Protein 3DPC (pdb70)

Organism: Escherichia coli (strain K12) (NCBI:txid83333)

Secondary structure (DSSP, 8-state):
-PPP--S--S--S-TTSTTTT---SS--HHHHHTT---SPPSEEEEEEETT-SHHHHHHHIIIII-TT---TTGGG-SEEEEEE--EE-TTT--EESS--HHHHHHHHHHS----TT-BSB-TT--B---HHHHHHHTT-EEEEEEEEETTSHHHHTTT--BS-TT--SHHHHHHH-TTT-GGGTS---HHHHHHHH--SEEEEE-TTGGGSBBSSSTTBTSBHHHHHHHTT-EEE-SHHHHHT----SSSS-EEEE-SSSSPPPSEE-PPPEETHHHHSPPB--EE-TT--TTS--HHHHHHHHHHHHTT-TT-EEEEEEE----SSSSSS-HHHHHHHHHHHHHHHHHHHHHHHHHS-EEEEEE-SSEE--EEE-SSS---SEEEEEE-TTSSEEEEE--S-SSSPPPEE---EEEEEESTTGGGGSEEEEHHHHHHHHHHHHT---/-PPP-----S--S-TTSTTTT-S-SS--HHHHHHH---PPPSEEEEEEETT--HHHHHHHIIIII-TT---TTTT--SEEEEEE--EE-TTT--EESS--HHHHHHHHHHS----TT-BSB-TT--B---HHHHHHTTT-EEEEEEEEETTSHHHHTTT--BS-TT--SHHHHHHH-TTT-GGGTS---HHHHHHHH--SEEEEE--GGGGSBBSSSTTBTSBHHHHHHHTT-EEE-SHHHHHT----SSSS-EEEE--SSSPPPSEE-PPPEETHHHHSPPB--EE-TT--TTS--HHHHHHHHHHHHHT-TT-EEEEEEE----SSSSSS-HHHHHHHHHHHHHHHHHHHHHHHHH-SEEEEEE-S--BS-EEE-TT--SSSEEEEEE-TTSSEEEEEE-S-SSSPPPB----EEEEEESTTGGGGSEEEEHHHHHHHHHHHHT--/----S----

B-factor: mean 32.14, std 12.31, range [8.76, 80.34]

Structure (mmCIF, N/CA/C/O backbone):
data_3DPC
#
_entry.id   3DPC
#
_cell.length_a   64.862
_cell.length_b   107.740
_cell.length_c   148.389
_cell.angle_alpha   90.00
_cell.angle_beta   90.00
_cell.angle_gamma   90.00
#
_symmetry.space_group_name_H-M   'P 21 21 21'
#
loop_
_entity.id
_entity.type
_entity.pdbx_description
1 polymer 'Alkaline phosphatase'
2 polymer 'Phosphorylated Peptide'
3 non-polymer 'PHOSPHATE ION'
4 non-polymer 2-AMINO-2-HYDROXYMETHYL-PROPANE-1,3-DIOL
5 water water
#
loop_
_atom_site.group_PDB
_atom_site.id
_atom_site.type_symbol
_atom_site.label_atom_id
_atom_site.label_alt_id
_atom_site.label_comp_id
_atom_site.label_asym_id
_atom_site.label_entity_id
_atom_site.label_seq_id
_atom_site.pdbx_PDB_ins_code
_atom_site.Cartn_x
_atom_site.Cartn_y
_atom_site.Cartn_z
_atom_site.occupancy
_atom_site.B_iso_or_equiv
_atom_site.auth_seq_id
_atom_site.auth_comp_id
_atom_site.auth_asym_id
_atom_site.auth_atom_id
_atom_site.pdbx_PDB_model_num
ATOM 1 N N . PRO A 1 2 ? 18.324 -28.682 4.633 1.00 62.33 2 PRO A N 1
ATOM 2 C CA . PRO A 1 2 ? 17.875 -27.271 4.589 1.00 61.80 2 PRO A CA 1
ATOM 3 C C . PRO A 1 2 ? 18.875 -26.348 5.288 1.00 61.57 2 PRO A C 1
ATOM 4 O O . PRO A 1 2 ? 18.725 -26.035 6.471 1.00 61.83 2 PRO A O 1
ATOM 8 N N . GLU A 1 3 ? 19.902 -25.926 4.554 1.00 60.07 3 GLU A N 1
ATOM 9 C CA . GLU A 1 3 ? 20.922 -25.038 5.102 1.00 58.10 3 GLU A CA 1
ATOM 10 C C . GLU A 1 3 ? 20.512 -23.604 4.800 1.00 56.72 3 GLU A C 1
ATOM 11 O O . GLU A 1 3 ? 19.962 -23.329 3.736 1.00 57.12 3 GLU A O 1
ATOM 17 N N . MET A 1 4 ? 20.768 -22.693 5.734 1.00 54.60 4 MET A N 1
ATOM 18 C CA . MET A 1 4 ? 20.415 -21.293 5.534 1.00 51.68 4 MET A CA 1
ATOM 19 C C . MET A 1 4 ? 21.435 -20.605 4.634 1.00 49.11 4 MET A C 1
ATOM 20 O O . MET A 1 4 ? 22.617 -20.526 4.950 1.00 49.82 4 MET A O 1
ATOM 25 N N . PRO A 1 5 ? 20.972 -20.097 3.493 1.00 46.42 5 PRO A N 1
ATOM 26 C CA . PRO A 1 5 ? 21.800 -19.418 2.505 1.00 44.82 5 PRO A CA 1
ATOM 27 C C . PRO A 1 5 ? 22.219 -17.998 2.800 1.00 44.69 5 PRO A C 1
ATOM 28 O O . PRO A 1 5 ? 21.556 -17.269 3.532 1.00 45.40 5 PRO A O 1
ATOM 32 N N . VAL A 1 6 ? 23.351 -17.629 2.215 1.00 45.24 6 VAL A N 1
ATOM 33 C CA . VAL A 1 6 ? 23.882 -16.278 2.303 1.00 45.91 6 VAL A CA 1
ATOM 34 C C . VAL A 1 6 ? 23.847 -15.868 0.834 1.00 46.14 6 VAL A C 1
ATOM 35 O O . VAL A 1 6 ? 24.169 -16.673 -0.041 1.00 46.58 6 VAL A O 1
ATOM 39 N N . LEU A 1 7 ? 23.433 -14.641 0.551 1.00 46.24 7 LEU A N 1
ATOM 40 C CA . LEU A 1 7 ? 23.357 -14.187 -0.831 1.00 46.20 7 LEU A CA 1
ATOM 41 C C . LEU A 1 7 ? 24.720 -14.287 -1.529 1.00 46.33 7 LEU A C 1
ATOM 42 O O . LEU A 1 7 ? 25.674 -13.593 -1.170 1.00 45.80 7 LEU A O 1
ATOM 47 N N . GLU A 1 8 ? 24.800 -15.170 -2.521 1.00 46.28 8 GLU A N 1
ATOM 48 C CA . GLU A 1 8 ? 26.033 -15.396 -3.265 1.00 46.30 8 GLU A CA 1
ATOM 49 C C . GLU A 1 8 ? 26.437 -14.214 -4.137 1.00 45.35 8 GLU A C 1
ATOM 50 O O . GLU A 1 8 ? 27.603 -13.810 -4.138 1.00 45.34 8 GLU A O 1
ATOM 56 N N . ASN A 1 9 ? 25.486 -13.662 -4.886 1.00 42.63 9 ASN A N 1
ATOM 57 C CA . ASN A 1 9 ? 25.809 -12.542 -5.760 1.00 40.30 9 ASN A CA 1
ATOM 58 C C . ASN A 1 9 ? 24.647 -11.636 -6.147 1.00 38.84 9 ASN A C 1
ATOM 59 O O . ASN A 1 9 ? 23.844 -11.971 -7.015 1.00 40.00 9 ASN A O 1
ATOM 64 N N . ARG A 1 10 ? 24.568 -10.475 -5.511 1.00 36.62 10 ARG A N 1
ATOM 65 C CA . ARG A 1 10 ? 23.516 -9.537 -5.842 1.00 32.94 10 ARG A CA 1
ATOM 66 C C . ARG A 1 10 ? 24.056 -8.260 -6.467 1.00 31.68 10 ARG A C 1
ATOM 67 O O . ARG A 1 10 ? 23.727 -7.154 -6.051 1.00 31.27 10 ARG A O 1
ATOM 75 N N . ALA A 1 11 ? 24.904 -8.431 -7.472 1.00 30.68 11 ALA A N 1
ATOM 76 C CA . ALA A 1 11 ? 25.474 -7.307 -8.203 1.00 29.56 11 ALA A CA 1
ATOM 77 C C . ALA A 1 11 ? 24.666 -7.239 -9.491 1.00 28.35 11 ALA A C 1
ATOM 78 O O . ALA A 1 11 ? 23.980 -8.207 -9.832 1.00 26.14 11 ALA A O 1
ATOM 80 N N . ALA A 1 12 ? 24.718 -6.111 -10.197 1.00 27.84 12 ALA A N 1
ATOM 81 C CA . ALA A 1 12 ? 23.980 -6.013 -11.456 1.00 28.36 12 ALA A CA 1
ATOM 82 C C . ALA A 1 12 ? 24.413 -7.210 -12.300 1.00 29.37 12 ALA A C 1
ATOM 83 O O . ALA A 1 12 ? 25.598 -7.474 -12.445 1.00 28.28 12 ALA A O 1
ATOM 85 N N . GLN A 1 13 ? 23.449 -7.937 -12.847 1.00 31.33 13 GLN A N 1
ATOM 86 C CA . GLN A 1 13 ? 23.757 -9.122 -13.627 1.00 32.64 13 GLN A CA 1
ATOM 87 C C . GLN A 1 13 ? 24.405 -8.905 -14.979 1.00 32.80 13 GLN A C 1
ATOM 88 O O . GLN A 1 13 ? 24.973 -9.850 -15.532 1.00 33.74 13 GLN A O 1
ATOM 94 N N . GLY A 1 14 ? 24.333 -7.685 -15.514 1.00 31.57 14 GLY A N 1
ATOM 95 C CA . GLY A 1 14 ? 24.933 -7.438 -16.814 1.00 30.15 14 GLY A CA 1
ATOM 96 C C . GLY A 1 14 ? 25.203 -6.006 -17.246 1.00 30.00 14 GLY A C 1
ATOM 97 O O . GLY A 1 14 ? 25.752 -5.196 -16.500 1.00 31.55 14 GLY A O 1
ATOM 98 N N . ASP A 1 15 ? 24.817 -5.700 -18.476 1.00 29.08 15 ASP A N 1
ATOM 99 C CA . ASP A 1 15 ? 25.017 -4.378 -19.055 1.00 29.50 15 ASP A CA 1
ATOM 100 C C . ASP A 1 15 ? 23.958 -3.384 -18.575 1.00 29.20 15 ASP A C 1
ATOM 101 O O . ASP A 1 15 ? 22.867 -3.296 -19.144 1.00 30.31 15 ASP A O 1
ATOM 106 N N . ILE A 1 16 ? 24.295 -2.629 -17.534 1.00 28.54 16 ILE A N 1
ATOM 107 C CA . ILE A 1 16 ? 23.377 -1.645 -16.941 1.00 27.86 16 ILE A CA 1
ATOM 108 C C . ILE A 1 16 ? 22.745 -0.631 -17.902 1.00 27.60 16 ILE A C 1
ATOM 109 O O . ILE A 1 16 ? 21.802 0.072 -17.531 1.00 28.28 16 ILE A O 1
ATOM 114 N N . THR A 1 17 ? 23.259 -0.533 -19.122 1.00 27.37 17 THR A N 1
ATOM 115 C CA . THR A 1 17 ? 22.691 0.416 -20.083 1.00 27.24 17 THR A CA 1
ATOM 116 C C . THR A 1 17 ? 21.544 -0.240 -20.837 1.00 26.28 17 THR A C 1
ATOM 117 O O . THR A 1 17 ? 20.751 0.425 -21.501 1.00 25.93 17 THR A O 1
ATOM 121 N N . ALA A 1 18 ? 21.463 -1.557 -20.712 1.00 26.94 18 ALA A N 1
ATOM 122 C CA . ALA A 1 18 ? 20.442 -2.337 -21.391 1.00 26.94 18 ALA A CA 1
ATOM 123 C C . ALA A 1 18 ? 19.295 -2.712 -20.466 1.00 27.50 18 ALA A C 1
ATOM 124 O O . ALA A 1 18 ? 19.374 -2.529 -19.250 1.00 29.84 18 ALA A O 1
ATOM 126 N N . PRO A 1 19 ? 18.202 -3.230 -21.040 1.00 26.49 19 PRO A N 1
ATOM 127 C CA . PRO A 1 19 ? 17.032 -3.639 -20.266 1.00 25.57 19 PRO A CA 1
ATOM 128 C C . PRO A 1 19 ? 17.372 -4.785 -19.323 1.00 25.76 19 PRO A C 1
ATOM 129 O O . PRO A 1 19 ? 17.919 -5.801 -19.748 1.00 25.21 19 PRO A O 1
ATOM 133 N N . GLY A 1 20 ? 17.047 -4.615 -18.046 1.00 25.81 20 GLY A N 1
ATOM 134 C CA . GLY A 1 20 ? 17.321 -5.647 -17.061 1.00 26.33 20 GLY A CA 1
ATOM 135 C C . GLY A 1 20 ? 18.780 -5.831 -16.677 1.00 26.31 20 GLY A C 1
ATOM 136 O O . GLY A 1 20 ? 19.079 -6.639 -15.807 1.00 27.25 20 GLY A O 1
ATOM 137 N N . GLY A 1 21 ? 19.687 -5.087 -17.304 1.00 26.34 21 GLY A N 1
ATOM 138 C CA . GLY A 1 21 ? 21.102 -5.230 -16.996 1.00 25.31 21 GLY A CA 1
ATOM 139 C C . GLY A 1 21 ? 21.513 -4.790 -15.596 1.00 26.26 21 GLY A C 1
ATOM 140 O O . GLY A 1 21 ? 22.563 -5.197 -15.085 1.00 24.35 21 GLY A O 1
ATOM 141 N N . ALA A 1 22 ? 20.693 -3.950 -14.975 1.00 25.34 22 ALA A N 1
ATOM 142 C CA . ALA A 1 22 ? 20.987 -3.461 -13.636 1.00 23.78 22 ALA A CA 1
ATOM 143 C C . ALA A 1 22 ? 20.328 -4.343 -12.581 1.00 22.52 22 ALA A C 1
ATOM 144 O O . ALA A 1 22 ? 20.455 -4.092 -11.385 1.00 21.43 22 ALA A O 1
ATOM 146 N N . ARG A 1 23 ? 19.634 -5.383 -13.031 1.00 22.42 23 ARG A N 1
ATOM 147 C CA . ARG A 1 23 ? 18.961 -6.299 -12.116 1.00 22.03 23 ARG A CA 1
ATOM 148 C C . ARG A 1 23 ? 19.946 -6.947 -11.158 1.00 20.85 23 ARG A C 1
ATOM 149 O O . ARG A 1 23 ? 21.068 -7.281 -11.546 1.00 21.14 23 ARG A O 1
ATOM 157 N N . ARG A 1 24 ? 19.534 -7.117 -9.906 1.00 20.26 24 ARG A N 1
ATOM 158 C CA . ARG A 1 24 ? 20.396 -7.758 -8.919 1.00 19.92 24 ARG A CA 1
ATOM 159 C C . ARG A 1 24 ? 19.845 -9.152 -8.604 1.00 21.70 24 ARG A C 1
ATOM 160 O O . ARG A 1 24 ? 20.526 -9.974 -7.998 1.00 19.09 24 ARG A O 1
ATOM 168 N N . LEU A 1 25 ? 18.611 -9.404 -9.034 1.00 23.70 25 LEU A N 1
ATOM 169 C CA . LEU A 1 25 ? 17.960 -10.688 -8.823 1.00 25.57 25 LEU A CA 1
ATOM 170 C C . LEU A 1 25 ? 17.940 -11.449 -10.140 1.00 28.99 25 LEU A C 1
ATOM 171 O O . LEU A 1 25 ? 17.895 -10.835 -11.207 1.00 30.01 25 LEU A O 1
ATOM 176 N N . THR A 1 26 ? 17.972 -12.780 -10.062 1.00 30.31 26 THR A N 1
ATOM 177 C CA . THR A 1 26 ? 17.941 -13.623 -11.251 1.00 31.23 26 THR A CA 1
ATOM 178 C C . THR A 1 26 ? 16.692 -14.496 -11.260 1.00 32.05 26 THR A C 1
ATOM 179 O O . THR A 1 26 ? 16.448 -15.228 -12.222 1.00 33.55 26 THR A O 1
ATOM 183 N N . GLY A 1 27 ? 15.905 -14.417 -10.190 1.00 31.56 27 GLY A N 1
ATOM 184 C CA . GLY A 1 27 ? 14.684 -15.201 -10.108 1.00 30.07 27 GLY A CA 1
ATOM 185 C C . GLY A 1 27 ? 13.925 -14.971 -8.817 1.00 30.18 27 GLY A C 1
ATOM 186 O O . GLY A 1 27 ? 14.350 -14.187 -7.966 1.00 31.79 27 GLY A O 1
ATOM 187 N N . ASP A 1 28 ? 12.798 -15.656 -8.664 1.00 29.44 28 ASP A N 1
ATOM 188 C CA . ASP A 1 28 ? 11.986 -15.520 -7.463 1.00 29.84 28 ASP A CA 1
ATOM 189 C C . ASP A 1 28 ? 12.805 -15.832 -6.211 1.00 29.81 28 ASP A C 1
ATOM 190 O O . ASP A 1 28 ? 13.678 -16.699 -6.227 1.00 28.79 28 ASP A O 1
ATOM 195 N N . GLN A 1 29 ? 12.508 -15.127 -5.122 1.00 29.64 29 GLN A N 1
ATOM 196 C CA . GLN A 1 29 ? 13.234 -15.290 -3.865 1.00 29.07 29 GLN A CA 1
ATOM 197 C C . GLN A 1 29 ? 12.430 -15.949 -2.747 1.00 28.45 29 GLN A C 1
ATOM 198 O O . GLN A 1 29 ? 12.958 -16.196 -1.666 1.00 28.13 29 GLN A O 1
ATOM 204 N N . THR A 1 30 ? 11.159 -16.226 -3.002 1.00 28.42 30 THR A N 1
ATOM 205 C CA . THR A 1 30 ? 10.318 -16.841 -1.981 1.00 28.61 30 THR A CA 1
ATOM 206 C C . THR A 1 30 ? 10.985 -18.066 -1.369 1.00 29.53 30 THR A C 1
ATOM 207 O O . THR A 1 30 ? 10.980 -18.238 -0.149 1.00 28.94 30 THR A O 1
ATOM 211 N N . ALA A 1 31 ? 11.568 -18.907 -2.219 1.00 29.87 31 ALA A N 1
ATOM 212 C CA . ALA A 1 31 ? 12.229 -20.121 -1.742 1.00 30.53 31 ALA A CA 1
ATOM 213 C C . ALA A 1 31 ? 13.456 -19.769 -0.902 1.00 30.59 31 ALA A C 1
ATOM 214 O O . ALA A 1 31 ? 13.686 -20.346 0.164 1.00 28.52 31 ALA A O 1
ATOM 216 N N . ALA A 1 32 ? 14.232 -18.808 -1.391 1.00 30.95 32 ALA A N 1
ATOM 217 C CA . ALA A 1 32 ? 15.427 -18.363 -0.696 1.00 31.52 32 ALA A CA 1
ATOM 218 C C . ALA A 1 32 ? 15.093 -17.853 0.706 1.00 31.14 32 ALA A C 1
ATOM 219 O O . ALA A 1 32 ? 15.810 -18.139 1.664 1.00 30.76 32 ALA A O 1
ATOM 221 N N . LEU A 1 33 ? 14.007 -17.096 0.821 1.00 31.56 33 LEU A N 1
ATOM 222 C CA . LEU A 1 33 ? 13.612 -16.552 2.115 1.00 33.17 33 LEU A CA 1
ATOM 223 C C . LEU A 1 33 ? 13.157 -17.617 3.100 1.00 33.99 33 LEU A C 1
ATOM 224 O O . LEU A 1 33 ? 13.584 -17.611 4.261 1.00 33.83 33 LEU A O 1
ATOM 229 N N . ARG A 1 34 ? 12.290 -18.524 2.654 1.00 34.51 34 ARG A N 1
ATOM 230 C CA . ARG A 1 34 ? 11.833 -19.586 3.540 1.00 35.47 34 ARG A CA 1
ATOM 231 C C . ARG A 1 34 ? 13.035 -20.351 4.085 1.00 35.44 34 ARG A C 1
ATOM 232 O O . ARG A 1 34 ? 13.114 -20.628 5.282 1.00 36.11 34 ARG A O 1
ATOM 240 N N . ASP A 1 35 ? 13.985 -20.664 3.214 1.00 35.00 35 ASP A N 1
ATOM 241 C CA . ASP A 1 35 ? 15.173 -21.387 3.638 1.00 35.24 35 ASP A CA 1
ATOM 242 C C . ASP A 1 35 ? 16.060 -20.562 4.560 1.00 35.96 35 ASP A C 1
ATOM 243 O O . ASP A 1 35 ? 17.000 -21.088 5.153 1.00 36.29 35 ASP A O 1
ATOM 248 N N . SER A 1 36 ? 15.770 -19.270 4.671 1.00 35.54 36 SER A N 1
ATOM 249 C CA . SER A 1 36 ? 16.548 -18.385 5.528 1.00 34.11 36 SER A CA 1
ATOM 250 C C . SER A 1 36 ? 15.882 -18.192 6.881 1.00 34.10 36 SER A C 1
ATOM 251 O O . SER A 1 36 ? 16.383 -17.462 7.732 1.00 33.85 36 SER A O 1
ATOM 254 N N . LEU A 1 37 ? 14.757 -18.861 7.084 1.00 34.29 37 LEU A N 1
ATOM 255 C CA . LEU A 1 37 ? 14.021 -18.745 8.330 1.00 35.08 37 LEU A CA 1
ATOM 256 C C . LEU A 1 37 ? 14.076 -19.996 9.195 1.00 35.91 37 LEU A C 1
ATOM 257 O O . LEU A 1 37 ? 13.760 -21.089 8.734 1.00 37.06 37 LEU A O 1
ATOM 262 N N . SER A 1 38 ? 14.469 -19.825 10.453 1.00 36.97 38 SER A N 1
ATOM 263 C CA . SER A 1 38 ? 14.545 -20.936 11.401 1.00 38.31 38 SER A CA 1
ATOM 264 C C . SER A 1 38 ? 14.516 -20.409 12.828 1.00 39.58 38 SER A C 1
ATOM 265 O O . SER A 1 38 ? 15.212 -19.447 13.166 1.00 39.97 38 SER A O 1
ATOM 268 N N . ASP A 1 39 ? 13.709 -21.042 13.671 1.00 40.70 39 ASP A N 1
ATOM 269 C CA . ASP A 1 39 ? 13.598 -20.620 15.059 1.00 41.63 39 ASP A CA 1
ATOM 270 C C . ASP A 1 39 ? 14.391 -21.539 15.983 1.00 41.89 39 ASP A C 1
ATOM 271 O O . ASP A 1 39 ? 14.277 -21.446 17.206 1.00 42.20 39 ASP A O 1
ATOM 276 N N . LYS A 1 40 ? 15.190 -22.427 15.399 1.00 42.15 40 LYS A N 1
ATOM 277 C CA . LYS A 1 40 ? 15.997 -23.332 16.199 1.00 41.24 40 LYS A CA 1
ATOM 278 C C . LYS A 1 40 ? 16.891 -22.431 17.041 1.00 40.88 40 LYS A C 1
ATOM 279 O O . LYS A 1 40 ? 17.185 -21.305 16.651 1.00 41.85 40 LYS A O 1
ATOM 285 N N . PRO A 1 41 ? 17.305 -22.899 18.224 1.00 40.37 41 PRO A N 1
ATOM 286 C CA . PRO A 1 41 ? 18.163 -22.085 19.090 1.00 39.78 41 PRO A CA 1
ATOM 287 C C . PRO A 1 41 ? 19.525 -21.750 18.486 1.00 39.13 41 PRO A C 1
ATOM 288 O O . PRO A 1 41 ? 20.090 -22.538 17.719 1.00 39.56 41 PRO A O 1
ATOM 292 N N . ALA A 1 42 ? 20.045 -20.577 18.832 1.00 37.26 42 ALA A N 1
ATOM 293 C CA . ALA A 1 42 ? 21.352 -20.146 18.346 1.00 35.89 42 ALA A CA 1
ATOM 294 C C . ALA A 1 42 ? 22.409 -20.613 19.338 1.00 35.30 42 ALA A C 1
ATOM 295 O O . ALA A 1 42 ? 22.239 -20.479 20.550 1.00 35.80 42 ALA A O 1
ATOM 297 N N . LYS A 1 43 ? 23.498 -21.173 18.829 1.00 35.60 43 LYS A N 1
ATOM 298 C CA . LYS A 1 43 ? 24.571 -21.619 19.701 1.00 35.86 43 LYS A CA 1
ATOM 299 C C . LYS A 1 43 ? 25.470 -20.423 19.987 1.00 35.25 43 LYS A C 1
ATOM 300 O O . LYS A 1 43 ? 25.956 -20.251 21.102 1.00 35.05 43 LYS A O 1
ATOM 306 N N . ASN A 1 44 ? 25.678 -19.596 18.966 1.00 34.58 44 ASN A N 1
ATOM 307 C CA . ASN A 1 44 ? 26.518 -18.409 19.096 1.00 33.99 44 ASN A CA 1
ATOM 308 C C . ASN A 1 44 ? 25.866 -17.207 18.417 1.00 33.34 44 ASN A C 1
ATOM 309 O O . ASN A 1 44 ? 24.928 -17.343 17.625 1.00 31.55 44 ASN A O 1
ATOM 314 N N . ILE A 1 45 ? 26.390 -16.028 18.732 1.00 31.67 45 ILE A N 1
ATOM 315 C CA . ILE A 1 45 ? 25.910 -14.789 18.151 1.00 28.71 45 ILE A CA 1
ATOM 316 C C . ILE A 1 45 ? 27.107 -13.894 17.923 1.00 29.04 45 ILE A C 1
ATOM 317 O O . ILE A 1 45 ? 27.941 -13.712 18.817 1.00 28.87 45 ILE A O 1
ATOM 322 N N . ILE A 1 46 ? 27.205 -13.367 16.709 1.00 27.94 46 ILE A N 1
ATOM 323 C CA . ILE A 1 46 ? 28.271 -12.453 16.345 1.00 25.00 46 ILE A CA 1
ATOM 324 C C . ILE A 1 46 ? 27.532 -11.195 15.897 1.00 25.55 46 ILE A C 1
ATOM 325 O O . ILE A 1 46 ? 26.863 -11.202 14.868 1.00 25.15 46 ILE A O 1
ATOM 330 N N . LEU A 1 47 ? 27.631 -10.133 16.688 1.00 26.13 47 LEU A N 1
ATOM 331 C CA . LEU A 1 47 ? 26.972 -8.868 16.386 1.00 25.73 47 LEU A CA 1
ATOM 332 C C . LEU A 1 47 ? 27.963 -7.876 15.796 1.00 26.29 47 LEU A C 1
ATOM 333 O O . LEU A 1 47 ? 28.813 -7.360 16.509 1.00 26.70 47 LEU A O 1
ATOM 338 N N . LEU A 1 48 ? 27.863 -7.611 14.498 1.00 25.41 48 LEU A N 1
ATOM 339 C CA . LEU A 1 48 ? 28.771 -6.661 13.869 1.00 26.37 48 LEU A CA 1
ATOM 340 C C . LEU A 1 48 ? 28.177 -5.246 13.902 1.00 26.73 48 LEU A C 1
ATOM 341 O O . LEU A 1 48 ? 27.068 -5.016 13.417 1.00 26.05 48 LEU A O 1
ATOM 346 N N . ILE A 1 49 ? 28.916 -4.311 14.488 1.00 27.16 49 ILE A N 1
ATOM 347 C CA . ILE A 1 49 ? 28.466 -2.927 14.565 1.00 27.91 49 ILE A CA 1
ATOM 348 C C . ILE A 1 49 ? 29.418 -2.038 13.812 1.00 29.61 49 ILE A C 1
ATOM 349 O O . ILE A 1 49 ? 30.598 -1.922 14.140 1.00 26.07 49 ILE A O 1
ATOM 354 N N . GLY A 1 50 ? 28.898 -1.394 12.792 1.00 34.05 50 GLY A N 1
ATOM 355 C CA . GLY A 1 50 ? 29.744 -0.519 12.029 1.00 38.94 50 GLY A CA 1
ATOM 356 C C . GLY A 1 50 ? 29.141 0.852 11.992 1.00 40.73 50 GLY A C 1
ATOM 357 O O . GLY A 1 50 ? 27.977 1.017 11.643 1.00 39.77 50 GLY A O 1
ATOM 358 N N . ASP A 1 51 ? 29.928 1.830 12.414 1.00 45.15 51 ASP A N 1
ATOM 359 C CA . ASP A 1 51 ? 29.504 3.210 12.356 1.00 48.51 51 ASP A CA 1
ATOM 360 C C . ASP A 1 51 ? 29.402 3.320 10.859 1.00 49.30 51 ASP A C 1
ATOM 361 O O . ASP A 1 51 ? 30.287 2.853 10.157 1.00 51.90 51 ASP A O 1
ATOM 366 N N . GLY A 1 52 ? 28.345 3.906 10.334 1.00 49.35 52 GLY A N 1
ATOM 367 C CA . GLY A 1 52 ? 28.315 3.988 8.895 1.00 48.11 52 GLY A CA 1
ATOM 368 C C . GLY A 1 52 ? 28.111 2.629 8.255 1.00 47.31 52 GLY A C 1
ATOM 369 O O . GLY A 1 52 ? 28.754 2.269 7.262 1.00 45.41 52 GLY A O 1
ATOM 370 N N . MET A 1 53 ? 27.252 1.837 8.876 1.00 46.44 53 MET A N 1
ATOM 371 C CA . MET A 1 53 ? 26.874 0.568 8.291 1.00 43.05 53 MET A CA 1
ATOM 372 C C . MET A 1 53 ? 25.441 0.977 7.962 1.00 39.46 53 MET A C 1
ATOM 373 O O . MET A 1 53 ? 24.546 0.147 7.808 1.00 37.62 53 MET A O 1
ATOM 378 N N . GLY A 1 54 ? 25.251 2.297 7.905 1.00 35.17 54 GLY A N 1
ATOM 379 C CA . GLY A 1 54 ? 23.962 2.876 7.587 1.00 33.86 54 GLY A CA 1
ATOM 380 C C . GLY A 1 54 ? 23.754 2.841 6.084 1.00 32.92 54 GLY A C 1
ATOM 381 O O . GLY A 1 54 ? 24.714 2.699 5.326 1.00 33.02 54 GLY A O 1
ATOM 382 N N . ASP A 1 55 ? 22.513 2.975 5.640 1.00 31.08 55 ASP A N 1
ATOM 383 C CA . ASP A 1 55 ? 22.218 2.926 4.215 1.00 30.61 55 ASP A CA 1
ATOM 384 C C . ASP A 1 55 ? 23.005 3.890 3.335 1.00 29.58 55 ASP A C 1
ATOM 385 O O . ASP A 1 55 ? 23.432 3.530 2.238 1.00 27.68 55 ASP A O 1
ATOM 390 N N . SER A 1 56 ? 23.196 5.111 3.811 1.00 28.99 56 SER A N 1
ATOM 391 C CA . SER A 1 56 ? 23.915 6.108 3.034 1.00 28.29 56 SER A CA 1
ATOM 392 C C . SER A 1 56 ? 25.412 5.836 2.958 1.00 28.01 56 SER A C 1
ATOM 393 O O . SER A 1 56 ? 26.030 6.025 1.910 1.00 26.67 56 SER A O 1
ATOM 396 N N . GLU A 1 57 ? 25.996 5.399 4.070 1.00 27.91 57 GLU A N 1
ATOM 397 C CA . GLU A 1 57 ? 27.418 5.108 4.093 1.00 28.20 57 GLU A CA 1
ATOM 398 C C . GLU A 1 57 ? 27.717 3.846 3.299 1.00 28.24 57 GLU A C 1
ATOM 399 O O . GLU A 1 57 ? 28.770 3.748 2.666 1.00 27.98 57 GLU A O 1
ATOM 405 N N . ILE A 1 58 ? 26.804 2.876 3.333 1.00 26.79 58 ILE A N 1
ATOM 406 C CA . ILE A 1 58 ? 27.017 1.627 2.599 1.00 25.52 58 ILE A CA 1
ATOM 407 C C . ILE A 1 58 ? 26.915 1.832 1.092 1.00 26.34 58 ILE A C 1
ATOM 408 O O . ILE A 1 58 ? 27.645 1.209 0.324 1.00 26.90 58 ILE A O 1
ATOM 413 N N . THR A 1 59 ? 26.005 2.700 0.670 1.00 25.28 59 THR A N 1
ATOM 414 C CA . THR A 1 59 ? 25.837 2.955 -0.748 1.00 23.08 59 THR A CA 1
ATOM 415 C C . THR A 1 59 ? 27.067 3.699 -1.242 1.00 22.71 59 THR A C 1
ATOM 416 O O . THR A 1 59 ? 27.607 3.388 -2.295 1.00 23.20 59 THR A O 1
ATOM 420 N N . ALA A 1 60 ? 27.518 4.680 -0.470 1.00 22.78 60 ALA A N 1
ATOM 421 C CA . ALA A 1 60 ? 28.701 5.453 -0.837 1.00 23.16 60 ALA A CA 1
ATOM 422 C C . ALA A 1 60 ? 29.920 4.528 -0.987 1.00 23.98 60 ALA A C 1
ATOM 423 O O . ALA A 1 60 ? 30.645 4.592 -1.977 1.00 25.73 60 ALA A O 1
ATOM 425 N N . ALA A 1 61 ? 30.135 3.660 -0.005 1.00 24.67 61 ALA A N 1
ATOM 426 C CA . ALA A 1 61 ? 31.265 2.742 -0.050 1.00 24.14 61 ALA A CA 1
ATOM 427 C C . ALA A 1 61 ? 31.164 1.766 -1.219 1.00 24.58 61 ALA A C 1
ATOM 428 O O . ALA A 1 61 ? 32.160 1.476 -1.886 1.00 24.60 61 ALA A O 1
ATOM 430 N N . ARG A 1 62 ? 29.964 1.256 -1.471 1.00 24.57 62 ARG A N 1
ATOM 431 C CA . ARG A 1 62 ? 29.778 0.318 -2.569 1.00 23.12 62 ARG A CA 1
ATOM 432 C C . ARG A 1 62 ? 30.089 1.034 -3.872 1.00 22.63 62 ARG A C 1
ATOM 433 O O . ARG A 1 62 ? 30.856 0.541 -4.691 1.00 21.30 62 ARG A O 1
ATOM 441 N N . ASN A 1 63 ? 29.492 2.207 -4.055 1.00 23.35 63 ASN A N 1
ATOM 442 C CA . ASN A 1 63 ? 29.719 2.985 -5.264 1.00 22.50 63 ASN A CA 1
ATOM 443 C C . ASN A 1 63 ? 31.210 3.170 -5.449 1.00 21.53 63 ASN A C 1
ATOM 444 O O . ASN A 1 63 ? 31.745 3.016 -6.545 1.00 20.90 63 ASN A O 1
ATOM 449 N N . TYR A 1 64 ? 31.882 3.487 -4.355 1.00 22.43 64 TYR A N 1
ATOM 450 C CA . TYR A 1 64 ? 33.310 3.727 -4.404 1.00 22.90 64 TYR A CA 1
ATOM 451 C C . TYR A 1 64 ? 34.197 2.521 -4.703 1.00 23.96 64 TYR A C 1
ATOM 452 O O . TYR A 1 64 ? 34.968 2.525 -5.671 1.00 24.79 64 TYR A O 1
ATOM 461 N N . ALA A 1 65 ? 34.100 1.494 -3.869 1.00 23.37 65 ALA A N 1
ATOM 462 C CA . ALA A 1 65 ? 34.939 0.315 -4.033 1.00 25.23 65 ALA A CA 1
ATOM 463 C C . ALA A 1 65 ? 34.408 -0.757 -4.974 1.00 26.49 65 ALA A C 1
ATOM 464 O O . ALA A 1 65 ? 35.192 -1.437 -5.630 1.00 27.54 65 ALA A O 1
ATOM 466 N N . GLU A 1 66 ? 33.087 -0.905 -5.052 1.00 28.07 66 GLU A N 1
ATOM 467 C CA . GLU A 1 66 ? 32.490 -1.929 -5.912 1.00 27.44 66 GLU A CA 1
ATOM 468 C C . GLU A 1 66 ? 31.762 -1.413 -7.144 1.00 26.20 66 GLU A C 1
ATOM 469 O O . GLU A 1 66 ? 31.386 -2.202 -8.010 1.00 24.60 66 GLU A O 1
ATOM 475 N N . GLY A 1 67 ? 31.560 -0.099 -7.225 1.00 24.84 67 GLY A N 1
ATOM 476 C CA . GLY A 1 67 ? 30.833 0.467 -8.350 1.00 22.63 67 GLY A CA 1
ATOM 477 C C . GLY A 1 67 ? 29.348 0.468 -8.026 1.00 23.21 67 GLY A C 1
ATOM 478 O O . GLY A 1 67 ? 28.920 -0.256 -7.134 1.00 21.39 67 GLY A O 1
ATOM 479 N N . ALA A 1 68 ? 28.556 1.275 -8.729 1.00 24.49 68 ALA A N 1
ATOM 480 C CA . ALA A 1 68 ? 27.127 1.323 -8.458 1.00 24.39 68 ALA A CA 1
ATOM 481 C C . ALA A 1 68 ? 26.546 -0.081 -8.530 1.00 25.38 68 ALA A C 1
ATOM 482 O O . ALA A 1 68 ? 25.809 -0.498 -7.643 1.00 26.64 68 ALA A O 1
ATOM 484 N N . GLY A 1 69 ? 26.900 -0.813 -9.579 1.00 26.41 69 GLY A N 1
ATOM 485 C CA . GLY A 1 69 ? 26.391 -2.166 -9.738 1.00 27.54 69 GLY A CA 1
ATOM 486 C C . GLY A 1 69 ? 27.133 -3.231 -8.946 1.00 28.13 69 GLY A C 1
ATOM 487 O O . GLY A 1 69 ? 26.939 -4.432 -9.171 1.00 28.81 69 GLY A O 1
ATOM 488 N N . GLY A 1 70 ? 27.975 -2.795 -8.013 1.00 27.57 70 GLY A N 1
ATOM 489 C CA . GLY A 1 70 ? 28.732 -3.729 -7.197 1.00 27.24 70 GLY A CA 1
ATOM 490 C C . GLY A 1 70 ? 27.926 -4.512 -6.173 1.00 27.01 70 GLY A C 1
ATOM 491 O O . GLY A 1 70 ? 26.698 -4.412 -6.096 1.00 28.36 70 GLY A O 1
ATOM 492 N N . PHE A 1 71 ? 28.629 -5.278 -5.355 1.00 26.91 71 PHE A N 1
ATOM 493 C CA . PHE A 1 71 ? 27.978 -6.101 -4.347 1.00 28.46 71 PHE A CA 1
ATOM 494 C C . PHE A 1 71 ? 28.945 -6.464 -3.219 1.00 28.64 71 PHE A C 1
ATOM 495 O O . PHE A 1 71 ? 29.976 -7.088 -3.455 1.00 30.09 71 PHE A O 1
ATOM 503 N N . PHE A 1 72 ? 28.618 -6.059 -1.995 1.00 27.61 72 PHE A N 1
ATOM 504 C CA . PHE A 1 72 ? 29.463 -6.379 -0.853 1.00 25.53 72 PHE A CA 1
ATOM 505 C C . PHE A 1 72 ? 29.219 -7.833 -0.472 1.00 26.11 72 PHE A C 1
ATOM 506 O O . PHE A 1 72 ? 28.163 -8.169 0.052 1.00 25.08 72 PHE A O 1
ATOM 514 N N . LYS A 1 73 ? 30.204 -8.685 -0.735 1.00 28.11 73 LYS A N 1
ATOM 515 C CA . LYS A 1 73 ? 30.099 -10.113 -0.438 1.00 28.85 73 LYS A CA 1
ATOM 516 C C . LYS A 1 73 ? 29.760 -10.409 1.031 1.00 29.16 73 LYS A C 1
ATOM 517 O O . LYS A 1 73 ? 29.387 -11.532 1.374 1.00 31.38 73 LYS A O 1
ATOM 523 N N . GLY A 1 74 ? 29.875 -9.397 1.889 1.00 27.74 74 GLY A N 1
ATOM 524 C CA . GLY A 1 74 ? 29.535 -9.572 3.290 1.00 25.00 74 GLY A CA 1
ATOM 525 C C . GLY A 1 74 ? 28.334 -8.719 3.686 1.00 25.38 74 GLY A C 1
ATOM 526 O O . GLY A 1 74 ? 27.249 -9.233 3.965 1.00 24.69 74 GLY A O 1
ATOM 527 N N . ILE A 1 75 ? 28.521 -7.401 3.690 1.00 24.85 75 ILE A N 1
ATOM 528 C CA . ILE A 1 75 ? 27.459 -6.473 4.058 1.00 24.54 75 ILE A CA 1
ATOM 529 C C . ILE A 1 75 ? 26.135 -6.611 3.291 1.00 24.99 75 ILE A C 1
ATOM 530 O O . ILE A 1 75 ? 25.080 -6.550 3.901 1.00 25.55 75 ILE A O 1
ATOM 535 N N . ASP A 1 76 ? 26.168 -6.780 1.972 1.00 24.77 76 ASP A N 1
ATOM 536 C CA . ASP A 1 76 ? 24.914 -6.918 1.220 1.00 25.00 76 ASP A CA 1
ATOM 537 C C . ASP A 1 76 ? 24.425 -8.364 1.146 1.00 24.62 76 ASP A C 1
ATOM 538 O O . ASP A 1 76 ? 23.358 -8.640 0.587 1.00 24.57 76 ASP A O 1
ATOM 543 N N . ALA A 1 77 ? 25.200 -9.284 1.708 1.00 24.45 77 ALA A N 1
ATOM 544 C CA . ALA A 1 77 ? 24.862 -10.704 1.644 1.00 22.02 77 ALA A CA 1
ATOM 545 C C . ALA A 1 77 ? 23.815 -11.213 2.609 1.00 21.54 77 ALA A C 1
ATOM 546 O O . ALA A 1 77 ? 23.328 -12.327 2.449 1.00 21.81 77 ALA A O 1
ATOM 548 N N . LEU A 1 78 ? 23.463 -10.426 3.618 1.00 22.10 78 LEU A N 1
ATOM 549 C CA . LEU A 1 78 ? 22.473 -10.900 4.571 1.00 22.66 78 LEU A CA 1
ATOM 550 C C . LEU A 1 78 ? 21.074 -10.808 3.981 1.00 23.48 78 LEU A C 1
ATOM 551 O O . LEU A 1 78 ? 20.650 -9.759 3.520 1.00 23.52 78 LEU A O 1
ATOM 556 N N . PRO A 1 79 ? 20.345 -11.935 3.976 1.00 25.00 79 PRO A N 1
ATOM 557 C CA . PRO A 1 79 ? 18.979 -12.118 3.462 1.00 24.42 79 PRO A CA 1
ATOM 558 C C . PRO A 1 79 ? 17.851 -11.355 4.180 1.00 24.47 79 PRO A C 1
ATOM 559 O O . PRO A 1 79 ? 16.937 -10.840 3.535 1.00 23.36 79 PRO A O 1
ATOM 563 N N . LEU A 1 80 ? 17.907 -11.302 5.509 1.00 23.61 80 LEU A N 1
ATOM 564 C CA . LEU A 1 80 ? 16.882 -10.619 6.292 1.00 23.19 80 LEU A CA 1
ATOM 565 C C . LEU A 1 80 ? 17.299 -9.225 6.752 1.00 22.94 80 LEU A C 1
ATOM 566 O O . LEU A 1 80 ? 18.308 -9.062 7.444 1.00 23.54 80 LEU A O 1
ATOM 571 N N . THR A 1 81 ? 16.518 -8.222 6.364 1.00 22.79 81 THR A N 1
ATOM 572 C CA . THR A 1 81 ? 16.816 -6.839 6.717 1.00 24.25 81 THR A CA 1
ATOM 573 C C . THR A 1 81 ? 15.600 -6.152 7.332 1.00 23.36 81 THR A C 1
ATOM 574 O O . THR A 1 81 ? 14.463 -6.570 7.114 1.00 24.53 81 THR A O 1
ATOM 578 N N . GLY A 1 82 ? 15.848 -5.097 8.101 1.00 24.00 82 GLY A N 1
ATOM 579 C CA . GLY A 1 82 ? 14.788 -4.212 8.547 1.00 23.14 82 GLY A CA 1
ATOM 580 C C . GLY A 1 82 ? 15.320 -2.910 9.114 1.00 23.60 82 GLY A C 1
ATOM 581 O O . GLY A 1 82 ? 16.521 -2.645 9.064 1.00 23.77 82 GLY A O 1
ATOM 582 N N . GLN A 1 83 ? 14.420 -2.096 9.657 1.00 24.62 83 GLN A N 1
ATOM 583 C CA . GLN A 1 83 ? 14.798 -0.812 10.233 1.00 26.15 83 GLN A CA 1
ATOM 584 C C . GLN A 1 83 ? 14.459 -0.753 11.719 1.00 25.47 83 GLN A C 1
ATOM 585 O O . GLN A 1 83 ? 13.488 -1.362 12.168 1.00 23.93 83 GLN A O 1
ATOM 591 N N . TYR A 1 84 ? 15.265 -0.016 12.476 1.00 26.01 84 TYR A N 1
ATOM 592 C CA . TYR A 1 84 ? 15.080 0.084 13.919 1.00 26.05 84 TYR A CA 1
ATOM 593 C C . TYR A 1 84 ? 15.260 1.520 14.402 1.00 24.23 84 TYR A C 1
ATOM 594 O O . TYR A 1 84 ? 16.162 2.227 13.954 1.00 26.01 84 TYR A O 1
ATOM 603 N N . THR A 1 85 ? 14.394 1.943 15.317 1.00 23.56 85 THR A N 1
ATOM 604 C CA . THR A 1 85 ? 14.469 3.289 15.882 1.00 22.29 85 THR A CA 1
ATOM 605 C C . THR A 1 85 ? 15.471 3.295 17.026 1.00 22.32 85 THR A C 1
ATOM 606 O O . THR A 1 85 ? 15.725 2.259 17.641 1.00 21.46 85 THR A O 1
ATOM 610 N N . HIS A 1 86 ? 16.035 4.458 17.330 1.00 22.63 86 HIS A N 1
ATOM 611 C CA . HIS A 1 86 ? 17.032 4.527 18.390 1.00 23.56 86 HIS A CA 1
ATOM 612 C C . HIS A 1 86 ? 16.937 5.757 19.275 1.00 25.05 86 HIS A C 1
ATOM 613 O O . HIS A 1 86 ? 17.930 6.181 19.871 1.00 27.14 86 HIS A O 1
ATOM 620 N N . TYR A 1 87 ? 15.749 6.330 19.370 1.00 23.86 87 TYR A N 1
ATOM 621 C CA . TYR A 1 87 ? 15.562 7.499 20.207 1.00 22.43 87 TYR A CA 1
ATOM 622 C C . TYR A 1 87 ? 15.989 7.231 21.649 1.00 23.88 87 TYR A C 1
ATOM 623 O O . TYR A 1 87 ? 15.915 6.103 22.140 1.00 22.38 87 TYR A O 1
ATOM 632 N N . ALA A 1 88 ? 16.421 8.288 22.330 1.00 24.85 88 ALA A N 1
ATOM 633 C CA . ALA A 1 88 ? 16.836 8.187 23.724 1.00 24.45 88 ALA A CA 1
ATOM 634 C C . ALA A 1 88 ? 15.760 8.799 24.607 1.00 24.93 88 ALA A C 1
ATOM 635 O O . ALA A 1 88 ? 14.703 9.211 24.123 1.00 25.44 88 ALA A O 1
ATOM 637 N N . LEU A 1 89 ? 16.036 8.851 25.903 1.00 26.68 89 LEU A N 1
ATOM 638 C CA . LEU A 1 89 ? 15.102 9.427 26.864 1.00 27.89 89 LEU A CA 1
ATOM 639 C C . LEU A 1 89 ? 15.748 10.639 27.510 1.00 28.73 89 LEU A C 1
ATOM 640 O O . LEU A 1 89 ? 16.950 10.641 27.759 1.00 29.82 89 LEU A O 1
ATOM 645 N N . ASN A 1 90 ? 14.948 11.669 27.775 1.00 29.60 90 ASN A N 1
ATOM 646 C CA . ASN A 1 90 ? 15.434 12.883 28.426 1.00 28.28 90 ASN A CA 1
ATOM 647 C C . ASN A 1 90 ? 15.488 12.570 29.920 1.00 28.13 90 ASN A C 1
ATOM 648 O O . ASN A 1 90 ? 14.456 12.416 30.561 1.00 28.45 90 ASN A O 1
ATOM 653 N N . LYS A 1 91 ? 16.693 12.487 30.470 1.00 30.08 91 LYS A N 1
ATOM 654 C CA . LYS A 1 91 ? 16.880 12.143 31.879 1.00 30.71 91 LYS A CA 1
ATOM 655 C C . LYS A 1 91 ? 15.911 12.800 32.862 1.00 32.90 91 LYS A C 1
ATOM 656 O O . LYS A 1 91 ? 15.409 12.150 33.783 1.00 31.92 91 LYS A O 1
ATOM 662 N N . LYS A 1 92 ? 15.646 14.084 32.664 1.00 34.97 92 LYS A N 1
ATOM 663 C CA . LYS A 1 92 ? 14.742 14.814 33.543 1.00 37.43 92 LYS A CA 1
ATOM 664 C C . LYS A 1 92 ? 13.280 14.369 33.421 1.00 38.24 92 LYS A C 1
ATOM 665 O O . LYS A 1 92 ? 12.671 13.933 34.399 1.00 39.21 92 LYS A O 1
ATOM 671 N N . THR A 1 93 ? 12.729 14.480 32.211 1.00 37.54 93 THR A N 1
ATOM 672 C CA . THR A 1 93 ? 11.327 14.162 31.949 1.00 35.69 93 THR A CA 1
ATOM 673 C C . THR A 1 93 ? 10.938 12.718 31.629 1.00 34.42 93 THR A C 1
ATOM 674 O O . THR A 1 93 ? 9.756 12.381 31.663 1.00 33.27 93 THR A O 1
ATOM 678 N N . GLY A 1 94 ? 11.902 11.867 31.307 1.00 33.02 94 GLY A N 1
ATOM 679 C CA . GLY A 1 94 ? 11.555 10.496 30.975 1.00 32.47 94 GLY A CA 1
ATOM 680 C C . GLY A 1 94 ? 10.954 10.417 29.577 1.00 32.82 94 GLY A C 1
ATOM 681 O O . GLY A 1 94 ? 10.658 9.329 29.062 1.00 30.18 94 GLY A O 1
ATOM 682 N N . LYS A 1 95 ? 10.761 11.585 28.965 1.00 31.46 95 LYS A N 1
ATOM 683 C CA . LYS A 1 95 ? 10.224 11.660 27.608 1.00 30.73 95 LYS A CA 1
ATOM 684 C C . LYS A 1 95 ? 11.325 11.346 26.600 1.00 29.29 95 LYS A C 1
ATOM 685 O O . LYS A 1 95 ? 12.512 11.359 26.926 1.00 29.92 95 LYS A O 1
ATOM 691 N N . PRO A 1 96 ? 10.944 11.063 25.352 1.00 29.11 96 PRO A N 1
ATOM 692 C CA . PRO A 1 96 ? 11.929 10.749 24.310 1.00 28.46 96 PRO A CA 1
ATOM 693 C C . PRO A 1 96 ? 12.833 11.926 23.922 1.00 29.66 96 PRO A C 1
ATOM 694 O O . PRO A 1 96 ? 12.415 13.082 23.990 1.00 30.34 96 PRO A O 1
ATOM 698 N N . ASP A 1 97 ? 14.075 11.610 23.548 1.00 29.87 97 ASP A N 1
ATOM 699 C CA . ASP A 1 97 ? 15.046 12.587 23.041 1.00 29.04 97 ASP A CA 1
ATOM 700 C C . ASP A 1 97 ? 15.287 11.960 21.667 1.00 26.53 97 ASP A C 1
ATOM 701 O O . ASP A 1 97 ? 15.850 10.872 21.559 1.00 24.38 97 ASP A O 1
ATOM 706 N N . TYR A 1 98 ? 14.850 12.641 20.621 1.00 25.05 98 TYR A N 1
ATOM 707 C CA . TYR A 1 98 ? 14.932 12.100 19.274 1.00 25.76 98 TYR A CA 1
ATOM 708 C C . TYR A 1 98 ? 16.268 11.733 18.644 1.00 25.85 98 TYR A C 1
ATOM 709 O O . TYR A 1 98 ? 16.314 10.847 17.785 1.00 27.27 98 TYR A O 1
ATOM 718 N N . VAL A 1 99 ? 17.354 12.376 19.057 1.00 24.30 99 VAL A N 1
ATOM 719 C CA . VAL A 1 99 ? 18.664 12.038 18.504 1.00 23.05 99 VAL A CA 1
ATOM 720 C C . VAL A 1 99 ? 19.534 11.494 19.638 1.00 24.96 99 VAL A C 1
ATOM 721 O O . VAL A 1 99 ? 19.897 12.210 20.559 1.00 26.55 99 VAL A O 1
ATOM 725 N N . THR A 1 100 ? 19.859 10.212 19.565 1.00 25.65 100 THR A N 1
ATOM 726 C CA . THR A 1 100 ? 20.662 9.546 20.586 1.00 24.39 100 THR A CA 1
ATOM 727 C C . THR A 1 100 ? 22.149 9.617 20.314 1.00 23.95 100 THR A C 1
ATOM 728 O O . THR A 1 100 ? 22.567 9.671 19.166 1.00 23.23 100 THR A O 1
ATOM 732 N N . ASP A 1 101 ? 22.954 9.607 21.371 1.00 22.99 101 ASP A N 1
ATOM 733 C CA . ASP A 1 101 ? 24.395 9.610 21.186 1.00 22.44 101 ASP A CA 1
ATOM 734 C C . ASP A 1 101 ? 24.802 8.134 21.220 1.00 23.81 101 ASP A C 1
ATOM 735 O O . ASP A 1 101 ? 23.951 7.261 21.455 1.00 21.74 101 ASP A O 1
ATOM 740 N N . LEU A 1 102 ? 26.081 7.852 20.979 1.00 24.29 102 LEU A N 1
ATOM 741 C CA . LEU A 1 102 ? 26.567 6.472 20.950 1.00 26.16 102 LEU A CA 1
ATOM 742 C C . LEU A 1 102 ? 26.313 5.666 22.218 1.00 26.07 102 LEU A C 1
ATOM 743 O O . LEU A 1 102 ? 25.993 4.473 22.147 1.00 27.73 102 LEU A O 1
ATOM 748 N N . ALA A 1 103 ? 26.467 6.305 23.374 1.00 25.91 103 ALA A N 1
ATOM 749 C CA . ALA A 1 103 ? 26.280 5.613 24.651 1.00 26.74 103 ALA A CA 1
ATOM 750 C C . ALA A 1 103 ? 24.834 5.190 24.930 1.00 27.24 103 ALA A C 1
ATOM 751 O O . ALA A 1 103 ? 24.591 4.052 25.316 1.00 27.34 103 ALA A O 1
ATOM 753 N N . ALA A 1 104 ? 23.877 6.095 24.738 1.00 27.12 104 ALA A N 1
ATOM 754 C CA . ALA A 1 104 ? 22.475 5.754 24.975 1.00 25.78 104 ALA A CA 1
ATOM 755 C C . ALA A 1 104 ? 22.090 4.628 24.026 1.00 26.58 104 ALA A C 1
ATOM 756 O O . ALA A 1 104 ? 21.397 3.683 24.400 1.00 26.33 104 ALA A O 1
ATOM 758 N N . SER A 1 105 ? 22.553 4.751 22.790 1.00 26.45 105 SER A N 1
ATOM 759 C CA . SER A 1 105 ? 22.286 3.778 21.751 1.00 26.48 105 SER A CA 1
ATOM 760 C C . SER A 1 105 ? 22.890 2.411 22.135 1.00 27.55 105 SER A C 1
ATOM 761 O O . SER A 1 105 ? 22.213 1.386 22.075 1.00 25.89 105 SER A O 1
ATOM 764 N N . ALA A 1 106 ? 24.159 2.407 22.542 1.00 27.12 106 ALA A N 1
ATOM 765 C CA . ALA A 1 106 ? 24.849 1.175 22.932 1.00 25.03 106 ALA A CA 1
ATOM 766 C C . ALA A 1 106 ? 24.230 0.522 24.169 1.00 24.34 106 ALA A C 1
ATOM 767 O O . ALA A 1 106 ? 24.200 -0.711 24.284 1.00 25.33 106 ALA A O 1
ATOM 769 N N . THR A 1 107 ? 23.754 1.341 25.099 1.00 21.54 107 THR A N 1
ATOM 770 C CA . THR A 1 107 ? 23.125 0.814 26.298 1.00 20.96 107 THR A CA 1
ATOM 771 C C . THR A 1 107 ? 21.851 0.077 25.903 1.00 22.36 107 THR A C 1
ATOM 772 O O . THR A 1 107 ? 21.553 -1.004 26.422 1.00 24.12 107 THR A O 1
ATOM 776 N N . ALA A 1 108 ? 21.109 0.664 24.967 1.00 22.04 108 ALA A N 1
ATOM 777 C CA . ALA A 1 108 ? 19.850 0.091 24.514 1.00 22.13 108 ALA A CA 1
ATOM 778 C C . ALA A 1 108 ? 19.924 -1.342 23.983 1.00 23.39 108 ALA A C 1
ATOM 779 O O . ALA A 1 108 ? 19.119 -2.185 24.381 1.00 22.10 108 ALA A O 1
ATOM 781 N N . TRP A 1 109 ? 20.872 -1.639 23.102 1.00 22.82 109 TRP A N 1
ATOM 782 C CA . TRP A 1 109 ? 20.922 -2.993 22.568 1.00 25.55 109 TRP A CA 1
ATOM 783 C C . TRP A 1 109 ? 21.662 -3.978 23.453 1.00 26.26 109 TRP A C 1
ATOM 784 O O . TRP A 1 109 ? 21.440 -5.185 23.347 1.00 25.90 109 TRP A O 1
ATOM 795 N N . SER A 1 110 ? 22.526 -3.473 24.331 1.00 25.70 110 SER A N 1
ATOM 796 C CA . SER A 1 110 ? 23.293 -4.347 25.210 1.00 25.99 110 SER A CA 1
ATOM 797 C C . SER A 1 110 ? 22.582 -4.702 26.517 1.00 27.23 110 SER A C 1
ATOM 798 O O . SER A 1 110 ? 23.030 -5.586 27.243 1.00 28.17 110 SER A O 1
ATOM 801 N N . THR A 1 111 ? 21.479 -4.022 26.820 1.00 26.15 111 THR A N 1
ATOM 802 C CA . THR A 1 111 ? 20.757 -4.290 28.059 1.00 23.62 111 THR A CA 1
ATOM 803 C C . THR A 1 111 ? 19.251 -4.331 27.883 1.00 24.58 111 THR A C 1
ATOM 804 O O . THR A 1 111 ? 18.527 -4.775 28.776 1.00 25.24 111 THR A O 1
ATOM 808 N N . GLY A 1 112 ? 18.767 -3.846 26.747 1.00 25.50 112 GLY A N 1
ATOM 809 C CA . GLY A 1 112 ? 17.337 -3.848 26.515 1.00 24.22 112 GLY A CA 1
ATOM 810 C C . GLY A 1 112 ? 16.575 -2.720 27.192 1.00 24.42 112 GLY A C 1
ATOM 811 O O . GLY A 1 112 ? 15.357 -2.807 27.346 1.00 25.54 112 GLY A O 1
ATOM 812 N N . VAL A 1 113 ? 17.262 -1.666 27.613 1.00 23.46 113 VAL A N 1
ATOM 813 C CA . VAL A 1 113 ? 16.558 -0.547 28.243 1.00 23.98 113 VAL A CA 1
ATOM 814 C C . VAL A 1 113 ? 17.003 0.809 27.706 1.00 23.12 113 VAL A C 1
ATOM 815 O O . VAL A 1 113 ? 18.180 1.027 27.446 1.00 22.32 113 VAL A O 1
ATOM 819 N N . LYS A 1 114 ? 16.041 1.707 27.518 1.00 24.61 114 LYS A N 1
ATOM 820 C CA . LYS A 1 114 ? 16.320 3.051 27.030 1.00 23.39 114 LYS A CA 1
ATOM 821 C C . LYS A 1 114 ? 17.032 3.796 28.141 1.00 24.43 114 LYS A C 1
ATOM 822 O O . LYS A 1 114 ? 16.983 3.373 29.294 1.00 25.56 114 LYS A O 1
ATOM 828 N N . THR A 1 115 ? 17.681 4.905 27.804 1.00 24.09 115 THR A N 1
ATOM 829 C CA . THR A 1 115 ? 18.380 5.706 28.801 1.00 24.12 115 THR A CA 1
ATOM 830 C C . THR A 1 115 ? 18.736 7.097 28.256 1.00 24.63 115 THR A C 1
ATOM 831 O O . THR A 1 115 ? 18.411 7.418 27.116 1.00 24.52 115 THR A O 1
ATOM 835 N N . TYR A 1 116 ? 19.378 7.930 29.070 1.00 24.00 116 TYR A N 1
ATOM 836 C CA . TYR A 1 116 ? 19.744 9.273 28.628 1.00 24.83 116 TYR A CA 1
ATOM 837 C C . TYR A 1 116 ? 21.092 9.267 27.908 1.00 25.10 116 TYR A C 1
ATOM 838 O O . TYR A 1 116 ? 21.900 8.358 28.099 1.00 24.46 116 TYR A O 1
ATOM 847 N N . ASN A 1 117 ? 21.330 10.283 27.080 1.00 24.77 117 ASN A N 1
ATOM 848 C CA . ASN A 1 117 ? 22.576 10.375 26.330 1.00 25.03 117 ASN A CA 1
ATOM 849 C C . ASN A 1 117 ? 23.794 10.536 27.222 1.00 26.21 117 ASN A C 1
ATOM 850 O O . ASN A 1 117 ? 23.813 11.349 28.145 1.00 26.41 117 ASN A O 1
ATOM 855 N N . GLY A 1 118 ? 24.820 9.744 26.927 1.00 27.75 118 GLY A N 1
ATOM 856 C CA . GLY A 1 118 ? 26.036 9.782 27.713 1.00 28.03 118 GLY A CA 1
ATOM 857 C C . GLY A 1 118 ? 26.051 8.617 28.684 1.00 28.01 118 GLY A C 1
ATOM 858 O O . GLY A 1 118 ? 27.109 8.125 29.068 1.00 29.33 118 GLY A O 1
ATOM 859 N N . ALA A 1 119 ? 24.864 8.174 29.072 1.00 26.20 119 ALA A N 1
ATOM 860 C CA . ALA A 1 119 ? 24.721 7.063 30.000 1.00 25.91 119 ALA A CA 1
ATOM 861 C C . ALA A 1 119 ? 25.229 5.750 29.400 1.00 26.24 119 ALA A C 1
ATOM 862 O O . ALA A 1 119 ? 24.925 5.409 28.259 1.00 24.01 119 ALA A O 1
ATOM 864 N N . LEU A 1 120 ? 26.012 5.019 30.184 1.00 27.33 120 LEU A N 1
ATOM 865 C CA . LEU A 1 120 ? 26.555 3.739 29.751 1.00 28.08 120 LEU A CA 1
ATOM 866 C C . LEU A 1 120 ? 26.209 2.631 30.732 1.00 28.43 120 LEU A C 1
ATOM 867 O O . LEU A 1 120 ? 26.704 2.620 31.860 1.00 29.44 120 LEU A O 1
ATOM 872 N N . GLY A 1 121 ? 25.361 1.704 30.301 1.00 27.69 121 GLY A N 1
ATOM 873 C CA . GLY A 1 121 ? 24.990 0.589 31.155 1.00 25.86 121 GLY A CA 1
ATOM 874 C C . GLY A 1 121 ? 24.082 0.905 32.327 1.00 25.67 121 GLY A C 1
ATOM 875 O O . GLY A 1 121 ? 23.986 0.107 33.259 1.00 24.68 121 GLY A O 1
ATOM 876 N N . VAL A 1 122 ? 23.428 2.062 32.299 1.00 24.98 122 VAL A N 1
ATOM 877 C CA . VAL A 1 122 ? 22.514 2.445 33.364 1.00 25.42 122 VAL A CA 1
ATOM 878 C C . VAL A 1 122 ? 21.323 3.171 32.756 1.00 26.71 122 VAL A C 1
ATOM 879 O O . VAL A 1 122 ? 21.405 3.656 31.625 1.00 26.43 122 VAL A O 1
ATOM 883 N N . ASP A 1 123 ? 20.219 3.237 33.503 1.00 27.88 123 ASP A N 1
ATOM 884 C CA . ASP A 1 123 ? 19.011 3.911 33.036 1.00 27.24 123 ASP A CA 1
ATOM 885 C C . ASP A 1 123 ? 18.946 5.342 33.557 1.00 29.56 123 ASP A C 1
ATOM 886 O O . ASP A 1 123 ? 19.897 5.828 34.173 1.00 30.83 123 ASP A O 1
ATOM 891 N N . ILE A 1 124 ? 17.823 6.014 33.319 1.00 30.53 124 ILE A N 1
ATOM 892 C CA . ILE A 1 124 ? 17.663 7.401 33.742 1.00 31.39 124 ILE A CA 1
ATOM 893 C C . ILE A 1 124 ? 17.647 7.593 35.259 1.00 33.69 124 ILE A C 1
ATOM 894 O O . ILE A 1 124 ? 17.538 8.722 35.753 1.00 34.62 124 ILE A O 1
ATOM 899 N N . HIS A 1 125 ? 17.758 6.490 35.992 1.00 32.46 125 HIS A N 1
ATOM 900 C CA . HIS A 1 125 ? 17.785 6.545 37.450 1.00 32.05 125 HIS A CA 1
ATOM 901 C C . HIS A 1 125 ? 19.196 6.147 37.883 1.00 31.83 125 HIS A C 1
ATOM 902 O O . HIS A 1 125 ? 19.443 5.837 39.050 1.00 32.35 125 HIS A O 1
ATOM 909 N N . GLU A 1 126 ? 20.115 6.162 36.923 1.00 31.14 126 GLU A N 1
ATOM 910 C CA . GLU A 1 126 ? 21.505 5.794 37.164 1.00 31.99 126 GLU A CA 1
ATOM 911 C C . GLU A 1 126 ? 21.627 4.412 37.792 1.00 32.15 126 GLU A C 1
ATOM 912 O O . GLU A 1 126 ? 22.615 4.127 38.462 1.00 33.43 126 GLU A O 1
ATOM 918 N N . LYS A 1 127 ? 20.634 3.556 37.564 1.00 32.01 127 LYS A N 1
ATOM 919 C CA . LYS A 1 127 ? 20.647 2.202 38.119 1.00 33.24 127 LYS A CA 1
ATOM 920 C C . LYS A 1 127 ? 21.167 1.190 37.095 1.00 32.10 127 LYS A C 1
ATOM 921 O O . LYS A 1 127 ? 20.615 1.060 36.001 1.00 32.44 127 LYS A O 1
ATOM 927 N N . ASP A 1 128 ? 22.227 0.477 37.464 1.00 30.83 128 ASP A N 1
ATOM 928 C CA . ASP A 1 128 ? 22.844 -0.532 36.604 1.00 29.48 128 ASP A CA 1
ATOM 929 C C . ASP A 1 128 ? 21.856 -1.581 36.089 1.00 28.74 128 ASP A C 1
ATOM 930 O O . ASP A 1 128 ? 20.887 -1.917 36.762 1.00 30.08 128 ASP A O 1
ATOM 935 N N . HIS A 1 129 ? 22.119 -2.095 34.892 1.00 27.50 129 HIS A N 1
ATOM 936 C CA . HIS A 1 129 ? 21.303 -3.138 34.273 1.00 26.23 129 HIS A CA 1
ATOM 937 C C . HIS A 1 129 ? 22.279 -4.082 33.583 1.00 26.28 129 HIS A C 1
ATOM 938 O O . HIS A 1 129 ? 23.143 -3.638 32.828 1.00 26.15 129 HIS A O 1
ATOM 945 N N . PRO A 1 130 ? 22.151 -5.396 33.826 1.00 26.18 130 PRO A N 1
ATOM 946 C CA . PRO A 1 130 ? 23.045 -6.386 33.217 1.00 24.97 130 PRO A CA 1
ATOM 947 C C . PRO A 1 130 ? 23.126 -6.299 31.698 1.00 24.68 130 PRO A C 1
ATOM 948 O O . PRO A 1 130 ? 22.112 -6.102 31.031 1.00 25.48 130 PRO A O 1
ATOM 952 N N . THR A 1 131 ? 24.333 -6.433 31.153 1.00 23.96 131 THR A N 1
ATOM 953 C CA . THR A 1 131 ? 24.502 -6.375 29.704 1.00 24.95 131 THR A CA 1
ATOM 954 C C . THR A 1 131 ? 24.419 -7.773 29.098 1.00 25.94 131 THR A C 1
ATOM 955 O O . THR A 1 131 ? 24.466 -8.775 29.810 1.00 26.74 131 THR A O 1
ATOM 959 N N . ILE A 1 132 ? 24.310 -7.825 27.777 1.00 25.32 132 ILE A N 1
ATOM 960 C CA . ILE A 1 132 ? 24.214 -9.087 27.053 1.00 26.59 132 ILE A CA 1
ATOM 961 C C . ILE A 1 132 ? 25.446 -9.979 27.289 1.00 28.00 132 ILE A C 1
ATOM 962 O O . ILE A 1 132 ? 25.336 -11.202 27.396 1.00 30.67 132 ILE A O 1
ATOM 967 N N . LEU A 1 133 ? 26.619 -9.362 27.375 1.00 27.70 133 LEU A N 1
ATOM 968 C CA . LEU A 1 133 ? 27.852 -10.113 27.585 1.00 26.77 133 LEU A CA 1
ATOM 969 C C . LEU A 1 133 ? 27.914 -10.699 28.997 1.00 27.04 133 LEU A C 1
ATOM 970 O O . LEU A 1 133 ? 28.303 -11.848 29.177 1.00 24.47 133 LEU A O 1
ATOM 975 N N . GLU A 1 134 ? 27.527 -9.905 29.993 1.00 27.02 134 GLU A N 1
ATOM 976 C CA . GLU A 1 134 ? 27.538 -10.374 31.375 1.00 26.25 134 GLU A CA 1
ATOM 977 C C . GLU A 1 134 ? 26.605 -11.576 31.491 1.00 26.47 134 GLU A C 1
ATOM 978 O O . GLU A 1 134 ? 26.925 -12.558 32.163 1.00 28.70 134 GLU A O 1
ATOM 984 N N . MET A 1 135 ? 25.458 -11.500 30.820 1.00 26.62 135 MET A N 1
ATOM 985 C CA . MET A 1 135 ? 24.479 -12.576 30.855 1.00 28.05 135 MET A CA 1
ATOM 986 C C . MET A 1 135 ? 24.969 -13.841 30.168 1.00 28.58 135 MET A C 1
ATOM 987 O O . MET A 1 135 ? 24.748 -14.943 30.662 1.00 29.75 135 MET A O 1
ATOM 992 N N . ALA A 1 136 ? 25.618 -13.696 29.020 1.00 29.47 136 ALA A N 1
ATOM 993 C CA . ALA A 1 136 ? 26.134 -14.869 28.329 1.00 30.66 136 ALA A CA 1
ATOM 994 C C . ALA A 1 136 ? 27.169 -15.484 29.257 1.00 31.67 136 ALA A C 1
ATOM 995 O O . ALA A 1 136 ? 27.344 -16.707 29.307 1.00 31.31 136 ALA A O 1
ATOM 997 N N . LYS A 1 137 ? 27.844 -14.613 30.003 1.00 31.72 137 LYS A N 1
ATOM 998 C CA . LYS A 1 137 ? 28.868 -15.038 30.945 1.00 33.28 137 LYS A CA 1
ATOM 999 C C . LYS A 1 137 ? 28.231 -15.982 31.962 1.00 33.98 137 LYS A C 1
ATOM 1000 O O . LYS A 1 137 ? 28.678 -17.113 32.132 1.00 36.65 137 LYS A O 1
ATOM 1006 N N . ALA A 1 138 ? 27.173 -15.517 32.620 1.00 33.26 138 ALA A N 1
ATOM 1007 C CA . ALA A 1 138 ? 26.498 -16.318 33.635 1.00 31.83 138 ALA A CA 1
ATOM 1008 C C . ALA A 1 138 ? 25.897 -17.618 33.116 1.00 30.96 138 ALA A C 1
ATOM 1009 O O . ALA A 1 138 ? 25.518 -18.478 33.906 1.00 32.70 138 ALA A O 1
ATOM 1011 N N . ALA A 1 139 ? 25.794 -17.766 31.801 1.00 29.48 139 ALA A N 1
ATOM 1012 C CA . ALA A 1 139 ? 25.233 -18.989 31.236 1.00 28.75 139 ALA A CA 1
ATOM 1013 C C . ALA A 1 139 ? 26.347 -19.925 30.778 1.00 29.17 139 ALA A C 1
ATOM 1014 O O . ALA A 1 139 ? 26.090 -20.979 30.191 1.00 28.04 139 ALA A O 1
ATOM 1016 N N . GLY A 1 140 ? 27.585 -19.530 31.048 1.00 29.31 140 GLY A N 1
ATOM 1017 C CA . GLY A 1 140 ? 28.718 -20.353 30.673 1.00 29.87 140 GLY A CA 1
ATOM 1018 C C . GLY A 1 140 ? 29.229 -20.195 29.253 1.00 30.32 140 GLY A C 1
ATOM 1019 O O . GLY A 1 140 ? 30.090 -20.962 28.818 1.00 31.15 140 GLY A O 1
ATOM 1020 N N . LEU A 1 141 ? 28.719 -19.212 28.519 1.00 29.52 141 LEU A N 1
ATOM 1021 C CA . LEU A 1 141 ? 29.178 -19.010 27.149 1.00 27.87 141 LEU A CA 1
ATOM 1022 C C . LEU A 1 141 ? 30.443 -18.165 27.153 1.00 26.42 141 LEU A C 1
ATOM 1023 O O . LEU A 1 141 ? 30.660 -17.389 28.077 1.00 25.41 141 LEU A O 1
ATOM 1028 N N . ALA A 1 142 ? 31.283 -18.331 26.133 1.00 26.08 142 ALA A N 1
ATOM 1029 C CA . ALA A 1 142 ? 32.506 -17.537 26.022 1.00 24.80 142 ALA A CA 1
ATOM 1030 C C . ALA A 1 142 ? 32.080 -16.163 25.495 1.00 25.34 142 ALA A C 1
ATOM 1031 O O . ALA A 1 142 ? 31.078 -16.050 24.787 1.00 25.13 142 ALA A O 1
ATOM 1033 N N . THR A 1 143 ? 32.828 -15.119 25.839 1.00 26.54 143 THR A N 1
ATOM 1034 C CA . THR A 1 143 ? 32.479 -13.773 25.394 1.00 24.84 143 THR A CA 1
ATOM 1035 C C . THR A 1 143 ? 33.625 -13.045 24.699 1.00 25.72 143 THR A C 1
ATOM 1036 O O . THR A 1 143 ? 34.779 -13.160 25.102 1.00 26.41 143 THR A O 1
ATOM 1040 N N . GLY A 1 144 ? 33.289 -12.304 23.646 1.00 24.86 144 GLY A N 1
ATOM 1041 C CA . GLY A 1 144 ? 34.283 -11.556 22.895 1.00 23.85 144 GLY A CA 1
ATOM 1042 C C . GLY A 1 144 ? 33.848 -10.113 22.694 1.00 23.41 144 GLY A C 1
ATOM 1043 O O . GLY A 1 144 ? 32.692 -9.858 22.357 1.00 23.00 144 GLY A O 1
ATOM 1044 N N . ASN A 1 145 ? 34.774 -9.176 22.896 1.00 23.06 145 ASN A N 1
ATOM 1045 C CA . ASN A 1 145 ? 34.501 -7.745 22.746 1.00 23.52 145 ASN A CA 1
ATOM 1046 C C . ASN A 1 145 ? 35.598 -7.139 21.870 1.00 23.67 145 ASN A C 1
ATOM 1047 O O . ASN A 1 145 ? 36.725 -6.986 22.327 1.00 24.14 145 ASN A O 1
ATOM 1052 N N . VAL A 1 146 ? 35.253 -6.786 20.624 1.00 24.36 146 VAL A N 1
ATOM 1053 C CA . VAL A 1 146 ? 36.202 -6.233 19.648 1.00 21.66 146 VAL A CA 1
ATOM 1054 C C . VAL A 1 146 ? 35.797 -4.889 19.002 1.00 23.05 146 VAL A C 1
ATOM 1055 O O . VAL A 1 146 ? 34.649 -4.705 18.590 1.00 21.74 146 VAL A O 1
ATOM 1059 N N . SER A 1 147 ? 36.760 -3.977 18.879 1.00 22.07 147 SER A N 1
ATOM 1060 C CA . SER A 1 147 ? 36.519 -2.661 18.277 1.00 22.69 147 SER A CA 1
ATOM 1061 C C . SER A 1 147 ? 37.805 -2.026 17.755 1.00 22.01 147 SER A C 1
ATOM 1062 O O . SER A 1 147 ? 38.855 -2.165 18.369 1.00 24.52 147 SER A O 1
ATOM 1065 N N . THR A 1 148 ? 37.733 -1.327 16.626 1.00 20.92 148 THR A N 1
ATOM 1066 C CA . THR A 1 148 ? 38.922 -0.662 16.095 1.00 19.84 148 THR A CA 1
ATOM 1067 C C . THR A 1 148 ? 39.065 0.713 16.736 1.00 20.62 148 THR A C 1
ATOM 1068 O O . THR A 1 148 ? 39.946 1.499 16.378 1.00 21.46 148 THR A O 1
ATOM 1072 N N . ALA A 1 149 ? 38.178 1.002 17.683 1.00 21.04 149 ALA A N 1
ATOM 1073 C CA . ALA A 1 149 ? 38.209 2.262 18.417 1.00 22.44 149 ALA A CA 1
ATOM 1074 C C . ALA A 1 149 ? 38.908 1.967 19.739 1.00 22.69 149 ALA A C 1
ATOM 1075 O O . ALA A 1 149 ? 39.487 0.896 19.920 1.00 23.06 149 ALA A O 1
ATOM 1077 N N . GLU A 1 150 ? 38.858 2.918 20.658 1.00 22.58 150 GLU A N 1
ATOM 1078 C CA . GLU A 1 150 ? 39.439 2.718 21.977 1.00 23.20 150 GLU A CA 1
ATOM 1079 C C . GLU A 1 150 ? 38.461 1.809 22.735 1.00 22.73 150 GLU A C 1
ATOM 1080 O O . GLU A 1 150 ? 37.251 2.025 22.689 1.00 20.64 150 GLU A O 1
ATOM 1086 N N . LEU A 1 151 ? 38.978 0.798 23.427 1.00 23.22 151 LEU A N 1
ATOM 1087 C CA . LEU A 1 151 ? 38.126 -0.125 24.173 1.00 22.55 151 LEU A CA 1
ATOM 1088 C C . LEU A 1 151 ? 37.281 0.571 25.232 1.00 23.05 151 LEU A C 1
ATOM 1089 O O . LEU A 1 151 ? 36.278 0.027 25.694 1.00 21.41 151 LEU A O 1
ATOM 1094 N N . GLN A 1 152 ? 37.672 1.782 25.618 1.00 23.49 152 GLN A N 1
ATOM 1095 C CA . GLN A 1 152 ? 36.898 2.518 26.617 1.00 23.99 152 GLN A CA 1
ATOM 1096 C C . GLN A 1 152 ? 35.717 3.232 25.968 1.00 24.65 152 GLN A C 1
ATOM 1097 O O . GLN A 1 152 ? 34.764 3.618 26.663 1.00 24.22 152 GLN A O 1
ATOM 1103 N N . ASP A 1 153 ? 35.788 3.419 24.649 1.00 26.72 153 ASP A N 1
ATOM 1104 C CA . ASP A 1 153 ? 34.752 4.133 23.927 1.00 26.16 153 ASP A CA 1
ATOM 1105 C C . ASP A 1 153 ? 33.410 3.435 24.031 1.00 24.44 153 ASP A C 1
ATOM 1106 O O . ASP A 1 153 ? 33.322 2.225 24.259 1.00 24.33 153 ASP A O 1
ATOM 1111 N N . ALA A 1 154 ? 32.350 4.207 23.867 1.00 22.20 154 ALA A N 1
ATOM 1112 C CA . ALA A 1 154 ? 31.007 3.687 24.066 1.00 22.67 154 ALA A CA 1
ATOM 1113 C C . ALA A 1 154 ? 30.681 2.278 23.698 1.00 22.38 154 ALA A C 1
ATOM 1114 O O . ALA A 1 154 ? 30.243 1.485 24.542 1.00 24.18 154 ALA A O 1
ATOM 1116 N N . THR A 1 155 ? 30.895 1.969 22.439 1.00 22.65 155 THR A N 1
ATOM 1117 C CA . THR A 1 155 ? 30.512 0.705 21.894 1.00 24.79 155 THR A CA 1
ATOM 1118 C C . THR A 1 155 ? 30.956 -0.550 22.597 1.00 24.03 155 THR A C 1
ATOM 1119 O O . THR A 1 155 ? 30.122 -1.394 22.927 1.00 22.43 155 THR A O 1
ATOM 1123 N N . PRO A 1 156 ? 32.260 -0.711 22.795 1.00 21.14 156 PRO A N 1
ATOM 1124 C CA . PRO A 1 156 ? 32.791 -1.888 23.477 1.00 23.76 156 PRO A CA 1
ATOM 1125 C C . PRO A 1 156 ? 32.600 -1.747 24.987 1.00 22.75 156 PRO A C 1
ATOM 1126 O O . PRO A 1 156 ? 32.544 -2.733 25.715 1.00 23.55 156 PRO A O 1
ATOM 1130 N N . ALA A 1 157 ? 32.485 -0.509 25.445 1.00 20.26 157 ALA A N 1
ATOM 1131 C CA . ALA A 1 157 ? 32.323 -0.244 26.866 1.00 20.02 157 ALA A CA 1
ATOM 1132 C C . ALA A 1 157 ? 30.957 -0.630 27.439 1.00 19.32 157 ALA A C 1
ATOM 1133 O O . ALA A 1 157 ? 30.873 -1.102 28.566 1.00 20.55 157 ALA A O 1
ATOM 1135 N N . ALA A 1 158 ? 29.892 -0.433 26.674 1.00 18.56 158 ALA A N 1
ATOM 1136 C CA . ALA A 1 158 ? 28.549 -0.746 27.156 1.00 20.36 158 ALA A CA 1
ATOM 1137 C C . ALA A 1 158 ? 28.352 -2.209 27.575 1.00 21.79 158 ALA A C 1
ATOM 1138 O O . ALA A 1 158 ? 27.498 -2.507 28.414 1.00 21.42 158 ALA A O 1
ATOM 1140 N N . LEU A 1 159 ? 29.142 -3.110 26.991 1.00 21.73 159 LEU A N 1
ATOM 1141 C CA . LEU A 1 159 ? 29.037 -4.533 27.296 1.00 22.74 159 LEU A CA 1
ATOM 1142 C C . LEU A 1 159 ? 29.632 -4.890 28.645 1.00 25.56 159 LEU A C 1
ATOM 1143 O O . LEU A 1 159 ? 29.243 -5.897 29.249 1.00 27.67 159 LEU A O 1
ATOM 1148 N N . VAL A 1 160 ? 30.563 -4.072 29.131 1.00 23.46 160 VAL A N 1
ATOM 1149 C CA . VAL A 1 160 ? 31.215 -4.387 30.390 1.00 22.88 160 VAL A CA 1
ATOM 1150 C C . VAL A 1 160 ? 31.336 -3.259 31.409 1.00 23.70 160 VAL A C 1
ATOM 1151 O O . VAL A 1 160 ? 31.995 -3.434 32.431 1.00 22.55 160 VAL A O 1
ATOM 1155 N N . ALA A 1 161 ? 30.704 -2.117 31.160 1.00 22.36 161 ALA A N 1
ATOM 1156 C CA . ALA A 1 161 ? 30.827 -1.013 32.104 1.00 21.41 161 ALA A CA 1
ATOM 1157 C C . ALA A 1 161 ? 29.519 -0.301 32.404 1.00 22.31 161 ALA A C 1
ATOM 1158 O O . ALA A 1 161 ? 28.652 -0.165 31.535 1.00 21.34 161 ALA A O 1
ATOM 1160 N N . HIS A 1 162 ? 29.396 0.151 33.648 1.00 22.09 162 HIS A N 1
ATOM 1161 C CA . HIS A 1 162 ? 28.217 0.859 34.122 1.00 23.19 162 HIS A CA 1
ATOM 1162 C C . HIS A 1 162 ? 28.644 2.171 34.773 1.00 24.20 162 HIS A C 1
ATOM 1163 O O . HIS A 1 162 ? 29.105 2.196 35.912 1.00 24.84 162 HIS A O 1
ATOM 1170 N N . VAL A 1 163 ? 28.502 3.261 34.039 1.00 24.70 163 VAL A N 1
ATOM 1171 C CA . VAL A 1 163 ? 28.873 4.567 34.556 1.00 24.39 163 VAL A CA 1
ATOM 1172 C C . VAL A 1 163 ? 27.837 5.584 34.118 1.00 25.79 163 VAL A C 1
ATOM 1173 O O . VAL A 1 163 ? 27.164 5.404 33.101 1.00 25.84 163 VAL A O 1
ATOM 1177 N N . THR A 1 164 ? 27.710 6.655 34.884 1.00 26.78 164 THR A N 1
ATOM 1178 C CA . THR A 1 164 ? 26.733 7.683 34.572 1.00 27.22 164 THR A CA 1
ATOM 1179 C C . THR A 1 164 ? 27.140 8.576 33.403 1.00 27.69 164 THR A C 1
ATOM 1180 O O . THR A 1 164 ? 26.372 9.435 32.963 1.00 28.04 164 THR A O 1
ATOM 1184 N N . SER A 1 165 ? 28.347 8.365 32.894 1.00 27.42 165 SER A N 1
ATOM 1185 C CA . SER A 1 165 ? 28.835 9.160 31.774 1.00 27.07 165 SER A CA 1
ATOM 1186 C C . SER A 1 165 ? 29.953 8.462 31.009 1.00 26.59 165 SER A C 1
ATOM 1187 O O . SER A 1 165 ? 30.937 8.021 31.595 1.00 26.51 165 SER A O 1
ATOM 1190 N N . ARG A 1 166 ? 29.789 8.396 29.690 1.00 28.16 166 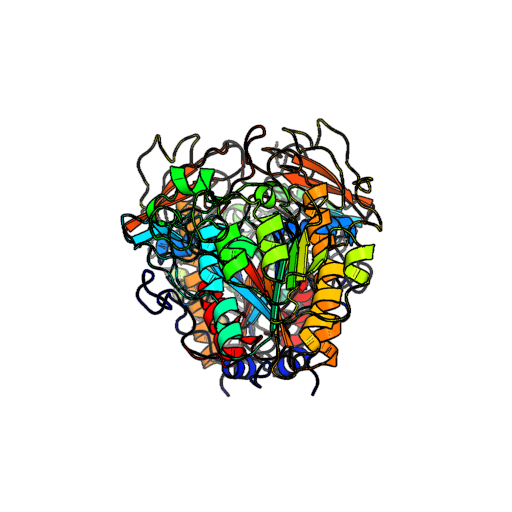ARG A N 1
ATOM 1191 C CA . ARG A 1 166 ? 30.736 7.754 28.770 1.00 27.62 166 ARG A CA 1
ATOM 1192 C C . ARG A 1 166 ? 32.160 8.288 28.855 1.00 28.90 166 ARG A C 1
ATOM 1193 O O . ARG A 1 166 ? 33.117 7.603 28.469 1.00 28.95 166 ARG A O 1
ATOM 1201 N N . LYS A 1 167 ? 32.299 9.516 29.339 1.00 29.22 167 LYS A N 1
ATOM 1202 C CA . LYS A 1 167 ? 33.608 10.138 29.454 1.00 28.58 167 LYS A CA 1
ATOM 1203 C C . LYS A 1 167 ? 34.474 9.487 30.522 1.00 28.74 167 LYS A C 1
ATOM 1204 O O . LYS A 1 167 ? 35.695 9.597 30.485 1.00 29.64 167 LYS A O 1
ATOM 1210 N N . CYS A 1 168 ? 33.841 8.796 31.463 1.00 28.28 168 CYS A N 1
ATOM 1211 C CA . CYS A 1 168 ? 34.561 8.175 32.568 1.00 28.52 168 CYS A CA 1
ATOM 1212 C C . CYS A 1 168 ? 35.440 6.967 32.238 1.00 28.82 168 CYS A C 1
ATOM 1213 O O . CYS A 1 168 ? 35.241 5.857 32.733 1.00 27.20 168 CYS A O 1
ATOM 1216 N N . TYR A 1 169 ? 36.444 7.239 31.411 1.00 30.13 169 TYR A N 1
ATOM 1217 C CA . TYR A 1 169 ? 37.428 6.273 30.936 1.00 31.63 169 TYR A CA 1
ATOM 1218 C C . TYR A 1 169 ? 38.236 5.597 32.033 1.00 32.37 169 TYR A C 1
ATOM 1219 O O . TYR A 1 169 ? 38.331 4.363 32.090 1.00 32.24 169 TYR A O 1
ATOM 1228 N N . GLY A 1 170 ? 38.845 6.414 32.883 1.00 32.40 170 GLY A N 1
ATOM 1229 C CA . GLY A 1 170 ? 39.656 5.893 33.962 1.00 33.25 170 GLY A CA 1
ATOM 1230 C C . GLY A 1 170 ? 39.473 6.642 35.277 1.00 33.72 170 GLY A C 1
ATOM 1231 O O . GLY A 1 170 ? 38.569 7.478 35.399 1.00 34.49 170 GLY A O 1
ATOM 1232 N N . PRO A 1 171 ? 40.325 6.377 36.267 1.00 32.73 171 PRO A N 1
ATOM 1233 C CA . PRO A 1 171 ? 40.262 6.988 37.597 1.00 32.92 171 PRO A CA 1
ATOM 1234 C C . PRO A 1 171 ? 40.018 8.484 37.681 1.00 32.95 171 PRO A C 1
ATOM 1235 O O . PRO A 1 171 ? 39.049 8.933 38.281 1.00 34.52 171 PRO A O 1
ATOM 1239 N N . SER A 1 172 ? 40.959 9.252 37.140 1.00 32.93 172 SER A N 1
ATOM 1240 C CA . SER A 1 172 ? 40.864 10.698 37.182 1.00 33.69 172 SER A CA 1
ATOM 1241 C C . SER A 1 172 ? 39.533 11.182 36.644 1.00 33.47 172 SER A C 1
ATOM 1242 O O . SER A 1 172 ? 38.727 11.731 37.391 1.00 34.59 172 SER A O 1
ATOM 1245 N N . ALA A 1 173 ? 39.304 10.966 35.352 1.00 33.62 173 ALA A N 1
ATOM 1246 C CA . ALA A 1 173 ? 38.062 11.384 34.709 1.00 33.04 173 ALA A CA 1
ATOM 1247 C C . ALA A 1 173 ? 36.847 10.880 35.475 1.00 32.82 173 ALA A C 1
ATOM 1248 O O . ALA A 1 173 ? 35.888 11.629 35.708 1.00 33.91 173 ALA A O 1
ATOM 1250 N N . THR A 1 174 ? 36.882 9.610 35.865 1.00 31.04 174 THR A N 1
ATOM 1251 C CA . THR A 1 174 ? 35.777 9.035 36.616 1.00 30.96 174 THR A CA 1
ATOM 1252 C C . THR A 1 174 ? 35.580 9.761 37.939 1.00 31.45 174 THR A C 1
ATOM 1253 O O . THR A 1 174 ? 34.448 10.043 38.338 1.00 32.28 174 THR A O 1
ATOM 1257 N N . SER A 1 175 ? 36.677 10.055 38.627 1.00 31.93 175 SER A N 1
ATOM 1258 C CA . SER A 1 175 ? 36.583 10.733 39.913 1.00 32.80 175 SER A CA 1
ATOM 1259 C C . SER A 1 175 ? 35.986 12.129 39.805 1.00 33.05 175 SER A C 1
ATOM 1260 O O . SER A 1 175 ? 35.251 12.551 40.693 1.00 33.81 175 SER A O 1
ATOM 1263 N N . GLU A 1 176 ? 36.278 12.844 38.722 1.00 34.22 176 GLU A N 1
ATOM 1264 C CA . GLU A 1 176 ? 35.742 14.192 38.587 1.00 37.00 176 GLU A CA 1
ATOM 1265 C C . GLU A 1 176 ? 34.409 14.249 37.854 1.00 37.37 176 GLU A C 1
ATOM 1266 O O . GLU A 1 176 ? 33.638 15.184 38.063 1.00 37.99 176 GLU A O 1
ATOM 1272 N N . LYS A 1 177 ? 34.125 13.260 37.005 1.00 36.01 177 LYS A N 1
ATOM 1273 C CA . LYS A 1 177 ? 32.872 13.272 36.255 1.00 34.33 177 LYS A CA 1
ATOM 1274 C C . LYS A 1 177 ? 31.864 12.186 36.630 1.00 32.35 177 LYS A C 1
ATOM 1275 O O . LYS A 1 177 ? 30.691 12.295 36.301 1.00 30.60 177 LYS A O 1
ATOM 1281 N N . CYS A 1 178 ? 32.317 11.138 37.305 1.00 31.67 178 CYS A N 1
ATOM 1282 C CA . CYS A 1 178 ? 31.421 10.067 37.744 1.00 30.02 178 CYS A CA 1
ATOM 1283 C C . CYS A 1 178 ? 31.711 9.742 39.205 1.00 31.00 178 CYS A C 1
ATOM 1284 O O . CYS A 1 178 ? 31.998 8.596 39.556 1.00 30.97 178 CYS A O 1
ATOM 1287 N N . PRO A 1 179 ? 31.635 10.755 40.082 1.00 31.99 179 PRO A N 1
ATOM 1288 C CA . PRO A 1 179 ? 31.889 10.584 41.516 1.00 32.29 179 PRO A CA 1
ATOM 1289 C C . PRO A 1 179 ? 31.290 9.304 42.102 1.00 32.51 179 PRO A C 1
ATOM 1290 O O . PRO A 1 179 ? 31.963 8.555 42.808 1.00 32.39 179 PRO A O 1
ATOM 1294 N N . GLY A 1 180 ? 30.020 9.064 41.802 1.00 32.48 180 GLY A N 1
ATOM 1295 C CA . GLY A 1 180 ? 29.341 7.894 42.318 1.00 31.93 180 GLY A CA 1
ATOM 1296 C C . GLY A 1 180 ? 29.951 6.589 41.870 1.00 31.74 180 GLY A C 1
ATOM 1297 O O . GLY A 1 180 ? 29.896 5.600 42.592 1.00 33.56 180 GLY A O 1
ATOM 1298 N N . ASN A 1 181 ? 30.540 6.578 40.682 1.00 30.97 181 ASN A N 1
ATOM 1299 C CA . ASN A 1 181 ? 31.144 5.362 40.159 1.00 31.22 181 ASN A CA 1
ATOM 1300 C C . ASN A 1 181 ? 32.613 5.244 40.562 1.00 31.35 181 ASN A C 1
ATOM 1301 O O . ASN A 1 181 ? 33.193 4.153 40.513 1.00 30.62 181 ASN A O 1
ATOM 1306 N N . ALA A 1 182 ? 33.208 6.364 40.965 1.00 30.53 182 ALA A N 1
ATOM 1307 C CA . ALA A 1 182 ? 34.610 6.379 41.376 1.00 31.33 182 ALA A CA 1
ATOM 1308 C C . ALA A 1 182 ? 34.878 5.316 42.447 1.00 32.37 182 ALA A C 1
ATOM 1309 O O . ALA A 1 182 ? 34.163 5.220 43.443 1.00 32.89 182 ALA A O 1
ATOM 1311 N N . LEU A 1 183 ? 35.921 4.527 42.227 1.00 31.26 183 LEU A N 1
ATOM 1312 C CA . LEU A 1 183 ? 36.301 3.453 43.139 1.00 31.22 183 LEU A CA 1
ATOM 1313 C C . LEU A 1 183 ? 36.478 3.912 44.586 1.00 32.57 183 LEU A C 1
ATOM 1314 O O . LEU A 1 183 ? 35.918 3.323 45.522 1.00 29.58 183 LEU A O 1
ATOM 1319 N N . GLU A 1 184 ? 37.272 4.961 44.765 1.00 33.10 184 GLU A N 1
ATOM 1320 C CA . GLU A 1 184 ? 37.521 5.498 46.089 1.00 34.35 184 GLU A CA 1
ATOM 1321 C C . GLU A 1 184 ? 36.217 5.908 46.775 1.00 34.93 184 GLU A C 1
ATOM 1322 O O . GLU A 1 184 ? 36.217 6.245 47.959 1.00 35.17 184 GLU A O 1
ATOM 1328 N N . LYS A 1 185 ? 35.109 5.884 46.038 1.00 35.52 185 LYS A N 1
ATOM 1329 C CA . LYS A 1 185 ? 33.809 6.251 46.609 1.00 35.72 185 LYS A CA 1
ATOM 1330 C C . LYS A 1 185 ? 32.861 5.079 46.825 1.00 33.47 185 LYS A C 1
ATOM 1331 O O . LYS A 1 185 ? 31.703 5.270 47.167 1.00 32.60 185 LYS A O 1
ATOM 1337 N N . GLY A 1 186 ? 33.355 3.868 46.624 1.00 33.27 186 GLY A N 1
ATOM 1338 C CA . GLY A 1 186 ? 32.519 2.703 46.832 1.00 32.63 186 GLY A CA 1
ATOM 1339 C C . GLY A 1 186 ? 31.735 2.332 45.604 1.00 32.57 186 GLY A C 1
ATOM 1340 O O . GLY A 1 186 ? 30.718 1.652 45.698 1.00 34.13 186 GLY A O 1
ATOM 1341 N N . GLY A 1 187 ? 32.203 2.791 44.450 1.00 31.93 187 GLY A N 1
ATOM 1342 C CA . GLY A 1 187 ? 31.539 2.482 43.204 1.00 29.99 187 GLY A CA 1
ATOM 1343 C C . GLY A 1 187 ? 32.303 1.361 42.536 1.00 30.25 187 GLY A C 1
ATOM 1344 O O . GLY A 1 187 ? 33.330 0.921 43.051 1.00 30.80 187 GLY A O 1
ATOM 1345 N N . LYS A 1 188 ? 31.811 0.899 41.392 1.00 30.20 188 LYS A N 1
ATOM 1346 C CA . LYS A 1 188 ? 32.466 -0.180 40.670 1.00 30.81 188 LYS A CA 1
ATOM 1347 C C . LYS A 1 188 ? 33.681 0.300 39.889 1.00 29.37 188 LYS A C 1
ATOM 1348 O O . LYS A 1 188 ? 34.420 -0.506 39.328 1.00 28.73 188 LYS A O 1
ATOM 1354 N N . GLY A 1 189 ? 33.880 1.614 39.849 1.00 27.81 189 GLY A N 1
ATOM 1355 C CA . GLY A 1 189 ? 35.049 2.148 39.181 1.00 27.41 189 GLY A CA 1
ATOM 1356 C C . GLY A 1 189 ? 34.882 2.773 37.816 1.00 28.19 189 GLY A C 1
ATOM 1357 O O . GLY A 1 189 ? 33.769 3.035 37.357 1.00 26.83 189 GLY A O 1
ATOM 1358 N N . SER A 1 190 ? 36.023 3.021 37.178 1.00 27.75 190 SER A N 1
ATOM 1359 C CA . SER A 1 190 ? 36.068 3.619 35.849 1.00 27.16 190 SER A CA 1
ATOM 1360 C C . SER A 1 190 ? 35.736 2.572 34.805 1.00 25.45 190 SER A C 1
ATOM 1361 O O . SER A 1 190 ? 35.676 1.384 35.102 1.00 24.63 190 SER A O 1
ATOM 1364 N N . ILE A 1 191 ? 35.536 3.024 33.573 1.00 25.06 191 ILE A N 1
ATOM 1365 C CA . ILE A 1 191 ? 35.218 2.133 32.464 1.00 22.85 191 ILE A CA 1
ATOM 1366 C C . ILE A 1 191 ? 36.264 1.027 32.295 1.00 23.18 191 ILE A C 1
ATOM 1367 O O . ILE A 1 191 ? 35.912 -0.146 32.166 1.00 22.58 191 ILE A O 1
ATOM 1372 N N . THR A 1 192 ? 37.544 1.394 32.302 1.00 22.44 192 THR A N 1
ATOM 1373 C CA . THR A 1 192 ? 38.603 0.405 32.130 1.00 21.47 192 THR A CA 1
ATOM 1374 C C . THR A 1 192 ? 38.658 -0.535 33.330 1.00 21.91 192 THR A C 1
ATOM 1375 O O . THR A 1 192 ? 38.803 -1.747 33.168 1.00 20.04 192 THR A O 1
ATOM 1379 N N . GLU A 1 193 ? 38.536 0.022 34.529 1.00 20.57 193 GLU A N 1
ATOM 1380 C CA . GLU A 1 193 ? 38.554 -0.800 35.725 1.00 22.82 193 GLU A CA 1
ATOM 1381 C C . GLU A 1 193 ? 37.410 -1.813 35.661 1.00 24.28 193 GLU A C 1
ATOM 1382 O O . GLU A 1 193 ? 37.609 -3.011 35.903 1.00 25.03 193 GLU A O 1
ATOM 1388 N N . GLN A 1 194 ? 36.216 -1.348 35.314 1.00 23.54 194 GLN A N 1
ATOM 1389 C CA . GLN A 1 194 ? 35.087 -2.259 35.216 1.00 24.28 194 GLN A CA 1
ATOM 1390 C C . GLN A 1 194 ? 35.288 -3.258 34.075 1.00 25.44 194 GLN A C 1
ATOM 1391 O O . GLN A 1 194 ? 34.915 -4.436 34.196 1.00 25.25 194 GLN A O 1
ATOM 1397 N N . LEU A 1 195 ? 35.888 -2.795 32.977 1.00 24.18 195 LEU A N 1
ATOM 1398 C CA . LEU A 1 195 ? 36.141 -3.661 31.833 1.00 24.75 195 LEU A CA 1
ATOM 1399 C C . LEU A 1 195 ? 36.979 -4.822 32.326 1.00 24.16 195 LEU A C 1
ATOM 1400 O O . LEU A 1 195 ? 36.753 -5.970 31.956 1.00 25.94 195 LEU A O 1
ATOM 1405 N N . LEU A 1 196 ? 37.945 -4.512 33.179 1.00 24.02 196 LEU A N 1
ATOM 1406 C CA . LEU A 1 196 ? 38.818 -5.528 33.736 1.00 24.42 196 LEU A CA 1
ATOM 1407 C C . LEU A 1 196 ? 38.100 -6.447 34.725 1.00 24.95 196 LEU A C 1
ATOM 1408 O O . LEU A 1 196 ? 38.456 -7.621 34.848 1.00 24.18 196 LEU A O 1
ATOM 1413 N N . ASN A 1 197 ? 37.095 -5.927 35.432 1.00 24.74 197 ASN A N 1
ATOM 1414 C CA . ASN A 1 197 ? 36.330 -6.772 36.349 1.00 22.98 197 ASN A CA 1
ATOM 1415 C C . ASN A 1 197 ? 35.468 -7.724 35.513 1.00 23.77 197 ASN A C 1
ATOM 1416 O O . ASN A 1 197 ? 35.313 -8.887 35.871 1.00 23.72 197 ASN A O 1
ATOM 1421 N N . ALA A 1 198 ? 34.927 -7.224 34.397 1.00 23.51 198 ALA A N 1
ATOM 1422 C CA . ALA A 1 198 ? 34.067 -8.007 33.497 1.00 24.06 198 ALA A CA 1
ATOM 1423 C C . ALA A 1 198 ? 34.735 -9.287 32.997 1.00 25.39 198 ALA A C 1
ATOM 1424 O O . ALA A 1 198 ? 34.084 -10.328 32.830 1.00 23.96 198 ALA A O 1
ATOM 1426 N N . ARG A 1 199 ? 36.030 -9.187 32.732 1.00 25.43 199 ARG A N 1
ATOM 1427 C CA . ARG A 1 199 ? 36.830 -10.320 32.306 1.00 26.22 199 ARG A CA 1
ATOM 1428 C C . ARG A 1 199 ? 36.239 -11.158 31.189 1.00 26.59 199 ARG A C 1
ATOM 1429 O O . ARG A 1 199 ? 35.926 -12.333 31.382 1.00 26.75 199 ARG A O 1
ATOM 1437 N N . ALA A 1 200 ? 36.089 -10.561 30.016 1.00 26.64 200 ALA A N 1
ATOM 1438 C CA . ALA A 1 200 ? 35.576 -11.288 28.874 1.00 26.66 200 ALA A CA 1
ATOM 1439 C C . ALA A 1 200 ? 36.713 -12.204 28.454 1.00 27.36 200 ALA A C 1
ATOM 1440 O O . ALA A 1 200 ? 37.863 -11.962 28.801 1.00 27.91 200 ALA A O 1
ATOM 1442 N N . ASP A 1 201 ? 36.417 -13.258 27.711 1.00 26.24 201 ASP A N 1
ATOM 1443 C CA . ASP A 1 201 ? 37.481 -14.154 27.289 1.00 26.55 201 ASP A CA 1
ATOM 1444 C C . ASP A 1 201 ? 38.415 -13.476 26.284 1.00 26.89 201 ASP A C 1
ATOM 1445 O O . ASP A 1 201 ? 39.628 -13.678 26.318 1.00 26.84 201 ASP A O 1
ATOM 1450 N N . VAL A 1 202 ? 37.841 -12.660 25.404 1.00 26.63 202 VAL A N 1
ATOM 1451 C CA . VAL A 1 202 ? 38.600 -11.964 24.372 1.00 25.56 202 VAL A CA 1
ATOM 1452 C C . VAL A 1 202 ? 38.230 -10.489 24.253 1.00 26.02 202 VAL A C 1
ATOM 1453 O O . VAL A 1 202 ? 37.068 -10.152 24.057 1.00 26.85 202 VAL A O 1
ATOM 1457 N N . THR A 1 203 ? 39.218 -9.610 24.366 1.00 24.85 203 THR A N 1
ATOM 1458 C CA . THR A 1 203 ? 38.976 -8.180 24.221 1.00 23.89 203 THR A CA 1
ATOM 1459 C C . THR A 1 203 ? 40.087 -7.637 23.323 1.00 24.59 203 THR A C 1
ATOM 1460 O O . THR A 1 203 ? 41.255 -7.607 23.713 1.00 25.39 203 THR A O 1
ATOM 1464 N N . LEU A 1 204 ? 39.721 -7.234 22.110 1.00 24.28 204 LEU A N 1
ATOM 1465 C CA . LEU A 1 204 ? 40.693 -6.714 21.143 1.00 24.13 204 LEU A CA 1
ATOM 1466 C C . LEU A 1 204 ? 40.312 -5.326 20.640 1.00 23.43 204 LEU A C 1
ATOM 1467 O O . LEU A 1 204 ? 39.214 -5.139 20.124 1.00 24.31 204 LEU A O 1
ATOM 1472 N N . GLY A 1 205 ? 41.214 -4.359 20.775 1.00 23.48 205 GLY A N 1
ATOM 1473 C CA . GLY A 1 205 ? 40.908 -3.016 20.309 1.00 23.48 205 GLY A CA 1
ATOM 1474 C C . GLY A 1 205 ? 42.028 -2.019 20.540 1.00 25.40 205 GLY A C 1
ATOM 1475 O O . GLY A 1 205 ? 43.200 -2.397 20.647 1.00 24.10 205 GLY A O 1
ATOM 1476 N N . GLY A 1 206 ? 41.664 -0.738 20.601 1.00 25.67 206 GLY A N 1
ATOM 1477 C CA . GLY A 1 206 ? 42.638 0.314 20.840 1.00 25.17 206 GLY A CA 1
ATOM 1478 C C . GLY A 1 206 ? 42.422 0.964 22.198 1.00 25.49 206 GLY A C 1
ATOM 1479 O O . GLY A 1 206 ? 41.608 0.497 22.993 1.00 24.82 206 GLY A O 1
ATOM 1480 N N . GLY A 1 207 ? 43.150 2.039 22.477 1.00 25.30 207 GLY A N 1
ATOM 1481 C CA . GLY A 1 207 ? 42.989 2.710 23.755 1.00 27.46 207 GLY A CA 1
ATOM 1482 C C . GLY A 1 207 ? 43.952 2.261 24.844 1.00 28.53 207 GLY A C 1
ATOM 1483 O O . GLY A 1 207 ? 43.569 2.142 26.013 1.00 28.73 207 GLY A O 1
ATOM 1484 N N . ALA A 1 208 ? 45.203 2.006 24.473 1.00 27.74 208 ALA A N 1
ATOM 1485 C CA . ALA A 1 208 ? 46.195 1.586 25.451 1.00 27.03 208 ALA A CA 1
ATOM 1486 C C . ALA A 1 208 ? 46.528 2.773 26.360 1.00 27.09 208 ALA A C 1
ATOM 1487 O O . ALA A 1 208 ? 47.053 2.608 27.465 1.00 25.98 208 ALA A O 1
ATOM 1489 N N . LYS A 1 209 ? 46.210 3.972 25.887 1.00 28.19 209 LYS A N 1
ATOM 1490 C CA . LYS A 1 209 ? 46.487 5.184 26.640 1.00 29.24 209 LYS A CA 1
ATOM 1491 C C . LYS A 1 209 ? 45.981 5.101 28.075 1.00 28.77 209 LYS A C 1
ATOM 1492 O O . LYS A 1 209 ? 46.743 5.257 29.023 1.00 29.74 209 LYS A O 1
ATOM 1498 N N . THR A 1 210 ? 44.690 4.848 28.236 1.00 30.45 210 THR A N 1
ATOM 1499 C CA . THR A 1 210 ? 44.084 4.790 29.561 1.00 31.40 210 THR A CA 1
ATOM 1500 C C . THR A 1 210 ? 44.670 3.752 30.513 1.00 31.56 210 THR A C 1
ATOM 1501 O O . THR A 1 210 ? 44.770 4.006 31.717 1.00 31.21 210 THR A O 1
ATOM 1505 N N . PHE A 1 211 ? 45.061 2.593 29.985 1.00 32.11 211 PHE A N 1
ATOM 1506 C CA . PHE A 1 211 ? 45.629 1.537 30.822 1.00 32.30 211 PHE A CA 1
ATOM 1507 C C . PHE A 1 211 ? 46.954 1.959 31.448 1.00 34.05 211 PHE A C 1
ATOM 1508 O O . PHE A 1 211 ? 47.514 1.233 32.274 1.00 34.61 211 PHE A O 1
ATOM 1516 N N . ALA A 1 212 ? 47.465 3.120 31.045 1.00 34.99 212 ALA A N 1
ATOM 1517 C CA . ALA A 1 212 ? 48.727 3.628 31.579 1.00 35.24 212 ALA A CA 1
ATOM 1518 C C . ALA A 1 212 ? 48.467 4.415 32.851 1.00 35.80 212 ALA A C 1
ATOM 1519 O O . ALA A 1 212 ? 49.401 4.886 33.503 1.00 36.17 212 ALA A O 1
ATOM 1521 N N . GLU A 1 213 ? 47.188 4.558 33.189 1.00 36.73 213 GLU A N 1
ATOM 1522 C CA . GLU A 1 213 ? 46.773 5.274 34.389 1.00 37.90 213 GLU A CA 1
ATOM 1523 C C . GLU A 1 213 ? 46.881 4.367 35.606 1.00 37.57 213 GLU A C 1
ATOM 1524 O O . GLU A 1 213 ? 46.724 3.151 35.498 1.00 36.39 213 GLU A O 1
ATOM 1530 N N . THR A 1 214 ? 47.138 4.960 36.765 1.00 37.78 214 THR A N 1
ATOM 1531 C CA . THR A 1 214 ? 47.245 4.188 37.998 1.00 38.58 214 THR A CA 1
ATOM 1532 C C . THR A 1 214 ? 45.972 4.361 38.822 1.00 38.39 214 THR A C 1
ATOM 1533 O O . THR A 1 214 ? 45.372 5.435 38.840 1.00 39.62 214 THR A O 1
ATOM 1537 N N . ALA A 1 215 ? 45.558 3.301 39.499 1.00 38.41 215 ALA A N 1
ATOM 1538 C CA . ALA A 1 215 ? 44.354 3.346 40.317 1.00 37.92 215 ALA A CA 1
ATOM 1539 C C . ALA A 1 215 ? 44.517 4.276 41.519 1.00 37.45 215 ALA A C 1
ATOM 1540 O O . ALA A 1 215 ? 45.621 4.453 42.031 1.00 36.62 215 ALA A O 1
ATOM 1542 N N . THR A 1 216 ? 43.410 4.862 41.968 1.00 36.73 216 THR A N 1
ATOM 1543 C CA . THR A 1 216 ? 43.430 5.777 43.106 1.00 35.61 216 THR A CA 1
ATOM 1544 C C . THR A 1 216 ? 43.074 5.053 44.407 1.00 34.99 216 THR A C 1
ATOM 1545 O O . THR A 1 216 ? 43.317 5.565 45.503 1.00 35.38 216 THR A O 1
ATOM 1549 N N . ALA A 1 217 ? 42.494 3.863 44.279 1.00 33.14 217 ALA A N 1
ATOM 1550 C CA . ALA A 1 217 ? 42.103 3.062 45.433 1.00 31.72 217 ALA A CA 1
ATOM 1551 C C . ALA A 1 217 ? 42.009 1.618 44.987 1.00 31.40 217 ALA A C 1
ATOM 1552 O O . ALA A 1 217 ? 42.354 1.298 43.850 1.00 29.84 217 ALA A O 1
ATOM 1554 N N . GLY A 1 218 ? 41.538 0.749 45.876 1.00 31.83 218 GLY A N 1
ATOM 1555 C CA . GLY A 1 218 ? 41.405 -0.651 45.526 1.00 32.62 218 GLY A CA 1
ATOM 1556 C C . GLY A 1 218 ? 42.649 -1.447 45.849 1.00 32.62 218 GLY A C 1
ATOM 1557 O O . GLY A 1 218 ? 43.692 -0.878 46.164 1.00 32.76 218 GLY A O 1
ATOM 1558 N N . GLU A 1 219 ? 42.546 -2.769 45.756 1.00 31.07 219 GLU A N 1
ATOM 1559 C CA . GLU A 1 219 ? 43.670 -3.634 46.060 1.00 29.07 219 GLU A CA 1
ATOM 1560 C C . GLU A 1 219 ? 44.774 -3.531 45.013 1.00 28.90 219 GLU A C 1
ATOM 1561 O O . GLU A 1 219 ? 45.834 -4.133 45.158 1.00 28.98 219 GLU A O 1
ATOM 1567 N N . TRP A 1 220 ? 44.523 -2.770 43.955 1.00 28.61 220 TRP A N 1
ATOM 1568 C CA . TRP A 1 220 ? 45.503 -2.589 42.894 1.00 29.97 220 TRP A CA 1
ATOM 1569 C C . TRP A 1 220 ? 45.925 -1.140 42.833 1.00 33.10 220 TRP A C 1
ATOM 1570 O O . TRP A 1 220 ? 46.383 -0.645 41.805 1.00 34.11 220 TRP A O 1
ATOM 1581 N N . GLN A 1 221 ? 45.766 -0.453 43.951 1.00 35.86 221 GLN A N 1
ATOM 1582 C CA . GLN A 1 221 ? 46.136 0.946 44.009 1.00 38.35 221 GLN A CA 1
ATOM 1583 C C . GLN A 1 221 ? 47.627 1.111 43.723 1.00 38.68 221 GLN A C 1
ATOM 1584 O O . GLN A 1 221 ? 48.431 0.225 44.024 1.00 37.43 221 GLN A O 1
ATOM 1590 N N . GLY A 1 222 ? 47.989 2.241 43.126 1.00 38.46 222 GLY A N 1
ATOM 1591 C CA . GLY A 1 222 ? 49.386 2.504 42.846 1.00 38.50 222 GLY A CA 1
ATOM 1592 C C . GLY A 1 222 ? 49.952 1.944 41.556 1.00 38.87 222 GLY A C 1
ATOM 1593 O O . GLY A 1 222 ? 50.966 2.442 41.061 1.00 39.08 222 GLY A O 1
ATOM 1594 N N . LYS A 1 223 ? 49.340 0.903 41.007 1.00 37.41 223 LYS A N 1
ATOM 1595 C CA . LYS A 1 223 ? 49.863 0.366 39.764 1.00 36.32 223 LYS A CA 1
ATOM 1596 C C . LYS A 1 223 ? 48.981 0.714 38.580 1.00 34.76 223 LYS A C 1
ATOM 1597 O O . LYS A 1 223 ? 47.798 1.013 38.732 1.00 35.81 223 LYS A O 1
ATOM 1603 N N . THR A 1 224 ? 49.581 0.706 37.400 1.00 33.15 224 THR A N 1
ATOM 1604 C CA . THR A 1 224 ? 48.871 1.032 36.177 1.00 31.09 224 THR A CA 1
ATOM 1605 C C . THR A 1 224 ? 47.794 -0.008 35.937 1.00 30.74 224 THR A C 1
ATOM 1606 O O . THR A 1 224 ? 47.901 -1.144 36.408 1.00 30.13 224 THR A O 1
ATOM 1610 N N . LEU A 1 225 ? 46.759 0.374 35.198 1.00 27.34 225 LEU A N 1
ATOM 1611 C CA . LEU A 1 225 ? 45.697 -0.563 34.901 1.00 27.32 225 LEU A CA 1
ATOM 1612 C C . LEU A 1 225 ? 46.293 -1.684 34.052 1.00 26.66 225 LEU A C 1
ATOM 1613 O O . LEU A 1 225 ? 45.867 -2.835 34.140 1.00 25.88 225 LEU A O 1
ATOM 1618 N N . ARG A 1 226 ? 47.294 -1.345 33.243 1.00 26.80 226 ARG A N 1
ATOM 1619 C CA . ARG A 1 226 ? 47.949 -2.346 32.412 1.00 27.25 226 ARG A CA 1
ATOM 1620 C C . ARG A 1 226 ? 48.570 -3.375 33.342 1.00 28.13 226 ARG A C 1
ATOM 1621 O O . ARG A 1 226 ? 48.428 -4.580 33.139 1.00 27.58 226 ARG A O 1
ATOM 1629 N N . GLU A 1 227 ? 49.261 -2.883 34.367 1.00 28.77 227 GLU A N 1
ATOM 1630 C CA . GLU A 1 227 ? 49.879 -3.754 35.356 1.00 29.36 227 GLU A CA 1
ATOM 1631 C C . GLU A 1 227 ? 48.804 -4.559 36.081 1.00 29.06 227 GLU A C 1
ATOM 1632 O O . GLU A 1 227 ? 48.958 -5.763 36.289 1.00 29.72 227 GLU A O 1
ATOM 1638 N N . GLN A 1 228 ? 47.715 -3.895 36.461 1.00 28.56 228 GLN A N 1
ATOM 1639 C CA . GLN A 1 228 ? 46.619 -4.574 37.137 1.00 27.43 228 GLN A CA 1
ATOM 1640 C C . GLN A 1 228 ? 46.155 -5.740 36.267 1.00 28.21 228 GLN A C 1
ATOM 1641 O O . GLN A 1 228 ? 45.856 -6.828 36.766 1.00 29.11 228 GLN A O 1
ATOM 1647 N N . ALA A 1 229 ? 46.104 -5.505 34.959 1.00 28.04 229 ALA A N 1
ATOM 1648 C CA . ALA A 1 229 ? 45.691 -6.530 34.007 1.00 28.64 229 ALA A CA 1
ATOM 1649 C C . ALA A 1 229 ? 46.628 -7.742 34.049 1.00 30.01 229 ALA A C 1
ATOM 1650 O O . ALA A 1 229 ? 46.171 -8.888 34.061 1.00 30.42 229 ALA A O 1
ATOM 1652 N N . GLN A 1 230 ? 47.935 -7.489 34.049 1.00 31.15 230 GLN A N 1
ATOM 1653 C CA . GLN A 1 230 ? 48.919 -8.568 34.097 1.00 33.61 230 GLN A CA 1
ATOM 1654 C C . GLN A 1 230 ? 48.820 -9.312 35.422 1.00 32.66 230 GLN A C 1
ATOM 1655 O O . GLN A 1 230 ? 48.946 -10.540 35.467 1.00 32.64 230 GLN A O 1
ATOM 1661 N N . ALA A 1 231 ? 48.575 -8.570 36.497 1.00 30.18 231 ALA A N 1
ATOM 1662 C CA . ALA A 1 231 ? 48.463 -9.175 37.818 1.00 30.54 231 ALA A CA 1
ATOM 1663 C C . ALA A 1 231 ? 47.232 -10.066 37.947 1.00 30.28 231 ALA A C 1
ATOM 1664 O O . ALA A 1 231 ? 47.253 -11.052 38.692 1.00 31.00 231 ALA A O 1
ATOM 1666 N N . ARG A 1 232 ? 46.170 -9.727 37.214 1.00 28.38 232 ARG A N 1
ATOM 1667 C CA . ARG A 1 232 ? 44.921 -10.477 37.266 1.00 26.09 232 ARG A CA 1
ATOM 1668 C C . ARG A 1 232 ? 44.831 -11.664 36.302 1.00 26.55 232 ARG A C 1
ATOM 1669 O O . ARG A 1 232 ? 43.775 -12.288 36.167 1.00 24.51 232 ARG A O 1
ATOM 1677 N N . GLY A 1 233 ? 45.937 -11.976 35.633 1.00 26.43 233 GLY A N 1
ATOM 1678 C CA . GLY A 1 233 ? 45.952 -13.123 34.742 1.00 26.64 233 GLY A CA 1
ATOM 1679 C C . GLY A 1 233 ? 45.706 -12.935 33.257 1.00 27.27 233 GLY A C 1
ATOM 1680 O O . GLY A 1 233 ? 45.714 -13.920 32.510 1.00 26.94 233 GLY A O 1
ATOM 1681 N N . TYR A 1 234 ? 45.497 -11.704 32.805 1.00 26.05 234 TYR A N 1
ATOM 1682 C CA . TYR A 1 234 ? 45.251 -11.483 31.380 1.00 25.69 234 TYR A CA 1
ATOM 1683 C C . TYR A 1 234 ? 46.465 -11.748 30.490 1.00 27.12 234 TYR A C 1
ATOM 1684 O O . TYR A 1 234 ? 47.612 -11.614 30.916 1.00 26.17 234 TYR A O 1
ATOM 1693 N N . GLN A 1 235 ? 46.200 -12.142 29.250 1.00 28.10 235 GLN A N 1
ATOM 1694 C CA . GLN A 1 235 ? 47.262 -12.361 28.279 1.00 28.75 235 GLN A CA 1
ATOM 1695 C C . GLN A 1 235 ? 47.399 -11.032 27.557 1.00 28.35 235 GLN A C 1
ATOM 1696 O O . GLN A 1 235 ? 46.506 -10.637 26.814 1.00 28.47 235 GLN A O 1
ATOM 1702 N N . LEU A 1 236 ? 48.498 -10.330 27.776 1.00 28.62 236 LEU A N 1
ATOM 1703 C CA . LEU A 1 236 ? 48.672 -9.050 27.111 1.00 30.17 236 LEU A CA 1
ATOM 1704 C C . LEU A 1 236 ? 49.366 -9.171 25.763 1.00 30.85 236 LEU A C 1
ATOM 1705 O O . LEU A 1 236 ? 50.502 -9.631 25.679 1.00 31.36 236 LEU A O 1
ATOM 1710 N N . VAL A 1 237 ? 48.657 -8.755 24.715 1.00 29.90 237 VAL A N 1
ATOM 1711 C CA . VAL A 1 237 ? 49.149 -8.785 23.339 1.00 28.85 237 VAL A CA 1
ATOM 1712 C C . VAL A 1 237 ? 49.080 -7.367 22.756 1.00 29.18 237 VAL A C 1
ATOM 1713 O O . VAL A 1 237 ? 48.108 -6.653 22.996 1.00 29.26 237 VAL A O 1
ATOM 1717 N N . SER A 1 238 ? 50.089 -6.956 21.987 1.00 28.89 238 SER A N 1
ATOM 1718 C CA . SER A 1 238 ? 50.096 -5.600 21.432 1.00 28.38 238 SER A CA 1
ATOM 1719 C C . SER A 1 238 ? 50.347 -5.445 19.924 1.00 29.02 238 SER A C 1
ATOM 1720 O O . SER A 1 238 ? 50.561 -4.325 19.444 1.00 27.72 238 SER A O 1
ATOM 1723 N N . ASP A 1 239 ? 50.333 -6.549 19.185 1.00 28.78 239 ASP A N 1
ATOM 1724 C CA . ASP A 1 239 ? 50.527 -6.495 17.739 1.00 29.33 239 ASP A CA 1
ATOM 1725 C C . ASP A 1 239 ? 50.121 -7.803 17.065 1.00 30.38 239 ASP A C 1
ATOM 1726 O O . ASP A 1 239 ? 49.872 -8.805 17.733 1.00 29.44 239 ASP A O 1
ATOM 1731 N N . ALA A 1 240 ? 50.055 -7.778 15.737 1.00 31.94 240 ALA A N 1
ATOM 1732 C CA . ALA A 1 240 ? 49.647 -8.931 14.942 1.00 33.73 240 ALA A CA 1
ATOM 1733 C C . ALA A 1 240 ? 50.358 -10.243 15.283 1.00 35.22 240 ALA A C 1
ATOM 1734 O O . ALA A 1 240 ? 49.720 -11.290 15.377 1.00 35.01 240 ALA A O 1
ATOM 1736 N N . ALA A 1 241 ? 51.672 -10.179 15.469 1.00 36.57 241 ALA A N 1
ATOM 1737 C CA . ALA A 1 241 ? 52.455 -11.365 15.796 1.00 39.02 241 ALA A CA 1
ATOM 1738 C C . ALA A 1 241 ? 52.078 -11.944 17.162 1.00 39.19 241 ALA A C 1
ATOM 1739 O O . ALA A 1 241 ? 51.815 -13.141 17.285 1.00 38.98 241 ALA A O 1
ATOM 1741 N N . SER A 1 242 ? 52.056 -11.081 18.176 1.00 40.47 242 SER A N 1
ATOM 1742 C CA . SER A 1 242 ? 51.709 -11.466 19.548 1.00 41.08 242 SER A CA 1
ATOM 1743 C C . SER A 1 242 ? 50.341 -12.133 19.600 1.00 41.77 242 SER A C 1
ATOM 1744 O O . SER A 1 242 ? 50.147 -13.153 20.274 1.00 41.37 242 SER A O 1
ATOM 1747 N N . LEU A 1 243 ? 49.393 -11.530 18.890 1.00 41.29 243 LEU A N 1
ATOM 1748 C CA . LEU A 1 243 ? 48.034 -12.037 18.829 1.00 42.27 243 LEU A CA 1
ATOM 1749 C C . LEU A 1 243 ? 47.945 -13.375 18.110 1.00 44.02 243 LEU A C 1
ATOM 1750 O O . LEU A 1 243 ? 47.188 -14.251 18.528 1.00 45.31 243 LEU A O 1
ATOM 1755 N N . ASN A 1 244 ? 48.712 -13.548 17.038 1.00 44.40 244 ASN A N 1
ATOM 1756 C CA . ASN A 1 244 ? 48.652 -14.810 16.316 1.00 46.09 244 ASN A CA 1
ATOM 1757 C C . ASN A 1 244 ? 49.250 -15.957 17.123 1.00 46.60 244 ASN A C 1
ATOM 1758 O O . ASN A 1 244 ? 48.894 -17.118 16.918 1.00 47.30 244 ASN A O 1
ATOM 1763 N N . SER A 1 245 ? 50.145 -15.630 18.047 1.00 46.57 245 SER A N 1
ATOM 1764 C CA . SER A 1 245 ? 50.774 -16.648 18.878 1.00 46.67 245 SER A CA 1
ATOM 1765 C C . SER A 1 245 ? 49.835 -17.241 19.925 1.00 46.30 245 SER A C 1
ATOM 1766 O O . SER A 1 245 ? 50.146 -18.269 20.528 1.00 47.52 245 SER A O 1
ATOM 1769 N N . VAL A 1 246 ? 48.689 -16.597 20.140 1.00 45.05 246 VAL A N 1
ATOM 1770 C CA . VAL A 1 246 ? 47.720 -17.067 21.129 1.00 43.88 246 VAL A CA 1
ATOM 1771 C C . VAL A 1 246 ? 47.038 -18.370 20.712 1.00 43.97 246 VAL A C 1
ATOM 1772 O O . VAL A 1 246 ? 46.553 -18.497 19.584 1.00 43.39 246 VAL A O 1
ATOM 1776 N N . THR A 1 247 ? 46.995 -19.328 21.635 1.00 43.39 247 THR A N 1
ATOM 1777 C CA . THR A 1 247 ? 46.396 -20.635 21.370 1.00 44.13 247 THR A CA 1
ATOM 1778 C C . THR A 1 247 ? 45.100 -20.878 22.131 1.00 43.02 247 THR A C 1
ATOM 1779 O O . THR A 1 247 ? 44.276 -21.704 21.738 1.00 42.37 247 THR A O 1
ATOM 1783 N N . GLU A 1 248 ? 44.922 -20.160 23.229 1.00 41.96 248 GLU A N 1
ATOM 1784 C CA . GLU A 1 248 ? 43.714 -20.322 24.016 1.00 40.42 248 GLU A CA 1
ATOM 1785 C C . GLU A 1 248 ? 43.333 -19.010 24.678 1.00 38.17 248 GLU A C 1
ATOM 1786 O O . GLU A 1 248 ? 44.168 -18.130 24.866 1.00 36.40 248 GLU A O 1
ATOM 1792 N N . ALA A 1 249 ? 42.058 -18.885 25.013 1.00 37.58 249 ALA A N 1
ATOM 1793 C CA . ALA A 1 249 ? 41.538 -17.699 25.679 1.00 37.00 249 ALA A CA 1
ATOM 1794 C C . ALA A 1 249 ? 40.355 -18.170 26.496 1.00 36.72 249 ALA A C 1
ATOM 1795 O O . ALA A 1 249 ? 39.426 -18.777 25.966 1.00 36.28 249 ALA A O 1
ATOM 1797 N N . ASN A 1 250 ? 40.399 -17.914 27.793 1.00 35.97 250 ASN A N 1
ATOM 1798 C CA . ASN A 1 250 ? 39.321 -18.328 28.673 1.00 35.35 250 ASN A CA 1
ATOM 1799 C C . ASN A 1 250 ? 39.451 -17.599 30.003 1.00 35.68 250 ASN A C 1
ATOM 1800 O O . ASN A 1 250 ? 40.317 -16.744 30.161 1.00 36.05 250 ASN A O 1
ATOM 1805 N N . GLN A 1 251 ? 38.594 -17.940 30.957 1.00 35.45 251 GLN A N 1
ATOM 1806 C CA . GLN A 1 251 ? 38.609 -17.278 32.247 1.00 34.71 251 GLN A CA 1
ATOM 1807 C C . GLN A 1 251 ? 39.915 -17.407 33.019 1.00 36.67 251 GLN A C 1
ATOM 1808 O O . GLN A 1 251 ? 40.319 -16.455 33.693 1.00 36.63 251 GLN A O 1
ATOM 1814 N N . GLN A 1 252 ? 40.574 -18.567 32.931 1.00 37.55 252 GLN A N 1
ATOM 1815 C CA . GLN A 1 252 ? 41.855 -18.764 33.619 1.00 39.28 252 GLN A CA 1
ATOM 1816 C C . GLN A 1 252 ? 42.948 -17.946 32.922 1.00 39.51 252 GLN A C 1
ATOM 1817 O O . GLN A 1 252 ? 43.828 -17.390 33.576 1.00 40.36 252 GLN A O 1
ATOM 1823 N N . LYS A 1 253 ? 42.888 -17.887 31.591 1.00 38.44 253 LYS A N 1
ATOM 1824 C CA . LYS A 1 253 ? 43.859 -17.135 30.790 1.00 37.38 253 LYS A CA 1
ATOM 1825 C C . LYS A 1 253 ? 43.121 -16.211 29.798 1.00 34.76 253 LYS A C 1
ATOM 1826 O O . LYS A 1 253 ? 43.159 -16.427 28.583 1.00 33.82 253 LYS A O 1
ATOM 1832 N N . PRO A 1 254 ? 42.439 -15.172 30.305 1.00 32.33 254 PRO A N 1
ATOM 1833 C CA . PRO A 1 254 ? 41.714 -14.256 29.415 1.00 30.04 254 PRO A CA 1
ATOM 1834 C C . PRO A 1 254 ? 42.649 -13.377 28.585 1.00 28.03 254 PRO A C 1
ATOM 1835 O O . PRO A 1 254 ? 43.700 -12.962 29.058 1.00 27.06 254 PRO A O 1
ATOM 1839 N N . LEU A 1 255 ? 42.244 -13.091 27.351 1.00 26.94 255 LEU A N 1
ATOM 1840 C CA . LEU A 1 255 ? 43.044 -12.286 26.424 1.00 25.82 255 LEU A CA 1
ATOM 1841 C C . LEU A 1 255 ? 42.669 -10.804 26.351 1.00 24.16 255 LEU A C 1
ATOM 1842 O O . LEU A 1 255 ? 41.489 -10.455 26.290 1.00 25.00 255 LEU A O 1
ATOM 1847 N N . LEU A 1 256 ? 43.677 -9.935 26.364 1.00 23.23 256 LEU A N 1
ATOM 1848 C CA . LEU A 1 256 ? 43.455 -8.486 26.266 1.00 22.28 256 LEU A CA 1
ATOM 1849 C C . LEU A 1 256 ? 44.431 -7.890 25.260 1.00 21.93 256 LEU A C 1
ATOM 1850 O O . LEU A 1 256 ? 45.607 -7.715 25.564 1.00 22.44 256 LEU A O 1
ATOM 1855 N N . GLY A 1 257 ? 43.937 -7.586 24.062 1.00 21.50 257 GLY A N 1
ATOM 1856 C CA . GLY A 1 257 ? 44.786 -7.022 23.027 1.00 20.40 257 GLY A CA 1
ATOM 1857 C C . GLY A 1 257 ? 44.668 -5.515 22.867 1.00 21.17 257 GLY A C 1
ATOM 1858 O O . GLY A 1 257 ? 43.621 -4.998 22.491 1.00 20.83 257 GLY A O 1
ATOM 1859 N N . LEU A 1 258 ? 45.750 -4.810 23.175 1.00 22.73 258 LEU A N 1
ATOM 1860 C CA . LEU A 1 258 ? 45.803 -3.357 23.056 1.00 23.01 258 LEU A CA 1
ATOM 1861 C C . LEU A 1 258 ? 46.754 -3.115 21.887 1.00 25.49 258 LEU A C 1
ATOM 1862 O O . LEU A 1 258 ? 47.964 -3.295 22.008 1.00 25.71 258 LEU A O 1
ATOM 1867 N N . PHE A 1 259 ? 46.194 -2.709 20.751 1.00 27.57 259 PHE A N 1
ATOM 1868 C CA . PHE A 1 259 ? 46.971 -2.519 19.534 1.00 25.82 259 PHE A CA 1
ATOM 1869 C C . PHE A 1 259 ? 47.279 -1.082 19.127 1.00 25.57 259 PHE A C 1
ATOM 1870 O O . PHE A 1 259 ? 48.021 -0.852 18.182 1.00 25.29 259 PHE A O 1
ATOM 1878 N N . ALA A 1 260 ? 46.717 -0.113 19.832 1.00 27.00 260 ALA A N 1
ATOM 1879 C CA . ALA A 1 260 ? 46.969 1.285 19.502 1.00 25.95 260 ALA A CA 1
ATOM 1880 C C . ALA A 1 260 ? 46.781 2.095 20.757 1.00 26.77 260 ALA A C 1
ATOM 1881 O O . ALA A 1 260 ? 46.127 1.647 21.699 1.00 26.84 260 ALA A O 1
ATOM 1883 N N . ASP A 1 261 ? 47.355 3.290 20.777 1.00 29.22 261 ASP A N 1
ATOM 1884 C CA . ASP A 1 261 ? 47.241 4.144 21.948 1.00 28.09 261 ASP A CA 1
ATOM 1885 C C . ASP A 1 261 ? 45.818 4.636 22.090 1.00 27.02 261 ASP A C 1
ATOM 1886 O O . ASP A 1 261 ? 45.258 4.670 23.190 1.00 27.19 261 ASP A O 1
ATOM 1891 N N . GLY A 1 262 ? 45.241 5.015 20.959 1.00 25.67 262 GLY A N 1
ATOM 1892 C CA . GLY A 1 262 ? 43.871 5.479 20.924 1.00 24.64 262 GLY A CA 1
ATOM 1893 C C . GLY A 1 262 ? 43.158 4.537 19.977 1.00 25.46 262 GLY A C 1
ATOM 1894 O O . GLY A 1 262 ? 43.186 3.323 20.183 1.00 23.18 262 GLY A O 1
ATOM 1895 N N . ASN A 1 263 ? 42.536 5.085 18.936 1.00 26.30 263 ASN A N 1
ATOM 1896 C CA . ASN A 1 263 ? 41.830 4.263 17.966 1.00 28.79 263 ASN A CA 1
ATOM 1897 C C . ASN A 1 263 ? 42.845 3.559 17.075 1.00 29.34 263 ASN A C 1
ATOM 1898 O O . ASN A 1 263 ? 43.952 4.059 16.857 1.00 28.61 263 ASN A O 1
ATOM 1903 N N . MET A 1 264 ? 42.477 2.385 16.575 1.00 28.89 264 MET A N 1
ATOM 1904 C CA . MET A 1 264 ? 43.358 1.656 15.689 1.00 27.86 264 MET A CA 1
ATOM 1905 C C . MET A 1 264 ? 43.407 2.466 14.383 1.00 28.16 264 MET A C 1
ATOM 1906 O O . MET A 1 264 ? 42.495 3.249 14.098 1.00 27.62 264 MET A O 1
ATOM 1911 N N . PRO A 1 265 ? 44.484 2.310 13.591 1.00 28.05 265 PRO A N 1
ATOM 1912 C CA . PRO A 1 265 ? 44.680 3.028 12.319 1.00 27.20 265 PRO A CA 1
ATOM 1913 C C . PRO A 1 265 ? 43.642 2.826 11.203 1.00 27.20 265 PRO A C 1
ATOM 1914 O O . PRO A 1 265 ? 43.235 1.701 10.922 1.00 27.55 265 PRO A O 1
ATOM 1918 N N . VAL A 1 266 ? 43.229 3.922 10.561 1.00 26.92 266 VAL A N 1
ATOM 1919 C CA . VAL A 1 266 ? 42.249 3.847 9.481 1.00 26.92 266 VAL A CA 1
ATOM 1920 C C . VAL A 1 266 ? 42.853 3.219 8.240 1.00 27.85 266 VAL A C 1
ATOM 1921 O O . VAL A 1 266 ? 44.028 3.413 7.943 1.00 29.25 266 VAL A O 1
ATOM 1925 N N . ARG A 1 267 ? 42.035 2.465 7.513 1.00 28.62 267 ARG A N 1
ATOM 1926 C CA . ARG A 1 267 ? 42.481 1.780 6.305 1.00 27.19 267 ARG A CA 1
ATOM 1927 C C . ARG A 1 267 ? 42.911 2.722 5.176 1.00 26.71 267 ARG A C 1
ATOM 1928 O O . ARG A 1 267 ? 43.970 2.535 4.571 1.00 26.60 267 ARG A O 1
ATOM 1936 N N . TRP A 1 268 ? 42.096 3.734 4.892 1.00 24.78 268 TRP A N 1
ATOM 1937 C CA . TRP A 1 268 ? 42.411 4.660 3.813 1.00 23.58 268 TRP A CA 1
ATOM 1938 C C . TRP A 1 268 ? 42.565 6.131 4.208 1.00 22.56 268 TRP A C 1
ATOM 1939 O O . TRP A 1 268 ? 41.895 6.623 5.110 1.00 20.53 268 TRP A O 1
ATOM 1950 N N . LEU A 1 269 ? 43.449 6.829 3.505 1.00 22.55 269 LEU A N 1
ATOM 1951 C CA . LEU A 1 269 ? 43.672 8.248 3.758 1.00 23.42 269 LEU A CA 1
ATOM 1952 C C . LEU A 1 269 ? 43.114 9.086 2.605 1.00 23.59 269 LEU A C 1
ATOM 1953 O O . LEU A 1 269 ? 43.044 8.641 1.454 1.00 22.28 269 LEU A O 1
ATOM 1958 N N . GLY A 1 270 ? 42.720 10.305 2.931 1.00 22.27 270 GLY A N 1
ATOM 1959 C CA . GLY A 1 270 ? 42.191 11.215 1.939 1.00 22.24 270 GLY A CA 1
ATOM 1960 C C . GLY A 1 270 ? 42.059 12.527 2.674 1.00 23.42 270 GLY A C 1
ATOM 1961 O O . GLY A 1 270 ? 42.201 12.549 3.898 1.00 21.42 270 GLY A O 1
ATOM 1962 N N . PRO A 1 271 ? 41.800 13.636 1.975 1.00 24.22 271 PRO A N 1
ATOM 1963 C CA . PRO A 1 271 ? 41.673 14.901 2.707 1.00 27.03 271 PRO A CA 1
ATOM 1964 C C . PRO A 1 271 ? 40.284 15.091 3.303 1.00 29.97 271 PRO A C 1
ATOM 1965 O O . PRO A 1 271 ? 39.337 14.398 2.920 1.00 30.57 271 PRO A O 1
ATOM 1969 N N . LYS A 1 272 ? 40.168 16.023 4.247 1.00 32.92 272 LYS A N 1
ATOM 1970 C CA . LYS A 1 272 ? 38.887 16.296 4.884 1.00 34.40 272 LYS A CA 1
ATOM 1971 C C . LYS A 1 272 ? 38.005 16.998 3.866 1.00 34.88 272 LYS A C 1
ATOM 1972 O O . LYS A 1 272 ? 38.508 17.630 2.940 1.00 34.51 272 LYS A O 1
ATOM 1978 N N . ALA A 1 273 ? 36.691 16.871 4.018 1.00 35.25 273 ALA A N 1
ATOM 1979 C CA . ALA A 1 273 ? 35.783 17.528 3.096 1.00 34.93 273 ALA A CA 1
ATOM 1980 C C . ALA A 1 273 ? 35.792 18.998 3.471 1.00 35.23 273 ALA A C 1
ATOM 1981 O O . ALA A 1 273 ? 35.927 19.349 4.642 1.00 34.97 273 ALA A O 1
ATOM 1983 N N . THR A 1 274 ? 35.657 19.854 2.470 1.00 37.38 274 THR A N 1
ATOM 1984 C CA . THR A 1 274 ? 35.660 21.293 2.680 1.00 38.71 274 THR A CA 1
ATOM 1985 C C . THR A 1 274 ? 34.453 21.936 1.980 1.00 39.75 274 THR A C 1
ATOM 1986 O O . THR A 1 274 ? 33.768 21.280 1.191 1.00 39.09 274 THR A O 1
ATOM 1990 N N . TYR A 1 275 ? 34.192 23.208 2.286 1.00 40.71 275 TYR A N 1
ATOM 1991 C CA . TYR A 1 275 ? 33.082 23.950 1.684 1.00 40.77 275 TYR A CA 1
ATOM 1992 C C . TYR A 1 275 ? 33.316 24.130 0.188 1.00 40.38 275 TYR A C 1
ATOM 1993 O O . TYR A 1 275 ? 34.295 24.754 -0.220 1.00 39.70 275 TYR A O 1
ATOM 2002 N N . HIS A 1 276 ? 32.416 23.594 -0.630 1.00 39.10 276 HIS A N 1
ATOM 2003 C CA . HIS A 1 276 ? 32.546 23.711 -2.076 1.00 38.68 276 HIS A CA 1
ATOM 2004 C C . HIS A 1 276 ? 33.706 22.881 -2.600 1.00 37.89 276 HIS A C 1
ATOM 2005 O O . HIS A 1 276 ? 34.207 23.130 -3.692 1.00 36.94 276 HIS A O 1
ATOM 2012 N N . GLY A 1 277 ? 34.130 21.895 -1.822 1.00 37.80 277 GLY A N 1
ATOM 2013 C CA . GLY A 1 277 ? 35.230 21.053 -2.246 1.00 38.68 277 GLY A CA 1
ATOM 2014 C C . GLY A 1 277 ? 34.975 20.226 -3.496 1.00 39.68 277 GLY A C 1
ATOM 2015 O O . GLY A 1 277 ? 35.918 19.693 -4.080 1.00 40.50 277 GLY A O 1
ATOM 2016 N N . ASN A 1 278 ? 33.718 20.111 -3.916 1.00 40.64 278 ASN A N 1
ATOM 2017 C CA . ASN A 1 278 ? 33.387 19.325 -5.103 1.00 41.45 278 ASN A CA 1
ATOM 2018 C C . ASN A 1 278 ? 33.770 20.050 -6.386 1.00 43.29 278 ASN A C 1
ATOM 2019 O O . ASN A 1 278 ? 33.922 19.427 -7.436 1.00 43.59 278 ASN A O 1
ATOM 2024 N N . ILE A 1 279 ? 33.911 21.366 -6.307 1.00 45.26 279 ILE A N 1
ATOM 2025 C CA . ILE A 1 279 ? 34.311 22.142 -7.472 1.00 49.20 279 ILE A CA 1
ATOM 2026 C C . ILE A 1 279 ? 35.659 22.766 -7.141 1.00 51.48 279 ILE A C 1
ATOM 2027 O O . ILE A 1 279 ? 36.598 22.724 -7.938 1.00 52.23 279 ILE A O 1
ATOM 2032 N N . ASP A 1 280 ? 35.737 23.322 -5.936 1.00 53.40 280 ASP A N 1
ATOM 2033 C CA . ASP A 1 280 ? 36.937 23.972 -5.425 1.00 54.80 280 ASP A CA 1
ATOM 2034 C C . ASP A 1 280 ? 38.152 23.061 -5.573 1.00 54.53 280 ASP A C 1
ATOM 2035 O O . ASP A 1 280 ? 39.165 23.449 -6.165 1.00 54.63 280 ASP A O 1
ATOM 2040 N N . LYS A 1 281 ? 38.049 21.850 -5.037 1.00 53.08 281 LYS A N 1
ATOM 2041 C CA . LYS A 1 281 ? 39.148 20.906 -5.125 1.00 52.31 281 LYS A CA 1
ATOM 2042 C C . LYS A 1 281 ? 38.940 19.908 -6.261 1.00 50.84 281 LYS A C 1
ATOM 2043 O O . LYS A 1 281 ? 37.918 19.937 -6.950 1.00 50.52 281 LYS A O 1
ATOM 2049 N N . PRO A 1 282 ? 39.929 19.034 -6.495 1.00 49.30 282 PRO A N 1
ATOM 2050 C CA . PRO A 1 282 ? 39.848 18.031 -7.562 1.00 47.54 282 PRO A CA 1
ATOM 2051 C C . PRO A 1 282 ? 39.298 16.695 -7.072 1.00 44.72 282 PRO A C 1
ATOM 2052 O O . PRO A 1 282 ? 39.279 16.437 -5.870 1.00 45.38 282 PRO A O 1
ATOM 2056 N N . ALA A 1 283 ? 38.846 15.855 -8.002 1.00 41.22 283 ALA A N 1
ATOM 2057 C CA . ALA A 1 283 ? 38.301 14.553 -7.634 1.00 38.29 283 ALA A CA 1
ATOM 2058 C C . ALA A 1 283 ? 39.363 13.781 -6.857 1.00 36.43 283 ALA A C 1
ATOM 2059 O O . ALA A 1 283 ? 40.523 13.733 -7.263 1.00 34.93 283 ALA A O 1
ATOM 2061 N N . VAL A 1 284 ? 38.958 13.184 -5.739 1.00 34.08 284 VAL A N 1
ATOM 2062 C CA . VAL A 1 284 ? 39.865 12.436 -4.872 1.00 30.77 284 VAL A CA 1
ATOM 2063 C C . VAL A 1 284 ? 39.803 10.923 -5.029 1.00 29.11 284 VAL A C 1
ATOM 2064 O O . VAL A 1 284 ? 38.759 10.357 -5.294 1.00 30.50 284 VAL A O 1
ATOM 2068 N N . THR A 1 285 ? 40.952 10.281 -4.871 1.00 29.40 285 THR A N 1
ATOM 2069 C CA . THR A 1 285 ? 41.072 8.828 -4.929 1.00 26.35 285 THR A CA 1
ATOM 2070 C C . THR A 1 285 ? 41.834 8.475 -3.651 1.00 2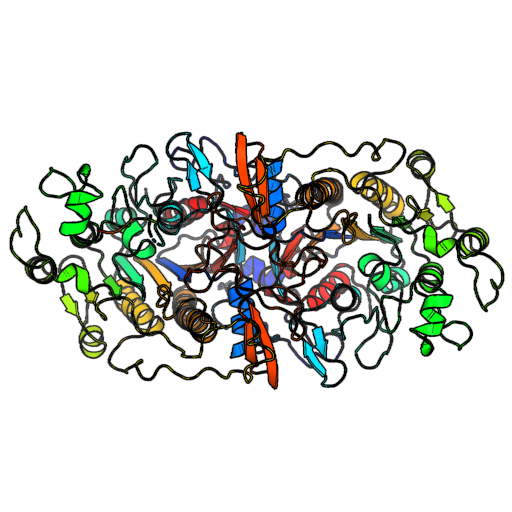6.14 285 THR A C 1
ATOM 2071 O O . THR A 1 285 ? 42.936 8.955 -3.431 1.00 26.95 285 THR A O 1
ATOM 2075 N N . CYS A 1 286 ? 41.239 7.649 -2.803 1.00 26.61 286 CYS A N 1
ATOM 2076 C CA . CYS A 1 286 ? 41.872 7.268 -1.546 1.00 26.30 286 CYS A CA 1
ATOM 2077 C C . CYS A 1 286 ? 43.232 6.593 -1.749 1.00 27.45 286 CYS A C 1
ATOM 2078 O O . CYS A 1 286 ? 4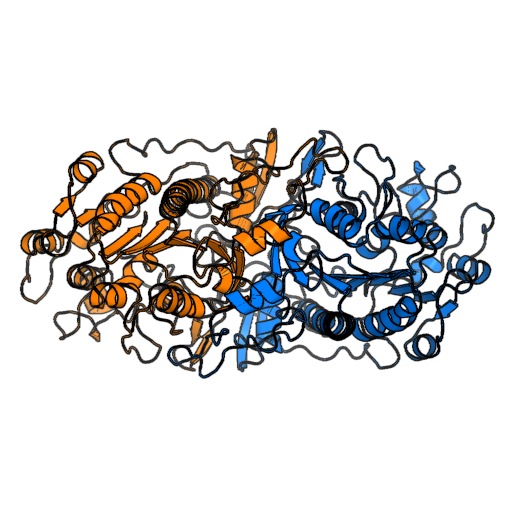3.525 6.068 -2.817 1.00 28.55 286 CYS A O 1
ATOM 2081 N N . THR A 1 287 ? 44.061 6.614 -0.712 1.00 29.10 287 THR A N 1
ATOM 2082 C CA . THR A 1 287 ? 45.382 6.002 -0.776 1.00 29.52 287 THR A CA 1
ATOM 2083 C C . THR A 1 287 ? 45.562 5.130 0.459 1.00 30.77 287 THR A C 1
ATOM 2084 O O . THR A 1 287 ? 44.999 5.418 1.514 1.00 30.00 287 THR A O 1
ATOM 2088 N N . PRO A 1 288 ? 46.326 4.036 0.337 1.00 31.51 288 PRO A N 1
ATOM 2089 C CA . PRO A 1 288 ? 46.547 3.152 1.485 1.00 32.60 288 PRO A CA 1
ATOM 2090 C C . PRO A 1 288 ? 47.247 3.887 2.622 1.00 33.47 288 PRO A C 1
ATOM 2091 O O . PRO A 1 288 ? 48.210 4.609 2.383 1.00 34.95 288 PRO A O 1
ATOM 2095 N N . ASN A 1 289 ? 46.753 3.719 3.850 1.00 33.73 289 ASN A N 1
ATOM 2096 C CA . ASN A 1 289 ? 47.366 4.369 5.005 1.00 33.79 289 ASN A CA 1
ATOM 2097 C C . ASN A 1 289 ? 48.611 3.596 5.391 1.00 34.83 289 ASN A C 1
ATOM 2098 O O . ASN A 1 289 ? 48.522 2.461 5.851 1.00 33.71 289 ASN A O 1
ATOM 2103 N N . PRO A 1 290 ? 49.791 4.209 5.210 1.00 36.31 290 PRO A N 1
ATOM 2104 C CA . PRO A 1 290 ? 51.084 3.596 5.530 1.00 37.03 290 PRO A CA 1
ATOM 2105 C C . PRO A 1 290 ? 51.212 3.091 6.966 1.00 37.86 290 PRO A C 1
ATOM 2106 O O . PRO A 1 290 ? 52.005 2.188 7.242 1.00 39.01 290 PRO A O 1
ATOM 2110 N N . GLN A 1 291 ? 50.431 3.662 7.876 1.00 38.41 291 GLN A N 1
ATOM 2111 C CA . GLN A 1 291 ? 50.475 3.228 9.266 1.00 39.90 291 GLN A CA 1
ATOM 2112 C C . GLN A 1 291 ? 49.793 1.875 9.454 1.00 38.81 291 GLN A C 1
ATOM 2113 O O . GLN A 1 291 ? 49.793 1.313 10.544 1.00 38.66 291 GLN A O 1
ATOM 2119 N N . ARG A 1 292 ? 49.229 1.348 8.380 1.00 38.80 292 ARG A N 1
ATOM 2120 C CA . ARG A 1 292 ? 48.553 0.063 8.448 1.00 41.02 292 ARG A CA 1
ATOM 2121 C C . ARG A 1 292 ? 49.426 -1.034 7.845 1.00 40.87 292 ARG A C 1
ATOM 2122 O O . ARG A 1 292 ? 49.548 -1.140 6.629 1.00 41.91 292 ARG A O 1
ATOM 2130 N N . ASN A 1 293 ? 50.026 -1.854 8.700 1.00 40.37 293 ASN A N 1
ATOM 2131 C CA . ASN A 1 293 ? 50.899 -2.931 8.240 1.00 40.44 293 ASN A CA 1
ATOM 2132 C C . ASN A 1 293 ? 50.526 -4.288 8.809 1.00 40.83 293 ASN A C 1
ATOM 2133 O O . ASN A 1 293 ? 49.518 -4.425 9.501 1.00 40.17 293 ASN A O 1
ATOM 2138 N N . ASP A 1 294 ? 51.365 -5.281 8.524 1.00 40.79 294 ASP A N 1
ATOM 2139 C CA . ASP A 1 294 ? 51.152 -6.648 8.988 1.00 40.85 294 ASP A CA 1
ATOM 2140 C C . ASP A 1 294 ? 51.457 -6.840 10.473 1.00 39.77 294 ASP A C 1
ATOM 2141 O O . ASP A 1 294 ? 51.361 -7.952 10.981 1.00 39.92 294 ASP A O 1
ATOM 2146 N N . SER A 1 295 ? 51.836 -5.767 11.162 1.00 38.23 295 SER A N 1
ATOM 2147 C CA . SER A 1 295 ? 52.124 -5.857 12.590 1.00 36.82 295 SER A CA 1
ATOM 2148 C C . SER A 1 295 ? 50.899 -5.375 13.367 1.00 36.57 295 SER A C 1
ATOM 2149 O O . SER A 1 295 ? 50.836 -5.487 14.590 1.00 36.38 295 SER A O 1
ATOM 2152 N N . VAL A 1 296 ? 49.931 -4.835 12.634 1.00 35.55 296 VAL A N 1
ATOM 2153 C CA . VAL A 1 296 ? 48.685 -4.341 13.214 1.00 34.86 296 VAL A CA 1
ATOM 2154 C C . VAL A 1 296 ? 47.534 -5.154 12.635 1.00 34.23 296 VAL A C 1
ATOM 2155 O O . VAL A 1 296 ? 47.240 -5.071 11.449 1.00 35.27 296 VAL A O 1
ATOM 2159 N N . PRO A 1 297 ? 46.864 -5.958 13.468 1.00 34.24 297 PRO A N 1
ATOM 2160 C CA . PRO A 1 297 ? 45.754 -6.767 12.958 1.00 32.64 297 PRO A CA 1
ATOM 2161 C C . PRO A 1 297 ? 44.600 -5.933 12.439 1.00 31.28 297 PRO A C 1
ATOM 2162 O O . PRO A 1 297 ? 44.305 -4.863 12.968 1.00 30.41 297 PRO A O 1
ATOM 2166 N N . THR A 1 298 ? 43.960 -6.431 11.389 1.00 30.13 298 THR A N 1
ATOM 2167 C CA . THR A 1 298 ? 42.819 -5.747 10.797 1.00 30.07 298 THR A CA 1
ATOM 2168 C C . THR A 1 298 ? 41.556 -6.164 11.543 1.00 29.80 298 THR A C 1
ATOM 2169 O O . THR A 1 298 ? 41.541 -7.182 12.242 1.00 29.93 298 THR A O 1
ATOM 2173 N N . LEU A 1 299 ? 40.502 -5.373 11.394 1.00 28.25 299 LEU A N 1
ATOM 2174 C CA . LEU A 1 299 ? 39.240 -5.681 12.034 1.00 27.99 299 LEU A CA 1
ATOM 2175 C C . LEU A 1 299 ? 38.884 -7.118 11.681 1.00 27.22 299 LEU A C 1
ATOM 2176 O O . LEU A 1 299 ? 38.339 -7.855 12.498 1.00 27.53 299 LEU A O 1
ATOM 2181 N N . ALA A 1 300 ? 39.216 -7.509 10.458 1.00 27.25 300 ALA A N 1
ATOM 2182 C CA . ALA A 1 300 ? 38.916 -8.847 9.970 1.00 29.12 300 ALA A CA 1
ATOM 2183 C C . ALA A 1 300 ? 39.702 -9.948 10.675 1.00 29.25 300 ALA A C 1
ATOM 2184 O O . ALA A 1 300 ? 39.151 -10.996 11.001 1.00 28.66 300 ALA A O 1
ATOM 2186 N N . GLN A 1 301 ? 40.988 -9.717 10.904 1.00 29.64 301 GLN A N 1
ATOM 2187 C CA . GLN A 1 301 ? 41.807 -10.724 11.564 1.00 29.62 301 GLN A CA 1
ATOM 2188 C C . GLN A 1 301 ? 41.432 -10.871 13.029 1.00 29.13 301 GLN A C 1
ATOM 2189 O O . GLN A 1 301 ? 41.384 -11.989 13.551 1.00 27.77 301 GLN A O 1
ATOM 2195 N N . MET A 1 302 ? 41.154 -9.749 13.687 1.00 27.88 302 MET A N 1
ATOM 2196 C CA . MET A 1 302 ? 40.758 -9.786 15.086 1.00 27.15 302 MET A CA 1
ATOM 2197 C C . MET A 1 302 ? 39.465 -10.585 15.185 1.00 27.09 302 MET A C 1
ATOM 2198 O O . MET A 1 302 ? 39.296 -11.404 16.084 1.00 26.97 302 MET A O 1
ATOM 2203 N N . THR A 1 303 ? 38.555 -10.359 14.246 1.00 27.59 303 THR A N 1
ATOM 2204 C CA . THR A 1 303 ? 37.291 -11.080 14.245 1.00 28.93 303 THR A CA 1
ATOM 2205 C C . THR A 1 303 ? 37.597 -12.566 14.066 1.00 29.68 303 THR A C 1
ATOM 2206 O O . THR A 1 303 ? 37.140 -13.414 14.836 1.00 28.38 303 THR A O 1
ATOM 2210 N N . ASP A 1 304 ? 38.393 -12.856 13.044 1.00 30.05 304 ASP A N 1
ATOM 2211 C CA . ASP A 1 304 ? 38.786 -14.214 12.710 1.00 30.62 304 ASP A CA 1
ATOM 2212 C C . ASP A 1 304 ? 39.407 -14.942 13.906 1.00 29.68 304 ASP A C 1
ATOM 2213 O O . ASP A 1 304 ? 38.990 -16.048 14.245 1.00 28.20 304 ASP A O 1
ATOM 2218 N N . LYS A 1 305 ? 40.396 -14.318 14.545 1.00 28.02 305 LYS A N 1
ATOM 2219 C CA . LYS A 1 305 ? 41.050 -14.926 15.698 1.00 28.50 305 LYS A CA 1
ATOM 2220 C C . LYS A 1 305 ? 40.084 -15.066 16.880 1.00 30.01 305 LYS A C 1
ATOM 2221 O O . LYS A 1 305 ? 40.126 -16.064 17.606 1.00 29.40 305 LYS A O 1
ATOM 2227 N N . ALA A 1 306 ? 39.214 -14.073 17.070 1.00 28.41 306 ALA A N 1
ATOM 2228 C CA . ALA A 1 306 ? 38.245 -14.115 18.163 1.00 28.31 306 ALA A CA 1
ATOM 2229 C C . ALA A 1 306 ? 37.321 -15.321 18.016 1.00 27.49 306 ALA A C 1
ATOM 2230 O O . ALA A 1 306 ? 37.033 -16.013 18.990 1.00 26.25 306 ALA A O 1
ATOM 2232 N N . ILE A 1 307 ? 36.852 -15.555 16.795 1.00 27.90 307 ILE A N 1
ATOM 2233 C CA . ILE A 1 307 ? 35.964 -16.671 16.519 1.00 29.02 307 ILE A CA 1
ATOM 2234 C C . ILE A 1 307 ? 36.674 -17.985 16.822 1.00 30.01 307 ILE A C 1
ATOM 2235 O O . ILE A 1 307 ? 36.094 -18.881 17.429 1.00 29.52 307 ILE A O 1
ATOM 2240 N N . GLU A 1 308 ? 37.932 -18.082 16.401 1.00 32.20 308 GLU A N 1
ATOM 2241 C CA . GLU A 1 308 ? 38.750 -19.272 16.624 1.00 34.96 308 GLU A CA 1
ATOM 2242 C C . GLU A 1 308 ? 38.833 -19.637 18.103 1.00 35.21 308 GLU A C 1
ATOM 2243 O O . GLU A 1 308 ? 38.575 -20.780 18.491 1.00 34.86 308 GLU A O 1
ATOM 2249 N N . LEU A 1 309 ? 39.192 -18.653 18.920 1.00 34.27 309 LEU A N 1
ATOM 2250 C CA . LEU A 1 309 ? 39.341 -18.854 20.354 1.00 34.43 309 LEU A CA 1
ATOM 2251 C C . LEU A 1 309 ? 38.039 -19.076 21.121 1.00 35.38 309 LEU A C 1
ATOM 2252 O O . LEU A 1 309 ? 38.008 -19.868 22.069 1.00 36.11 309 LEU A O 1
ATOM 2257 N N . LEU A 1 310 ? 36.973 -18.382 20.723 1.00 34.85 310 LEU A N 1
ATOM 2258 C CA . LEU A 1 310 ? 35.685 -18.518 21.400 1.00 34.00 310 LEU A CA 1
ATOM 2259 C C . LEU A 1 310 ? 34.935 -19.755 20.936 1.00 34.55 310 LEU A C 1
ATOM 2260 O O . LEU A 1 310 ? 34.069 -20.260 21.643 1.00 36.59 310 LEU A O 1
ATOM 2265 N N . SER A 1 311 ? 35.273 -20.245 19.749 1.00 35.55 311 SER A N 1
ATOM 2266 C CA . SER A 1 311 ? 34.608 -21.413 19.190 1.00 36.06 311 SER A CA 1
ATOM 2267 C C . SER A 1 311 ? 34.975 -22.704 19.915 1.00 37.85 311 SER A C 1
ATOM 2268 O O . SER A 1 311 ? 34.357 -23.743 19.685 1.00 36.47 311 SER A O 1
ATOM 2271 N N . LYS A 1 312 ? 35.978 -22.636 20.789 1.00 40.12 312 LYS A N 1
ATOM 2272 C CA . LYS A 1 312 ? 36.411 -23.813 21.540 1.00 41.41 312 LYS A CA 1
ATOM 2273 C C . LYS A 1 312 ? 35.392 -24.170 22.615 1.00 40.81 312 LYS A C 1
ATOM 2274 O O . LYS A 1 312 ? 35.132 -25.345 22.859 1.00 41.45 312 LYS A O 1
ATOM 2280 N N . ASN A 1 313 ? 34.814 -23.153 23.248 1.00 40.23 313 ASN A N 1
ATOM 2281 C CA . ASN A 1 313 ? 33.811 -23.368 24.290 1.00 40.68 313 ASN A CA 1
ATOM 2282 C C . ASN A 1 313 ? 32.606 -24.109 23.697 1.00 41.69 313 ASN A C 1
ATOM 2283 O O . ASN A 1 313 ? 31.868 -23.562 22.883 1.00 42.90 313 ASN A O 1
ATOM 2288 N N . GLU A 1 314 ? 32.413 -25.355 24.108 1.00 42.69 314 GLU A N 1
ATOM 2289 C CA . GLU A 1 314 ? 31.316 -26.172 23.607 1.00 44.42 314 GLU A CA 1
ATOM 2290 C C . GLU A 1 314 ? 29.924 -25.601 23.872 1.00 43.49 314 GLU A C 1
ATOM 2291 O O . GLU A 1 314 ? 28.981 -25.886 23.139 1.00 42.69 314 GLU A O 1
ATOM 2297 N N . LYS A 1 315 ? 29.794 -24.785 24.908 1.00 42.37 315 LYS A N 1
ATOM 2298 C CA . LYS A 1 315 ? 28.496 -24.200 25.235 1.00 41.56 315 LYS A CA 1
ATOM 2299 C C . LYS A 1 315 ? 28.061 -23.163 24.195 1.00 39.81 315 LYS A C 1
ATOM 2300 O O . LYS A 1 315 ? 26.870 -22.981 23.957 1.00 40.28 315 LYS A O 1
ATOM 2306 N N . GLY A 1 316 ? 29.027 -22.491 23.577 1.00 36.24 316 GLY A N 1
ATOM 2307 C CA . GLY A 1 316 ? 28.702 -21.474 22.591 1.00 34.07 316 GLY A CA 1
ATOM 2308 C C . GLY A 1 316 ? 29.266 -20.133 23.028 1.00 31.92 316 GLY A C 1
ATOM 2309 O O . GLY A 1 316 ? 29.689 -19.986 24.170 1.00 32.95 316 GLY A O 1
ATOM 2310 N N . PHE A 1 317 ? 29.270 -19.143 22.143 1.00 30.28 317 PHE A N 1
ATOM 2311 C CA . PHE A 1 317 ? 29.834 -17.849 22.517 1.00 27.60 317 PHE A CA 1
ATOM 2312 C C . PHE A 1 317 ? 29.079 -16.637 22.000 1.00 26.75 317 PHE A C 1
ATOM 2313 O O . PHE A 1 317 ? 28.269 -16.723 21.074 1.00 25.50 317 PHE A O 1
ATOM 2321 N N . PHE A 1 318 ? 29.338 -15.503 22.639 1.00 26.08 318 PHE A N 1
ATOM 2322 C CA . PHE A 1 318 ? 28.756 -14.248 22.218 1.00 24.37 318 PHE A CA 1
ATOM 2323 C C . PHE A 1 318 ? 29.926 -13.395 21.802 1.00 24.19 318 PHE A C 1
ATOM 2324 O O . PHE A 1 318 ? 30.908 -13.286 22.537 1.00 22.89 318 PHE A O 1
ATOM 2332 N N . LEU A 1 319 ? 29.826 -12.788 20.627 1.00 23.76 319 LEU A N 1
ATOM 2333 C CA . LEU A 1 319 ? 30.903 -11.950 20.136 1.00 21.29 319 LEU A CA 1
ATOM 2334 C C . LEU A 1 319 ? 30.389 -10.650 19.540 1.00 21.08 319 LEU A C 1
ATOM 2335 O O . LEU A 1 319 ? 29.413 -10.649 18.794 1.00 19.79 319 LEU A O 1
ATOM 2340 N N . GLN A 1 320 ? 31.036 -9.540 19.883 1.00 22.59 320 GLN A N 1
ATOM 2341 C CA . GLN A 1 320 ? 30.663 -8.242 19.324 1.00 23.26 320 GLN A CA 1
ATOM 2342 C C . GLN A 1 320 ? 31.872 -7.592 18.654 1.00 23.75 320 GLN A C 1
ATOM 2343 O O . GLN A 1 320 ? 32.943 -7.456 19.256 1.00 24.55 320 GLN A O 1
ATOM 2349 N N . VAL A 1 321 ? 31.679 -7.188 17.404 1.00 23.80 321 VAL A N 1
ATOM 2350 C CA . VAL A 1 321 ? 32.729 -6.574 16.605 1.00 23.34 321 VAL A CA 1
ATOM 2351 C C . VAL A 1 321 ? 32.292 -5.208 16.092 1.00 22.99 321 VAL A C 1
ATOM 2352 O O . VAL A 1 321 ? 31.280 -5.095 15.401 1.00 21.04 321 VAL A O 1
ATOM 2356 N N . GLU A 1 322 ? 33.057 -4.176 16.435 1.00 22.98 322 GLU A N 1
ATOM 2357 C CA . GLU A 1 322 ? 32.756 -2.814 15.990 1.00 22.25 322 GLU A CA 1
ATOM 2358 C C . GLU A 1 322 ? 33.837 -2.255 15.096 1.00 23.96 322 GLU A C 1
ATOM 2359 O O . GLU A 1 322 ? 35.019 -2.263 15.442 1.00 24.96 322 GLU A O 1
ATOM 2365 N N . GLY A 1 323 ? 33.427 -1.773 13.935 1.00 26.63 323 GLY A N 1
ATOM 2366 C CA . GLY A 1 323 ? 34.378 -1.166 13.034 1.00 29.33 323 GLY A CA 1
ATOM 2367 C C . GLY A 1 323 ? 34.173 0.323 13.190 1.00 32.08 323 GLY A C 1
ATOM 2368 O O . GLY A 1 323 ? 33.220 0.880 12.643 1.00 33.71 323 GLY A O 1
ATOM 2369 N N . ALA A 1 324 ? 35.042 0.965 13.963 1.00 36.09 324 ALA A N 1
ATOM 2370 C CA . ALA A 1 324 ? 34.953 2.409 14.187 1.00 40.42 324 ALA A CA 1
ATOM 2371 C C . ALA A 1 324 ? 36.340 2.956 14.483 1.00 43.66 324 ALA A C 1
ATOM 2372 O O . ALA A 1 324 ? 36.562 3.585 15.522 1.00 45.52 324 ALA A O 1
ATOM 2374 N N . SER A 1 325 ? 37.276 2.700 13.575 1.00 46.64 325 SER A N 1
ATOM 2375 C CA . SER A 1 325 ? 38.640 3.175 13.744 1.00 49.73 325 SER A CA 1
ATOM 2376 C C . SER A 1 325 ? 38.662 4.675 13.536 1.00 52.40 325 SER A C 1
ATOM 2377 O O . SER A 1 325 ? 39.675 5.324 13.796 1.00 51.40 325 SER A O 1
ATOM 2380 N N . ILE A 1 326 ? 37.549 5.229 13.057 1.00 56.55 326 ILE A N 1
ATOM 2381 C CA . ILE A 1 326 ? 37.505 6.660 12.852 1.00 61.17 326 ILE A CA 1
ATOM 2382 C C . ILE A 1 326 ? 37.494 7.349 14.202 1.00 64.87 326 ILE A C 1
ATOM 2383 O O . ILE A 1 326 ? 37.307 6.722 15.243 1.00 66.27 326 ILE A O 1
ATOM 2388 N N . ASP A 1 327 ? 37.698 8.662 14.181 1.00 68.78 327 ASP A N 1
ATOM 2389 C CA . ASP A 1 327 ? 37.909 9.424 15.407 1.00 72.47 327 ASP A CA 1
ATOM 2390 C C . ASP A 1 327 ? 36.835 10.492 15.583 1.00 74.11 327 ASP A C 1
ATOM 2391 O O . ASP A 1 327 ? 35.695 10.316 15.155 1.00 74.90 327 ASP A O 1
ATOM 2396 N N . LYS A 1 328 ? 37.207 11.599 16.218 1.00 76.47 328 LYS A N 1
ATOM 2397 C CA . LYS A 1 328 ? 36.904 12.924 15.689 1.00 79.11 328 LYS A CA 1
ATOM 2398 C C . LYS A 1 328 ? 38.180 13.717 15.425 1.00 79.19 328 LYS A C 1
ATOM 2399 O O . LYS A 1 328 ? 39.283 13.172 15.474 1.00 80.30 328 LYS A O 1
ATOM 2405 N N . GLN A 1 329 ? 38.022 15.006 15.145 1.00 79.49 329 GLN A N 1
ATOM 2406 C CA . GLN A 1 329 ? 38.163 15.518 13.787 1.00 79.92 329 GLN A CA 1
ATOM 2407 C C . GLN A 1 329 ? 39.631 15.678 13.408 1.00 79.99 329 GLN A C 1
ATOM 2408 O O . GLN A 1 329 ? 40.153 16.791 13.363 1.00 80.31 329 GLN A O 1
ATOM 2414 N N . ASP A 1 330 ? 40.291 14.557 13.135 1.00 80.00 330 ASP A N 1
ATOM 2415 C CA . ASP A 1 330 ? 41.313 14.503 12.096 1.00 80.32 330 ASP A CA 1
ATOM 2416 C C . ASP A 1 330 ? 40.866 13.631 10.928 1.00 80.31 330 ASP A C 1
ATOM 2417 O O . ASP A 1 330 ? 40.792 14.092 9.789 1.00 80.31 330 ASP A O 1
ATOM 2422 N N . HIS A 1 331 ? 40.569 12.369 11.218 1.00 79.96 331 HIS A N 1
ATOM 2423 C CA . HIS A 1 331 ? 39.751 11.550 10.331 1.00 78.22 331 HIS A CA 1
ATOM 2424 C C . HIS A 1 331 ? 38.484 12.287 9.912 1.00 77.22 331 HIS A C 1
ATOM 2425 O O . HIS A 1 331 ? 38.247 12.509 8.724 1.00 78.87 331 HIS A O 1
ATOM 2432 N N . ALA A 1 332 ? 37.672 12.664 10.894 1.00 73.45 332 ALA A N 1
ATOM 2433 C CA . ALA A 1 332 ? 36.561 13.594 10.662 1.00 70.02 332 ALA A CA 1
ATOM 2434 C C . ALA A 1 332 ? 35.577 13.527 9.488 1.00 67.27 332 ALA A C 1
ATOM 2435 O O . ALA A 1 332 ? 34.916 12.519 9.231 1.00 66.90 332 ALA A O 1
ATOM 2437 N N . ALA A 1 333 ? 35.459 14.688 8.832 1.00 62.35 333 ALA A N 1
ATOM 2438 C CA . ALA A 1 333 ? 34.612 14.894 7.657 1.00 56.96 333 ALA A CA 1
ATOM 2439 C C . ALA A 1 333 ? 35.421 14.318 6.516 1.00 52.58 333 ALA A C 1
ATOM 2440 O O . ALA A 1 333 ? 35.543 14.928 5.454 1.00 53.45 333 ALA A O 1
ATOM 2442 N N . ASN A 1 334 ? 35.963 13.132 6.749 1.00 45.72 334 ASN A N 1
ATOM 2443 C CA . ASN A 1 334 ? 36.832 12.454 5.804 1.00 38.82 334 ASN A CA 1
ATOM 2444 C C . ASN A 1 334 ? 36.204 11.288 5.060 1.00 35.97 334 ASN A C 1
ATOM 2445 O O . ASN A 1 334 ? 36.160 10.164 5.564 1.00 35.78 334 ASN A O 1
ATOM 2450 N N . PRO A 1 335 ? 35.733 11.533 3.834 1.00 32.02 335 PRO A N 1
ATOM 2451 C CA . PRO A 1 335 ? 35.115 10.477 3.038 1.00 29.97 335 PRO A CA 1
ATOM 2452 C C . PRO A 1 335 ? 35.903 9.160 3.004 1.00 29.35 335 PRO A C 1
ATOM 2453 O O . PRO A 1 335 ? 35.358 8.097 3.324 1.00 29.43 335 PRO A O 1
ATOM 2457 N N . CYS A 1 336 ? 37.177 9.225 2.622 1.00 27.54 336 CYS A N 1
ATOM 2458 C CA . CYS A 1 336 ? 38.008 8.021 2.534 1.00 25.16 336 CYS A CA 1
ATOM 2459 C C . CYS A 1 336 ? 38.124 7.210 3.820 1.00 25.18 336 CYS A C 1
ATOM 2460 O O . CYS A 1 336 ? 38.057 5.974 3.795 1.00 23.72 336 CYS A O 1
ATOM 2463 N N . GLY A 1 337 ? 38.304 7.895 4.943 1.00 25.53 337 GLY A N 1
ATOM 2464 C CA . GLY A 1 337 ? 38.401 7.191 6.207 1.00 26.91 337 GLY A CA 1
ATOM 2465 C C . GLY A 1 337 ? 37.097 6.462 6.464 1.00 28.22 337 GLY A C 1
ATOM 2466 O O . GLY A 1 337 ? 37.070 5.326 6.951 1.00 25.86 337 GLY A O 1
ATOM 2467 N N . GLN A 1 338 ? 36.005 7.125 6.102 1.00 29.81 338 GLN A N 1
ATOM 2468 C CA . GLN A 1 338 ? 34.666 6.584 6.285 1.00 31.28 338 GLN A CA 1
ATOM 2469 C C . GLN A 1 338 ? 34.408 5.347 5.419 1.00 30.69 338 GLN A C 1
ATOM 2470 O O . GLN A 1 338 ? 33.905 4.335 5.913 1.00 30.00 338 GLN A O 1
ATOM 2476 N N . ILE A 1 339 ? 34.757 5.424 4.134 1.00 27.85 339 ILE A N 1
ATOM 2477 C CA . ILE A 1 339 ? 34.533 4.306 3.215 1.00 26.37 339 ILE A CA 1
ATOM 2478 C C . ILE A 1 339 ? 35.433 3.120 3.539 1.00 26.62 339 ILE A C 1
ATOM 2479 O O . ILE A 1 339 ? 34.995 1.961 3.527 1.00 26.40 339 ILE A O 1
ATOM 2484 N N . GLY A 1 340 ? 36.700 3.412 3.814 1.00 26.06 340 GLY A N 1
ATOM 2485 C CA . GLY A 1 340 ? 37.635 2.361 4.145 1.00 24.52 340 GLY A CA 1
ATOM 2486 C C . GLY A 1 340 ? 37.119 1.554 5.323 1.00 24.57 340 GLY A C 1
ATOM 2487 O O . GLY A 1 340 ? 37.324 0.336 5.386 1.00 23.98 340 GLY A O 1
ATOM 2488 N N . GLU A 1 341 ? 36.447 2.225 6.256 1.00 23.90 341 GLU A N 1
ATOM 2489 C CA . GLU A 1 341 ? 35.907 1.541 7.425 1.00 25.01 341 GLU A CA 1
ATOM 2490 C C . GLU A 1 341 ? 34.815 0.575 6.992 1.00 24.94 341 GLU A C 1
ATOM 2491 O O . GLU A 1 341 ? 34.791 -0.583 7.414 1.00 25.09 341 GLU A O 1
ATOM 2497 N N . THR A 1 342 ? 33.905 1.051 6.153 1.00 23.06 342 THR A N 1
ATOM 2498 C CA . THR A 1 342 ? 32.848 0.185 5.673 1.00 24.23 342 THR A CA 1
ATOM 2499 C C . THR A 1 342 ? 33.511 -1.027 5.010 1.00 26.10 342 THR A C 1
ATOM 2500 O O . THR A 1 342 ? 33.047 -2.158 5.159 1.00 25.49 342 THR A O 1
ATOM 2504 N N . VAL A 1 343 ? 34.604 -0.780 4.288 1.00 26.72 343 VAL A N 1
ATOM 2505 C CA . VAL A 1 343 ? 35.328 -1.853 3.620 1.00 26.48 343 VAL A CA 1
ATOM 2506 C C . VAL A 1 343 ? 35.921 -2.800 4.664 1.00 27.66 343 VAL A C 1
ATOM 2507 O O . VAL A 1 343 ? 35.780 -4.020 4.538 1.00 27.67 343 VAL A O 1
ATOM 2511 N N . ASP A 1 344 ? 36.568 -2.255 5.698 1.00 27.44 344 ASP A N 1
ATOM 2512 C CA . ASP A 1 344 ? 37.136 -3.111 6.757 1.00 28.44 344 ASP A CA 1
ATOM 2513 C C . ASP A 1 344 ? 36.005 -3.968 7.306 1.00 28.72 344 ASP A C 1
ATOM 2514 O O . ASP A 1 344 ? 36.159 -5.175 7.514 1.00 30.31 344 ASP A O 1
ATOM 2519 N N . LEU A 1 345 ? 34.868 -3.320 7.539 1.00 28.24 345 LEU A N 1
ATOM 2520 C CA . LEU A 1 345 ? 33.683 -3.979 8.066 1.00 28.94 345 LEU A CA 1
ATOM 2521 C C . LEU A 1 345 ? 33.227 -5.158 7.213 1.00 29.31 345 LEU A C 1
ATOM 2522 O O . LEU A 1 345 ? 32.970 -6.253 7.727 1.00 29.15 345 LEU A O 1
ATOM 2527 N N . ASP A 1 346 ? 33.115 -4.935 5.906 1.00 27.62 346 ASP A N 1
ATOM 2528 C CA . ASP A 1 346 ? 32.666 -5.998 5.033 1.00 26.91 346 ASP A CA 1
ATOM 2529 C C . ASP A 1 346 ? 33.545 -7.245 5.141 1.00 26.63 346 ASP A C 1
ATOM 2530 O O . ASP A 1 346 ? 33.046 -8.358 5.054 1.00 26.60 346 ASP A O 1
ATOM 2535 N N . GLU A 1 347 ? 34.846 -7.068 5.331 1.00 27.21 347 GLU A N 1
ATOM 2536 C CA . GLU A 1 347 ? 35.734 -8.219 5.452 1.00 27.64 347 GLU A CA 1
ATOM 2537 C C . GLU A 1 347 ? 35.409 -8.991 6.732 1.00 28.14 347 GLU A C 1
ATOM 2538 O O . GLU A 1 347 ? 35.247 -10.218 6.712 1.00 29.77 347 GLU A O 1
ATOM 2544 N N . ALA A 1 348 ? 35.297 -8.267 7.840 1.00 28.23 348 ALA A N 1
ATOM 2545 C CA . ALA A 1 348 ? 34.970 -8.874 9.125 1.00 26.41 348 ALA A CA 1
ATOM 2546 C C . ALA A 1 348 ? 33.608 -9.565 9.063 1.00 26.15 348 ALA A C 1
ATOM 2547 O O . ALA A 1 348 ? 33.399 -10.620 9.669 1.00 25.72 348 ALA A O 1
ATOM 2549 N N . VAL A 1 349 ? 32.672 -8.976 8.328 1.00 25.94 349 VAL A N 1
ATOM 2550 C CA . VAL A 1 349 ? 31.359 -9.589 8.215 1.00 25.81 349 VAL A CA 1
ATOM 2551 C C . VAL A 1 349 ? 31.479 -10.876 7.413 1.00 26.29 349 VAL A C 1
ATOM 2552 O O . VAL A 1 349 ? 30.820 -11.868 7.715 1.00 27.57 349 VAL A O 1
ATOM 2556 N N . GLN A 1 350 ? 32.324 -10.864 6.393 1.00 27.30 350 GLN A N 1
ATOM 2557 C CA . GLN A 1 350 ? 32.508 -12.056 5.583 1.00 29.44 350 GLN A CA 1
ATOM 2558 C C . GLN A 1 350 ? 33.024 -13.188 6.460 1.00 30.14 350 GLN A C 1
ATOM 2559 O O . GLN A 1 350 ? 32.450 -14.276 6.462 1.00 30.06 350 GLN A O 1
ATOM 2565 N N . ARG A 1 351 ? 34.084 -12.928 7.226 1.00 31.23 351 ARG A N 1
ATOM 2566 C CA . ARG A 1 351 ? 34.625 -13.956 8.106 1.00 32.05 351 ARG A CA 1
ATOM 2567 C C . ARG A 1 351 ? 33.474 -14.465 8.967 1.00 30.99 351 ARG A C 1
ATOM 2568 O O . ARG A 1 351 ? 33.219 -15.663 9.013 1.00 31.55 351 ARG A O 1
ATOM 2576 N N . ALA A 1 352 ? 32.759 -13.551 9.615 1.00 30.03 352 ALA A N 1
ATOM 2577 C CA . ALA A 1 352 ? 31.629 -13.926 10.459 1.00 28.70 352 ALA A CA 1
ATOM 2578 C C . ALA A 1 352 ? 30.622 -14.810 9.708 1.00 29.26 352 ALA A C 1
ATOM 2579 O O . ALA A 1 352 ? 30.156 -15.820 10.243 1.00 27.56 352 ALA A O 1
ATOM 2581 N N . LEU A 1 353 ? 30.285 -14.439 8.475 1.00 29.42 353 LEU A N 1
ATOM 2582 C CA . LEU A 1 353 ? 29.342 -15.224 7.677 1.00 30.32 353 LEU A CA 1
ATOM 2583 C C . LEU A 1 353 ? 29.940 -16.541 7.169 1.00 31.74 353 LEU A C 1
ATOM 2584 O O . LEU A 1 353 ? 29.256 -17.564 7.139 1.00 32.10 353 LEU A O 1
ATOM 2589 N N . GLU A 1 354 ? 31.206 -16.524 6.764 1.00 32.40 354 GLU A N 1
ATOM 2590 C CA . GLU A 1 354 ? 31.818 -17.750 6.278 1.00 34.56 354 GLU A CA 1
ATOM 2591 C C . GLU A 1 354 ? 31.782 -18.763 7.417 1.00 34.80 354 GLU A C 1
ATOM 2592 O O . GLU A 1 354 ? 31.535 -19.952 7.201 1.00 35.43 354 GLU A O 1
ATOM 2598 N N . PHE A 1 355 ? 31.992 -18.280 8.639 1.00 34.89 355 PHE A N 1
ATOM 2599 C CA . PHE A 1 355 ? 31.976 -19.153 9.808 1.00 35.30 355 PHE A CA 1
ATOM 2600 C C . PHE A 1 355 ? 30.585 -19.673 10.16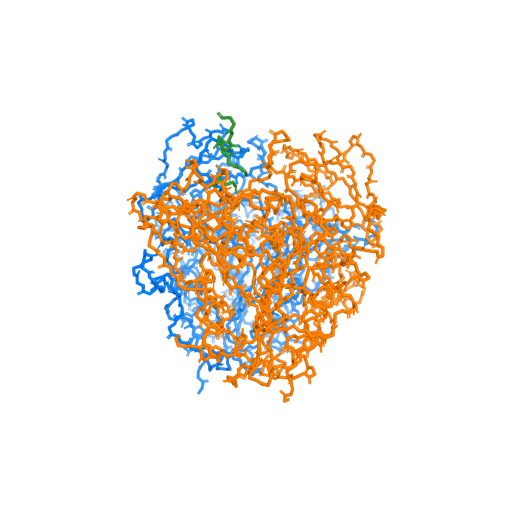0 1.00 35.70 355 PHE A C 1
ATOM 2601 O O . PHE A 1 355 ? 30.385 -20.878 10.314 1.00 35.94 355 PHE A O 1
ATOM 2609 N N . ALA A 1 356 ? 29.635 -18.755 10.307 1.00 34.78 356 ALA A N 1
ATOM 2610 C CA . ALA A 1 356 ? 28.268 -19.114 10.662 1.00 35.49 356 ALA A CA 1
ATOM 2611 C C . ALA A 1 356 ? 27.586 -19.987 9.602 1.00 36.85 356 ALA A C 1
ATOM 2612 O O . ALA A 1 356 ? 26.633 -20.710 9.901 1.00 35.70 356 ALA A O 1
ATOM 2614 N N . LYS A 1 357 ? 28.077 -19.917 8.367 1.00 38.05 357 LYS A N 1
ATOM 2615 C CA . LYS A 1 357 ? 27.510 -20.693 7.274 1.00 39.57 357 LYS A CA 1
ATOM 2616 C C . LYS A 1 357 ? 27.815 -22.182 7.445 1.00 39.68 357 LYS A C 1
ATOM 2617 O O . LYS A 1 357 ? 26.958 -23.026 7.182 1.00 39.96 357 LYS A O 1
ATOM 2623 N N . LYS A 1 358 ? 29.028 -22.503 7.894 1.00 39.07 358 LYS A N 1
ATOM 2624 C CA . LYS A 1 358 ? 29.415 -23.901 8.070 1.00 39.06 358 LYS A CA 1
ATOM 2625 C C . LYS A 1 358 ? 29.156 -24.481 9.451 1.00 39.02 358 LYS A C 1
ATOM 2626 O O . LYS A 1 358 ? 29.303 -25.686 9.649 1.00 40.67 358 LYS A O 1
ATOM 2632 N N . GLU A 1 359 ? 28.769 -23.640 10.405 1.00 37.66 359 GLU A N 1
ATOM 2633 C CA . GLU A 1 359 ? 28.468 -24.116 11.754 1.00 36.04 359 GLU A CA 1
ATOM 2634 C C . GLU A 1 359 ? 26.956 -24.340 11.855 1.00 35.31 359 GLU A C 1
ATOM 2635 O O . GLU A 1 359 ? 26.503 -25.273 12.511 1.00 34.15 359 GLU A O 1
ATOM 2641 N N . GLY A 1 360 ? 26.189 -23.467 11.202 1.00 34.27 360 GLY A N 1
ATOM 2642 C CA . GLY A 1 360 ? 24.739 -23.586 11.175 1.00 32.16 360 GLY A CA 1
ATOM 2643 C C . GLY A 1 360 ? 23.932 -23.277 12.420 1.00 32.76 360 GLY A C 1
ATOM 2644 O O . GLY A 1 360 ? 22.714 -23.482 12.430 1.00 33.57 360 GLY A O 1
ATOM 2645 N N . ASN A 1 361 ? 24.578 -22.797 13.474 1.00 31.39 361 ASN A N 1
ATOM 2646 C CA . ASN A 1 361 ? 23.849 -22.469 14.692 1.00 31.35 361 ASN A CA 1
ATOM 2647 C C . ASN A 1 361 ? 24.277 -21.097 15.172 1.00 30.97 361 ASN A C 1
ATOM 2648 O O . ASN A 1 361 ? 24.170 -20.786 16.357 1.00 30.95 361 ASN A O 1
ATOM 2653 N N . THR A 1 362 ? 24.762 -20.278 14.245 1.00 30.12 362 THR A N 1
ATOM 2654 C CA . THR A 1 362 ? 25.232 -18.941 14.582 1.00 28.78 362 THR A CA 1
ATOM 2655 C C . THR A 1 362 ? 24.412 -17.821 13.958 1.00 28.93 362 THR A C 1
ATOM 2656 O O . THR A 1 362 ? 24.229 -17.772 12.745 1.00 28.00 362 THR A O 1
ATOM 2660 N N . LEU A 1 363 ? 23.927 -16.923 14.809 1.00 28.24 363 LEU A N 1
ATOM 2661 C CA . LEU A 1 363 ? 23.151 -15.768 14.379 1.00 27.48 363 LEU A CA 1
ATOM 2662 C C . LEU A 1 363 ? 24.097 -14.576 14.155 1.00 27.52 363 LEU A C 1
ATOM 2663 O O . LEU A 1 363 ? 24.741 -14.092 15.087 1.00 27.16 363 LEU A O 1
ATOM 2668 N N . VAL A 1 364 ? 24.195 -14.122 12.914 1.00 27.24 364 VAL A N 1
ATOM 2669 C CA . VAL A 1 364 ? 25.032 -12.978 12.596 1.00 26.37 364 VAL A CA 1
ATOM 2670 C C . VAL A 1 364 ? 24.105 -11.775 12.427 1.00 28.78 364 VAL A C 1
ATOM 2671 O O . VAL A 1 364 ? 23.125 -11.830 11.675 1.00 29.89 364 VAL A O 1
ATOM 2675 N N . ILE A 1 365 ? 24.407 -10.693 13.129 1.00 27.30 365 ILE A N 1
ATOM 2676 C CA . ILE A 1 365 ? 23.595 -9.492 13.053 1.00 27.80 365 ILE A CA 1
ATOM 2677 C C . ILE A 1 365 ? 24.472 -8.305 12.685 1.00 28.33 365 ILE A C 1
ATOM 2678 O O . ILE A 1 365 ? 25.492 -8.060 13.331 1.00 29.45 365 ILE A O 1
ATOM 2683 N N . VAL A 1 366 ? 24.098 -7.572 11.646 1.00 27.05 366 VAL A N 1
ATOM 2684 C CA . VAL A 1 366 ? 24.882 -6.404 11.272 1.00 28.25 366 VAL A CA 1
ATOM 2685 C C . VAL A 1 366 ? 24.046 -5.137 11.427 1.00 28.53 366 VAL A C 1
ATOM 2686 O O . VAL A 1 366 ? 22.900 -5.080 10.975 1.00 28.01 366 VAL A O 1
ATOM 2690 N N . THR A 1 367 ? 24.611 -4.137 12.094 1.00 28.71 367 THR A N 1
ATOM 2691 C CA . THR A 1 367 ? 23.904 -2.893 12.263 1.00 30.74 367 THR A CA 1
ATOM 2692 C C . THR A 1 367 ? 24.806 -1.685 12.307 1.00 32.42 367 THR A C 1
ATOM 2693 O O . THR A 1 367 ? 26.041 -1.791 12.281 1.00 32.11 367 THR A O 1
ATOM 2697 N N . ALA A 1 368 ? 24.189 -0.510 12.375 1.00 36.65 368 ALA A N 1
ATOM 2698 C CA . ALA A 1 368 ? 24.899 0.743 12.146 1.00 41.46 368 ALA A CA 1
ATOM 2699 C C . ALA A 1 368 ? 24.634 1.741 13.268 1.00 44.43 368 ALA A C 1
ATOM 2700 O O . ALA A 1 368 ? 23.810 2.644 13.127 1.00 49.35 368 ALA A O 1
ATOM 2702 N N . ASP A 1 369 ? 25.339 1.571 14.382 1.00 46.91 369 ASP A N 1
ATOM 2703 C CA . ASP A 1 369 ? 25.549 2.660 15.329 1.00 50.07 369 ASP A CA 1
ATOM 2704 C C . ASP A 1 369 ? 24.242 3.385 15.636 1.00 51.36 369 ASP A C 1
ATOM 2705 O O . ASP A 1 369 ? 23.201 2.755 15.819 1.00 53.45 369 ASP A O 1
ATOM 2710 N N . HIS A 1 370 ? 24.305 4.711 15.690 1.00 52.14 370 HIS A N 1
ATOM 2711 C CA . HIS A 1 370 ? 23.162 5.547 15.344 1.00 52.33 370 HIS A CA 1
ATOM 2712 C C . HIS A 1 370 ? 23.378 6.252 14.009 1.00 51.59 370 HIS A C 1
ATOM 2713 O O . HIS A 1 370 ? 24.352 5.984 13.305 1.00 50.18 370 HIS A O 1
ATOM 2720 N N . ALA A 1 371 ? 22.465 7.155 13.667 1.00 50.68 371 ALA A N 1
ATOM 2721 C CA . ALA A 1 371 ? 22.509 7.841 12.378 1.00 50.39 371 ALA A CA 1
ATOM 2722 C C . ALA A 1 371 ? 23.437 9.054 12.323 1.00 50.24 371 ALA A C 1
ATOM 2723 O O . ALA A 1 371 ? 23.648 9.732 13.328 1.00 50.22 371 ALA A O 1
ATOM 2725 N N . HIS A 1 372 ? 23.986 9.310 11.133 1.00 50.11 372 HIS A N 1
ATOM 2726 C CA . HIS A 1 372 ? 24.887 10.443 10.886 1.00 49.89 372 HIS A CA 1
ATOM 2727 C C . HIS A 1 372 ? 24.398 11.278 9.687 1.00 47.81 372 HIS A C 1
ATOM 2728 O O . HIS A 1 372 ? 23.412 10.928 9.041 1.00 47.07 372 HIS A O 1
ATOM 2735 N N . ALA A 1 373 ? 25.092 12.369 9.384 1.00 45.86 373 ALA A N 1
ATOM 2736 C CA . ALA A 1 373 ? 24.688 13.256 8.292 1.00 44.90 373 ALA A CA 1
ATOM 2737 C C . ALA A 1 373 ? 25.281 13.041 6.884 1.00 43.61 373 ALA A C 1
ATOM 2738 O O . ALA A 1 373 ? 24.999 13.827 5.982 1.00 44.83 373 ALA A O 1
ATOM 2740 N N . SER A 1 374 ? 26.080 11.997 6.680 1.00 42.06 374 SER A N 1
ATOM 2741 C CA . SER A 1 374 ? 26.671 11.739 5.358 1.00 39.13 374 SER A CA 1
ATOM 2742 C C . SER A 1 374 ? 25.597 11.597 4.280 1.00 36.86 374 SER A C 1
ATOM 2743 O O . SER A 1 374 ? 24.547 11.017 4.526 1.00 36.87 374 SER A O 1
ATOM 2746 N N . GLN A 1 375 ? 25.867 12.122 3.088 1.00 34.75 375 GLN A N 1
ATOM 2747 C CA . GLN A 1 375 ? 24.923 12.030 1.974 1.00 33.74 375 GLN A CA 1
ATOM 2748 C C . GLN A 1 375 ? 25.633 11.978 0.627 1.00 31.64 375 GLN A C 1
ATOM 2749 O O . GLN A 1 375 ? 26.736 12.484 0.475 1.00 31.50 375 GLN A O 1
ATOM 2755 N N . ILE A 1 376 ? 24.987 11.357 -0.351 1.00 29.76 376 ILE A N 1
ATOM 2756 C CA . ILE A 1 376 ? 25.523 11.286 -1.702 1.00 25.74 376 ILE A CA 1
ATOM 2757 C C . ILE A 1 376 ? 24.712 12.343 -2.446 1.00 26.20 376 ILE A C 1
ATOM 2758 O O . ILE A 1 376 ? 23.486 12.262 -2.501 1.00 25.43 376 ILE A O 1
ATOM 2763 N N . VAL A 1 377 ? 25.380 13.340 -3.008 1.00 25.97 377 VAL A N 1
ATOM 2764 C CA . VAL A 1 377 ? 24.660 14.394 -3.716 1.00 25.95 377 VAL A CA 1
ATOM 2765 C C . VAL A 1 377 ? 25.073 14.536 -5.164 1.00 28.06 377 VAL A C 1
ATOM 2766 O O . VAL A 1 377 ? 26.041 13.922 -5.607 1.00 25.61 377 VAL A O 1
ATOM 2770 N N . ALA A 1 378 ? 24.319 15.356 -5.895 1.00 31.59 378 ALA A N 1
ATOM 2771 C CA . ALA A 1 378 ? 24.577 15.607 -7.308 1.00 34.42 378 ALA A CA 1
ATOM 2772 C C . ALA A 1 378 ? 25.923 16.292 -7.501 1.00 36.89 378 ALA A C 1
A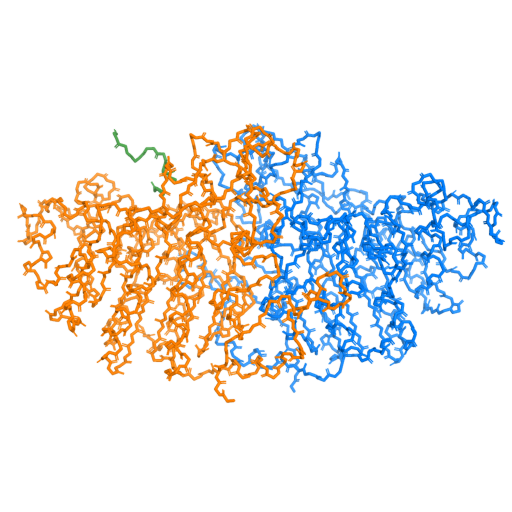TOM 2773 O O . ALA A 1 378 ? 26.300 17.181 -6.738 1.00 36.89 378 ALA A O 1
ATOM 2775 N N . PRO A 1 379 ? 26.669 15.872 -8.531 1.00 40.37 379 PRO A N 1
ATOM 2776 C CA . PRO A 1 379 ? 27.986 16.426 -8.847 1.00 43.69 379 PRO A CA 1
ATOM 2777 C C . PRO A 1 379 ? 27.970 17.649 -9.735 1.00 46.42 379 PRO A C 1
ATOM 2778 O O . PRO A 1 379 ? 28.551 17.653 -10.815 1.00 46.80 379 PRO A O 1
ATOM 2782 N N . ASP A 1 380 ? 27.271 18.673 -9.275 1.00 49.86 380 ASP A N 1
ATOM 2783 C CA . ASP A 1 380 ? 27.208 19.944 -9.973 1.00 55.50 380 ASP A CA 1
ATOM 2784 C C . ASP A 1 380 ? 27.405 20.914 -8.827 1.00 58.25 380 ASP A C 1
ATOM 2785 O O . ASP A 1 380 ? 27.607 20.481 -7.692 1.00 59.77 380 ASP A O 1
ATOM 2790 N N . THR A 1 381 ? 27.339 22.209 -9.107 1.00 60.75 381 THR A N 1
ATOM 2791 C CA . THR A 1 381 ? 27.552 23.232 -8.087 1.00 62.53 381 THR A CA 1
ATOM 2792 C C . THR A 1 381 ? 27.027 23.015 -6.661 1.00 63.94 381 THR A C 1
ATOM 2793 O O . THR A 1 381 ? 27.821 22.924 -5.722 1.00 64.97 381 THR A O 1
ATOM 2797 N N . LYS A 1 382 ? 25.709 22.935 -6.514 1.00 64.55 382 LYS A N 1
ATOM 2798 C CA . LYS A 1 382 ? 25.085 22.904 -5.196 1.00 64.35 382 LYS A CA 1
ATOM 2799 C C . LYS A 1 382 ? 25.603 21.732 -4.369 1.00 64.89 382 LYS A C 1
ATOM 2800 O O . LYS A 1 382 ? 25.608 20.590 -4.827 1.00 63.55 382 LYS A O 1
ATOM 2806 N N . ALA A 1 383 ? 26.038 22.024 -3.147 1.00 66.55 383 ALA A N 1
ATOM 2807 C CA . ALA A 1 383 ? 26.597 21.003 -2.269 1.00 67.21 383 ALA A CA 1
ATOM 2808 C C . ALA A 1 383 ? 25.659 20.703 -1.105 1.00 66.84 383 ALA A C 1
ATOM 2809 O O . ALA A 1 383 ? 25.191 19.575 -0.947 1.00 68.35 383 ALA A O 1
ATOM 2811 N N . PRO A 1 384 ? 25.389 21.718 -0.291 1.00 66.00 384 PRO A N 1
ATOM 2812 C CA . PRO A 1 384 ? 26.453 22.468 0.385 1.00 64.22 384 PRO A CA 1
ATOM 2813 C C . PRO A 1 384 ? 26.994 21.716 1.596 1.00 61.42 384 PRO A C 1
ATOM 2814 O O . PRO A 1 384 ? 27.076 20.488 1.573 1.00 60.68 384 PRO A O 1
ATOM 2818 N N . GLY A 1 385 ? 27.357 22.452 2.641 1.00 58.03 385 GLY A N 1
ATOM 2819 C CA . GLY A 1 385 ? 28.133 21.895 3.733 1.00 52.94 385 GLY A CA 1
ATOM 2820 C C . GLY A 1 385 ? 29.555 21.563 3.324 1.00 48.68 385 GLY A C 1
ATOM 2821 O O . GLY A 1 385 ? 30.120 22.200 2.436 1.00 47.03 385 GLY A O 1
ATOM 2822 N N . LEU A 1 386 ? 30.134 20.560 3.976 1.00 44.81 386 LEU A N 1
ATOM 2823 C CA . LEU A 1 386 ? 31.441 20.031 3.572 1.00 40.39 386 LEU A CA 1
ATOM 2824 C C . LEU A 1 386 ? 31.222 18.969 2.491 1.00 37.13 386 LEU A C 1
ATOM 2825 O O . LEU A 1 386 ? 30.474 18.008 2.689 1.00 37.62 386 LEU A O 1
ATOM 2830 N N . THR A 1 387 ? 31.870 19.137 1.343 1.00 33.49 387 THR A N 1
ATOM 2831 C CA . THR A 1 387 ? 31.728 18.193 0.236 1.00 28.30 387 THR A CA 1
ATOM 2832 C C . THR A 1 387 ? 33.060 17.742 -0.362 1.00 27.52 387 THR A C 1
ATOM 2833 O O . THR A 1 387 ? 34.111 18.332 -0.089 1.00 26.83 387 THR A O 1
ATOM 2837 N N . GLN A 1 388 ? 33.014 16.684 -1.170 1.00 25.29 388 GLN A N 1
ATOM 2838 C CA . GLN A 1 388 ? 34.215 16.170 -1.812 1.00 24.94 388 GLN A CA 1
ATOM 2839 C C . GLN A 1 388 ? 33.877 15.277 -2.990 1.00 24.97 388 GLN A C 1
ATOM 2840 O O . GLN A 1 388 ? 32.997 14.427 -2.895 1.00 24.85 388 GLN A O 1
ATOM 2846 N N . ALA A 1 389 ? 34.572 15.479 -4.103 1.00 24.28 389 ALA A N 1
ATOM 2847 C CA . ALA A 1 389 ? 34.347 14.665 -5.288 1.00 23.95 389 ALA A CA 1
ATOM 2848 C C . ALA A 1 389 ? 35.293 13.483 -5.195 1.00 24.44 389 ALA A C 1
ATOM 2849 O O . ALA A 1 389 ? 36.443 13.631 -4.798 1.00 25.75 389 ALA A O 1
ATOM 2851 N N . LEU A 1 390 ? 34.808 12.306 -5.555 1.00 24.96 390 LEU A N 1
ATOM 2852 C CA . LEU A 1 390 ? 35.623 11.104 -5.486 1.00 24.26 390 LEU A CA 1
ATOM 2853 C C . LEU A 1 390 ? 35.603 10.350 -6.796 1.00 24.50 390 LEU A C 1
ATOM 2854 O O . LEU A 1 390 ? 34.589 10.332 -7.495 1.00 24.57 390 LEU A O 1
ATOM 2859 N N . ASN A 1 391 ? 36.736 9.741 -7.129 1.00 23.62 391 ASN A N 1
ATOM 2860 C CA . ASN A 1 391 ? 36.831 8.948 -8.338 1.00 22.92 391 ASN A CA 1
ATOM 2861 C C . ASN A 1 391 ? 36.424 7.561 -7.869 1.00 24.40 391 ASN A C 1
ATOM 2862 O O . ASN A 1 391 ? 36.981 7.056 -6.899 1.00 26.34 391 ASN A O 1
ATOM 2867 N N . THR A 1 392 ? 35.450 6.956 -8.540 1.00 23.22 392 THR A N 1
ATOM 2868 C CA . THR A 1 392 ? 34.966 5.628 -8.155 1.00 23.95 392 THR A CA 1
ATOM 2869 C C . THR A 1 392 ? 35.497 4.485 -9.024 1.00 23.76 392 THR A C 1
ATOM 2870 O O . THR A 1 392 ? 36.187 4.698 -10.020 1.00 21.94 392 THR A O 1
ATOM 2874 N N . LYS A 1 393 ? 35.129 3.267 -8.648 1.00 24.47 393 LYS A N 1
ATOM 2875 C CA . LYS A 1 393 ? 35.532 2.083 -9.395 1.00 25.00 393 LYS A CA 1
ATOM 2876 C C . LYS A 1 393 ? 34.949 2.134 -10.805 1.00 25.49 393 LYS A C 1
ATOM 2877 O O . LYS A 1 393 ? 35.552 1.619 -11.738 1.00 26.89 393 LYS A O 1
ATOM 2883 N N . ASP A 1 394 ? 33.778 2.752 -10.966 1.00 24.86 394 ASP A N 1
ATOM 2884 C CA . ASP A 1 394 ? 33.146 2.850 -12.286 1.00 24.59 394 ASP A CA 1
ATOM 2885 C C . ASP A 1 394 ? 33.873 3.829 -13.200 1.00 24.40 394 ASP A C 1
ATOM 2886 O O . ASP A 1 394 ? 33.556 3.946 -14.385 1.00 24.27 394 ASP A O 1
ATOM 2891 N N . GLY A 1 395 ? 34.837 4.553 -12.652 1.00 25.00 395 GLY A N 1
ATOM 2892 C CA . GLY A 1 395 ? 35.530 5.522 -13.466 1.00 24.08 395 GLY A CA 1
ATOM 2893 C C . GLY A 1 395 ? 34.615 6.711 -13.642 1.00 23.31 395 GLY A C 1
ATOM 2894 O O . GLY A 1 395 ? 34.566 7.319 -14.712 1.00 24.46 395 GLY A O 1
ATOM 2895 N N . ALA A 1 396 ? 33.866 7.020 -12.587 1.00 22.26 396 ALA A N 1
ATOM 2896 C CA . ALA A 1 396 ? 32.952 8.163 -12.573 1.00 22.36 396 ALA A CA 1
ATOM 2897 C C . ALA A 1 396 ? 33.119 8.819 -11.208 1.00 23.32 396 ALA A C 1
ATOM 2898 O O . ALA A 1 396 ? 33.467 8.148 -10.232 1.00 24.34 396 ALA A O 1
ATOM 2900 N N . VAL A 1 397 ? 32.879 10.122 -11.125 1.00 22.96 397 VAL A N 1
ATOM 2901 C CA . VAL A 1 397 ? 33.027 10.798 -9.852 1.00 22.97 397 VAL A CA 1
ATOM 2902 C C . VAL A 1 397 ? 31.738 10.786 -9.040 1.00 22.82 397 VAL A C 1
ATOM 2903 O O . VAL A 1 397 ? 30.642 10.865 -9.587 1.00 21.81 397 VAL A O 1
ATOM 2907 N N . MET A 1 398 ? 31.882 10.651 -7.726 1.00 23.06 398 MET A N 1
ATOM 2908 C CA . MET A 1 398 ? 30.740 10.658 -6.819 1.00 22.42 398 MET A CA 1
ATOM 2909 C C . MET A 1 398 ? 30.968 11.785 -5.822 1.00 23.32 398 MET A C 1
ATOM 2910 O O . MET A 1 398 ? 32.063 11.933 -5.272 1.00 22.22 398 MET A O 1
ATOM 2915 N N . VAL A 1 399 ? 29.940 12.588 -5.592 1.00 23.25 399 VAL A N 1
ATOM 2916 C CA . VAL A 1 399 ? 30.070 13.695 -4.657 1.00 25.17 399 VAL A CA 1
ATOM 2917 C C . VAL A 1 399 ? 29.393 13.363 -3.340 1.00 25.72 399 VAL A C 1
ATOM 2918 O O . VAL A 1 399 ? 28.344 12.731 -3.317 1.00 24.42 399 VAL A O 1
ATOM 2922 N N . MET A 1 400 ? 30.009 13.790 -2.246 1.00 27.30 400 MET A N 1
ATOM 2923 C CA . MET A 1 400 ? 29.461 13.551 -0.926 1.00 31.62 400 MET A CA 1
ATOM 2924 C C . MET A 1 400 ? 29.468 14.827 -0.091 1.00 33.16 400 MET A C 1
ATOM 2925 O O . MET A 1 400 ? 30.389 15.635 -0.199 1.00 33.42 400 MET A O 1
ATOM 2930 N N . SER A 1 401 ? 28.426 15.019 0.716 1.00 34.83 401 SER A N 1
ATOM 2931 C CA . SER A 1 401 ? 28.333 16.201 1.570 1.00 37.61 401 SER A CA 1
ATOM 2932 C C . SER A 1 401 ? 28.054 15.791 3.005 1.00 39.15 401 SER A C 1
ATOM 2933 O O . SER A 1 401 ? 27.359 14.803 3.258 1.00 38.14 401 SER A O 1
ATOM 2936 N N . TYR A 1 402 ? 28.590 16.555 3.949 1.00 41.87 402 TYR A N 1
ATOM 2937 C CA . TYR A 1 402 ? 28.405 16.232 5.351 1.00 45.06 402 TYR A CA 1
ATOM 2938 C C . TYR A 1 402 ? 27.437 17.095 6.147 1.00 48.94 402 TYR A C 1
ATOM 2939 O O . TYR A 1 402 ? 26.745 16.589 7.033 1.00 49.44 402 TYR A O 1
ATOM 2948 N N . GLY A 1 403 ? 27.372 18.385 5.854 1.00 53.13 403 GLY A N 1
ATOM 2949 C CA . GLY A 1 403 ? 26.399 19.218 6.548 1.00 59.44 403 GLY A CA 1
ATOM 2950 C C . GLY A 1 403 ? 26.576 19.558 8.019 1.00 63.02 403 GLY A C 1
ATOM 2951 O O . GLY A 1 403 ? 25.648 20.057 8.663 1.00 63.94 403 GLY A O 1
ATOM 2952 N N . ASN A 1 404 ? 27.736 19.242 8.573 1.00 65.95 404 ASN A N 1
ATOM 2953 C CA . ASN A 1 404 ? 28.031 19.619 9.944 1.00 68.59 404 ASN A CA 1
ATOM 2954 C C . ASN A 1 404 ? 29.104 20.658 9.645 1.00 70.27 404 ASN A C 1
ATOM 2955 O O . ASN A 1 404 ? 29.401 20.906 8.473 1.00 70.00 404 ASN A O 1
ATOM 2960 N N . SER A 1 405 ? 29.685 21.280 10.654 1.00 72.05 405 SER A N 1
ATOM 2961 C CA . SER A 1 405 ? 30.684 22.283 10.346 1.00 73.80 405 SER A CA 1
ATOM 2962 C C . SER A 1 405 ? 32.115 21.868 10.569 1.00 74.55 405 SER A C 1
ATOM 2963 O O . SER A 1 405 ? 32.425 21.199 11.545 1.00 75.24 405 SER A O 1
ATOM 2966 N N . GLU A 1 406 ? 32.986 22.252 9.642 1.00 75.53 406 GLU A N 1
ATOM 2967 C CA . GLU A 1 406 ? 34.405 21.979 9.804 1.00 76.79 406 GLU A CA 1
ATOM 2968 C C . GLU A 1 406 ? 34.666 22.742 11.099 1.00 76.88 406 GLU A C 1
ATOM 2969 O O . GLU A 1 406 ? 34.071 23.798 11.323 1.00 77.52 406 GLU A O 1
ATOM 2975 N N . GLU A 1 407 ? 35.550 22.220 11.940 1.00 76.55 407 GLU A N 1
ATOM 2976 C CA . GLU A 1 407 ? 35.820 22.798 13.258 1.00 76.17 407 GLU A CA 1
ATOM 2977 C C . GLU A 1 407 ? 34.575 22.468 14.065 1.00 75.00 407 GLU A C 1
ATOM 2978 O O . GLU A 1 407 ? 34.118 23.220 14.929 1.00 75.01 407 GLU A O 1
ATOM 2984 N N . ASP A 1 408 ? 34.022 21.316 13.711 1.00 73.70 408 ASP A N 1
ATOM 2985 C CA . ASP A 1 408 ? 32.860 20.733 14.346 1.00 72.25 408 ASP A CA 1
ATOM 2986 C C . ASP A 1 408 ? 32.721 19.339 13.770 1.00 70.85 408 ASP A C 1
ATOM 2987 O O . ASP A 1 408 ? 32.829 19.103 12.558 1.00 70.13 408 ASP A O 1
ATOM 2992 N N . SER A 1 409 ? 32.512 18.406 14.677 1.00 68.75 409 SER A N 1
ATOM 2993 C CA . SER A 1 409 ? 32.379 17.028 14.307 1.00 66.05 409 SER A CA 1
ATOM 2994 C C . SER A 1 409 ? 31.016 16.715 13.717 1.00 63.59 409 SER A C 1
ATOM 2995 O O . SER A 1 409 ? 30.020 17.343 14.071 1.00 62.84 409 SER A O 1
ATOM 2998 N N . GLN A 1 410 ? 30.967 15.729 12.827 1.00 61.10 410 GLN A N 1
ATOM 2999 C CA . GLN A 1 410 ? 29.708 15.374 12.198 1.00 58.62 410 GLN A CA 1
ATOM 3000 C C . GLN A 1 410 ? 28.623 15.100 13.224 1.00 55.77 410 GLN A C 1
ATOM 3001 O O . GLN A 1 410 ? 28.847 14.432 14.237 1.00 54.46 410 GLN A O 1
ATOM 3007 N N . GLU A 1 411 ? 27.442 15.642 12.955 1.00 52.46 411 GLU A N 1
ATOM 3008 C CA . GLU A 1 411 ? 26.317 15.491 13.856 1.00 50.04 411 GLU A CA 1
ATOM 3009 C C . GLU A 1 411 ? 25.585 14.182 13.717 1.00 46.94 411 GLU A C 1
ATOM 3010 O O . GLU A 1 411 ? 25.707 13.470 12.724 1.00 46.00 411 GLU A O 1
ATOM 3016 N N . HIS A 1 412 ? 24.793 13.892 14.734 1.00 44.38 412 HIS A N 1
ATOM 3017 C CA . HIS A 1 412 ? 24.005 12.683 14.785 1.00 41.70 412 HIS A CA 1
ATOM 3018 C C . HIS A 1 412 ? 22.574 13.018 14.382 1.00 39.45 412 HIS A C 1
ATOM 3019 O O . HIS A 1 412 ? 22.137 14.166 14.509 1.00 39.41 412 HIS A O 1
ATOM 3026 N N . THR A 1 413 ? 21.852 12.022 13.882 1.00 35.31 413 THR A N 1
ATOM 3027 C CA . THR A 1 413 ? 20.475 12.233 13.474 1.00 32.36 413 THR A CA 1
ATOM 3028 C C . THR A 1 413 ? 19.577 11.190 14.133 1.00 30.94 413 THR A C 1
ATOM 3029 O O . THR A 1 413 ? 20.064 10.176 14.632 1.00 30.58 413 THR A O 1
ATOM 3033 N N . GLY A 1 414 ? 18.271 11.444 14.141 1.00 28.16 414 GLY A N 1
ATOM 3034 C CA . GLY A 1 414 ? 17.340 10.509 14.749 1.00 24.38 414 GLY A CA 1
ATOM 3035 C C . GLY A 1 414 ? 16.693 9.522 13.787 1.00 23.17 414 GLY A C 1
ATOM 3036 O O . GLY A 1 414 ? 15.813 8.765 14.185 1.00 22.74 414 GLY A O 1
ATOM 3037 N N . SER A 1 415 ? 17.133 9.522 12.532 1.00 20.88 415 SER A N 1
ATOM 3038 C CA . SER A 1 415 ? 16.598 8.642 11.492 1.00 21.01 415 SER A CA 1
ATOM 3039 C C . SER A 1 415 ? 16.757 7.140 11.773 1.00 22.56 415 SER A C 1
ATOM 3040 O O . SER A 1 415 ? 17.843 6.679 12.117 1.00 24.10 415 SER A O 1
ATOM 3043 N N . GLN A 1 416 ? 15.686 6.368 11.614 1.00 24.74 416 GLN A N 1
ATOM 3044 C CA . GLN A 1 416 ? 15.772 4.923 11.856 1.00 25.95 416 GLN A CA 1
ATOM 3045 C C . GLN A 1 416 ? 16.911 4.351 11.012 1.00 26.29 416 GLN A C 1
ATOM 3046 O O . GLN A 1 416 ? 17.215 4.872 9.939 1.00 26.51 416 GLN A O 1
ATOM 3052 N N . LEU A 1 417 ? 17.543 3.286 11.500 1.00 25.98 417 LEU A N 1
ATOM 3053 C CA . LEU A 1 417 ? 18.674 2.676 10.804 1.00 25.90 417 LEU A CA 1
ATOM 3054 C C . LEU A 1 417 ? 18.472 1.241 10.331 1.00 27.17 417 LEU A C 1
ATOM 3055 O O . LEU A 1 417 ? 17.599 0.517 10.813 1.00 29.89 417 LEU A O 1
ATOM 3060 N N . ARG A 1 418 ? 19.336 0.834 9.408 1.00 26.18 418 ARG A N 1
ATOM 3061 C CA . ARG A 1 418 ? 19.318 -0.499 8.817 1.00 27.07 418 ARG A CA 1
ATOM 3062 C C . ARG A 1 418 ? 19.932 -1.557 9.725 1.00 26.40 418 ARG A C 1
ATOM 3063 O O . ARG A 1 418 ? 20.941 -1.315 10.383 1.00 27.02 418 ARG A O 1
ATOM 3071 N N . ILE A 1 419 ? 19.308 -2.728 9.745 1.00 24.81 419 ILE A N 1
ATOM 3072 C CA . ILE A 1 419 ? 19.813 -3.859 10.507 1.00 24.42 419 ILE A CA 1
ATOM 3073 C C . ILE A 1 419 ? 19.539 -5.109 9.673 1.00 24.44 419 ILE A C 1
ATOM 3074 O O . ILE A 1 419 ? 18.514 -5.213 9.005 1.00 23.62 419 ILE A O 1
ATOM 3079 N N . ALA A 1 420 ? 20.470 -6.051 9.695 1.00 23.30 420 ALA A N 1
ATOM 3080 C CA . ALA A 1 420 ? 20.314 -7.266 8.920 1.00 23.04 420 ALA A CA 1
ATOM 3081 C C . ALA A 1 420 ? 20.831 -8.447 9.726 1.00 22.71 420 ALA A C 1
ATOM 3082 O O . ALA A 1 420 ? 21.695 -8.281 10.592 1.00 22.21 420 ALA A O 1
ATOM 3084 N N . ALA A 1 421 ? 20.314 -9.636 9.436 1.00 21.71 421 ALA A N 1
ATOM 3085 C CA . ALA A 1 421 ? 20.754 -10.816 10.163 1.00 23.34 421 ALA A CA 1
ATOM 3086 C C . ALA A 1 421 ? 20.825 -12.075 9.304 1.00 24.15 421 ALA A C 1
ATOM 3087 O O . ALA A 1 421 ? 20.376 -12.098 8.162 1.00 23.24 421 ALA A O 1
ATOM 3089 N N . TYR A 1 422 ? 21.409 -13.119 9.876 1.00 26.14 422 TYR A N 1
ATOM 3090 C CA . TYR A 1 422 ? 21.540 -14.406 9.212 1.00 27.29 422 TYR A CA 1
ATOM 3091 C C . TYR A 1 422 ? 21.580 -15.500 10.278 1.00 28.89 422 TYR A C 1
ATOM 3092 O O . TYR A 1 422 ? 22.178 -15.326 11.340 1.00 29.08 422 TYR A O 1
ATOM 3101 N N . GLY A 1 423 ? 20.938 -16.626 10.001 1.00 29.75 423 GLY A N 1
ATOM 3102 C CA . GLY A 1 423 ? 20.942 -17.702 10.968 1.00 30.04 423 GLY A CA 1
ATOM 3103 C C . GLY A 1 423 ? 19.675 -17.761 11.786 1.00 29.52 423 GLY A C 1
ATOM 3104 O O . GLY A 1 423 ? 18.740 -17.011 11.544 1.00 28.77 423 GLY A O 1
ATOM 3105 N N . PRO A 1 424 ? 19.619 -18.654 12.775 1.00 30.92 424 PRO A N 1
ATOM 3106 C CA . PRO A 1 424 ? 18.427 -18.785 13.615 1.00 32.12 424 PRO A CA 1
ATOM 3107 C C . PRO A 1 424 ? 17.978 -17.486 14.276 1.00 31.73 424 PRO A C 1
ATOM 3108 O O . PRO A 1 424 ? 18.793 -16.737 14.810 1.00 31.74 424 PRO A O 1
ATOM 3112 N N . HIS A 1 425 ? 16.672 -17.236 14.221 1.00 32.81 425 HIS A N 1
ATOM 3113 C CA . HIS A 1 425 ? 16.049 -16.052 14.806 1.00 32.82 425 HIS A CA 1
ATOM 3114 C C . HIS A 1 425 ? 16.331 -14.771 14.054 1.00 31.92 425 HIS A C 1
ATOM 3115 O O . HIS A 1 425 ? 15.957 -13.692 14.497 1.00 33.46 425 HIS A O 1
ATOM 3122 N N . ALA A 1 426 ? 16.979 -14.886 12.905 1.00 31.40 426 ALA A N 1
ATOM 3123 C CA . ALA A 1 426 ? 17.287 -13.715 12.101 1.00 31.87 426 ALA A CA 1
ATOM 3124 C C . ALA A 1 426 ? 16.006 -12.939 11.801 1.00 32.06 426 ALA A C 1
ATOM 3125 O O . ALA A 1 426 ? 16.017 -11.712 11.711 1.00 32.61 426 ALA A O 1
ATOM 3127 N N . ALA A 1 427 ? 14.901 -13.663 11.661 1.00 31.36 427 ALA A N 1
ATOM 3128 C CA . ALA A 1 427 ? 13.618 -13.058 11.345 1.00 31.58 427 ALA A CA 1
ATOM 3129 C C . ALA A 1 427 ? 13.261 -11.871 12.226 1.00 31.16 427 ALA A C 1
ATOM 3130 O O . ALA A 1 427 ? 12.660 -10.902 11.766 1.00 31.17 427 ALA A O 1
ATOM 3132 N N . ASN A 1 428 ? 13.649 -11.950 13.491 1.00 31.57 428 ASN A N 1
ATOM 3133 C CA . ASN A 1 428 ? 13.332 -10.913 14.460 1.00 29.27 428 ASN A CA 1
ATOM 3134 C C . ASN A 1 428 ? 13.902 -9.515 14.246 1.00 28.90 428 ASN A C 1
ATOM 3135 O O . ASN A 1 428 ? 13.735 -8.654 15.099 1.00 29.31 428 ASN A O 1
ATOM 3140 N N . VAL A 1 429 ? 14.564 -9.279 13.120 1.00 27.65 429 VAL A N 1
ATOM 3141 C CA . VAL A 1 429 ? 15.112 -7.958 12.848 1.00 26.92 429 VAL A CA 1
ATOM 3142 C C . VAL A 1 429 ? 14.399 -7.361 11.636 1.00 27.42 429 VAL A C 1
ATOM 3143 O O . VAL A 1 429 ? 14.496 -6.167 11.357 1.00 28.29 429 VAL A O 1
ATOM 3147 N N . VAL A 1 430 ? 13.664 -8.214 10.934 1.00 27.46 430 VAL A N 1
ATOM 3148 C CA . VAL A 1 430 ? 12.928 -7.828 9.737 1.00 27.54 430 VAL A CA 1
ATOM 3149 C C . VAL A 1 430 ? 11.809 -6.853 10.054 1.00 27.26 430 VAL A C 1
ATOM 3150 O O . VAL A 1 430 ? 11.203 -6.906 11.126 1.00 27.62 430 VAL A O 1
ATOM 3154 N N . GLY A 1 431 ? 11.532 -5.958 9.114 1.00 26.70 431 GLY A N 1
ATOM 3155 C CA . GLY A 1 431 ? 10.481 -4.990 9.335 1.00 27.29 431 GLY A CA 1
ATOM 3156 C C . GLY A 1 431 ? 10.926 -3.956 10.346 1.00 27.02 431 GLY A C 1
ATOM 3157 O O . GLY A 1 431 ? 12.129 -3.778 10.562 1.00 29.87 431 GLY A O 1
ATOM 3158 N N . LEU A 1 432 ? 9.966 -3.278 10.969 1.00 25.12 432 LEU A N 1
ATOM 3159 C CA . LEU A 1 432 ? 10.265 -2.237 11.953 1.00 23.79 432 LEU A CA 1
ATOM 3160 C C . LEU A 1 432 ? 10.414 -2.750 13.377 1.00 23.31 432 LEU A C 1
ATOM 3161 O O . LEU A 1 432 ? 9.521 -3.410 13.899 1.00 23.90 432 LEU A O 1
ATOM 3166 N N . THR A 1 433 ? 11.538 -2.442 14.008 1.00 21.74 433 THR A N 1
ATOM 3167 C CA . THR A 1 433 ? 11.761 -2.858 15.385 1.00 21.35 433 THR A CA 1
ATOM 3168 C C . THR A 1 433 ? 12.440 -1.719 16.127 1.00 23.41 433 THR A C 1
ATOM 3169 O O . THR A 1 433 ? 12.745 -0.693 15.526 1.00 23.04 433 THR A O 1
ATOM 3173 N N . ASP A 1 434 ? 12.659 -1.887 17.430 1.00 24.66 434 ASP A N 1
ATOM 3174 C CA . ASP A 1 434 ? 13.341 -0.856 18.217 1.00 24.08 434 ASP A CA 1
ATOM 3175 C C . ASP A 1 434 ? 14.717 -1.397 18.568 1.00 24.60 434 ASP A C 1
ATOM 3176 O O . ASP A 1 434 ? 14.937 -2.611 18.616 1.00 23.17 434 ASP A O 1
ATOM 3181 N N . GLN A 1 435 ? 15.640 -0.485 18.816 1.00 24.65 435 GLN A N 1
ATOM 3182 C CA . GLN A 1 435 ? 16.991 -0.865 19.156 1.00 25.68 435 GLN A CA 1
ATOM 3183 C C . GLN A 1 435 ? 17.012 -1.797 20.363 1.00 27.00 435 GLN A C 1
ATOM 3184 O O . GLN A 1 435 ? 17.826 -2.724 20.426 1.00 29.56 435 GLN A O 1
ATOM 3190 N N . THR A 1 436 ? 16.119 -1.563 21.320 1.00 25.41 436 THR A N 1
ATOM 3191 C CA . THR A 1 436 ? 16.081 -2.420 22.500 1.00 25.20 436 THR A CA 1
ATOM 3192 C C . THR A 1 436 ? 15.579 -3.831 22.201 1.00 26.29 436 THR A C 1
ATOM 3193 O O . THR A 1 436 ? 15.831 -4.746 22.980 1.00 26.83 436 THR A O 1
ATOM 3197 N N . ASP A 1 437 ? 14.864 -3.997 21.088 1.00 26.05 437 ASP A N 1
ATOM 3198 C CA . ASP A 1 437 ? 14.349 -5.305 20.690 1.00 25.95 437 ASP A CA 1
ATOM 3199 C C . ASP A 1 437 ? 15.522 -6.234 20.388 1.00 26.17 437 ASP A C 1
ATOM 3200 O O . ASP A 1 437 ? 15.450 -7.436 20.638 1.00 25.68 437 ASP A O 1
ATOM 3205 N N . LEU A 1 438 ? 16.606 -5.672 19.852 1.00 25.89 438 LEU A N 1
ATOM 3206 C CA . LEU A 1 438 ? 17.785 -6.469 19.515 1.00 26.48 438 LEU A CA 1
ATOM 3207 C C . LEU A 1 438 ? 18.305 -7.233 20.735 1.00 26.49 438 LEU A C 1
ATOM 3208 O O . LEU A 1 438 ? 18.763 -8.370 20.624 1.00 26.04 438 LEU A O 1
ATOM 3213 N N . PHE A 1 439 ? 18.222 -6.599 21.898 1.00 25.67 439 PHE A N 1
ATOM 3214 C CA . PHE A 1 439 ? 18.642 -7.211 23.145 1.00 24.48 439 PHE A CA 1
ATOM 3215 C C . PHE A 1 439 ? 17.801 -8.454 23.423 1.00 26.14 439 PHE A C 1
ATOM 3216 O O . PHE A 1 439 ? 18.332 -9.543 23.638 1.00 25.60 439 PHE A O 1
ATOM 3224 N N . TYR A 1 440 ? 16.483 -8.283 23.429 1.00 25.59 440 TYR A N 1
ATOM 3225 C CA . TYR A 1 440 ? 15.593 -9.402 23.685 1.00 25.94 440 TYR A CA 1
ATOM 3226 C C . TYR A 1 440 ? 15.705 -10.461 22.610 1.00 26.82 440 TYR A C 1
ATOM 3227 O O . TYR A 1 440 ? 15.429 -11.637 22.856 1.00 27.77 440 TYR A O 1
ATOM 3236 N N . THR A 1 441 ? 16.124 -10.046 21.424 1.00 25.93 441 THR A N 1
ATOM 3237 C CA . THR A 1 441 ? 16.277 -10.979 20.330 1.00 26.02 441 THR A CA 1
ATOM 3238 C C . THR A 1 441 ? 17.496 -11.877 20.553 1.00 26.59 441 THR A C 1
ATOM 3239 O O . THR A 1 441 ? 17.409 -13.100 20.377 1.00 27.56 441 THR A O 1
ATOM 3243 N N . MET A 1 442 ? 18.623 -11.282 20.944 1.00 25.88 442 MET A N 1
ATOM 3244 C CA . MET A 1 442 ? 19.838 -12.057 21.190 1.00 25.94 442 MET A CA 1
ATOM 3245 C C . MET A 1 442 ? 19.661 -12.899 22.447 1.00 26.21 442 MET A C 1
ATOM 3246 O O . MET A 1 442 ? 20.002 -14.082 22.474 1.00 28.01 442 MET A O 1
ATOM 3251 N N . LYS A 1 443 ? 19.116 -12.282 23.485 1.00 25.43 443 LYS A N 1
ATOM 3252 C CA . LYS A 1 443 ? 18.879 -12.982 24.733 1.00 28.09 443 LYS A CA 1
ATOM 3253 C C . LYS A 1 443 ? 18.023 -14.230 24.486 1.00 29.00 443 LYS A C 1
ATOM 3254 O O . LYS A 1 443 ? 18.334 -15.316 24.967 1.00 28.41 443 LYS A O 1
ATOM 3260 N N . ALA A 1 444 ? 16.949 -14.067 23.722 1.00 28.07 444 ALA A N 1
ATOM 3261 C CA . ALA A 1 444 ? 16.052 -15.173 23.419 1.00 27.25 444 ALA A CA 1
ATOM 3262 C C . ALA A 1 444 ? 16.687 -16.227 22.521 1.00 27.35 444 ALA A C 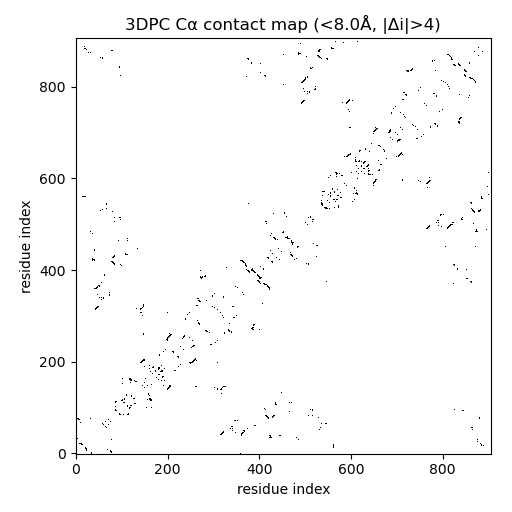1
ATOM 3263 O O . ALA A 1 444 ? 16.531 -17.419 22.756 1.00 27.53 444 ALA A O 1
ATOM 3265 N N . ALA A 1 445 ? 17.396 -15.782 21.492 1.00 27.71 445 ALA A N 1
ATOM 3266 C CA . ALA A 1 445 ? 18.046 -16.688 20.560 1.00 27.56 445 ALA A CA 1
ATOM 3267 C C . ALA A 1 445 ? 19.052 -17.588 21.252 1.00 28.50 445 ALA A C 1
ATOM 3268 O O . ALA A 1 445 ? 19.175 -18.761 20.911 1.00 29.64 445 ALA A O 1
ATOM 3270 N N . LEU A 1 446 ? 19.783 -17.039 22.216 1.00 29.83 446 LEU A N 1
ATOM 3271 C CA . LEU A 1 446 ? 20.779 -17.822 22.946 1.00 31.32 446 LEU A CA 1
ATOM 3272 C C . LEU A 1 446 ? 20.187 -18.562 24.150 1.00 32.12 446 LEU A C 1
ATOM 3273 O O . LEU A 1 446 ? 20.875 -19.360 24.787 1.00 31.84 446 LEU A O 1
ATOM 3278 N N . GLY A 1 447 ? 18.919 -18.285 24.454 1.00 32.84 447 GLY A N 1
ATOM 3279 C CA . GLY A 1 447 ? 18.247 -18.931 25.570 1.00 33.21 447 GLY A CA 1
ATOM 3280 C C . GLY A 1 447 ? 18.666 -18.433 26.940 1.00 34.97 447 GLY A C 1
ATOM 3281 O O . GLY A 1 447 ? 18.395 -19.079 27.952 1.00 34.32 447 GLY A O 1
ATOM 3282 N N . LEU A 1 448 ? 19.315 -17.277 26.976 1.00 36.46 448 LEU A N 1
ATOM 3283 C CA . LEU A 1 448 ? 19.786 -16.683 28.221 1.00 38.76 448 LEU A CA 1
ATOM 3284 C C . LEU A 1 448 ? 18.668 -16.340 29.202 1.00 41.69 448 LEU A C 1
ATOM 3285 O O . LEU A 1 448 ? 17.641 -15.784 28.827 1.00 41.51 448 LEU A O 1
ATOM 3290 N N . LYS A 1 449 ? 18.884 -16.665 30.472 1.00 46.46 449 LYS A N 1
ATOM 3291 C CA . LYS A 1 449 ? 17.883 -16.410 31.497 1.00 50.86 449 LYS A CA 1
ATOM 3292 C C . LYS A 1 449 ? 18.112 -15.143 32.306 1.00 53.36 449 LYS A C 1
ATOM 3293 O O . LYS A 1 449 ? 19.201 -14.893 32.812 1.00 53.38 449 LYS A O 1
ATOM 3299 N N . HIS A 1 450 ? 17.047 -14.356 32.408 1.00 57.33 450 HIS A N 1
ATOM 3300 C CA . HIS A 1 450 ? 16.988 -13.087 33.131 1.00 60.80 450 HIS A CA 1
ATOM 3301 C C . HIS A 1 450 ? 17.805 -13.070 34.430 1.00 62.35 450 HIS A C 1
ATOM 3302 O O . HIS A 1 450 ? 17.300 -13.589 35.449 1.00 63.09 450 HIS A O 1
ATOM 3309 N N . PRO B 1 2 ? -1.650 -19.446 7.750 1.00 63.33 2 PRO B N 1
ATOM 3310 C CA . PRO B 1 2 ? -2.001 -19.599 6.317 1.00 63.05 2 PRO B CA 1
ATOM 3311 C C . PRO B 1 2 ? -2.045 -18.207 5.704 1.00 62.72 2 PRO B C 1
ATOM 3312 O O . PRO B 1 2 ? -1.105 -17.763 5.032 1.00 62.68 2 PRO B O 1
ATOM 3316 N N . GLU B 1 3 ? -3.167 -17.538 5.958 1.00 61.07 3 GLU B N 1
ATOM 3317 C CA . GLU B 1 3 ? -3.417 -16.188 5.498 1.00 58.29 3 GLU B CA 1
ATOM 3318 C C . GLU B 1 3 ? -2.210 -15.319 5.830 1.00 55.05 3 GLU B C 1
ATOM 3319 O O . GLU B 1 3 ? -1.594 -15.456 6.892 1.00 55.31 3 GLU B O 1
ATOM 3325 N N . MET B 1 4 ? -1.869 -14.438 4.903 1.00 50.56 4 MET B N 1
ATOM 3326 C CA . MET B 1 4 ? -0.738 -13.557 5.091 1.00 46.47 4 MET B CA 1
ATOM 3327 C C . MET B 1 4 ? -1.160 -12.366 5.938 1.00 43.17 4 MET B C 1
ATOM 3328 O O . MET B 1 4 ? -2.071 -11.621 5.584 1.00 42.26 4 MET B O 1
ATOM 3333 N N . PRO B 1 5 ? -0.503 -12.188 7.090 1.00 40.68 5 PRO B N 1
ATOM 3334 C CA . PRO B 1 5 ? -0.782 -11.098 8.030 1.00 40.40 5 PRO B CA 1
ATOM 3335 C C . PRO B 1 5 ? -0.001 -9.805 7.759 1.00 39.25 5 PRO B C 1
ATOM 3336 O O . PRO B 1 5 ? 1.015 -9.820 7.061 1.00 37.37 5 PRO B O 1
ATOM 3340 N N . VAL B 1 6 ? -0.483 -8.698 8.314 1.00 40.51 6 VAL B N 1
ATOM 3341 C CA . VAL B 1 6 ? 0.215 -7.422 8.212 1.00 41.11 6 VAL B CA 1
ATOM 3342 C C . VAL B 1 6 ? 0.346 -6.754 9.576 1.00 41.58 6 VAL B C 1
ATOM 3343 O O . VAL B 1 6 ? -0.654 -6.421 10.214 1.00 42.50 6 VAL B O 1
ATOM 3347 N N . LEU B 1 7 ? 1.584 -6.562 10.019 1.00 40.77 7 LEU B N 1
ATOM 3348 C CA . LEU B 1 7 ? 1.856 -6.225 11.411 1.00 39.44 7 LEU B CA 1
ATOM 3349 C C . LEU B 1 7 ? 0.723 -5.399 12.010 1.00 39.54 7 LEU B C 1
ATOM 3350 O O . LEU B 1 7 ? 0.428 -4.299 11.542 1.00 38.39 7 LEU B O 1
ATOM 3355 N N . GLU B 1 8 ? 0.091 -5.936 13.049 1.00 41.17 8 GLU B N 1
ATOM 3356 C CA . GLU B 1 8 ? -1.063 -5.289 13.662 1.00 42.30 8 GLU B CA 1
ATOM 3357 C C . GLU B 1 8 ? -0.637 -4.108 14.528 1.00 41.29 8 GLU B C 1
ATOM 3358 O O . GLU B 1 8 ? -1.239 -3.036 14.471 1.00 40.52 8 GLU B O 1
ATOM 3364 N N . ASN B 1 9 ? 0.403 -4.313 15.329 1.00 39.81 9 ASN B N 1
ATOM 3365 C CA . ASN B 1 9 ? 0.897 -3.274 16.223 1.00 38.91 9 ASN B CA 1
ATOM 3366 C C . ASN B 1 9 ? 2.360 -3.408 16.651 1.00 37.47 9 ASN B C 1
ATOM 3367 O O . ASN B 1 9 ? 2.730 -4.351 17.349 1.00 38.66 9 ASN B O 1
ATOM 3372 N N . ARG B 1 10 ? 3.181 -2.443 16.238 1.00 34.92 10 ARG B N 1
ATOM 3373 C CA . ARG B 1 10 ? 4.597 -2.419 16.584 1.00 31.27 10 ARG B CA 1
ATOM 3374 C C . ARG B 1 10 ? 4.964 -1.087 17.219 1.00 30.94 10 ARG B C 1
ATOM 3375 O O . ARG B 1 10 ? 5.958 -0.445 16.857 1.00 30.88 10 ARG B O 1
ATOM 3383 N N . ALA B 1 11 ? 4.129 -0.660 18.153 1.00 28.86 11 ALA B N 1
ATOM 3384 C CA . ALA B 1 11 ? 4.377 0.568 18.876 1.00 27.87 11 ALA B CA 1
ATOM 3385 C C . ALA B 1 11 ? 5.154 0.113 20.104 1.00 27.23 11 ALA B C 1
ATOM 3386 O O . ALA B 1 11 ? 5.157 -1.083 20.410 1.00 27.74 11 ALA B O 1
ATOM 3388 N N . ALA B 1 12 ? 5.837 1.033 20.781 1.00 27.78 12 ALA B N 1
ATOM 3389 C CA . ALA B 1 12 ? 6.564 0.678 21.999 1.00 28.55 12 ALA B CA 1
ATOM 3390 C C . ALA B 1 12 ? 5.481 -0.009 22.821 1.00 30.92 12 ALA B C 1
ATOM 3391 O O . ALA B 1 12 ? 4.430 0.578 23.078 1.00 31.29 12 ALA B O 1
ATOM 3393 N N . GLN B 1 13 ? 5.734 -1.248 23.216 1.00 32.22 13 GLN B N 1
ATOM 3394 C CA . GLN B 1 13 ? 4.753 -2.035 23.950 1.00 35.74 13 GLN B CA 1
ATOM 3395 C C . GLN B 1 13 ? 4.432 -1.622 25.401 1.00 35.82 13 GLN B C 1
ATOM 3396 O O . GLN B 1 13 ? 3.384 -2.002 25.929 1.00 37.26 13 GLN B O 1
ATOM 3402 N N . GLY B 1 14 ? 5.307 -0.849 26.044 1.00 35.17 14 GLY B N 1
ATOM 3403 C CA . GLY B 1 14 ? 5.044 -0.439 27.418 1.00 33.41 14 GLY B CA 1
ATOM 3404 C C . GLY B 1 14 ? 5.626 0.899 27.855 1.00 33.07 14 GLY B C 1
ATOM 3405 O O . GLY B 1 14 ? 5.497 1.898 27.157 1.00 34.60 14 GLY B O 1
ATOM 3406 N N . ASP B 1 15 ? 6.256 0.914 29.024 1.00 32.50 15 ASP B N 1
ATOM 3407 C CA . ASP B 1 15 ? 6.878 2.117 29.591 1.00 32.70 15 ASP B CA 1
ATOM 3408 C C . ASP B 1 15 ? 8.284 2.247 28.987 1.00 32.18 15 ASP B C 1
ATOM 3409 O O . ASP B 1 15 ? 9.173 1.455 29.302 1.00 31.19 15 ASP B O 1
ATOM 3414 N N . ILE B 1 16 ? 8.496 3.250 28.139 1.00 30.81 16 ILE B N 1
ATOM 3415 C CA . ILE B 1 16 ? 9.796 3.413 27.495 1.00 29.00 16 ILE B CA 1
ATOM 3416 C C . ILE B 1 16 ? 10.930 3.697 28.477 1.00 30.17 16 ILE B C 1
ATOM 3417 O O . ILE B 1 16 ? 12.103 3.719 28.099 1.00 30.46 16 ILE B O 1
ATOM 3422 N N . THR B 1 17 ? 10.574 3.903 29.739 1.00 29.89 17 THR B N 1
ATOM 3423 C CA . THR B 1 17 ? 11.547 4.187 30.790 1.00 30.15 17 THR B CA 1
ATOM 3424 C C . THR B 1 17 ? 11.993 2.906 31.483 1.00 30.25 17 THR B C 1
ATOM 3425 O O . THR B 1 17 ? 13.020 2.871 32.162 1.00 30.82 17 THR B O 1
ATOM 3429 N N . ALA B 1 18 ? 11.224 1.845 31.293 1.00 30.12 18 ALA B N 1
ATOM 3430 C CA . ALA B 1 18 ? 11.523 0.574 31.931 1.00 29.38 18 ALA B CA 1
ATOM 3431 C C . ALA B 1 18 ? 12.117 -0.476 30.988 1.00 28.42 18 ALA B C 1
ATOM 3432 O O . ALA B 1 18 ? 11.890 -0.451 29.775 1.00 28.88 18 ALA B O 1
ATOM 3434 N N . PRO B 1 19 ? 12.892 -1.416 31.541 1.00 27.82 19 PRO B N 1
ATOM 3435 C CA . PRO B 1 19 ? 13.493 -2.462 30.712 1.00 27.72 19 PRO B CA 1
ATOM 3436 C C . PRO B 1 19 ? 12.416 -3.105 29.842 1.00 27.35 19 PRO B C 1
ATOM 3437 O O . PRO B 1 19 ? 11.318 -3.373 30.317 1.00 27.88 19 PRO B O 1
ATOM 3441 N N . GLY B 1 20 ? 12.732 -3.332 28.570 1.00 26.76 20 GLY B N 1
ATOM 3442 C CA . GLY B 1 20 ? 11.779 -3.949 27.669 1.00 25.79 20 GLY B CA 1
ATOM 3443 C C . GLY B 1 20 ? 10.546 -3.109 27.410 1.00 26.03 20 GLY B C 1
ATOM 3444 O O . GLY B 1 20 ? 9.656 -3.525 26.679 1.00 27.26 20 GLY B O 1
ATOM 3445 N N . GLY B 1 21 ? 10.490 -1.918 27.997 1.00 26.93 21 GLY B N 1
ATOM 3446 C CA . GLY B 1 21 ? 9.337 -1.059 27.793 1.00 24.12 21 GLY B CA 1
ATOM 3447 C C . GLY B 1 21 ? 9.187 -0.505 26.388 1.00 23.74 21 GLY B C 1
ATOM 3448 O O . GLY B 1 21 ? 8.066 -0.307 25.917 1.00 24.42 21 GLY B O 1
ATOM 3449 N N . ALA B 1 22 ? 10.300 -0.267 25.701 1.00 23.41 22 ALA B N 1
ATOM 3450 C CA . ALA B 1 22 ? 10.243 0.298 24.355 1.00 24.66 22 ALA B CA 1
ATOM 3451 C C . ALA B 1 22 ? 10.201 -0.737 23.246 1.00 23.67 22 ALA B C 1
ATOM 3452 O O . ALA B 1 22 ? 10.195 -0.383 22.073 1.00 24.06 22 ALA B O 1
ATOM 3454 N N . ARG B 1 23 ? 10.163 -2.012 23.615 1.00 25.04 23 ARG B N 1
ATOM 3455 C CA . ARG B 1 23 ? 10.112 -3.085 22.631 1.00 24.97 23 ARG B CA 1
ATOM 3456 C C . ARG B 1 23 ? 8.902 -2.939 21.704 1.00 25.81 23 ARG B C 1
ATOM 3457 O O . ARG B 1 23 ? 7.822 -2.509 22.133 1.00 26.55 23 ARG B O 1
ATOM 3465 N N . ARG B 1 24 ? 9.084 -3.299 20.434 1.00 25.54 24 ARG B N 1
ATOM 3466 C CA . ARG B 1 24 ? 7.995 -3.263 19.463 1.00 23.44 24 ARG B CA 1
ATOM 3467 C C . ARG B 1 24 ? 7.549 -4.700 19.178 1.00 22.95 24 ARG B C 1
ATOM 3468 O O . ARG B 1 24 ? 6.498 -4.924 18.582 1.00 24.61 24 ARG B O 1
ATOM 3476 N N . LEU B 1 25 ? 8.350 -5.673 19.596 1.00 22.94 25 LEU B N 1
ATOM 3477 C CA . LEU B 1 25 ? 8.009 -7.074 19.366 1.00 23.55 25 LEU B CA 1
ATOM 3478 C C . LEU B 1 25 ? 7.574 -7.755 20.663 1.00 24.46 25 LEU B C 1
ATOM 3479 O O . LEU B 1 25 ? 8.269 -7.689 21.671 1.00 23.67 25 LEU B O 1
ATOM 3484 N N . THR B 1 26 ? 6.417 -8.407 20.644 1.00 26.05 26 THR B N 1
ATOM 3485 C CA . THR B 1 26 ? 5.940 -9.091 21.837 1.00 27.49 26 THR B CA 1
ATOM 3486 C C . THR B 1 26 ? 6.356 -10.557 21.822 1.00 29.49 26 THR B C 1
ATOM 3487 O O . THR B 1 26 ? 6.051 -11.305 22.754 1.00 31.60 26 THR B O 1
ATOM 3491 N N . GLY B 1 27 ? 7.044 -10.971 20.762 1.00 29.36 27 GLY B N 1
ATOM 3492 C CA . GLY B 1 27 ? 7.489 -12.352 20.670 1.00 28.86 27 GLY B CA 1
ATOM 3493 C C . GLY B 1 27 ? 8.188 -12.681 19.369 1.00 27.74 27 GLY B C 1
ATOM 3494 O O . GLY B 1 27 ? 8.290 -11.844 18.476 1.00 29.27 27 GLY B O 1
ATOM 3495 N N . ASP B 1 28 ? 8.664 -13.913 19.256 1.00 27.25 28 ASP B N 1
ATOM 3496 C CA . ASP B 1 28 ? 9.363 -14.368 18.060 1.00 27.67 28 ASP B CA 1
ATOM 3497 C C . ASP B 1 28 ? 8.562 -14.103 16.780 1.00 28.10 28 ASP B C 1
ATOM 3498 O O . ASP B 1 28 ? 7.329 -14.196 16.768 1.00 28.88 28 ASP B O 1
ATOM 3503 N N . GLN B 1 29 ? 9.272 -13.799 15.697 1.00 27.08 29 GLN B N 1
ATOM 3504 C CA . GLN B 1 29 ? 8.628 -13.502 14.420 1.00 26.73 29 GLN B CA 1
ATOM 3505 C C . GLN B 1 29 ? 8.809 -14.544 13.320 1.00 26.25 29 GLN B C 1
ATOM 3506 O O . GLN B 1 29 ? 8.205 -14.414 12.257 1.00 26.23 29 GLN B O 1
ATOM 3512 N N . THR B 1 30 ? 9.628 -15.567 13.552 1.00 25.98 30 THR B N 1
ATOM 3513 C CA . THR B 1 30 ? 9.853 -16.586 12.524 1.00 26.52 30 THR B CA 1
ATOM 3514 C C . THR B 1 30 ? 8.554 -17.067 11.869 1.00 27.57 30 THR B C 1
ATOM 3515 O O . THR B 1 30 ? 8.389 -16.989 10.651 1.00 27.78 30 THR B O 1
ATOM 3519 N N . ALA B 1 31 ? 7.629 -17.563 12.680 1.00 29.61 31 ALA B N 1
ATOM 3520 C CA . ALA B 1 31 ? 6.350 -18.049 12.176 1.00 29.28 31 ALA B CA 1
ATOM 3521 C C . ALA B 1 31 ? 5.650 -16.989 11.320 1.00 29.92 31 ALA B C 1
ATOM 3522 O O . ALA B 1 31 ? 5.141 -17.287 10.243 1.00 29.91 31 ALA B O 1
ATOM 3524 N N . ALA B 1 32 ? 5.616 -15.753 11.810 1.00 30.26 32 ALA B N 1
ATOM 3525 C CA . ALA B 1 32 ? 4.986 -14.668 11.076 1.00 30.01 32 ALA B CA 1
ATOM 3526 C C . ALA B 1 32 ? 5.616 -14.495 9.689 1.00 30.74 32 ALA B C 1
ATOM 3527 O O . ALA B 1 32 ? 4.903 -14.347 8.700 1.00 30.10 32 ALA B O 1
ATOM 3529 N N . LEU B 1 33 ? 6.945 -14.518 9.608 1.00 31.54 33 LEU B N 1
ATOM 3530 C CA . LEU B 1 33 ? 7.615 -14.366 8.320 1.00 32.49 33 LEU B CA 1
ATOM 3531 C C . LEU B 1 33 ? 7.310 -15.499 7.355 1.00 33.48 33 LEU B C 1
ATOM 3532 O O . LEU B 1 33 ? 7.148 -15.268 6.165 1.00 32.87 33 LEU B O 1
ATOM 3537 N N . ARG B 1 34 ? 7.244 -16.727 7.861 1.00 36.03 34 ARG B N 1
ATOM 3538 C CA . ARG B 1 34 ? 6.914 -17.866 7.006 1.00 37.08 34 ARG B CA 1
ATOM 3539 C C . ARG B 1 34 ? 5.533 -17.614 6.415 1.00 36.99 34 ARG B C 1
ATOM 3540 O O . ARG B 1 34 ? 5.345 -17.681 5.204 1.00 37.07 34 ARG B O 1
ATOM 3548 N N . ASP B 1 35 ? 4.572 -17.315 7.286 1.00 36.52 35 ASP B N 1
ATOM 3549 C CA . ASP B 1 35 ? 3.202 -17.037 6.864 1.00 36.00 35 ASP B CA 1
ATOM 3550 C C . ASP B 1 35 ? 3.132 -15.885 5.856 1.00 35.86 35 ASP B C 1
ATOM 3551 O O . ASP B 1 35 ? 2.146 -15.752 5.139 1.00 36.56 35 ASP B O 1
ATOM 3556 N N . SER B 1 36 ? 4.166 -15.052 5.810 1.00 35.40 36 SER B N 1
ATOM 3557 C CA . SER B 1 36 ? 4.187 -13.923 4.886 1.00 35.17 36 SER B CA 1
ATOM 3558 C C . SER B 1 36 ? 4.747 -14.292 3.519 1.00 36.30 36 SER B C 1
ATOM 3559 O O . SER B 1 36 ? 4.619 -13.515 2.571 1.00 34.77 36 SER B O 1
ATOM 3562 N N . LEU B 1 37 ? 5.360 -15.470 3.415 1.00 35.64 37 LEU B N 1
ATOM 3563 C CA . LEU B 1 37 ? 5.957 -15.898 2.157 1.00 36.63 37 LEU B CA 1
ATOM 3564 C C . LEU B 1 37 ? 5.104 -16.833 1.311 1.00 38.47 37 LEU B C 1
ATOM 3565 O O . LEU B 1 37 ? 4.782 -17.946 1.724 1.00 39.22 37 LEU B O 1
ATOM 3570 N N . SER B 1 38 ? 4.753 -16.365 0.113 1.00 39.49 38 SER B N 1
ATOM 3571 C CA . SER B 1 38 ? 3.942 -17.117 -0.841 1.00 38.75 38 SER B CA 1
ATOM 3572 C C . SER B 1 38 ? 4.402 -16.836 -2.276 1.00 40.09 38 SER B C 1
ATOM 3573 O O . SER B 1 38 ? 4.601 -15.678 -2.667 1.00 40.22 38 SER B O 1
ATOM 3576 N N . ASP B 1 39 ? 4.570 -17.901 -3.054 1.00 39.75 39 ASP B N 1
ATOM 3577 C CA . ASP B 1 39 ? 4.995 -17.788 -4.444 1.00 40.21 39 ASP B CA 1
ATOM 3578 C C . ASP B 1 39 ? 3.765 -17.943 -5.334 1.00 38.99 39 ASP B C 1
ATOM 3579 O O . ASP B 1 39 ? 3.877 -18.186 -6.537 1.00 38.00 39 ASP B O 1
ATOM 3584 N N . LYS B 1 40 ? 2.593 -17.816 -4.724 1.00 37.72 40 LYS B N 1
ATOM 3585 C CA . LYS B 1 40 ? 1.337 -17.936 -5.443 1.00 37.37 40 LYS B CA 1
ATOM 3586 C C . LYS B 1 40 ? 1.192 -16.742 -6.393 1.00 37.56 40 LYS B C 1
ATOM 3587 O O . LYS B 1 40 ? 1.744 -15.667 -6.147 1.00 36.29 40 LYS B O 1
ATOM 3593 N N . PRO B 1 41 ? 0.457 -16.923 -7.500 1.00 36.30 41 PRO B N 1
ATOM 3594 C CA . PRO B 1 41 ? 0.240 -15.863 -8.490 1.00 34.68 41 PRO B CA 1
ATOM 3595 C C . PRO B 1 41 ? -0.488 -14.641 -7.940 1.00 33.11 41 PRO B C 1
ATOM 3596 O O . PRO B 1 41 ? -1.366 -14.758 -7.086 1.00 33.04 41 PRO B O 1
ATOM 3600 N N . ALA B 1 42 ? -0.121 -13.469 -8.444 1.00 30.76 42 ALA B N 1
ATOM 3601 C CA . ALA B 1 42 ? -0.746 -12.226 -8.014 1.00 29.58 42 ALA B CA 1
ATOM 3602 C C . ALA B 1 42 ? -1.785 -11.755 -9.018 1.00 28.37 42 ALA B C 1
ATOM 3603 O O . ALA B 1 42 ? -1.469 -11.505 -10.171 1.00 27.42 42 ALA B O 1
ATOM 3605 N N . LYS B 1 43 ? -3.029 -11.633 -8.574 1.00 27.42 43 LYS B N 1
ATOM 3606 C CA . LYS B 1 43 ? -4.084 -11.162 -9.449 1.00 26.88 43 LYS B CA 1
ATOM 3607 C C . LYS B 1 43 ? -3.955 -9.647 -9.618 1.00 27.10 43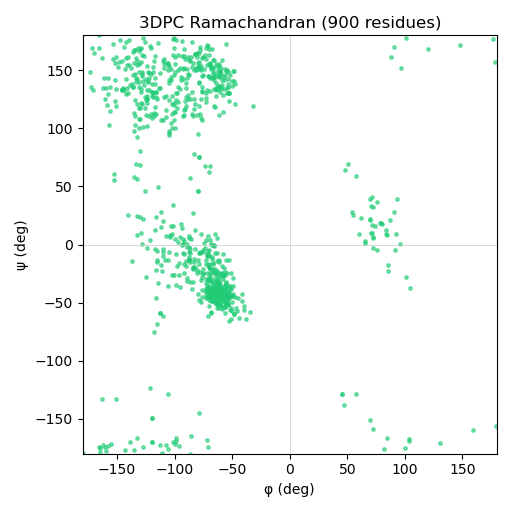 LYS B C 1
ATOM 3608 O O . LYS B 1 43 ? -4.160 -9.133 -10.716 1.00 27.48 43 LYS B O 1
ATOM 3614 N N . ASN B 1 44 ? -3.618 -8.935 -8.540 1.00 26.25 44 ASN B N 1
ATOM 3615 C CA . ASN B 1 44 ? -3.460 -7.478 -8.604 1.00 26.79 44 ASN B CA 1
ATOM 3616 C C . ASN B 1 44 ? -2.176 -6.971 -7.961 1.00 27.27 44 ASN B C 1
ATOM 3617 O O . ASN B 1 44 ? -1.481 -7.701 -7.248 1.00 25.41 44 ASN B O 1
ATOM 3622 N N . ILE B 1 45 ? -1.896 -5.693 -8.209 1.00 25.55 45 ILE B N 1
ATOM 3623 C CA . ILE B 1 45 ? -0.728 -5.024 -7.659 1.00 23.52 45 ILE B CA 1
ATOM 3624 C C . ILE B 1 45 ? -1.085 -3.570 -7.382 1.00 23.17 45 ILE B C 1
ATOM 3625 O O . ILE B 1 45 ? -1.703 -2.905 -8.218 1.00 21.79 45 ILE B O 1
ATOM 3630 N N . ILE B 1 46 ? -0.725 -3.086 -6.200 1.00 22.32 46 ILE B N 1
ATOM 3631 C CA . ILE B 1 46 ? -0.950 -1.687 -5.864 1.00 21.28 46 ILE B CA 1
ATOM 3632 C C . ILE B 1 46 ? 0.423 -1.179 -5.445 1.00 23.19 46 ILE B C 1
ATOM 3633 O O . ILE B 1 46 ? 1.014 -1.681 -4.483 1.00 25.54 46 ILE B O 1
ATOM 3638 N N . LEU B 1 47 ? 0.943 -0.215 -6.197 1.00 22.86 47 LEU B N 1
ATOM 3639 C CA . LEU B 1 47 ? 2.252 0.360 -5.928 1.00 21.41 47 LEU B CA 1
ATOM 3640 C C . LEU B 1 47 ? 2.115 1.763 -5.356 1.00 21.51 47 LEU B C 1
ATOM 3641 O O . LEU B 1 47 ? 1.710 2.688 -6.064 1.00 21.05 47 LEU B O 1
ATOM 3646 N N . LEU B 1 48 ? 2.440 1.909 -4.071 1.00 23.21 48 LEU B N 1
ATOM 3647 C CA . LEU B 1 48 ? 2.369 3.203 -3.399 1.00 23.73 48 LEU B CA 1
ATOM 3648 C C . LEU B 1 48 ? 3.772 3.804 -3.366 1.00 25.41 48 LEU B C 1
ATOM 3649 O O . LEU B 1 48 ? 4.717 3.178 -2.877 1.00 24.25 48 LEU B O 1
ATOM 3654 N N . ILE B 1 49 ? 3.888 5.016 -3.896 1.00 24.99 49 ILE B N 1
ATOM 3655 C CA . ILE B 1 49 ? 5.145 5.744 -3.952 1.00 27.44 49 ILE B CA 1
ATOM 3656 C C . ILE B 1 49 ? 4.952 7.033 -3.153 1.00 29.28 49 ILE B C 1
ATOM 3657 O O . ILE B 1 49 ? 3.975 7.743 -3.364 1.00 27.82 49 ILE B O 1
ATOM 3662 N N . GLY B 1 50 ? 5.874 7.323 -2.239 1.00 32.19 50 GLY B N 1
ATOM 3663 C CA . GLY B 1 50 ? 5.787 8.527 -1.431 1.00 37.43 50 GLY B CA 1
ATOM 3664 C C . GLY B 1 50 ? 7.019 9.373 -1.678 1.00 41.40 50 GLY B C 1
ATOM 3665 O O . GLY B 1 50 ? 8.111 9.016 -1.248 1.00 41.18 50 GLY B O 1
ATOM 3666 N N . ASP B 1 51 ? 6.835 10.499 -2.363 1.00 47.11 51 ASP B N 1
ATOM 3667 C CA . ASP B 1 51 ? 7.946 11.380 -2.724 1.00 52.09 51 ASP B CA 1
ATOM 3668 C C . ASP B 1 51 ? 8.932 11.730 -1.615 1.00 52.33 51 ASP B C 1
ATOM 3669 O O . ASP B 1 51 ? 8.565 12.310 -0.585 1.00 52.40 51 ASP B O 1
ATOM 3674 N N . GLY B 1 52 ? 10.193 11.382 -1.860 1.00 51.87 52 GLY B N 1
ATOM 3675 C CA . GLY B 1 52 ? 11.255 11.643 -0.909 1.00 51.64 52 GLY B CA 1
ATOM 3676 C C . GLY B 1 52 ? 11.075 10.977 0.443 1.00 50.87 52 GLY B C 1
ATOM 3677 O O . GLY B 1 52 ? 11.834 11.253 1.375 1.00 52.09 52 GLY B O 1
ATOM 3678 N N . MET B 1 53 ? 10.091 10.089 0.555 1.00 49.16 53 MET B N 1
ATOM 3679 C CA . MET B 1 53 ? 9.813 9.409 1.818 1.00 47.02 53 MET B CA 1
ATOM 3680 C C . MET B 1 53 ? 10.816 8.326 2.234 1.00 46.13 53 MET B C 1
ATOM 3681 O O . MET B 1 53 ? 10.484 7.137 2.281 1.00 45.58 53 MET B O 1
ATOM 3686 N N . GLY B 1 54 ? 12.037 8.740 2.551 1.00 45.27 54 GLY B N 1
ATOM 3687 C CA . GLY B 1 54 ? 13.037 7.781 2.982 1.00 44.80 54 GLY B CA 1
ATOM 3688 C C . GLY B 1 54 ? 12.931 7.563 4.481 1.00 44.71 54 GLY B C 1
ATOM 3689 O O . GLY B 1 54 ? 12.086 8.165 5.142 1.00 44.83 54 GLY B O 1
ATOM 3690 N N . ASP B 1 55 ? 13.789 6.708 5.025 1.00 43.72 55 ASP B N 1
ATOM 3691 C CA . ASP B 1 55 ? 13.789 6.429 6.456 1.00 42.09 55 ASP B CA 1
ATOM 3692 C C . ASP B 1 55 ? 13.686 7.688 7.327 1.00 40.67 55 ASP B C 1
ATOM 3693 O O . ASP B 1 55 ? 12.898 7.726 8.269 1.00 39.67 55 ASP B O 1
ATOM 3698 N N . SER B 1 56 ? 14.473 8.717 7.020 1.00 39.23 56 SER B N 1
ATOM 3699 C CA . SER B 1 56 ? 14.445 9.953 7.805 1.00 38.16 56 SER B CA 1
ATOM 3700 C C . SER B 1 56 ? 13.051 10.578 7.818 1.00 37.58 56 SER B C 1
ATOM 3701 O O . SER B 1 56 ? 12.590 11.082 8.845 1.00 37.26 56 SER B O 1
ATOM 3704 N N . GLU B 1 57 ? 12.388 10.543 6.666 1.00 36.02 57 GLU B N 1
ATOM 3705 C CA . GLU B 1 57 ? 11.047 11.093 6.528 1.00 34.06 57 GLU B CA 1
ATOM 3706 C C . GLU B 1 57 ? 10.028 10.314 7.358 1.00 31.36 57 GLU B C 1
ATOM 3707 O O . GLU B 1 57 ? 9.184 10.901 8.031 1.00 29.62 57 GLU B O 1
ATOM 3713 N N . ILE B 1 58 ? 10.103 8.987 7.295 1.00 27.45 58 ILE B N 1
ATOM 3714 C CA . ILE B 1 58 ? 9.177 8.135 8.032 1.00 25.04 58 ILE B CA 1
ATOM 3715 C C . ILE B 1 58 ? 9.354 8.329 9.534 1.00 23.77 58 ILE B C 1
ATOM 3716 O O . ILE B 1 58 ? 8.377 8.492 10.257 1.00 24.01 58 ILE B O 1
ATOM 3721 N N . THR B 1 59 ? 10.607 8.326 9.989 1.00 22.61 59 THR B N 1
ATOM 3722 C CA . THR B 1 59 ? 10.938 8.490 11.406 1.00 22.36 59 THR B CA 1
ATOM 3723 C C . THR B 1 59 ? 10.422 9.812 11.945 1.00 21.70 59 THR B C 1
ATOM 3724 O O . THR B 1 59 ? 9.832 9.870 13.018 1.00 20.46 59 THR B O 1
ATOM 3728 N N . ALA B 1 60 ? 10.655 10.880 11.193 1.00 22.98 60 ALA B N 1
ATOM 3729 C CA . ALA B 1 60 ? 10.219 12.206 11.604 1.00 23.14 60 ALA B CA 1
ATOM 3730 C C . ALA B 1 60 ? 8.700 12.278 11.748 1.00 22.96 60 ALA B C 1
ATOM 3731 O O . ALA B 1 60 ? 8.194 12.805 12.734 1.00 24.33 60 ALA B O 1
ATOM 3733 N N . ALA B 1 61 ? 7.978 11.740 10.772 1.00 23.68 61 ALA B N 1
ATOM 3734 C CA . ALA B 1 61 ? 6.519 11.761 10.798 1.00 23.73 61 ALA B CA 1
ATOM 3735 C C . ALA B 1 61 ? 5.969 10.909 11.932 1.00 23.42 61 ALA B C 1
ATOM 3736 O O . ALA B 1 61 ? 4.943 11.245 12.531 1.00 22.53 61 ALA B O 1
ATOM 3738 N N . ARG B 1 62 ? 6.644 9.797 12.217 1.00 23.30 62 ARG B N 1
ATOM 3739 C CA . ARG B 1 62 ? 6.222 8.911 13.297 1.00 22.56 62 ARG B CA 1
ATOM 3740 C C . ARG B 1 62 ? 6.444 9.636 14.624 1.00 22.58 62 ARG B C 1
ATOM 3741 O O . ARG B 1 62 ? 5.570 9.632 15.489 1.00 23.19 62 ARG B O 1
ATOM 3749 N N . ASN B 1 63 ? 7.608 10.263 14.783 1.00 22.50 63 ASN B N 1
ATOM 3750 C CA . ASN B 1 63 ? 7.906 10.993 16.019 1.00 22.96 63 ASN B CA 1
ATOM 3751 C C . ASN B 1 63 ? 6.876 12.084 16.251 1.00 22.41 63 ASN B C 1
ATOM 3752 O O . ASN B 1 63 ? 6.353 12.242 17.350 1.00 23.29 63 ASN B O 1
ATOM 3757 N N . TYR B 1 64 ? 6.579 12.835 15.203 1.00 22.20 64 TYR B N 1
ATOM 3758 C CA . TYR B 1 64 ? 5.629 13.917 15.330 1.00 23.98 64 TYR B CA 1
ATOM 3759 C C . TYR B 1 64 ? 4.182 13.467 15.514 1.00 25.71 64 TYR B C 1
ATOM 3760 O O . TYR B 1 64 ? 3.561 13.758 16.534 1.00 27.22 64 TYR B O 1
ATOM 3769 N N . ALA B 1 65 ? 3.651 12.754 14.529 1.00 26.57 65 ALA B N 1
ATOM 3770 C CA . ALA B 1 65 ? 2.263 12.324 14.579 1.00 27.49 65 ALA B CA 1
ATOM 3771 C C . ALA B 1 65 ? 1.930 11.139 15.486 1.00 28.57 65 ALA B C 1
ATOM 3772 O O . ALA B 1 65 ? 0.818 11.068 16.016 1.00 28.71 65 ALA B O 1
ATOM 3774 N N . GLU B 1 66 ? 2.867 10.213 15.673 1.00 28.06 66 GLU B N 1
ATOM 3775 C CA . GLU B 1 66 ? 2.587 9.034 16.496 1.00 27.03 66 GLU B CA 1
ATOM 3776 C C . GLU B 1 66 ? 3.411 8.904 17.774 1.00 26.53 66 GLU B C 1
ATOM 3777 O O . GLU B 1 66 ? 3.072 8.114 18.647 1.00 24.97 66 GLU B O 1
ATOM 3783 N N . GLY B 1 67 ? 4.488 9.677 17.875 1.00 24.96 67 GLY B N 1
ATOM 3784 C CA . GLY B 1 67 ? 5.366 9.593 19.028 1.00 22.43 67 GLY B CA 1
ATOM 3785 C C . GLY B 1 67 ? 6.506 8.675 18.620 1.00 23.00 67 GLY B C 1
ATOM 3786 O O . GLY B 1 67 ? 6.309 7.813 17.774 1.00 21.30 67 GLY B O 1
ATOM 3787 N N . ALA B 1 68 ? 7.691 8.847 19.198 1.00 22.46 68 ALA B N 1
ATOM 3788 C CA . ALA B 1 68 ? 8.829 7.997 18.840 1.00 22.45 68 ALA B CA 1
ATOM 3789 C C . ALA B 1 68 ? 8.472 6.511 18.935 1.00 23.54 68 ALA B C 1
ATOM 3790 O O . ALA B 1 68 ? 8.915 5.701 18.117 1.00 22.87 68 ALA B O 1
ATOM 3792 N N . GLY B 1 69 ? 7.665 6.161 19.934 1.00 24.52 69 GLY B N 1
ATOM 3793 C CA . GLY B 1 69 ? 7.274 4.771 20.110 1.00 24.31 69 GLY B CA 1
ATOM 3794 C C . GLY B 1 69 ? 5.967 4.434 19.428 1.00 24.17 69 GLY B C 1
ATOM 3795 O O . GLY B 1 69 ? 5.388 3.389 19.694 1.00 22.94 69 GLY B O 1
ATOM 3796 N N . GLY B 1 70 ? 5.510 5.326 18.549 1.00 24.83 70 GLY B N 1
ATOM 3797 C CA . GLY B 1 70 ? 4.263 5.129 17.827 1.00 23.68 70 GLY B CA 1
ATOM 3798 C C . GLY B 1 70 ? 4.308 4.061 16.746 1.00 23.75 70 GLY B C 1
ATOM 3799 O O . GLY B 1 70 ? 5.268 3.300 16.649 1.00 24.24 70 GLY B O 1
ATOM 3800 N N . PHE B 1 71 ? 3.278 4.015 15.911 1.00 23.26 71 PHE B N 1
ATOM 3801 C CA . PHE B 1 71 ? 3.210 3.002 14.872 1.00 23.04 71 PHE B CA 1
ATOM 3802 C C . PHE B 1 71 ? 2.253 3.342 13.733 1.00 22.60 71 PHE B C 1
ATOM 3803 O O . PHE B 1 71 ? 1.083 3.600 13.970 1.00 24.50 71 PHE B O 1
ATOM 3811 N N . PHE B 1 72 ? 2.750 3.332 12.497 1.00 24.22 72 PHE B N 1
ATOM 3812 C CA . PHE B 1 72 ? 1.912 3.591 11.325 1.00 23.25 72 PHE B CA 1
ATOM 3813 C C . PHE B 1 72 ? 1.249 2.272 10.915 1.00 25.44 72 PHE B C 1
ATOM 3814 O O . PHE B 1 72 ? 1.923 1.341 10.457 1.00 24.62 72 PHE B O 1
ATOM 3822 N N . LYS B 1 73 ? -0.071 2.192 11.080 1.00 28.73 73 LYS B N 1
ATOM 3823 C CA . LYS B 1 73 ? -0.810 0.967 10.757 1.00 29.85 73 LYS B CA 1
ATOM 3824 C C . LYS B 1 73 ? -0.765 0.666 9.263 1.00 29.08 73 LYS B C 1
ATOM 3825 O O . LYS B 1 73 ? -1.335 -0.319 8.801 1.00 29.12 73 LYS B O 1
ATOM 3831 N N . GLY B 1 74 ? -0.091 1.534 8.517 1.00 29.13 74 GLY B N 1
ATOM 3832 C CA . GLY B 1 74 ? 0.046 1.353 7.085 1.00 27.03 74 GLY B CA 1
ATOM 3833 C C . GLY B 1 74 ? 1.510 1.187 6.720 1.00 25.78 74 GLY B C 1
ATOM 3834 O O . GLY B 1 74 ? 1.970 0.082 6.462 1.00 24.85 74 GLY B O 1
ATOM 3835 N N . ILE B 1 75 ? 2.247 2.292 6.738 1.00 24.74 75 ILE B N 1
ATOM 3836 C CA . ILE B 1 75 ? 3.664 2.306 6.393 1.00 23.83 75 ILE B CA 1
ATOM 3837 C C . ILE B 1 75 ? 4.590 1.359 7.165 1.00 22.76 75 ILE B C 1
ATOM 3838 O O . ILE B 1 75 ? 5.456 0.733 6.557 1.00 21.66 75 ILE B O 1
ATOM 3843 N N . ASP B 1 76 ? 4.440 1.267 8.488 1.00 20.85 76 ASP B N 1
ATOM 3844 C CA . ASP B 1 76 ? 5.302 0.370 9.265 1.00 20.61 76 ASP B CA 1
ATOM 3845 C C . ASP B 1 76 ? 4.680 -1.018 9.344 1.00 21.67 76 ASP B C 1
ATOM 3846 O O . ASP B 1 76 ? 5.244 -1.923 9.963 1.00 22.82 76 ASP B O 1
ATOM 3851 N N . ALA B 1 77 ? 3.521 -1.191 8.722 1.00 21.94 77 ALA B N 1
ATOM 3852 C CA . ALA B 1 77 ? 2.802 -2.457 8.804 1.00 22.83 77 ALA B CA 1
ATOM 3853 C C . ALA B 1 77 ? 3.190 -3.608 7.873 1.00 22.95 77 ALA B C 1
ATOM 3854 O O . ALA B 1 77 ? 2.754 -4.735 8.095 1.00 21.37 77 ALA B O 1
ATOM 3856 N N . LEU B 1 78 ? 4.000 -3.341 6.847 1.00 23.69 78 LEU B N 1
ATOM 3857 C CA . LEU B 1 78 ? 4.397 -4.397 5.918 1.00 22.99 78 LEU B CA 1
ATOM 3858 C C . LEU B 1 78 ? 5.452 -5.286 6.535 1.00 23.09 78 LEU B C 1
ATOM 3859 O O . LEU B 1 78 ? 6.428 -4.812 7.081 1.00 24.61 78 LEU B O 1
ATOM 3864 N N . PRO B 1 79 ? 5.262 -6.605 6.452 1.00 25.23 79 PRO B N 1
ATOM 3865 C CA . PRO B 1 79 ? 6.203 -7.572 7.017 1.00 23.64 79 PRO B CA 1
ATOM 3866 C C . PRO B 1 79 ? 7.545 -7.713 6.282 1.00 23.74 79 PRO B C 1
ATOM 3867 O O . PRO B 1 79 ? 8.592 -7.754 6.919 1.00 26.37 79 PRO B O 1
ATOM 3871 N N . LEU B 1 80 ? 7.522 -7.795 4.955 1.00 23.29 80 LEU B N 1
ATOM 3872 C CA . LEU B 1 80 ? 8.750 -7.935 4.190 1.00 23.11 80 LEU B CA 1
ATOM 3873 C C . LEU B 1 80 ? 9.369 -6.588 3.835 1.00 24.38 80 LEU B C 1
ATOM 3874 O O . LEU B 1 80 ? 8.701 -5.706 3.289 1.00 25.40 80 LEU B O 1
ATOM 3879 N N . THR B 1 81 ? 10.658 -6.448 4.137 1.00 24.73 81 THR B N 1
ATOM 3880 C CA . THR B 1 81 ? 11.386 -5.202 3.913 1.00 25.01 81 THR B CA 1
ATOM 3881 C C . THR B 1 81 ? 12.762 -5.356 3.279 1.00 26.63 81 THR B C 1
ATOM 3882 O O . THR B 1 81 ? 13.418 -6.393 3.407 1.00 28.16 81 THR B O 1
ATOM 3886 N N . GLY B 1 82 ? 13.210 -4.291 2.625 1.00 27.44 82 GLY B N 1
ATOM 3887 C CA . GLY B 1 82 ? 14.510 -4.301 1.984 1.00 28.93 82 GLY B CA 1
ATOM 3888 C C . GLY B 1 82 ? 15.010 -2.913 1.611 1.00 30.18 82 GLY B C 1
ATOM 3889 O O . GLY B 1 82 ? 14.343 -1.907 1.885 1.00 29.54 82 GLY B O 1
ATOM 3890 N N . GLN B 1 83 ? 16.194 -2.869 0.995 1.00 30.73 83 GLN B N 1
ATOM 3891 C CA . GLN B 1 83 ? 16.823 -1.626 0.557 1.00 30.87 83 GLN B CA 1
ATOM 3892 C C . GLN B 1 83 ? 17.224 -1.772 -0.914 1.00 31.54 83 GLN B C 1
ATOM 3893 O O . GLN B 1 83 ? 17.855 -2.765 -1.290 1.00 31.10 83 GLN B O 1
ATOM 3899 N N . TYR B 1 84 ? 16.877 -0.783 -1.735 1.00 31.09 84 TYR B N 1
ATOM 3900 C CA . TYR B 1 84 ? 17.199 -0.846 -3.159 1.00 31.90 84 TYR B CA 1
ATOM 3901 C C . TYR B 1 84 ? 18.017 0.346 -3.667 1.00 31.38 84 TYR B C 1
ATOM 3902 O O . TYR B 1 84 ? 17.961 1.436 -3.102 1.00 31.83 84 TYR B O 1
ATOM 3911 N N . THR B 1 85 ? 18.784 0.122 -4.734 1.00 30.46 85 THR B N 1
ATOM 3912 C CA . THR B 1 85 ? 19.620 1.171 -5.328 1.00 27.91 85 THR B CA 1
ATOM 3913 C C . THR B 1 85 ? 18.879 1.862 -6.474 1.00 28.08 85 THR B C 1
ATOM 3914 O O . THR B 1 85 ? 18.131 1.220 -7.221 1.00 27.64 85 THR B O 1
ATOM 3918 N N . HIS B 1 86 ? 19.093 3.168 -6.618 1.00 26.98 86 HIS B N 1
ATOM 3919 C CA . HIS B 1 86 ? 18.392 3.922 -7.638 1.00 27.60 86 HIS B CA 1
ATOM 3920 C C . HIS B 1 86 ? 19.238 4.804 -8.549 1.00 28.90 86 HIS B C 1
ATOM 3921 O O . HIS B 1 86 ? 18.727 5.758 -9.156 1.00 30.29 86 HIS B O 1
ATOM 3928 N N . TYR B 1 87 ? 20.517 4.470 -8.676 1.00 26.55 87 TYR B N 1
ATOM 3929 C CA . TYR B 1 87 ? 21.409 5.245 -9.522 1.00 24.64 87 TYR B CA 1
ATOM 3930 C C . TYR B 1 87 ? 20.991 5.318 -10.996 1.00 24.37 87 TYR B C 1
ATOM 3931 O O . TYR B 1 87 ? 20.422 4.369 -11.555 1.00 19.30 87 TYR B O 1
ATOM 3940 N N . ALA B 1 88 ? 21.289 6.466 -11.608 1.00 22.46 88 ALA B N 1
ATOM 3941 C CA . ALA B 1 88 ? 20.998 6.705 -13.016 1.00 22.99 88 ALA B CA 1
ATOM 3942 C C . ALA B 1 88 ? 22.271 6.496 -13.863 1.00 23.47 88 ALA B C 1
ATOM 3943 O O . ALA B 1 88 ? 23.298 6.020 -13.369 1.00 24.06 88 ALA B O 1
ATOM 3945 N N . LEU B 1 89 ? 22.194 6.853 -15.139 1.00 22.23 89 LEU B N 1
ATOM 3946 C CA . LEU B 1 89 ? 23.317 6.714 -16.050 1.00 21.73 89 LEU B CA 1
ATOM 3947 C C . LEU B 1 89 ? 23.695 8.057 -16.660 1.00 24.40 89 LEU B C 1
ATOM 3948 O O . LEU B 1 89 ? 22.839 8.920 -16.861 1.00 22.33 89 LEU B O 1
ATOM 3953 N N . ASN B 1 90 ? 24.982 8.241 -16.938 1.00 26.37 90 ASN B N 1
ATOM 3954 C CA . ASN B 1 90 ? 25.424 9.460 -17.603 1.00 27.94 90 ASN B CA 1
ATOM 3955 C C . ASN B 1 90 ? 24.979 9.174 -19.041 1.00 28.24 90 ASN B C 1
ATOM 3956 O O . ASN B 1 90 ? 25.217 8.079 -19.558 1.00 25.68 90 ASN B O 1
ATOM 3961 N N . LYS B 1 91 ? 24.314 10.138 -19.672 1.00 28.81 91 LYS B N 1
ATOM 3962 C CA . LYS B 1 91 ? 23.801 9.936 -21.022 1.00 30.27 91 LYS B CA 1
ATOM 3963 C C . LYS B 1 91 ? 24.872 9.743 -22.078 1.00 32.00 91 LYS B C 1
ATOM 3964 O O . LYS B 1 91 ? 24.690 8.961 -23.015 1.00 33.26 91 LYS B O 1
ATOM 3970 N N . LYS B 1 92 ? 25.988 10.450 -21.935 1.00 33.57 92 LYS B N 1
ATOM 3971 C CA . LYS B 1 92 ? 27.077 10.346 -22.899 1.00 34.86 92 LYS B CA 1
ATOM 3972 C C . LYS B 1 92 ? 27.907 9.084 -22.732 1.00 35.33 92 LYS B C 1
ATOM 3973 O O . LYS B 1 92 ? 28.145 8.359 -23.699 1.00 35.52 92 LYS B O 1
ATOM 3979 N N . THR B 1 93 ? 28.328 8.812 -21.501 1.00 35.21 93 THR B N 1
ATOM 3980 C CA . THR B 1 93 ? 29.185 7.664 -21.224 1.00 34.78 93 THR B CA 1
ATOM 3981 C C . THR B 1 93 ? 28.498 6.346 -20.898 1.00 34.49 93 THR B C 1
ATOM 3982 O O . THR B 1 93 ? 29.045 5.281 -21.167 1.00 34.83 93 THR B O 1
ATOM 3986 N N . GLY B 1 94 ? 27.307 6.405 -20.315 1.00 34.96 94 GLY B N 1
ATOM 3987 C CA . GLY B 1 94 ? 26.616 5.177 -19.963 1.00 32.35 94 GLY B CA 1
ATOM 3988 C C . GLY B 1 94 ? 27.117 4.682 -18.619 1.00 31.94 94 GLY B C 1
ATOM 3989 O O . GLY B 1 94 ? 26.878 3.539 -18.228 1.00 30.79 94 GLY B O 1
ATOM 3990 N N . LYS B 1 95 ? 27.843 5.550 -17.922 1.00 30.88 95 LYS B N 1
ATOM 3991 C CA . LYS B 1 95 ? 28.365 5.227 -16.603 1.00 31.65 95 LYS B CA 1
ATOM 3992 C C . LYS B 1 95 ? 27.330 5.672 -15.563 1.00 31.50 95 LYS B C 1
ATOM 3993 O O . LYS B 1 95 ? 26.460 6.497 -15.847 1.00 31.86 95 LYS B O 1
ATOM 3999 N N . PRO B 1 96 ? 27.401 5.116 -14.345 1.00 30.93 96 PRO B N 1
ATOM 4000 C CA . PRO B 1 96 ? 26.447 5.491 -13.293 1.00 29.41 96 PRO B CA 1
ATOM 4001 C C . PRO B 1 96 ? 26.573 6.982 -12.945 1.00 28.91 96 PRO B C 1
ATOM 4002 O O . PRO B 1 96 ? 27.658 7.533 -13.065 1.00 28.37 96 PRO B O 1
ATOM 4006 N N . ASP B 1 97 ? 25.475 7.602 -12.525 1.00 28.31 97 ASP B N 1
ATOM 4007 C CA . ASP B 1 97 ? 25.499 8.995 -12.095 1.00 27.40 97 ASP B CA 1
ATOM 4008 C C . ASP B 1 97 ? 24.762 9.176 -10.772 1.00 25.64 97 ASP B C 1
ATOM 4009 O O . ASP B 1 97 ? 23.549 9.383 -10.750 1.00 27.49 97 ASP B O 1
ATOM 4014 N N . TYR B 1 98 ? 25.503 9.097 -9.672 1.00 23.77 98 TYR B N 1
ATOM 4015 C CA . TYR B 1 98 ? 25.050 8.368 -8.494 1.00 21.45 98 TYR B CA 1
ATOM 4016 C C . TYR B 1 98 ? 23.913 9.104 -7.793 1.00 20.75 98 TYR B C 1
ATOM 4017 O O . TYR B 1 98 ? 23.481 8.711 -6.710 1.00 21.47 98 TYR B O 1
ATOM 4026 N N . VAL B 1 99 ? 23.432 10.173 -8.420 1.00 24.10 99 VAL B N 1
ATOM 4027 C CA . VAL B 1 99 ? 22.243 10.869 -7.944 1.00 23.45 99 VAL B CA 1
ATOM 4028 C C . VAL B 1 99 ? 21.183 10.962 -9.037 1.00 23.99 99 VAL B C 1
ATOM 4029 O O . VAL B 1 99 ? 21.276 11.798 -9.936 1.00 23.48 99 VAL B O 1
ATOM 4033 N N . THR B 1 100 ? 20.177 10.098 -8.953 1.00 21.85 100 THR B N 1
ATOM 4034 C CA . THR B 1 100 ? 19.103 10.074 -9.939 1.00 20.54 100 THR B CA 1
ATOM 4035 C C . THR B 1 100 ? 18.075 11.192 -9.725 1.00 20.86 100 THR B C 1
ATOM 4036 O O . THR B 1 100 ? 18.062 11.858 -8.693 1.00 19.84 100 THR B O 1
ATOM 4040 N N . ASP B 1 101 ? 17.219 11.393 -10.721 1.00 22.09 101 ASP B N 1
ATOM 4041 C CA . ASP B 1 101 ? 16.137 12.369 -10.608 1.00 24.57 101 ASP B CA 1
ATOM 4042 C C . ASP B 1 101 ? 14.870 11.515 -10.638 1.00 23.43 101 ASP B C 1
ATOM 4043 O O . ASP B 1 101 ? 14.953 10.304 -10.828 1.00 22.63 101 ASP B O 1
ATOM 4048 N N . LEU B 1 102 ? 13.709 12.118 -10.424 1.00 24.91 102 LEU B N 1
ATOM 4049 C CA . LEU B 1 102 ? 12.463 11.360 -10.415 1.00 25.10 102 LEU B CA 1
ATOM 4050 C C . LEU B 1 102 ? 12.204 10.634 -11.723 1.00 25.46 102 LEU B C 1
ATOM 4051 O O . LEU B 1 102 ? 11.814 9.462 -11.725 1.00 25.86 102 LEU B O 1
ATOM 4056 N N . ALA B 1 103 ? 12.416 11.339 -12.829 1.00 23.98 103 ALA B N 1
ATOM 4057 C CA . ALA B 1 103 ? 12.187 10.790 -14.157 1.00 23.76 103 ALA B CA 1
ATOM 4058 C C . ALA B 1 103 ? 12.930 9.482 -14.404 1.00 25.03 103 ALA B C 1
ATOM 4059 O O . ALA B 1 103 ? 12.327 8.497 -14.839 1.00 25.60 103 ALA B O 1
ATOM 4061 N N . ALA B 1 104 ? 14.230 9.466 -14.123 1.00 24.42 104 ALA B N 1
ATOM 4062 C CA . ALA B 1 104 ? 15.040 8.264 -14.331 1.00 23.37 104 ALA B CA 1
ATOM 4063 C C . ALA B 1 104 ? 14.650 7.161 -13.344 1.00 22.79 104 ALA B C 1
ATOM 4064 O O . ALA B 1 104 ? 14.603 5.978 -13.690 1.00 21.98 104 ALA B O 1
ATOM 4066 N N . SER B 1 105 ? 14.375 7.554 -12.110 1.00 22.92 105 SER B N 1
ATOM 4067 C CA . SER B 1 105 ? 13.961 6.592 -11.104 1.00 23.78 105 SER B CA 1
ATOM 4068 C C . SER B 1 105 ? 12.646 5.942 -11.547 1.00 24.19 105 SER B C 1
ATOM 4069 O O . SER B 1 105 ? 12.529 4.710 -11.577 1.00 25.57 105 SER B O 1
ATOM 4072 N N . ALA B 1 106 ? 11.668 6.774 -11.897 1.00 21.85 106 ALA B N 1
ATOM 4073 C CA . ALA B 1 106 ? 10.362 6.288 -12.324 1.00 21.74 106 ALA B CA 1
ATOM 4074 C C . ALA B 1 106 ? 10.467 5.427 -13.578 1.00 23.07 106 ALA B C 1
ATOM 4075 O O . ALA B 1 106 ? 9.705 4.471 -13.738 1.00 21.27 106 ALA B O 1
ATOM 4077 N N . THR B 1 107 ? 11.403 5.767 -14.468 1.00 21.99 107 THR B N 1
ATOM 4078 C CA . THR B 1 107 ? 11.601 4.994 -15.693 1.00 21.45 107 THR B CA 1
ATOM 4079 C C . THR B 1 107 ? 12.136 3.604 -15.325 1.00 21.50 107 THR B C 1
ATOM 4080 O O . THR B 1 107 ? 11.764 2.594 -15.921 1.00 18.75 107 THR B O 1
ATOM 4084 N N . ALA B 1 108 ? 13.003 3.573 -14.323 1.00 21.35 108 ALA B N 1
ATOM 4085 C CA . ALA B 1 108 ? 13.616 2.337 -13.870 1.00 22.17 108 ALA B CA 1
ATOM 4086 C C . ALA B 1 108 ? 12.622 1.290 -13.374 1.00 21.76 108 ALA B C 1
ATOM 4087 O O . ALA B 1 108 ? 12.661 0.156 -13.831 1.00 21.65 108 ALA B O 1
ATOM 4089 N N . TRP B 1 109 ? 11.725 1.653 -12.462 1.00 21.62 109 TRP B N 1
ATOM 4090 C CA . TRP B 1 109 ? 10.776 0.662 -11.976 1.00 23.61 109 TRP B CA 1
ATOM 4091 C C . TRP B 1 109 ? 9.651 0.379 -12.972 1.00 23.90 109 TRP B C 1
ATOM 4092 O O . TRP B 1 109 ? 9.117 -0.732 -13.007 1.00 22.79 109 TRP B O 1
ATOM 4103 N N . SER B 1 110 ? 9.312 1.359 -13.807 1.00 24.48 110 SER B N 1
ATOM 4104 C CA . SER B 1 110 ? 8.222 1.170 -14.770 1.00 25.30 110 SER B CA 1
ATOM 4105 C C . SER B 1 110 ? 8.600 0.479 -16.080 1.00 24.28 110 SER B C 1
ATOM 4106 O O . SER B 1 110 ? 7.738 -0.052 -16.780 1.00 24.63 110 SER B O 1
ATOM 4109 N N . THR B 1 111 ? 9.883 0.481 -16.410 1.00 23.38 111 THR B N 1
ATOM 4110 C CA . THR B 1 111 ? 10.334 -0.157 -17.644 1.00 23.09 111 THR B CA 1
ATOM 4111 C C . THR B 1 111 ? 11.425 -1.189 -17.392 1.00 23.19 111 THR B C 1
ATOM 4112 O O . THR B 1 111 ? 11.569 -2.126 -18.158 1.00 23.90 111 THR B O 1
ATOM 4116 N N . GLY B 1 112 ? 12.202 -0.997 -16.329 1.00 23.35 112 GLY B N 1
ATOM 4117 C CA . GLY B 1 112 ? 13.279 -1.924 -16.025 1.00 21.91 112 GLY B CA 1
ATOM 4118 C C . GLY B 1 112 ? 14.638 -1.556 -16.611 1.00 22.48 112 GLY B C 1
ATOM 4119 O O . GLY B 1 112 ? 15.564 -2.352 -16.548 1.00 23.74 112 GLY B O 1
ATOM 4120 N N . VAL B 1 113 ? 14.775 -0.363 -17.182 1.00 22.45 113 VAL B N 1
ATOM 4121 C CA . VAL B 1 113 ? 16.058 0.051 -17.750 1.00 23.36 113 VAL B CA 1
ATOM 4122 C C . VAL B 1 113 ? 16.537 1.345 -17.125 1.00 24.70 113 VAL B C 1
ATOM 4123 O O . VAL B 1 113 ? 15.751 2.247 -16.861 1.00 26.52 113 VAL B O 1
ATOM 4127 N N . LYS B 1 114 ? 17.833 1.432 -16.874 1.00 23.86 114 LYS B N 1
ATOM 4128 C CA . LYS B 1 114 ? 18.376 2.647 -16.308 1.00 22.47 114 LYS B CA 1
ATOM 4129 C C . LYS B 1 114 ? 18.354 3.638 -17.469 1.00 23.50 114 LYS B C 1
ATOM 4130 O O . LYS B 1 114 ? 18.232 3.236 -18.633 1.00 23.32 114 LYS B O 1
ATOM 4136 N N . THR B 1 115 ? 18.468 4.922 -17.154 1.00 21.24 115 THR B N 1
ATOM 4137 C CA . THR B 1 115 ? 18.462 5.955 -18.176 1.00 19.18 115 THR B CA 1
ATOM 4138 C C . THR B 1 115 ? 19.044 7.245 -17.578 1.00 18.97 115 THR B C 1
ATOM 4139 O O . THR B 1 115 ? 19.558 7.234 -16.457 1.00 18.08 115 THR B O 1
ATOM 4143 N N . TYR B 1 116 ? 18.983 8.349 -18.308 1.00 18.79 116 TYR B N 1
ATOM 4144 C CA . TYR B 1 116 ? 19.556 9.591 -17.790 1.00 18.62 116 TYR B CA 1
ATOM 4145 C C . TYR B 1 116 ? 18.562 10.456 -17.055 1.00 18.13 116 TYR B C 1
ATOM 4146 O O . TYR B 1 116 ? 17.369 10.421 -17.341 1.00 19.31 116 TYR B O 1
ATOM 4155 N N . ASN B 1 117 ? 19.060 11.232 -16.098 1.00 20.06 117 ASN B N 1
ATOM 4156 C CA . ASN B 1 117 ? 18.198 12.116 -15.332 1.00 19.41 117 ASN B CA 1
ATOM 4157 C C . ASN B 1 117 ? 17.418 12.947 -16.331 1.00 20.93 117 ASN B C 1
ATOM 4158 O O . ASN B 1 117 ? 17.999 13.492 -17.269 1.00 20.01 117 ASN B O 1
ATOM 4163 N N . GLY B 1 118 ? 16.098 13.004 -16.135 1.00 22.29 118 GLY B N 1
ATOM 4164 C CA . GLY B 1 118 ? 15.225 13.758 -17.019 1.00 20.69 118 GLY B CA 1
ATOM 4165 C C . GLY B 1 118 ? 14.424 12.879 -17.970 1.00 21.73 118 GLY B C 1
ATOM 4166 O O . GLY B 1 118 ? 13.259 13.150 -18.263 1.00 22.16 118 GLY B O 1
ATOM 4167 N N . ALA B 1 119 ? 15.042 11.811 -18.454 1.00 21.95 119 ALA B N 1
ATOM 4168 C CA . ALA B 1 119 ? 14.369 10.911 -19.385 1.00 21.34 119 ALA B CA 1
ATOM 4169 C C . ALA B 1 119 ? 13.125 10.252 -18.799 1.00 20.31 119 ALA B C 1
ATOM 4170 O O . ALA B 1 119 ? 13.074 9.949 -17.620 1.00 20.30 119 ALA B O 1
ATOM 4172 N N . LEU B 1 120 ? 12.114 10.063 -19.643 1.00 22.46 120 LEU B N 1
ATOM 4173 C CA . LEU B 1 120 ? 10.878 9.398 -19.253 1.00 24.02 120 LEU B CA 1
ATOM 4174 C C . LEU B 1 120 ? 10.552 8.317 -20.279 1.00 24.95 120 LEU B C 1
ATOM 4175 O O . LEU B 1 120 ? 10.352 8.612 -21.455 1.00 27.86 120 LEU B O 1
ATOM 4180 N N . GLY B 1 121 ? 10.520 7.066 -19.838 1.00 24.84 121 GLY B N 1
ATOM 4181 C CA . GLY B 1 121 ? 10.191 5.976 -20.737 1.00 25.04 121 GLY B CA 1
ATOM 4182 C C . GLY B 1 121 ? 11.113 5.729 -21.920 1.00 25.18 121 GLY B C 1
ATOM 4183 O O . GLY B 1 121 ? 10.696 5.135 -22.922 1.00 27.08 121 GLY B O 1
ATOM 4184 N N . VAL B 1 122 ? 12.358 6.181 -21.813 1.00 24.91 122 VAL B N 1
ATOM 4185 C CA . VAL B 1 122 ? 13.352 5.979 -22.867 1.00 24.82 122 VAL B CA 1
ATOM 4186 C C . VAL B 1 122 ? 14.718 5.737 -22.239 1.00 25.35 122 VAL B C 1
ATOM 4187 O O . VAL B 1 122 ? 14.989 6.214 -21.129 1.00 25.15 122 VAL B O 1
ATOM 4191 N N . ASP B 1 123 ? 15.568 4.988 -22.936 1.00 26.65 123 ASP B N 1
ATOM 4192 C CA . ASP B 1 123 ? 16.903 4.703 -22.434 1.00 26.98 123 ASP B CA 1
ATOM 4193 C C . ASP B 1 123 ? 17.834 5.838 -22.830 1.00 28.22 123 ASP B C 1
ATOM 4194 O O . ASP B 1 123 ? 17.375 6.911 -23.230 1.00 29.27 123 ASP B O 1
ATOM 4199 N N . ILE B 1 124 ? 19.142 5.610 -22.724 1.00 30.21 124 ILE B N 1
ATOM 4200 C CA . ILE B 1 124 ? 20.104 6.662 -23.058 1.00 30.62 124 ILE B CA 1
ATOM 4201 C C . ILE B 1 124 ? 20.268 6.874 -24.557 1.00 29.37 124 ILE B C 1
ATOM 4202 O O . ILE B 1 124 ? 20.955 7.798 -24.987 1.00 28.08 124 ILE B O 1
ATOM 4207 N N . HIS B 1 125 ? 19.633 6.011 -25.343 1.00 29.39 125 HIS B N 1
ATOM 4208 C CA . HIS B 1 125 ? 19.668 6.125 -26.798 1.00 28.79 125 HIS B CA 1
ATOM 4209 C C . HIS B 1 125 ? 18.338 6.720 -27.261 1.00 28.32 125 HIS B C 1
ATOM 4210 O O . HIS B 1 125 ? 17.991 6.642 -28.436 1.00 27.07 125 HIS B O 1
ATOM 4217 N N . GLU B 1 126 ? 17.601 7.306 -26.318 1.00 28.29 126 GLU B N 1
ATOM 4218 C CA . GLU B 1 126 ? 16.299 7.909 -26.583 1.00 29.17 126 GLU B CA 1
ATOM 4219 C C . GLU B 1 126 ? 15.353 6.919 -27.264 1.00 29.70 126 GLU B C 1
ATOM 4220 O O . GLU B 1 126 ? 14.442 7.299 -27.993 1.00 29.43 126 GLU B O 1
ATOM 4226 N N . LYS B 1 127 ? 15.578 5.637 -27.001 1.00 32.02 127 LYS B N 1
ATOM 4227 C CA . LYS B 1 127 ? 14.762 4.561 -27.558 1.00 32.46 127 LYS B CA 1
ATOM 4228 C C . LYS B 1 127 ? 13.687 4.210 -26.527 1.00 31.57 127 LYS B C 1
ATOM 4229 O O . LYS B 1 127 ? 13.980 4.079 -25.332 1.00 31.92 127 LYS B O 1
ATOM 4235 N N . ASP B 1 128 ? 12.445 4.085 -26.990 1.00 29.67 128 ASP B N 1
ATOM 4236 C CA . ASP B 1 128 ? 11.312 3.772 -26.116 1.00 28.33 128 ASP B CA 1
ATOM 4237 C C . ASP B 1 128 ? 11.338 2.363 -25.544 1.00 27.87 128 ASP B C 1
ATOM 4238 O O . ASP B 1 128 ? 11.937 1.463 -26.118 1.00 28.28 128 ASP B O 1
ATOM 4243 N N . HIS B 1 129 ? 10.672 2.193 -24.406 1.00 27.52 129 HIS B N 1
ATOM 4244 C CA . HIS B 1 129 ? 10.550 0.901 -23.734 1.00 26.16 129 HIS B CA 1
ATOM 4245 C C . HIS B 1 129 ? 9.173 0.823 -23.069 1.00 25.98 129 HIS B C 1
ATOM 4246 O O . HIS B 1 129 ? 8.741 1.761 -22.395 1.00 24.40 129 HIS B O 1
ATOM 4253 N N . PRO B 1 130 ? 8.463 -0.299 -23.259 1.00 26.68 130 PRO B N 1
ATOM 4254 C CA . PRO B 1 130 ? 7.126 -0.470 -22.675 1.00 26.38 130 PRO B CA 1
ATOM 4255 C C . PRO B 1 130 ? 7.109 -0.403 -21.156 1.00 26.82 130 PRO B C 1
ATOM 4256 O O . PRO B 1 130 ? 8.080 -0.784 -20.502 1.00 27.51 130 PRO B O 1
ATOM 4260 N N . THR B 1 131 ? 6.006 0.095 -20.599 1.00 25.97 131 THR B N 1
ATOM 4261 C CA . THR B 1 131 ? 5.874 0.215 -19.149 1.00 23.35 131 THR B CA 1
ATOM 4262 C C . THR B 1 131 ? 5.051 -0.925 -18.579 1.00 23.36 131 THR B C 1
ATOM 4263 O O . THR B 1 131 ? 4.296 -1.590 -19.297 1.00 22.83 131 THR B O 1
ATOM 4267 N N . ILE B 1 132 ? 5.191 -1.133 -17.278 1.00 22.11 132 ILE B N 1
ATOM 4268 C CA . ILE B 1 132 ? 4.460 -2.182 -16.607 1.00 20.07 132 ILE B CA 1
ATOM 4269 C C . ILE B 1 132 ? 2.975 -1.929 -16.834 1.00 20.94 132 ILE B C 1
ATOM 4270 O O . ILE B 1 132 ? 2.173 -2.860 -16.899 1.00 21.27 132 ILE B O 1
ATOM 4275 N N . LEU B 1 133 ? 2.606 -0.665 -16.992 1.00 20.23 133 LEU B N 1
ATOM 4276 C CA . LEU B 1 133 ? 1.206 -0.336 -17.209 1.00 22.76 133 LEU B CA 1
ATOM 4277 C C . LEU B 1 133 ? 0.693 -0.722 -18.604 1.00 23.90 133 LEU B C 1
ATOM 4278 O O . LEU B 1 133 ? -0.418 -1.231 -18.735 1.00 22.69 133 LEU B O 1
ATOM 4283 N N . GLU B 1 134 ? 1.490 -0.455 -19.639 1.00 25.07 134 GLU B N 1
ATOM 4284 C CA . GLU B 1 134 ? 1.100 -0.789 -21.010 1.00 25.57 134 GLU B CA 1
ATOM 4285 C C . GLU B 1 134 ? 1.013 -2.300 -21.117 1.00 25.69 134 GLU B C 1
ATOM 4286 O O . GLU B 1 134 ? 0.097 -2.836 -21.736 1.00 26.53 134 GLU B O 1
ATOM 4292 N N . MET B 1 135 ? 1.971 -2.980 -20.497 1.00 26.18 135 MET B N 1
ATOM 4293 C CA . MET B 1 135 ? 2.009 -4.435 -20.516 1.00 25.48 135 MET B CA 1
ATOM 4294 C C . MET B 1 135 ? 0.786 -5.014 -19.839 1.00 26.25 135 MET B C 1
ATOM 4295 O O . MET B 1 135 ? 0.239 -6.009 -20.307 1.00 26.33 135 MET B O 1
ATOM 4300 N N . ALA B 1 136 ? 0.355 -4.384 -18.747 1.00 26.19 136 ALA B N 1
ATOM 4301 C CA . ALA B 1 136 ? -0.819 -4.847 -18.012 1.00 26.95 136 ALA B CA 1
ATOM 4302 C C . ALA B 1 136 ? -2.048 -4.735 -18.907 1.00 28.25 136 ALA B C 1
ATOM 4303 O O . ALA B 1 136 ? -2.896 -5.630 -18.932 1.00 29.60 136 ALA B O 1
ATOM 4305 N N . LYS B 1 137 ? -2.138 -3.633 -19.646 1.00 27.41 137 LYS B N 1
ATOM 4306 C CA . LYS B 1 137 ? -3.249 -3.431 -20.562 1.00 27.48 137 LYS B CA 1
ATOM 4307 C C . LYS B 1 137 ? -3.228 -4.494 -21.662 1.00 27.46 137 LYS B C 1
ATOM 4308 O O . LYS B 1 137 ? -4.272 -5.029 -22.036 1.00 26.94 137 LYS B O 1
ATOM 4314 N N . ALA B 1 138 ? -2.035 -4.773 -22.186 1.00 27.30 138 ALA B N 1
ATOM 4315 C CA . ALA B 1 138 ? -1.869 -5.748 -23.262 1.00 27.98 138 ALA B CA 1
ATOM 4316 C C . ALA B 1 138 ? -2.125 -7.172 -22.791 1.00 28.96 138 ALA B C 1
ATOM 4317 O O . ALA B 1 138 ? -1.956 -8.124 -23.548 1.00 29.90 138 ALA B O 1
ATOM 4319 N N . ALA B 1 139 ? -2.521 -7.312 -21.532 1.00 29.10 139 ALA B N 1
ATOM 4320 C CA . ALA B 1 139 ? -2.837 -8.618 -20.979 1.00 29.51 139 ALA B CA 1
ATOM 4321 C C . ALA B 1 139 ? -4.289 -8.596 -20.494 1.00 28.89 139 ALA B C 1
ATOM 4322 O O . ALA B 1 139 ? -4.778 -9.561 -19.905 1.00 28.74 139 ALA B O 1
ATOM 4324 N N . GLY B 1 140 ? -4.970 -7.482 -20.743 1.00 26.37 140 GLY B N 1
ATOM 4325 C CA . GLY B 1 140 ? -6.359 -7.359 -20.351 1.00 25.91 140 GLY B CA 1
ATOM 4326 C C . GLY B 1 140 ? -6.595 -6.945 -18.914 1.00 26.34 140 GLY B C 1
ATOM 4327 O O . GLY B 1 140 ? -7.728 -6.996 -18.436 1.00 27.56 140 GLY B O 1
ATOM 4328 N N . LEU B 1 141 ? -5.541 -6.550 -18.210 1.00 26.47 141 LEU B N 1
ATOM 4329 C CA . LEU B 1 141 ? -5.698 -6.121 -16.824 1.00 26.36 141 LEU B CA 1
ATOM 4330 C C . LEU B 1 141 ? -6.164 -4.672 -16.830 1.00 25.67 141 LEU B C 1
ATOM 4331 O O . LEU B 1 141 ? -5.878 -3.932 -17.776 1.00 26.04 141 LEU B O 1
ATOM 4336 N N . ALA B 1 142 ? -6.895 -4.274 -15.794 1.00 22.98 142 ALA B N 1
ATOM 4337 C CA . ALA B 1 142 ? -7.361 -2.896 -15.697 1.00 21.62 142 ALA B CA 1
ATOM 4338 C C . ALA B 1 142 ? -6.150 -2.119 -15.204 1.00 20.45 142 ALA B C 1
ATOM 4339 O O . ALA B 1 142 ? -5.250 -2.698 -14.608 1.00 19.50 142 ALA B O 1
ATOM 4341 N N . THR B 1 143 ? -6.117 -0.818 -15.455 1.00 20.50 143 THR B N 1
ATOM 4342 C CA . THR B 1 143 ? -4.978 -0.008 -15.040 1.00 20.77 143 THR B CA 1
ATOM 4343 C C . THR B 1 143 ? -5.404 1.276 -14.355 1.00 20.65 143 THR B C 1
ATOM 4344 O O . THR B 1 143 ? -6.397 1.892 -14.740 1.00 21.35 143 THR B O 1
ATOM 4348 N N . GLY B 1 144 ? -4.642 1.673 -13.339 1.00 19.51 144 GLY B N 1
ATOM 4349 C CA . GLY B 1 144 ? -4.951 2.879 -12.599 1.00 18.26 144 GLY B CA 1
ATOM 4350 C C . GLY B 1 144 ? -3.703 3.690 -12.355 1.00 19.33 144 GLY B C 1
ATOM 4351 O O . GLY B 1 144 ? -2.667 3.143 -11.975 1.00 18.81 144 GLY B O 1
ATOM 4352 N N . ASN B 1 145 ? -3.801 5.001 -12.561 1.00 18.14 145 ASN B N 1
ATOM 4353 C CA . ASN B 1 145 ? -2.664 5.893 -12.387 1.00 18.30 145 ASN B CA 1
ATOM 4354 C C . ASN B 1 145 ? -3.136 7.052 -11.519 1.00 19.44 145 ASN B C 1
ATOM 4355 O O . ASN B 1 145 ? -3.782 7.993 -12.001 1.00 18.94 145 ASN B O 1
ATOM 4360 N N . VAL B 1 146 ? -2.795 6.983 -10.238 1.00 19.53 146 VAL B N 1
ATOM 4361 C CA . VAL B 1 146 ? -3.222 7.976 -9.266 1.00 18.73 146 VAL B CA 1
ATOM 4362 C C . VAL B 1 146 ? -2.051 8.689 -8.620 1.00 20.48 146 VAL B C 1
ATOM 4363 O O . VAL B 1 146 ? -1.051 8.063 -8.252 1.00 21.92 146 VAL B O 1
ATOM 4367 N N . SER B 1 147 ? -2.188 9.999 -8.461 1.00 18.33 147 SER B N 1
ATOM 4368 C CA . SER B 1 147 ? -1.141 10.811 -7.853 1.00 18.86 147 SER B CA 1
ATOM 4369 C C . SER B 1 147 ? -1.701 12.147 -7.376 1.00 18.77 147 SER B C 1
ATOM 4370 O O . SER B 1 147 ? -2.567 12.715 -8.024 1.00 20.19 147 SER B O 1
ATOM 4373 N N . THR B 1 148 ? -1.213 12.658 -6.251 1.00 19.75 148 THR B N 1
ATOM 4374 C CA . THR B 1 148 ? -1.700 13.951 -5.771 1.00 21.67 148 THR B CA 1
ATOM 4375 C C . THR B 1 148 ? -0.889 15.087 -6.378 1.00 20.78 148 THR B C 1
ATOM 4376 O O . THR B 1 148 ? -1.060 16.256 -6.043 1.00 21.06 148 THR B O 1
ATOM 4380 N N . ALA B 1 149 ? 0.005 14.733 -7.284 1.00 21.49 149 ALA B N 1
ATOM 4381 C CA . ALA B 1 149 ? 0.803 15.736 -7.961 1.00 20.90 149 ALA B CA 1
ATOM 4382 C C . ALA B 1 149 ? 0.176 15.925 -9.328 1.00 20.59 149 ALA B C 1
ATOM 4383 O O . ALA B 1 149 ? -0.922 15.437 -9.590 1.00 20.08 149 ALA B O 1
ATOM 4385 N N . GLU B 1 150 ? 0.872 16.646 -10.193 1.00 20.72 150 GLU B N 1
ATOM 4386 C CA . GLU B 1 150 ? 0.399 16.869 -11.550 1.00 19.88 150 GLU B CA 1
ATOM 4387 C C . GLU B 1 150 ? 0.545 15.539 -12.280 1.00 19.51 150 GLU B C 1
ATOM 4388 O O . GLU B 1 150 ? 1.593 14.895 -12.192 1.00 19.44 150 GLU B O 1
ATOM 4394 N N . LEU B 1 151 ? -0.490 15.119 -13.000 1.00 18.67 151 LEU B N 1
ATOM 4395 C CA . LEU B 1 151 ? -0.409 13.859 -13.724 1.00 17.26 151 LEU B CA 1
ATOM 4396 C C . LEU B 1 151 ? 0.711 13.907 -14.769 1.00 18.94 151 LEU B C 1
ATOM 4397 O O . LEU B 1 151 ? 1.117 12.867 -15.280 1.00 18.81 151 LEU B O 1
ATOM 4402 N N . GLN B 1 152 ? 1.208 15.106 -15.084 1.00 17.46 152 GLN B N 1
ATOM 4403 C CA . GLN B 1 152 ? 2.294 15.237 -16.057 1.00 18.33 152 GLN B CA 1
ATOM 4404 C C . GLN B 1 152 ? 3.664 15.104 -15.402 1.00 19.32 152 GLN B C 1
ATOM 4405 O O . GLN B 1 152 ? 4.676 14.966 -16.093 1.00 21.25 152 GLN B O 1
ATOM 4411 N N . ASP B 1 153 ? 3.715 15.168 -14.078 1.00 19.17 153 ASP B N 1
ATOM 4412 C CA . ASP B 1 153 ? 4.992 15.042 -13.391 1.00 19.35 153 ASP B CA 1
ATOM 4413 C C . ASP B 1 153 ? 5.520 13.616 -13.604 1.00 20.67 153 ASP B C 1
ATOM 4414 O O . ASP B 1 153 ? 4.755 12.699 -13.904 1.00 20.11 153 ASP B O 1
ATOM 4419 N N . ALA B 1 154 ? 6.829 13.456 -13.443 1.00 20.33 154 ALA B N 1
ATOM 4420 C CA . ALA B 1 154 ? 7.534 12.199 -13.663 1.00 19.25 154 ALA B CA 1
ATOM 4421 C C . ALA B 1 154 ? 6.920 10.883 -13.235 1.00 19.58 154 ALA B C 1
ATOM 4422 O O . ALA B 1 154 ? 6.823 9.969 -14.040 1.00 21.09 154 ALA B O 1
ATOM 4424 N N . THR B 1 155 ? 6.511 10.776 -11.980 1.00 21.10 155 THR B N 1
ATOM 4425 C CA . THR B 1 155 ? 5.981 9.518 -11.473 1.00 22.43 155 THR B CA 1
ATOM 4426 C C . THR B 1 155 ? 4.800 8.931 -12.231 1.00 23.27 155 THR B C 1
ATOM 4427 O O . THR B 1 155 ? 4.883 7.802 -12.709 1.00 24.78 155 THR B O 1
ATOM 4431 N N . PRO B 1 156 ? 3.679 9.662 -12.339 1.00 21.40 156 PRO B N 1
ATOM 4432 C CA . PRO B 1 156 ? 2.557 9.073 -13.084 1.00 22.06 156 PRO B CA 1
ATOM 4433 C C . PRO B 1 156 ? 2.810 9.042 -14.600 1.00 20.65 156 PRO B C 1
ATOM 4434 O O . PRO B 1 156 ? 2.363 8.126 -15.295 1.00 20.71 156 PRO B O 1
ATOM 4438 N N . ALA B 1 157 ? 3.531 10.038 -15.107 1.00 17.33 157 ALA B N 1
ATOM 4439 C CA . ALA B 1 157 ? 3.831 10.099 -16.533 1.00 18.74 157 ALA B CA 1
ATOM 4440 C C . ALA B 1 157 ? 4.681 8.922 -17.034 1.00 18.10 157 ALA B C 1
ATOM 4441 O O . ALA B 1 157 ? 4.439 8.392 -18.120 1.00 17.25 157 ALA B O 1
ATOM 4443 N N . ALA B 1 158 ? 5.676 8.525 -16.246 1.00 18.15 158 ALA B N 1
ATOM 4444 C CA . ALA B 1 158 ? 6.559 7.428 -16.620 1.00 18.75 158 ALA B CA 1
ATOM 4445 C C . ALA B 1 158 ? 5.801 6.176 -17.028 1.00 19.05 158 ALA B C 1
ATOM 4446 O O . ALA B 1 158 ? 6.317 5.350 -17.780 1.00 20.04 158 ALA B O 1
ATOM 4448 N N . LEU B 1 159 ? 4.577 6.038 -16.533 1.00 18.63 159 LEU B N 1
ATOM 4449 C CA . LEU B 1 159 ? 3.765 4.870 -16.846 1.00 19.77 159 LEU B CA 1
ATOM 4450 C C . LEU B 1 159 ? 3.078 4.945 -18.194 1.00 20.09 159 LEU B C 1
ATOM 4451 O O . LEU B 1 159 ? 2.757 3.902 -18.782 1.00 18.19 159 LEU B O 1
ATOM 4456 N N . VAL B 1 160 ? 2.858 6.166 -18.683 1.00 17.07 160 VAL B N 1
ATOM 4457 C CA . VAL B 1 160 ? 2.139 6.367 -19.938 1.00 19.15 160 VAL B CA 1
ATOM 4458 C C . VAL B 1 160 ? 2.791 7.246 -21.005 1.00 20.89 160 VAL B C 1
ATOM 4459 O O . VAL B 1 160 ? 2.211 7.440 -22.068 1.00 19.44 160 VAL B O 1
ATOM 4463 N N . ALA B 1 161 ? 3.986 7.769 -20.746 1.00 22.01 161 ALA B N 1
ATOM 4464 C CA . ALA B 1 161 ? 4.632 8.640 -21.720 1.00 22.33 161 ALA B CA 1
ATOM 4465 C C . ALA B 1 161 ? 6.094 8.302 -22.001 1.00 23.12 161 ALA B C 1
ATOM 4466 O O . ALA B 1 161 ? 6.785 7.721 -21.162 1.00 23.10 161 ALA B O 1
ATOM 4468 N N . HIS B 1 162 ? 6.557 8.674 -23.191 1.00 22.54 162 HIS B N 1
ATOM 4469 C CA . HIS B 1 162 ? 7.947 8.436 -23.586 1.00 22.51 162 HIS B CA 1
ATOM 4470 C C . HIS B 1 162 ? 8.509 9.700 -24.236 1.00 22.18 162 HIS B C 1
ATOM 4471 O O . HIS B 1 162 ? 8.285 9.952 -25.414 1.00 21.24 162 HIS B O 1
ATOM 4478 N N . VAL B 1 163 ? 9.230 10.494 -23.454 1.00 20.82 163 VAL B N 1
ATOM 4479 C CA . VAL B 1 163 ? 9.804 11.736 -23.948 1.00 19.89 163 VAL B CA 1
ATOM 4480 C C . VAL B 1 163 ? 11.254 11.836 -23.530 1.00 21.89 163 VAL B C 1
ATOM 4481 O O . VAL B 1 163 ? 11.669 11.208 -22.566 1.00 22.03 163 VAL B O 1
ATOM 4485 N N . THR B 1 164 ? 12.029 12.636 -24.249 1.00 23.27 164 THR B N 1
ATOM 4486 C CA . THR B 1 164 ? 13.434 12.774 -23.925 1.00 23.64 164 THR B CA 1
ATOM 4487 C C . THR B 1 164 ? 13.675 13.715 -22.742 1.00 24.23 164 THR B C 1
ATOM 4488 O O . THR B 1 164 ? 14.800 13.829 -22.256 1.00 25.25 164 THR B O 1
ATOM 4492 N N . SER B 1 165 ? 12.617 14.384 -22.283 1.00 23.20 165 SER B N 1
ATOM 4493 C CA . SER B 1 165 ? 12.717 15.299 -21.141 1.00 21.78 165 SER B CA 1
ATOM 4494 C C . SER B 1 165 ? 11.393 15.371 -20.382 1.00 22.99 165 SER B C 1
ATOM 4495 O O . SER B 1 165 ? 10.328 15.513 -20.990 1.00 20.79 165 SER B O 1
ATOM 4498 N N . ARG B 1 166 ? 11.465 15.286 -19.054 1.00 24.40 166 ARG B N 1
ATOM 4499 C CA . ARG B 1 166 ? 10.264 15.329 -18.224 1.00 26.31 166 ARG B CA 1
ATOM 4500 C C . ARG B 1 166 ? 9.589 16.697 -18.290 1.00 25.82 166 ARG B C 1
ATOM 4501 O O . ARG B 1 166 ? 8.431 16.850 -17.910 1.00 24.82 166 ARG B O 1
ATOM 4509 N N . LYS B 1 167 ? 10.323 17.690 -18.781 1.00 26.05 167 LYS B N 1
ATOM 4510 C CA . LYS B 1 167 ? 9.798 19.047 -18.892 1.00 26.22 167 LYS B CA 1
ATOM 4511 C C . LYS B 1 167 ? 8.645 19.117 -19.889 1.00 25.61 167 LYS B C 1
ATOM 4512 O O . LYS B 1 167 ? 7.753 19.956 -19.763 1.00 26.75 167 LYS B O 1
ATOM 4518 N N . CYS B 1 168 ? 8.670 18.230 -20.878 1.00 24.15 168 CYS B N 1
ATOM 4519 C CA . CYS B 1 168 ? 7.692 18.249 -21.953 1.00 24.70 168 CYS B CA 1
ATOM 4520 C C . CYS B 1 168 ? 6.261 17.855 -21.559 1.00 25.00 168 CYS B C 1
ATOM 4521 O O . CYS B 1 168 ? 5.724 16.830 -21.992 1.00 22.91 168 CYS B O 1
ATOM 4524 N N . TYR B 1 169 ? 5.653 18.717 -20.745 1.00 24.35 169 TYR B N 1
ATOM 4525 C CA . TYR B 1 169 ? 4.293 18.545 -20.243 1.00 24.18 169 TYR B CA 1
ATOM 4526 C C . TYR B 1 169 ? 3.204 18.539 -21.327 1.00 24.83 169 TYR B C 1
ATOM 4527 O O . TYR B 1 169 ? 2.397 17.607 -21.412 1.00 24.22 169 TYR B O 1
ATOM 4536 N N . GLY B 1 170 ? 3.181 19.583 -22.148 1.00 24.39 170 GLY B N 1
ATOM 4537 C CA . GLY B 1 170 ? 2.191 19.666 -23.204 1.00 25.18 170 GLY B CA 1
ATOM 4538 C C . GLY B 1 170 ? 2.792 20.052 -24.543 1.00 26.84 170 GLY B C 1
ATOM 4539 O O . GLY B 1 170 ? 4.009 20.017 -24.707 1.00 26.41 170 GLY B O 1
ATOM 4540 N N . PRO B 1 171 ? 1.959 20.435 -25.527 1.00 28.27 171 PRO B N 1
ATOM 4541 C CA . PRO B 1 171 ? 2.452 20.822 -26.853 1.00 28.75 171 PRO B CA 1
ATOM 4542 C C . PRO B 1 171 ? 3.564 21.870 -26.822 1.00 28.61 171 PRO B C 1
ATOM 4543 O O . PRO B 1 171 ? 4.696 21.602 -27.222 1.00 29.57 171 PRO B O 1
ATOM 4547 N N . SER B 1 172 ? 3.227 23.058 -26.340 1.00 27.90 172 SER B N 1
ATOM 4548 C CA . SER B 1 172 ? 4.179 24.151 -26.261 1.00 26.25 172 SER B CA 1
ATOM 4549 C C . SER B 1 172 ? 5.582 23.728 -25.825 1.00 27.61 172 SER B C 1
ATOM 4550 O O . SER B 1 172 ? 6.558 23.970 -26.534 1.00 27.28 172 SER B O 1
ATOM 4553 N N . ALA B 1 173 ? 5.671 23.094 -24.658 1.00 27.56 173 ALA B N 1
ATOM 4554 C CA . ALA B 1 173 ? 6.950 22.656 -24.099 1.00 27.11 173 ALA B CA 1
ATOM 4555 C C . ALA B 1 173 ? 7.632 21.539 -24.884 1.00 26.65 173 ALA B C 1
ATOM 4556 O O . ALA B 1 173 ? 8.859 21.454 -24.928 1.00 25.53 173 ALA B O 1
ATOM 4558 N N . THR B 1 174 ? 6.841 20.672 -25.494 1.00 26.60 174 THR B N 1
ATOM 4559 C CA . THR B 1 174 ? 7.415 19.570 -26.245 1.00 27.81 174 THR B CA 1
ATOM 4560 C C . THR B 1 174 ? 8.027 20.092 -27.537 1.00 28.48 174 THR B C 1
ATOM 4561 O O . THR B 1 174 ? 9.120 19.669 -27.945 1.00 26.26 174 THR B O 1
ATOM 4565 N N . SER B 1 175 ? 7.320 21.028 -28.168 1.00 28.42 175 SER B N 1
ATOM 4566 C CA . SER B 1 175 ? 7.783 21.610 -29.414 1.00 29.18 175 SER B CA 1
ATOM 4567 C C . SER B 1 175 ? 9.217 22.100 -29.302 1.00 28.64 175 SER B C 1
ATOM 4568 O O . SER B 1 175 ? 9.990 21.947 -30.245 1.00 29.80 175 SER B O 1
ATOM 4571 N N . GLU B 1 176 ? 9.589 22.678 -28.162 1.00 28.82 176 GLU B N 1
ATOM 4572 C CA . GLU B 1 176 ? 10.955 23.176 -28.036 1.00 31.95 176 GLU B CA 1
ATOM 4573 C C . GLU B 1 176 ? 11.958 22.290 -27.315 1.00 31.64 176 GLU B C 1
ATOM 4574 O O . GLU B 1 176 ? 13.128 22.264 -27.695 1.00 33.07 176 GLU B O 1
ATOM 4580 N N . LYS B 1 177 ? 11.523 21.552 -26.300 1.00 30.98 177 LYS B N 1
ATOM 4581 C CA . LYS B 1 177 ? 12.453 20.705 -25.564 1.00 29.93 177 LYS B CA 1
ATOM 4582 C C . LYS B 1 177 ? 12.481 19.243 -25.973 1.00 28.82 177 LYS B C 1
ATOM 4583 O O . LYS B 1 177 ? 13.438 18.543 -25.662 1.00 28.62 177 LYS B O 1
ATOM 4589 N N . CYS B 1 178 ? 11.440 18.778 -26.654 1.00 28.18 178 CYS B N 1
ATOM 4590 C CA . CYS B 1 178 ? 11.383 17.387 -27.119 1.00 28.72 178 CYS B CA 1
ATOM 4591 C C . CYS B 1 178 ? 10.887 17.377 -28.564 1.00 31.15 178 CYS B C 1
ATOM 4592 O O . CYS B 1 178 ? 9.876 16.750 -28.879 1.00 30.06 178 CYS B O 1
ATOM 4595 N N . PRO B 1 179 ? 11.609 18.074 -29.465 1.00 32.50 179 PRO B N 1
ATOM 4596 C CA . PRO B 1 179 ? 11.270 18.178 -30.889 1.00 31.61 179 PRO B CA 1
ATOM 4597 C C . PRO B 1 179 ? 10.931 16.845 -31.545 1.00 31.34 179 PRO B C 1
ATOM 4598 O O . PRO B 1 179 ? 9.957 16.746 -32.290 1.00 32.05 179 PRO B O 1
ATOM 4602 N N . GLY B 1 180 ? 11.733 15.825 -31.275 1.00 29.51 180 GLY B N 1
ATOM 4603 C CA . GLY B 1 180 ? 11.473 14.524 -31.864 1.00 30.03 180 GLY B CA 1
ATOM 4604 C C . GLY B 1 180 ? 10.230 13.872 -31.288 1.00 30.52 180 GLY B C 1
ATOM 4605 O O . GLY B 1 180 ? 9.774 12.842 -31.776 1.00 31.75 180 GLY B O 1
ATOM 4606 N N . ASN B 1 181 ? 9.680 14.461 -30.236 1.00 29.29 181 ASN B N 1
ATOM 4607 C CA . ASN B 1 181 ? 8.480 13.909 -29.633 1.00 28.44 181 ASN B CA 1
ATOM 4608 C C . ASN B 1 181 ? 7.264 14.721 -30.065 1.00 28.35 181 ASN B C 1
ATOM 4609 O O . ASN B 1 181 ? 6.149 14.203 -30.113 1.00 28.52 181 ASN B O 1
ATOM 4614 N N . ALA B 1 182 ? 7.484 15.988 -30.399 1.00 26.93 182 ALA B N 1
ATOM 4615 C CA . ALA B 1 182 ? 6.398 16.862 -30.813 1.00 27.78 182 ALA B CA 1
ATOM 4616 C C . ALA B 1 182 ? 5.528 16.166 -31.843 1.00 29.64 182 ALA B C 1
ATOM 4617 O O . ALA B 1 182 ? 6.030 15.502 -32.750 1.00 32.17 182 ALA B O 1
ATOM 4619 N N . LEU B 1 183 ? 4.221 16.327 -31.698 1.00 28.87 183 LEU B N 1
ATOM 4620 C CA . LEU B 1 183 ? 3.261 15.704 -32.598 1.00 28.83 183 LEU B CA 1
ATOM 4621 C C . LEU B 1 183 ? 3.445 16.158 -34.049 1.00 29.92 183 LEU B C 1
ATOM 4622 O O . LEU B 1 183 ? 3.459 15.336 -34.984 1.00 26.56 183 LEU B O 1
ATOM 4627 N N . GLU B 1 184 ? 3.607 17.473 -34.213 1.00 28.49 184 GLU B N 1
ATOM 4628 C CA . GLU B 1 184 ? 3.750 18.091 -35.518 1.00 27.81 184 GLU B CA 1
ATOM 4629 C C . GLU B 1 184 ? 5.050 17.754 -36.228 1.00 29.58 184 GLU B C 1
ATOM 4630 O O . GLU B 1 184 ? 5.289 18.218 -37.345 1.00 30.05 184 GLU B O 1
ATOM 4636 N N . LYS B 1 185 ? 5.882 16.941 -35.582 1.00 30.16 185 LYS B N 1
ATOM 4637 C CA . LYS B 1 185 ? 7.160 16.519 -36.141 1.00 28.19 185 LYS B CA 1
ATOM 4638 C C . LYS B 1 185 ? 7.152 15.011 -36.335 1.00 29.14 185 LYS B C 1
ATOM 4639 O O . LYS B 1 185 ? 8.192 14.404 -36.551 1.00 29.56 185 LYS B O 1
ATOM 4645 N N . GLY B 1 186 ? 5.980 14.403 -36.226 1.00 30.19 186 GLY B N 1
ATOM 4646 C CA . GLY B 1 186 ? 5.884 12.966 -36.406 1.00 29.33 186 GLY B CA 1
ATOM 4647 C C . GLY B 1 186 ? 6.038 12.200 -35.110 1.00 29.45 186 GLY B C 1
ATOM 4648 O O . GLY B 1 186 ? 5.900 10.967 -35.079 1.00 28.92 186 GLY B O 1
ATOM 4649 N N . GLY B 1 187 ? 6.324 12.932 -34.035 1.00 26.88 187 GLY B N 1
ATOM 4650 C CA . GLY B 1 187 ? 6.510 12.302 -32.743 1.00 26.09 187 GLY B CA 1
ATOM 4651 C C . GLY B 1 187 ? 5.223 11.786 -32.141 1.00 25.94 187 GLY B C 1
ATOM 4652 O O . GLY B 1 187 ? 4.137 12.039 -32.664 1.00 25.83 187 GLY B O 1
ATOM 4653 N N . LYS B 1 188 ? 5.342 11.050 -31.039 1.00 25.72 188 LYS B N 1
ATOM 4654 C CA . LYS B 1 188 ? 4.169 10.517 -30.366 1.00 25.70 188 LYS B CA 1
ATOM 4655 C C . LYS B 1 188 ? 3.467 11.588 -29.542 1.00 24.25 188 LYS B C 1
ATOM 4656 O O . LYS B 1 188 ? 2.401 11.347 -28.999 1.00 26.31 188 LYS B O 1
ATOM 4662 N N . GLY B 1 189 ? 4.076 12.767 -29.450 1.00 22.96 189 GLY B N 1
ATOM 4663 C CA . GLY B 1 189 ? 3.472 13.870 -28.718 1.00 21.03 189 GLY B CA 1
ATOM 4664 C C . GLY B 1 189 ? 3.992 14.139 -27.316 1.00 19.80 189 GLY B C 1
ATOM 4665 O O . GLY B 1 189 ? 4.857 13.429 -26.822 1.00 19.69 189 GLY B O 1
ATOM 4666 N N . SER B 1 190 ? 3.457 15.176 -26.678 1.00 18.90 190 SER B N 1
ATOM 4667 C CA . SER B 1 190 ? 3.846 15.544 -25.317 1.00 20.88 190 SER B CA 1
ATOM 4668 C C . SER B 1 190 ? 3.340 14.539 -24.279 1.00 19.47 190 SER B C 1
ATOM 4669 O O . SER B 1 190 ? 2.551 13.651 -24.581 1.00 22.75 190 SER B O 1
ATOM 4672 N N . ILE B 1 191 ? 3.799 14.684 -23.047 1.00 20.05 191 ILE B N 1
ATOM 4673 C CA . ILE B 1 191 ? 3.382 13.796 -21.968 1.00 18.84 191 ILE B CA 1
ATOM 4674 C C . ILE B 1 191 ? 1.859 13.694 -21.818 1.00 20.61 191 ILE B C 1
ATOM 4675 O O . ILE B 1 191 ? 1.312 12.601 -21.657 1.00 18.68 191 ILE B O 1
ATOM 4680 N N . THR B 1 192 ? 1.171 14.829 -21.863 1.00 20.86 192 THR B N 1
ATOM 4681 C CA . THR B 1 192 ? -0.276 14.811 -21.722 1.00 20.44 192 THR B CA 1
ATOM 4682 C C . THR B 1 192 ? -0.936 14.139 -22.925 1.00 22.35 192 THR B C 1
ATOM 4683 O O . THR B 1 192 ? -1.855 13.325 -22.769 1.00 22.14 192 THR B O 1
ATOM 4687 N N . GLU B 1 193 ? -0.467 14.463 -24.123 1.00 21.30 193 GLU B N 1
ATOM 4688 C CA . GLU B 1 193 ? -1.033 13.849 -25.316 1.00 21.12 193 GLU B CA 1
ATOM 4689 C C . GLU B 1 193 ? -0.826 12.326 -25.270 1.00 20.96 193 GLU B C 1
ATOM 4690 O O . GLU B 1 193 ? -1.733 11.564 -25.593 1.00 21.19 193 GLU B O 1
ATOM 4696 N N . GLN B 1 194 ? 0.352 11.879 -24.845 1.00 19.62 194 GLN B N 1
ATOM 4697 C CA . GLN B 1 194 ? 0.613 10.440 -24.755 1.00 19.89 194 GLN B CA 1
ATOM 4698 C C . GLN B 1 194 ? -0.207 9.785 -23.637 1.00 22.06 194 GLN B C 1
ATOM 4699 O O . GLN B 1 194 ? -0.536 8.597 -23.710 1.00 21.58 194 GLN B O 1
ATOM 4705 N N . LEU B 1 195 ? -0.540 10.559 -22.604 1.00 23.19 195 LEU B N 1
ATOM 4706 C CA . LEU B 1 195 ? -1.347 10.048 -21.498 1.00 21.40 195 LEU B CA 1
ATOM 4707 C C . LEU B 1 195 ? -2.741 9.724 -22.044 1.00 22.04 195 LEU B C 1
ATOM 4708 O O . LEU B 1 195 ? -3.333 8.686 -21.720 1.00 19.57 195 LEU B O 1
ATOM 4713 N N . LEU B 1 196 ? -3.258 10.618 -22.885 1.00 23.45 196 LEU B N 1
ATOM 4714 C CA . LEU B 1 196 ? -4.573 10.412 -23.481 1.00 22.63 196 LEU B CA 1
ATOM 4715 C C . LEU B 1 196 ? -4.556 9.240 -24.435 1.00 22.29 196 LEU B C 1
ATOM 4716 O O . LEU B 1 196 ? -5.597 8.643 -24.680 1.00 24.93 196 LEU B O 1
ATOM 4721 N N . ASN B 1 197 ? -3.386 8.918 -24.983 1.00 22.15 197 ASN B N 1
ATOM 4722 C CA . ASN B 1 197 ? -3.267 7.770 -25.880 1.00 23.33 197 ASN B CA 1
ATOM 4723 C C . ASN B 1 197 ? -3.191 6.484 -25.063 1.00 23.03 197 ASN B C 1
ATOM 4724 O O . ASN B 1 197 ? -3.813 5.483 -25.409 1.00 24.07 197 ASN B O 1
ATOM 4729 N N . ALA B 1 198 ? -2.416 6.524 -23.980 1.00 23.74 198 ALA B N 1
ATOM 4730 C CA . ALA B 1 198 ? -2.223 5.372 -23.109 1.00 21.71 198 ALA B CA 1
ATOM 4731 C C . ALA B 1 198 ? -3.564 4.800 -22.709 1.00 21.72 198 ALA B C 1
ATOM 4732 O O . ALA B 1 198 ? -3.757 3.583 -22.686 1.00 19.18 198 ALA B O 1
ATOM 4734 N N . ARG B 1 199 ? -4.483 5.696 -22.370 1.00 22.00 199 ARG B N 1
ATOM 4735 C CA . ARG B 1 199 ? -5.841 5.319 -22.006 1.00 22.53 199 ARG B CA 1
ATOM 4736 C C . ARG B 1 199 ? -5.969 4.340 -20.832 1.00 22.42 199 ARG B C 1
ATOM 4737 O O . ARG B 1 199 ? -6.529 3.248 -20.971 1.00 20.19 199 ARG B O 1
ATOM 4745 N N . ALA B 1 200 ? -5.451 4.724 -19.673 1.00 22.27 200 ALA B N 1
ATOM 4746 C CA . ALA B 1 200 ? -5.579 3.864 -18.508 1.00 22.93 200 ALA B CA 1
ATOM 4747 C C . ALA B 1 200 ? -7.058 3.915 -18.133 1.00 23.52 200 ALA B C 1
ATOM 4748 O O . ALA B 1 200 ? -7.752 4.889 -18.455 1.00 21.63 200 ALA B O 1
ATOM 4750 N N . ASP B 1 201 ? -7.550 2.879 -17.464 1.00 22.62 201 ASP B N 1
ATOM 4751 C CA . ASP B 1 201 ? -8.947 2.868 -17.061 1.00 21.88 201 ASP B CA 1
ATOM 4752 C C . ASP B 1 201 ? -9.217 3.971 -16.026 1.00 22.55 201 ASP B C 1
ATOM 4753 O O . ASP B 1 201 ? -10.257 4.632 -16.067 1.00 21.52 201 ASP B O 1
ATOM 4758 N N . VAL B 1 202 ? -8.274 4.175 -15.112 1.00 21.20 202 VAL B N 1
ATOM 4759 C CA . VAL B 1 202 ? -8.436 5.186 -14.078 1.00 20.67 202 VAL B CA 1
ATOM 4760 C C . VAL B 1 202 ? -7.195 6.060 -13.938 1.00 20.78 202 VAL B C 1
ATOM 4761 O O . VAL B 1 202 ? -6.110 5.555 -13.675 1.00 20.97 202 VAL B O 1
ATOM 4765 N N . THR B 1 203 ? -7.368 7.369 -14.128 1.00 20.03 203 THR B N 1
ATOM 4766 C CA . THR B 1 203 ? -6.284 8.343 -14.005 1.00 19.37 203 THR B CA 1
ATOM 4767 C C . THR B 1 203 ? -6.840 9.507 -13.195 1.00 19.39 203 THR B C 1
ATOM 4768 O O . THR B 1 203 ? -7.741 10.220 -13.652 1.00 18.33 203 THR B O 1
ATOM 4772 N N . LEU B 1 204 ? -6.300 9.688 -11.990 1.00 19.03 204 LEU B N 1
ATOM 4773 C CA . LEU B 1 204 ? -6.760 10.729 -11.068 1.00 15.47 204 LEU B CA 1
ATOM 4774 C C . LEU B 1 204 ? -5.614 11.555 -10.496 1.00 15.58 204 LEU B C 1
ATOM 4775 O O . LEU B 1 204 ? -4.574 11.005 -10.136 1.00 17.85 204 LEU B O 1
ATOM 4780 N N . GLY B 1 205 ? -5.807 12.868 -10.381 1.00 11.49 205 GLY B N 1
ATOM 4781 C CA . GLY B 1 205 ? -4.754 13.699 -9.816 1.00 9.63 205 GLY B CA 1
ATOM 4782 C C . GLY B 1 205 ? -4.855 15.171 -10.177 1.00 11.57 205 GLY B C 1
ATOM 4783 O O . GLY B 1 205 ? -5.924 15.665 -10.530 1.00 8.76 205 GLY B O 1
ATOM 4784 N N . GLY B 1 206 ? -3.737 15.878 -10.057 1.00 12.87 206 GLY B N 1
ATOM 4785 C CA . GLY B 1 206 ? -3.709 17.283 -10.401 1.00 13.97 206 GLY B CA 1
ATOM 4786 C C . GLY B 1 206 ? -3.140 17.417 -11.801 1.00 16.10 206 GLY B C 1
ATOM 4787 O O . GLY B 1 206 ? -3.039 16.424 -12.532 1.00 16.39 206 GLY B O 1
ATOM 4788 N N . GLY B 1 207 ? -2.777 18.635 -12.186 1.00 15.38 207 GLY B N 1
ATOM 4789 C CA . GLY B 1 207 ? -2.210 18.833 -13.500 1.00 16.28 207 GLY B CA 1
ATOM 4790 C C . GLY B 1 207 ? -3.198 19.149 -14.598 1.00 18.68 207 GLY B C 1
ATOM 4791 O O . GLY B 1 207 ? -2.946 18.855 -15.764 1.00 20.33 207 GLY B O 1
ATOM 4792 N N . ALA B 1 208 ? -4.322 19.756 -14.243 1.00 20.66 208 ALA B N 1
ATOM 4793 C CA . ALA B 1 208 ? -5.318 20.123 -15.242 1.00 21.70 208 ALA B CA 1
ATOM 4794 C C . ALA B 1 208 ? -4.857 21.315 -16.100 1.00 22.60 208 ALA B C 1
ATOM 4795 O O . ALA B 1 208 ? -5.396 21.546 -17.182 1.00 21.64 208 ALA B O 1
ATOM 4797 N N . LYS B 1 209 ? -3.846 22.050 -15.634 1.00 22.78 209 LYS B N 1
ATOM 4798 C CA . LYS B 1 209 ? -3.365 23.219 -16.375 1.00 24.96 209 LYS B CA 1
ATOM 4799 C C . LYS B 1 209 ? -2.954 22.939 -17.817 1.00 24.11 209 LYS B C 1
ATOM 4800 O O . LYS B 1 209 ? -3.401 23.615 -18.750 1.00 22.76 209 LYS B O 1
ATOM 4806 N N . THR B 1 210 ? -2.088 21.950 -17.992 1.00 23.30 210 THR B N 1
ATOM 4807 C CA . THR B 1 210 ? -1.615 21.577 -19.315 1.00 21.25 210 THR B CA 1
ATOM 4808 C C . THR B 1 210 ? -2.781 21.198 -20.224 1.00 20.51 210 THR B C 1
ATOM 4809 O O . THR B 1 210 ? -2.694 21.333 -21.444 1.00 21.66 210 THR B O 1
ATOM 4813 N N . PHE B 1 211 ? -3.876 20.728 -19.637 1.00 19.74 211 PHE B N 1
ATOM 4814 C CA . PHE B 1 211 ? -5.025 20.329 -20.441 1.00 18.85 211 PHE B CA 1
ATOM 4815 C C . PHE B 1 211 ? -5.741 21.514 -21.058 1.00 21.05 211 PHE B C 1
ATOM 4816 O O . PHE B 1 211 ? -6.666 21.340 -21.841 1.00 22.15 211 PHE B O 1
ATOM 4824 N N . ALA B 1 212 ? -5.312 22.723 -20.702 1.00 22.46 212 ALA B N 1
ATOM 4825 C CA . ALA B 1 212 ? -5.898 23.941 -21.249 1.00 22.57 212 ALA B CA 1
ATOM 4826 C C . ALA B 1 212 ? -5.216 24.226 -22.593 1.00 22.83 212 ALA B C 1
ATOM 4827 O O . ALA B 1 212 ? -5.728 24.963 -23.433 1.00 20.70 212 ALA B O 1
ATOM 4829 N N . GLU B 1 213 ? -4.050 23.626 -22.786 1.00 23.60 213 GLU B N 1
ATOM 4830 C CA . GLU B 1 213 ? -3.312 23.806 -24.026 1.00 25.56 213 GLU B CA 1
ATOM 4831 C C . GLU B 1 213 ? -4.020 23.147 -25.208 1.00 27.35 213 GLU B C 1
ATOM 4832 O O . GLU B 1 213 ? -4.758 22.168 -25.043 1.00 27.29 213 GLU B O 1
ATOM 4838 N N . THR B 1 214 ? -3.794 23.686 -26.404 1.00 28.27 214 THR B N 1
ATOM 4839 C CA . THR B 1 214 ? -4.394 23.116 -27.610 1.00 29.59 214 THR B CA 1
ATOM 4840 C C . THR B 1 214 ? -3.326 22.324 -28.355 1.00 29.08 214 THR B C 1
ATOM 4841 O O . THR B 1 214 ? -2.137 22.619 -28.256 1.00 29.39 214 THR B O 1
ATOM 4845 N N . ALA B 1 215 ? -3.753 21.303 -29.080 1.00 28.94 215 ALA B N 1
ATOM 4846 C CA . ALA B 1 215 ? -2.818 20.486 -29.829 1.00 29.75 215 ALA B CA 1
ATOM 4847 C C . ALA B 1 215 ? -2.433 21.297 -31.059 1.00 30.78 215 ALA B C 1
ATOM 4848 O O . ALA B 1 215 ? -3.260 22.029 -31.605 1.00 30.19 215 ALA B O 1
ATOM 4850 N N . THR B 1 216 ? -1.184 21.177 -31.493 1.00 31.39 216 THR B N 1
ATOM 4851 C CA . THR B 1 216 ? -0.729 21.934 -32.648 1.00 32.72 216 THR B CA 1
ATOM 4852 C C . THR B 1 216 ? -0.872 21.163 -33.953 1.00 32.44 216 THR B C 1
ATOM 4853 O O . THR B 1 216 ? -0.668 21.710 -35.032 1.00 32.46 216 THR B O 1
ATOM 4857 N N . ALA B 1 217 ? -1.238 19.892 -33.857 1.00 33.46 217 ALA B N 1
ATOM 4858 C CA . ALA B 1 217 ? -1.404 19.065 -35.043 1.00 32.79 217 ALA B CA 1
ATOM 4859 C C . ALA B 1 217 ? -2.260 17.867 -34.710 1.00 33.17 217 ALA B C 1
ATOM 4860 O O . ALA B 1 217 ? -2.788 17.758 -33.609 1.00 34.93 217 ALA B O 1
ATOM 4862 N N . GLY B 1 218 ? -2.398 16.966 -35.670 1.00 33.90 218 GLY B N 1
ATOM 4863 C CA . GLY B 1 218 ? -3.171 15.765 -35.443 1.00 32.70 218 GLY B CA 1
ATOM 4864 C C . GLY B 1 218 ? -4.667 15.916 -35.591 1.00 33.69 218 GLY B C 1
ATOM 4865 O O . GLY B 1 218 ? -5.178 16.969 -35.962 1.00 34.01 218 GLY B O 1
ATOM 4866 N N . GLU B 1 219 ? -5.353 14.822 -35.285 1.00 33.93 219 GLU B N 1
ATOM 4867 C CA . GLU B 1 219 ? -6.807 14.675 -35.338 1.00 33.14 219 GLU B CA 1
ATOM 4868 C C . GLU B 1 219 ? -7.572 15.743 -34.552 1.00 33.30 219 GLU B C 1
ATOM 4869 O O . GLU B 1 219 ? -8.660 16.157 -34.953 1.00 34.23 219 GLU B O 1
ATOM 4875 N N . TRP B 1 220 ? -7.011 16.170 -33.421 1.00 32.19 220 TRP B N 1
ATOM 4876 C CA . TRP B 1 220 ? -7.655 17.160 -32.561 1.00 30.08 220 TRP B CA 1
ATOM 4877 C C . TRP B 1 220 ? -6.927 18.502 -32.536 1.00 30.33 220 TRP B C 1
ATOM 4878 O O . TRP B 1 220 ? -6.984 19.237 -31.553 1.00 30.12 220 TRP B O 1
ATOM 4889 N N . GLN B 1 221 ? -6.241 18.809 -33.627 1.00 30.66 221 GLN B N 1
ATOM 4890 C CA . GLN B 1 221 ? -5.517 20.061 -33.746 1.00 31.41 221 GLN B CA 1
ATOM 4891 C C . GLN B 1 221 ? -6.487 21.199 -33.449 1.00 30.76 221 GLN B C 1
ATOM 4892 O O . GLN B 1 221 ? -7.662 21.121 -33.801 1.00 30.88 221 GLN B O 1
ATOM 4898 N N . GLY B 1 222 ? -6.007 22.239 -32.777 1.00 29.12 222 GLY B N 1
ATOM 4899 C CA . GLY B 1 222 ? -6.858 23.382 -32.512 1.00 29.01 222 GLY B CA 1
ATOM 4900 C C . GLY B 1 222 ? -7.771 23.383 -31.300 1.00 29.41 222 GLY B C 1
ATOM 4901 O O . GLY B 1 222 ? -8.265 24.444 -30.908 1.00 29.42 222 GLY B O 1
ATOM 4902 N N . LYS B 1 223 ? -8.040 22.225 -30.711 1.00 29.28 223 LYS B N 1
ATOM 4903 C CA . LYS B 1 223 ? -8.889 22.217 -29.525 1.00 28.50 223 LYS B CA 1
ATOM 4904 C C . LYS B 1 223 ? -8.081 21.873 -28.288 1.00 26.61 223 LYS B C 1
ATOM 4905 O O . LYS B 1 223 ? -7.002 21.295 -28.392 1.00 24.12 223 LYS B O 1
ATOM 4911 N N . THR B 1 224 ? -8.589 22.259 -27.122 1.00 26.45 224 THR B N 1
ATOM 4912 C CA . THR B 1 224 ? -7.883 21.999 -25.872 1.00 26.61 224 THR B CA 1
ATOM 4913 C C . THR B 1 224 ? -7.752 20.506 -25.616 1.00 26.51 224 THR B C 1
ATOM 4914 O O . THR B 1 224 ? -8.561 19.705 -26.088 1.00 26.90 224 THR B O 1
ATOM 4918 N N . LEU B 1 225 ? -6.720 20.138 -24.866 1.00 26.71 225 LEU B N 1
ATOM 4919 C CA . LEU B 1 225 ? -6.489 18.741 -24.537 1.00 23.73 225 LEU B CA 1
ATOM 4920 C C . LEU B 1 225 ? -7.632 18.250 -23.652 1.00 24.83 225 LEU B C 1
ATOM 4921 O O . LEU B 1 225 ? -7.904 17.050 -23.592 1.00 24.78 225 LEU B O 1
ATOM 4926 N N . ARG B 1 226 ? -8.310 19.178 -22.974 1.00 25.66 226 ARG B N 1
ATOM 4927 C CA . ARG B 1 226 ? -9.454 18.802 -22.147 1.00 25.73 226 ARG B CA 1
ATOM 4928 C C . ARG B 1 226 ? -10.591 18.398 -23.098 1.00 25.96 226 ARG B C 1
ATOM 4929 O O . ARG B 1 226 ? -11.258 17.380 -22.891 1.00 24.02 226 ARG B O 1
ATOM 4937 N N . GLU B 1 227 ? -10.793 19.196 -24.147 1.00 26.07 227 GLU B N 1
ATOM 4938 C CA . GLU B 1 227 ? -11.826 18.914 -25.145 1.00 27.89 227 GLU B CA 1
ATOM 4939 C C . GLU B 1 227 ? -11.542 17.592 -25.863 1.00 28.90 227 GLU B C 1
ATOM 4940 O O . GLU B 1 227 ? -12.466 16.871 -26.258 1.00 28.75 227 GLU B O 1
ATOM 4946 N N . GLN B 1 228 ? -10.257 17.284 -26.031 1.00 28.85 228 GLN B N 1
ATOM 4947 C CA . GLN B 1 228 ? -9.836 16.057 -26.700 1.00 27.50 228 GLN B CA 1
ATOM 4948 C C . GLN B 1 228 ? -10.215 14.846 -25.872 1.00 27.94 228 GLN B C 1
ATOM 4949 O O . GLN B 1 228 ? -10.755 13.859 -26.387 1.00 27.19 228 GLN B O 1
ATOM 4955 N N . ALA B 1 229 ? -9.916 14.916 -24.584 1.00 26.90 229 ALA B N 1
ATOM 4956 C CA . ALA B 1 229 ? -10.243 13.818 -23.704 1.00 27.69 229 ALA B CA 1
ATOM 4957 C C . ALA B 1 229 ? -11.745 13.571 -23.792 1.00 28.22 229 ALA B C 1
ATOM 4958 O O . ALA B 1 229 ? -12.199 12.422 -23.818 1.00 27.10 229 ALA B O 1
ATOM 4960 N N . GLN B 1 230 ? -12.519 14.647 -23.853 1.00 27.73 230 GLN B N 1
ATOM 4961 C CA . GLN B 1 230 ? -13.967 14.511 -23.932 1.00 29.79 230 GLN B CA 1
ATOM 4962 C C . GLN B 1 230 ? -14.396 13.840 -25.227 1.00 28.86 230 GLN B C 1
ATOM 4963 O O . GLN B 1 230 ? -15.180 12.897 -25.215 1.00 29.93 230 GLN B O 1
ATOM 4969 N N . ALA B 1 231 ? -13.860 14.312 -26.343 1.00 26.61 231 ALA B N 1
ATOM 4970 C CA . ALA B 1 231 ? -14.194 13.756 -27.648 1.00 25.27 231 ALA B CA 1
ATOM 4971 C C . ALA B 1 231 ? -13.777 12.295 -27.782 1.00 25.17 231 ALA B C 1
ATOM 4972 O O . ALA B 1 231 ? -14.341 11.552 -28.590 1.00 25.63 231 ALA B O 1
ATOM 4974 N N . ARG B 1 232 ? -12.795 11.876 -26.992 1.00 23.30 232 ARG B N 1
ATOM 4975 C CA . ARG B 1 232 ? -12.320 10.507 -27.080 1.00 20.21 232 ARG B CA 1
ATOM 4976 C C . ARG B 1 232 ? -12.988 9.577 -26.084 1.00 21.38 232 ARG B C 1
ATOM 4977 O O . ARG B 1 232 ? -12.479 8.498 -25.804 1.00 20.69 232 ARG B O 1
ATOM 4985 N N . GLY B 1 233 ? -14.127 10.012 -25.550 1.00 22.57 233 GLY B N 1
ATOM 4986 C CA . GLY B 1 233 ? -14.877 9.196 -24.617 1.00 22.43 233 GLY B CA 1
ATOM 4987 C C . GLY B 1 233 ? -14.430 9.122 -23.168 1.00 23.02 233 GLY B C 1
ATOM 4988 O O . GLY B 1 233 ? -14.820 8.198 -22.464 1.00 24.31 233 GLY B O 1
ATOM 4989 N N . TYR B 1 234 ? -13.618 10.058 -22.700 1.00 23.37 234 TYR B N 1
ATOM 4990 C CA . TYR B 1 234 ? -13.203 10.005 -21.297 1.00 23.94 234 TYR B CA 1
ATOM 4991 C C . TYR B 1 234 ? -14.313 10.555 -20.419 1.00 24.17 234 TYR B C 1
ATOM 4992 O O . TYR B 1 234 ? -15.146 11.330 -20.876 1.00 24.65 234 TYR B O 1
ATOM 5001 N N . GLN B 1 235 ? -14.319 10.142 -19.155 1.00 24.91 235 GLN B N 1
ATOM 5002 C CA . GLN B 1 235 ? -15.281 10.636 -18.186 1.00 24.15 235 GLN B CA 1
ATOM 5003 C C . GLN B 1 235 ? -14.479 11.678 -17.428 1.00 23.27 235 GLN B C 1
ATOM 5004 O O . GLN B 1 235 ? -13.671 11.345 -16.572 1.00 26.38 235 GLN B O 1
ATOM 5010 N N . LEU B 1 236 ? -14.673 12.942 -17.762 1.00 22.96 236 LEU B N 1
ATOM 5011 C CA . LEU B 1 236 ? -13.922 13.990 -17.103 1.00 22.95 236 LEU B CA 1
ATOM 5012 C C . LEU B 1 236 ? -14.576 14.353 -15.783 1.00 23.33 236 LEU B C 1
ATOM 5013 O O . LEU B 1 236 ? -15.756 14.680 -15.724 1.00 25.77 236 LEU B O 1
ATOM 5018 N N . VAL B 1 237 ? -13.800 14.289 -14.714 1.00 21.22 237 VAL B N 1
ATOM 5019 C CA . VAL B 1 237 ? -14.306 14.583 -13.387 1.00 20.54 237 VAL B CA 1
ATOM 5020 C C . VAL B 1 237 ? -13.421 15.668 -12.774 1.00 21.79 237 VAL B C 1
ATOM 5021 O O . VAL B 1 237 ? -12.210 15.667 -12.969 1.00 20.80 237 VAL B O 1
ATOM 5025 N N . SER B 1 238 ? -14.022 16.591 -12.032 1.00 21.80 238 SER B N 1
ATOM 5026 C CA . SER B 1 238 ? -13.250 17.694 -11.460 1.00 21.82 238 SER B CA 1
ATOM 5027 C C . SER B 1 238 ? -13.178 17.774 -9.948 1.00 22.44 238 SER B C 1
ATOM 5028 O O . SER B 1 238 ? -12.275 18.410 -9.399 1.00 21.24 238 SER B O 1
ATOM 5031 N N . ASP B 1 239 ? -14.135 17.150 -9.273 1.00 20.85 239 ASP B N 1
ATOM 5032 C CA . ASP B 1 239 ? -14.139 17.182 -7.826 1.00 21.66 239 ASP B CA 1
ATOM 5033 C C . ASP B 1 239 ? -14.614 15.869 -7.237 1.00 22.11 239 ASP B C 1
ATOM 5034 O O . ASP B 1 239 ? -14.895 14.911 -7.959 1.00 21.91 239 ASP B O 1
ATOM 5039 N N . ALA B 1 240 ? -14.702 15.854 -5.913 1.00 22.51 240 ALA B N 1
ATOM 5040 C CA . ALA B 1 240 ? -15.140 14.694 -5.163 1.00 23.67 240 ALA B CA 1
ATOM 5041 C C . ALA B 1 240 ? -16.557 14.253 -5.565 1.00 24.95 240 ALA B C 1
ATOM 5042 O O . ALA B 1 240 ? -16.821 13.046 -5.750 1.00 22.12 240 ALA B O 1
ATOM 5044 N N . ALA B 1 241 ? -17.461 15.225 -5.699 1.00 21.52 241 ALA B N 1
ATOM 5045 C CA . ALA B 1 241 ? -18.830 14.910 -6.072 1.00 23.37 241 ALA B CA 1
ATOM 5046 C C . ALA B 1 241 ? -18.888 14.257 -7.461 1.00 24.30 241 ALA B C 1
ATOM 5047 O O . ALA B 1 241 ? -19.603 13.277 -7.653 1.00 25.08 241 ALA B O 1
ATOM 5049 N N . SER B 1 242 ? -18.135 14.794 -8.420 1.00 24.59 242 SER B N 1
ATOM 5050 C CA . SER B 1 242 ? -18.107 14.227 -9.767 1.00 24.10 242 SER B CA 1
ATOM 5051 C C . SER B 1 242 ? -17.483 12.824 -9.756 1.00 25.42 242 SER B C 1
ATOM 5052 O O . SER B 1 242 ? -17.992 11.904 -10.404 1.00 25.35 242 SER B O 1
ATOM 5055 N N . LEU B 1 243 ? -16.383 12.671 -9.020 1.00 23.10 243 LEU B N 1
ATOM 5056 C CA . LEU B 1 243 ? -15.688 11.390 -8.921 1.00 23.95 243 LEU B CA 1
ATOM 5057 C C . LEU B 1 243 ? -16.557 10.284 -8.337 1.00 23.50 243 LEU B C 1
ATOM 5058 O O . LEU B 1 243 ? -16.610 9.186 -8.879 1.00 23.67 243 LEU B O 1
ATOM 5063 N N . ASN B 1 244 ? -17.235 10.572 -7.229 1.00 25.20 244 ASN B N 1
ATOM 5064 C CA . ASN B 1 244 ? -18.102 9.580 -6.583 1.00 25.13 244 ASN B CA 1
ATOM 5065 C C . ASN B 1 244 ? -19.268 9.099 -7.442 1.00 26.28 244 ASN B C 1
ATOM 5066 O O . ASN B 1 244 ? -19.657 7.933 -7.351 1.00 25.25 244 ASN B O 1
ATOM 5071 N N . SER B 1 245 ? -19.827 9.989 -8.262 1.00 26.55 245 SER B N 1
ATOM 5072 C CA . SER B 1 245 ? -20.955 9.625 -9.121 1.00 28.12 245 SER B CA 1
ATOM 5073 C C . SER B 1 245 ? -20.562 8.629 -10.207 1.00 29.48 245 SER B C 1
ATOM 5074 O O . SER B 1 245 ? -21.435 8.058 -10.872 1.00 30.79 245 SER B O 1
ATOM 5077 N N . VAL B 1 246 ? -19.258 8.428 -10.396 1.00 29.70 246 VAL B N 1
ATOM 5078 C CA . VAL B 1 246 ? -18.756 7.501 -11.410 1.00 28.63 246 VAL B CA 1
ATOM 5079 C C . VAL B 1 246 ? -18.998 6.064 -10.964 1.00 28.32 246 VAL B C 1
ATOM 5080 O O . VAL B 1 246 ? -18.537 5.639 -9.905 1.00 28.83 246 VAL B O 1
ATOM 5084 N N . THR B 1 247 ? -19.723 5.323 -11.792 1.00 28.88 247 THR B N 1
ATOM 5085 C CA . THR B 1 247 ? -20.070 3.945 -11.476 1.00 29.08 247 THR B CA 1
ATOM 5086 C C . THR B 1 247 ? -19.157 2.909 -12.090 1.00 28.59 247 THR B C 1
ATOM 5087 O O . THR B 1 247 ? -19.056 1.811 -11.562 1.00 28.97 247 THR B O 1
ATOM 5091 N N . GLU B 1 248 ? -18.516 3.242 -13.208 1.00 29.60 248 GLU B N 1
ATOM 5092 C CA . GLU B 1 248 ? -17.600 2.307 -13.866 1.00 28.96 248 GLU B CA 1
ATOM 5093 C C . GLU B 1 248 ? -16.498 3.030 -14.617 1.00 28.18 248 GLU B C 1
ATOM 5094 O O . GLU B 1 248 ? -16.615 4.219 -14.916 1.00 27.84 248 GLU B O 1
ATOM 5100 N N . ALA B 1 249 ? -15.427 2.299 -14.909 1.00 26.41 249 ALA B N 1
ATOM 5101 C CA . ALA B 1 249 ? -14.286 2.830 -15.642 1.00 26.14 249 ALA B CA 1
ATOM 5102 C C . ALA B 1 249 ? -13.644 1.679 -16.396 1.00 26.59 249 ALA B C 1
ATOM 5103 O O . ALA B 1 249 ? -13.206 0.701 -15.792 1.00 27.13 249 ALA B O 1
ATOM 5105 N N . ASN B 1 250 ? -13.607 1.798 -17.717 1.00 25.52 250 ASN B N 1
ATOM 5106 C CA . ASN B 1 250 ? -13.042 0.769 -18.585 1.00 26.26 250 ASN B CA 1
ATOM 5107 C C . ASN B 1 250 ? -12.598 1.424 -19.880 1.00 26.07 250 ASN B C 1
ATOM 5108 O O . ASN B 1 250 ? -12.624 2.638 -19.999 1.00 27.10 250 ASN B O 1
ATOM 5113 N N . GLN B 1 251 ? -12.218 0.620 -20.862 1.00 27.22 251 GLN B N 1
ATOM 5114 C CA . GLN B 1 251 ? -11.740 1.171 -22.122 1.00 27.91 251 GLN B CA 1
ATOM 5115 C C . GLN B 1 251 ? -12.751 1.951 -22.955 1.00 29.20 251 GLN B C 1
ATOM 5116 O O . GLN B 1 251 ? -12.375 2.808 -23.752 1.00 28.54 251 GLN B O 1
ATOM 5122 N N . GLN B 1 252 ? -14.032 1.662 -22.771 1.00 30.74 252 GLN B N 1
ATOM 5123 C CA . GLN B 1 252 ? -15.071 2.374 -23.504 1.00 32.13 252 GLN B CA 1
ATOM 5124 C C . GLN B 1 252 ? -15.376 3.675 -22.766 1.00 30.62 252 GLN B C 1
ATOM 5125 O O . GLN B 1 252 ? -15.720 4.675 -23.387 1.00 31.59 252 GLN B O 1
ATOM 5131 N N . LYS B 1 253 ? -15.243 3.654 -21.439 1.00 28.85 253 LYS B N 1
ATOM 5132 C CA . LYS B 1 253 ? -15.491 4.842 -20.622 1.00 27.24 253 LYS B CA 1
ATOM 5133 C C . LYS B 1 253 ? -14.358 5.026 -19.612 1.00 24.44 253 LYS B C 1
ATOM 5134 O O . LYS B 1 253 ? -14.554 4.849 -18.412 1.00 23.71 253 LYS B O 1
ATOM 5140 N N . PRO B 1 254 ? -13.152 5.386 -20.090 1.00 22.90 254 PRO B N 1
ATOM 5141 C CA . PRO B 1 254 ? -11.992 5.593 -19.215 1.00 20.84 254 PRO B CA 1
ATOM 5142 C C . PRO B 1 254 ? -12.206 6.811 -18.331 1.00 18.80 254 PRO B C 1
ATOM 5143 O O . PRO B 1 254 ? -12.792 7.800 -18.764 1.00 18.69 254 PRO B O 1
ATOM 5147 N N . LEU B 1 255 ? -11.730 6.729 -17.093 1.00 18.61 255 LEU B N 1
ATOM 5148 C CA . LEU B 1 255 ? -11.889 7.812 -16.134 1.00 18.82 255 LEU B CA 1
ATOM 5149 C C . LEU B 1 255 ? -10.650 8.673 -16.026 1.00 18.69 255 LEU B C 1
ATOM 5150 O O . LEU B 1 255 ? -9.545 8.160 -15.875 1.00 17.04 255 LEU B O 1
ATOM 5155 N N . LEU B 1 256 ? -10.856 9.986 -16.127 1.00 18.38 256 LEU B N 1
ATOM 5156 C CA . LEU B 1 256 ? -9.783 10.958 -16.019 1.00 20.33 256 LEU B CA 1
ATOM 5157 C C . LEU B 1 256 ? -10.205 12.021 -15.013 1.00 19.95 256 LEU B C 1
ATOM 5158 O O . LEU B 1 256 ? -11.083 12.839 -15.296 1.00 18.98 256 LEU B O 1
ATOM 5163 N N . GLY B 1 257 ? -9.581 12.005 -13.842 1.00 18.98 257 GLY B N 1
ATOM 5164 C CA . GLY B 1 257 ? -9.915 12.978 -12.822 1.00 20.02 257 GLY B CA 1
ATOM 5165 C C . GLY B 1 257 ? -8.838 14.032 -12.632 1.00 20.19 257 GLY B C 1
ATOM 5166 O O . GLY B 1 257 ? -7.713 13.720 -12.240 1.00 20.59 257 GLY B O 1
ATOM 5167 N N . LEU B 1 258 ? -9.183 15.277 -12.934 1.00 20.63 258 LEU B N 1
ATOM 5168 C CA . LEU B 1 258 ? -8.265 16.406 -12.796 1.00 21.25 258 LEU B CA 1
ATOM 5169 C C . LEU B 1 258 ? -8.836 17.242 -11.663 1.00 22.37 258 LEU B C 1
ATOM 5170 O O . LEU B 1 258 ? -9.847 17.914 -11.845 1.00 22.66 258 LEU B O 1
ATOM 5175 N N . PHE B 1 259 ? -8.174 17.200 -10.505 1.00 23.42 259 PHE B N 1
ATOM 5176 C CA . PHE B 1 259 ? -8.654 17.887 -9.305 1.00 22.30 259 PHE B CA 1
ATOM 5177 C C . PHE B 1 259 ? -7.987 19.178 -8.877 1.00 22.69 259 PHE B C 1
ATOM 5178 O O . PHE B 1 259 ? -8.296 19.702 -7.805 1.00 21.82 259 PHE B O 1
ATOM 5186 N N . ALA B 1 260 ? -7.083 19.696 -9.700 1.00 25.04 260 ALA B N 1
ATOM 5187 C CA . ALA B 1 260 ? -6.377 20.934 -9.376 1.00 23.07 260 ALA B CA 1
ATOM 5188 C C . ALA B 1 260 ? -5.537 21.366 -10.570 1.00 24.02 260 ALA B C 1
ATOM 5189 O O . ALA B 1 260 ? -5.064 20.519 -11.326 1.00 23.17 260 ALA B O 1
ATOM 5191 N N . ASP B 1 261 ? -5.364 22.680 -10.741 1.00 25.94 261 ASP B N 1
ATOM 5192 C CA . ASP B 1 261 ? -4.568 23.208 -11.842 1.00 26.92 261 ASP B CA 1
ATOM 5193 C C . ASP B 1 261 ? -3.180 22.588 -11.769 1.00 26.16 261 ASP B C 1
ATOM 5194 O O . ASP B 1 261 ? -2.700 21.992 -12.738 1.00 26.30 261 ASP B O 1
ATOM 5199 N N . GLY B 1 262 ? -2.550 22.718 -10.607 1.00 25.51 262 GLY B N 1
ATOM 5200 C CA . GLY B 1 262 ? -1.232 22.145 -10.406 1.00 24.44 262 GLY B CA 1
ATOM 5201 C C . GLY B 1 262 ? -1.353 20.920 -9.520 1.00 23.46 262 GLY B C 1
ATOM 5202 O O . GLY B 1 262 ? -2.159 20.028 -9.793 1.00 21.50 262 GLY B O 1
ATOM 5203 N N . ASN B 1 263 ? -0.547 20.869 -8.464 1.00 24.31 263 ASN B N 1
ATOM 5204 C CA . ASN B 1 263 ? -0.598 19.750 -7.528 1.00 24.74 263 ASN B CA 1
ATOM 5205 C C . ASN B 1 263 ? -1.831 19.872 -6.644 1.00 22.86 263 ASN B C 1
ATOM 5206 O O . ASN B 1 263 ? -2.425 20.938 -6.534 1.00 21.55 263 ASN B O 1
ATOM 5211 N N . MET B 1 264 ? -2.223 18.773 -6.021 1.00 22.36 264 MET B N 1
ATOM 5212 C CA . MET B 1 264 ? -3.385 18.789 -5.150 1.00 21.41 264 MET B CA 1
ATOM 5213 C C . MET B 1 264 ? -3.009 19.380 -3.788 1.00 20.61 264 MET B C 1
ATOM 5214 O O . MET B 1 264 ? -1.860 19.321 -3.368 1.00 18.40 264 MET B O 1
ATOM 5219 N N . PRO B 1 265 ? -3.982 19.972 -3.087 1.00 22.38 265 PRO B N 1
ATOM 5220 C CA . PRO B 1 265 ? -3.730 20.588 -1.777 1.00 22.92 265 PRO B CA 1
ATOM 5221 C C . PRO B 1 265 ? -2.992 19.730 -0.760 1.00 23.59 265 PRO B C 1
ATOM 5222 O O . PRO B 1 265 ? -3.233 18.522 -0.657 1.00 25.79 265 PRO B O 1
ATOM 5226 N N . VAL B 1 266 ? -2.096 20.360 -0.005 1.00 22.47 266 VAL B N 1
ATOM 5227 C CA . VAL B 1 266 ? -1.330 19.647 1.015 1.00 24.27 266 VAL B CA 1
ATOM 5228 C C . VAL B 1 266 ? -2.216 19.398 2.206 1.00 23.24 266 VAL B C 1
ATOM 5229 O O . VAL B 1 266 ? -3.221 20.070 2.393 1.00 23.84 266 VAL B O 1
ATOM 5233 N N . ARG B 1 267 ? -1.820 18.441 3.023 1.00 21.88 267 ARG B N 1
ATOM 5234 C CA . ARG B 1 267 ? -2.594 18.088 4.185 1.00 23.40 267 ARG B CA 1
ATOM 5235 C C . ARG B 1 267 ? -2.399 19.045 5.346 1.00 24.85 267 ARG B C 1
ATOM 5236 O O . ARG B 1 267 ? -3.376 19.486 5.949 1.00 25.56 267 ARG B O 1
ATOM 5244 N N . TRP B 1 268 ? -1.142 19.354 5.659 1.00 24.89 268 TRP B N 1
ATOM 5245 C CA . TRP B 1 268 ? -0.814 20.231 6.779 1.00 24.86 268 TRP B CA 1
ATOM 5246 C C . TRP B 1 268 ? -0.073 21.495 6.388 1.00 25.42 268 TRP B C 1
ATOM 5247 O O . TRP B 1 268 ? 0.648 21.524 5.397 1.00 23.95 268 TRP B O 1
ATOM 5258 N N . LEU B 1 269 ? -0.245 22.539 7.195 1.00 27.17 269 LEU B N 1
ATOM 5259 C CA . LEU B 1 269 ? 0.414 23.821 6.957 1.00 27.45 269 LEU B CA 1
ATOM 5260 C C . LEU B 1 269 ? 1.336 24.159 8.124 1.00 27.78 269 LEU B C 1
ATOM 5261 O O . LEU B 1 269 ? 1.166 23.652 9.236 1.00 27.75 269 LEU B O 1
ATOM 5266 N N . GLY B 1 270 ? 2.316 25.014 7.867 1.00 28.59 270 GLY B N 1
ATOM 5267 C CA . GLY B 1 270 ? 3.240 25.416 8.911 1.00 27.65 270 GLY B CA 1
ATOM 5268 C C . GLY B 1 270 ? 4.301 26.358 8.381 1.00 27.22 270 GLY B C 1
ATOM 5269 O O . GLY B 1 270 ? 4.562 26.370 7.180 1.00 29.17 270 GLY B O 1
ATOM 5270 N N . PRO B 1 271 ? 4.930 27.168 9.243 1.00 26.82 271 PRO B N 1
ATOM 5271 C CA . PRO B 1 271 ? 5.965 28.090 8.769 1.00 25.70 271 PRO B CA 1
ATOM 5272 C C . PRO B 1 271 ? 7.144 27.289 8.254 1.00 27.35 271 PRO B C 1
ATOM 5273 O O . PRO B 1 271 ? 7.313 26.129 8.614 1.00 27.13 271 PRO B O 1
ATOM 5277 N N . LYS B 1 272 ? 7.970 27.894 7.417 1.00 29.14 272 LYS B N 1
ATOM 5278 C CA . LYS B 1 272 ? 9.106 27.151 6.918 1.00 32.27 272 LYS B CA 1
ATOM 5279 C C . LYS B 1 272 ? 10.306 27.270 7.850 1.00 33.23 272 LYS B C 1
ATOM 5280 O O . LYS B 1 272 ? 10.379 28.191 8.666 1.00 34.32 272 LYS B O 1
ATOM 5286 N N . ALA B 1 273 ? 11.227 26.311 7.737 1.00 32.87 273 ALA B N 1
ATOM 5287 C CA . ALA B 1 273 ? 12.428 26.295 8.563 1.00 31.54 273 ALA B CA 1
ATOM 5288 C C . ALA B 1 273 ? 13.307 27.490 8.207 1.00 31.02 273 ALA B C 1
ATOM 5289 O O . ALA B 1 273 ? 13.389 27.897 7.048 1.00 31.38 273 ALA B O 1
ATOM 5291 N N . THR B 1 274 ? 13.960 28.050 9.212 1.00 30.32 274 THR B N 1
ATOM 5292 C CA . THR B 1 274 ? 14.809 29.204 8.997 1.00 30.83 274 THR B CA 1
ATOM 5293 C C . THR B 1 274 ? 16.127 29.055 9.722 1.00 31.96 274 THR B C 1
ATOM 5294 O O . THR B 1 274 ? 16.291 28.165 10.563 1.00 32.09 274 THR B O 1
ATOM 5298 N N . TYR B 1 275 ? 17.069 29.931 9.379 1.00 32.57 275 TYR B N 1
ATOM 5299 C CA . TYR B 1 275 ? 18.379 29.926 10.000 1.00 32.52 275 TYR B CA 1
ATOM 5300 C C . TYR B 1 275 ? 18.151 30.270 11.467 1.00 33.12 275 TYR B C 1
ATOM 5301 O O . TYR B 1 275 ? 17.648 31.349 11.790 1.00 33.18 275 TYR B O 1
ATOM 5310 N N . HIS B 1 276 ? 18.511 29.329 12.342 1.00 32.72 276 HIS B N 1
ATOM 5311 C CA . HIS B 1 276 ? 18.350 29.456 13.792 1.00 32.60 276 HIS B CA 1
ATOM 5312 C C . HIS B 1 276 ? 16.887 29.412 14.224 1.00 32.68 276 HIS B C 1
ATOM 5313 O O . HIS B 1 276 ? 16.530 29.880 15.308 1.00 32.75 276 HIS B O 1
ATOM 5320 N N . GLY B 1 277 ? 16.040 28.842 13.378 1.00 32.54 277 GLY B N 1
ATOM 5321 C CA . GLY B 1 277 ? 14.635 28.750 13.718 1.00 33.85 277 GLY B CA 1
ATOM 5322 C C . GLY B 1 277 ? 14.364 27.980 15.005 1.00 34.60 277 GLY B C 1
ATOM 5323 O O . GLY B 1 277 ? 13.529 28.395 15.804 1.00 34.52 277 GLY B O 1
ATOM 5324 N N . ASN B 1 278 ? 15.077 26.876 15.222 1.00 33.85 278 ASN B N 1
ATOM 5325 C CA . ASN B 1 278 ? 14.870 26.048 16.408 1.00 35.52 278 ASN B CA 1
ATOM 5326 C C . ASN B 1 278 ? 15.016 26.758 17.754 1.00 36.57 278 ASN B C 1
ATOM 5327 O O . ASN B 1 278 ? 14.432 26.319 18.743 1.00 36.30 278 ASN B O 1
ATOM 5332 N N . ILE B 1 279 ? 15.793 27.840 17.800 1.00 38.40 279 ILE B N 1
ATOM 5333 C CA . ILE B 1 279 ? 15.972 28.585 19.050 1.00 38.79 279 ILE B CA 1
ATOM 5334 C C . ILE B 1 279 ? 15.391 30.001 18.986 1.00 39.36 279 ILE B C 1
ATOM 5335 O O . ILE B 1 279 ? 14.901 30.514 19.983 1.00 39.37 279 ILE B O 1
ATOM 5340 N N . ASP B 1 280 ? 15.438 30.618 17.807 1.00 40.27 280 ASP B N 1
ATOM 5341 C CA . ASP B 1 280 ? 14.939 31.981 17.604 1.00 40.92 280 ASP B CA 1
ATOM 5342 C C . ASP B 1 280 ? 13.461 32.113 17.218 1.00 41.02 280 ASP B C 1
ATOM 5343 O O . ASP B 1 280 ? 12.956 33.226 17.053 1.00 40.67 280 ASP B O 1
ATOM 5348 N N . LYS B 1 281 ? 12.777 30.986 17.055 1.00 40.41 281 LYS B N 1
ATOM 5349 C CA . LYS B 1 281 ? 11.362 30.987 16.702 1.00 38.71 281 LYS B CA 1
ATOM 5350 C C . LYS B 1 281 ? 10.666 29.974 17.612 1.00 37.56 281 LYS B C 1
ATOM 5351 O O . LYS B 1 281 ? 11.253 28.963 17.986 1.00 38.95 281 LYS B O 1
ATOM 5357 N N . PRO B 1 282 ? 9.408 30.234 17.988 1.00 36.49 282 PRO B N 1
ATOM 5358 C CA . PRO B 1 282 ? 8.696 29.303 18.869 1.00 34.84 282 PRO B CA 1
ATOM 5359 C C . PRO B 1 282 ? 8.524 27.910 18.260 1.00 33.69 282 PRO B C 1
ATOM 5360 O O . PRO B 1 282 ? 8.513 27.760 17.039 1.00 31.34 282 PRO B O 1
ATOM 5364 N N . ALA B 1 283 ? 8.403 26.902 19.120 1.00 32.16 283 ALA B N 1
ATOM 5365 C CA . ALA B 1 283 ? 8.218 25.526 18.673 1.00 31.00 283 ALA B CA 1
ATOM 5366 C C . ALA B 1 283 ? 6.882 25.417 17.938 1.00 30.93 283 ALA B C 1
ATOM 5367 O O . ALA B 1 283 ? 5.856 25.895 18.414 1.00 31.41 283 ALA B O 1
ATOM 5369 N N . VAL B 1 284 ? 6.904 24.761 16.787 1.00 30.20 284 VAL B N 1
ATOM 5370 C CA . VAL B 1 284 ? 5.730 24.610 15.942 1.00 28.68 284 VAL B CA 1
ATOM 5371 C C . VAL B 1 284 ? 4.804 23.420 16.185 1.00 28.18 284 VAL B C 1
ATOM 5372 O O . VAL B 1 284 ? 5.228 22.336 16.584 1.00 28.56 284 VAL B O 1
ATOM 5376 N N . THR B 1 285 ? 3.522 23.668 15.940 1.00 26.77 285 THR B N 1
ATOM 5377 C CA . THR B 1 285 ? 2.467 22.667 16.012 1.00 26.25 285 THR B CA 1
ATOM 5378 C C . THR B 1 285 ? 1.788 22.843 14.653 1.00 27.39 285 THR B C 1
ATOM 5379 O O . THR B 1 285 ? 1.323 23.941 14.324 1.00 27.87 285 THR B O 1
ATOM 5383 N N . CYS B 1 286 ? 1.743 21.782 13.855 1.00 26.94 286 CYS B N 1
ATOM 5384 C CA . CYS B 1 286 ? 1.155 21.885 12.520 1.00 28.03 286 CYS B CA 1
ATOM 5385 C C . CYS B 1 286 ? -0.355 22.085 12.507 1.00 29.52 286 CYS B C 1
ATOM 5386 O O . CYS B 1 286 ? -1.080 21.521 13.328 1.00 30.43 286 CYS B O 1
ATOM 5389 N N . THR B 1 287 ? -0.824 22.883 11.556 1.00 29.38 287 THR B N 1
ATOM 5390 C CA . THR B 1 287 ? -2.245 23.164 11.424 1.00 30.50 287 THR B CA 1
ATOM 5391 C C . THR B 1 287 ? -2.833 22.566 10.148 1.00 30.57 287 THR B C 1
ATOM 5392 O O . THR B 1 287 ? -2.159 22.461 9.125 1.00 30.16 287 THR B O 1
ATOM 5396 N N . PRO B 1 288 ? -4.108 22.162 10.193 1.00 32.09 288 PRO B N 1
ATOM 5397 C CA . PRO B 1 288 ? -4.735 21.581 9.007 1.00 33.56 288 PRO B CA 1
ATOM 5398 C C . PRO B 1 288 ? -4.881 22.592 7.883 1.00 35.60 288 PRO B C 1
ATOM 5399 O O . PRO B 1 288 ? -5.168 23.764 8.112 1.00 36.31 288 PRO B O 1
ATOM 5403 N N . ASN B 1 289 ? -4.670 22.131 6.658 1.00 38.60 289 ASN B N 1
ATOM 5404 C CA . ASN B 1 289 ? -4.805 22.984 5.489 1.00 40.54 289 ASN B CA 1
ATOM 5405 C C . ASN B 1 289 ? -6.296 23.144 5.235 1.00 43.17 289 ASN B C 1
ATOM 5406 O O . ASN B 1 289 ? -6.962 22.209 4.794 1.00 44.05 289 ASN B O 1
ATOM 5411 N N . PRO B 1 290 ? -6.847 24.329 5.524 1.00 45.49 290 PRO B N 1
ATOM 5412 C CA . PRO B 1 290 ? -8.277 24.573 5.314 1.00 46.91 290 PRO B CA 1
ATOM 5413 C C . PRO B 1 290 ? -8.681 24.367 3.859 1.00 48.36 290 PRO B C 1
ATOM 5414 O O . PRO B 1 290 ? -9.841 24.068 3.559 1.00 47.97 290 PRO B O 1
ATOM 5418 N N . GLN B 1 291 ? -7.716 24.518 2.957 1.00 49.70 291 GLN B N 1
ATOM 5419 C CA . GLN B 1 291 ? -7.968 24.338 1.535 1.00 51.38 291 GLN B CA 1
ATOM 5420 C C . GLN B 1 291 ? -8.286 22.875 1.235 1.00 51.44 291 GLN B C 1
ATOM 5421 O O . GLN B 1 291 ? -8.525 22.503 0.088 1.00 51.90 291 GLN B O 1
ATOM 5427 N N . ARG B 1 292 ? -8.270 22.044 2.273 1.00 51.52 292 ARG B N 1
ATOM 5428 C CA . ARG B 1 292 ? -8.597 20.625 2.139 1.00 51.11 292 ARG B CA 1
ATOM 5429 C C . ARG B 1 292 ? -10.113 20.487 2.182 1.00 50.68 292 ARG B C 1
ATOM 5430 O O . ARG B 1 292 ? -10.681 20.099 3.207 1.00 51.79 292 ARG B O 1
ATOM 5438 N N . ASN B 1 293 ? -10.774 20.803 1.075 1.00 48.68 293 ASN B N 1
ATOM 5439 C CA . ASN B 1 293 ? -12.229 20.715 1.035 1.00 46.95 293 ASN B CA 1
ATOM 5440 C C . ASN B 1 293 ? -12.705 19.265 0.997 1.00 45.32 293 ASN B C 1
ATOM 5441 O O . ASN B 1 293 ? -11.913 18.341 0.810 1.00 44.11 293 ASN B O 1
ATOM 5446 N N . ASP B 1 294 ? -14.013 19.092 1.182 1.00 42.91 294 ASP B N 1
ATOM 5447 C CA . ASP B 1 294 ? -14.676 17.792 1.137 1.00 38.79 294 ASP B CA 1
ATOM 5448 C C . ASP B 1 294 ? -14.919 17.540 -0.350 1.00 37.25 294 ASP B C 1
ATOM 5449 O O . ASP B 1 294 ? -15.219 16.419 -0.767 1.00 37.01 294 ASP B O 1
ATOM 5454 N N . SER B 1 295 ? -14.780 18.611 -1.132 1.00 34.19 295 SER B N 1
ATOM 5455 C CA . SER B 1 295 ? -14.979 18.593 -2.581 1.00 31.86 295 SER B CA 1
ATOM 5456 C C . SER B 1 295 ? -13.723 18.214 -3.369 1.00 30.09 295 SER B C 1
ATOM 5457 O O . SER B 1 295 ? -13.770 18.071 -4.585 1.00 29.03 295 SER B O 1
ATOM 5460 N N . VAL B 1 296 ? -12.600 18.078 -2.678 1.00 28.64 296 VAL B N 1
ATOM 5461 C CA . VAL B 1 296 ? -11.350 17.703 -3.321 1.00 28.37 296 VAL B CA 1
ATOM 5462 C C . VAL B 1 296 ? -10.931 16.384 -2.715 1.00 27.70 296 VAL B C 1
ATOM 5463 O O . VAL B 1 296 ? -10.556 16.328 -1.553 1.00 27.77 296 VAL B O 1
ATOM 5467 N N . PRO B 1 297 ? -10.987 15.300 -3.497 1.00 27.19 297 PRO B N 1
ATOM 5468 C CA . PRO B 1 297 ? -10.596 13.991 -2.967 1.00 27.15 297 PRO B CA 1
ATOM 5469 C C . PRO B 1 297 ? -9.192 13.947 -2.381 1.00 27.08 297 PRO B C 1
ATOM 5470 O O . PRO B 1 297 ? -8.294 14.672 -2.806 1.00 28.53 297 PRO B O 1
ATOM 5474 N N . THR B 1 298 ? -9.023 13.092 -1.385 1.00 26.12 298 THR B N 1
ATOM 5475 C CA . THR B 1 298 ? -7.743 12.915 -0.735 1.00 24.25 298 THR B CA 1
ATOM 5476 C C . THR B 1 298 ? -7.060 11.701 -1.359 1.00 23.38 298 THR B C 1
ATOM 5477 O O . THR B 1 298 ? -7.713 10.877 -2.005 1.00 22.25 298 THR B O 1
ATOM 5481 N N . LEU B 1 299 ? -5.751 11.587 -1.152 1.00 21.32 299 LEU B N 1
ATOM 5482 C CA . LEU B 1 299 ? -4.981 10.476 -1.695 1.00 19.68 299 LEU B CA 1
ATOM 5483 C C . LEU B 1 299 ? -5.655 9.139 -1.379 1.00 19.35 299 LEU B C 1
ATOM 5484 O O . LEU B 1 299 ? -5.727 8.255 -2.234 1.00 19.18 299 LEU B O 1
ATOM 5489 N N . ALA B 1 300 ? -6.144 9.013 -0.146 1.00 19.08 300 ALA B N 1
ATOM 5490 C CA . ALA B 1 300 ? -6.806 7.802 0.327 1.00 19.05 300 ALA B CA 1
ATOM 5491 C C . ALA B 1 300 ? -8.143 7.548 -0.386 1.00 20.98 300 ALA B C 1
ATOM 5492 O O . ALA B 1 300 ? -8.442 6.415 -0.776 1.00 22.06 300 ALA B O 1
ATOM 5494 N N . GLN B 1 301 ? -8.947 8.592 -0.559 1.00 21.40 301 GLN B N 1
ATOM 5495 C CA . GLN B 1 301 ? -10.226 8.425 -1.226 1.00 22.86 301 GLN B CA 1
ATOM 5496 C C . GLN B 1 301 ? -10.073 8.055 -2.704 1.00 24.20 301 GLN B C 1
ATOM 5497 O O . GLN B 1 301 ? -10.863 7.258 -3.228 1.00 23.63 301 GLN B O 1
ATOM 5503 N N . MET B 1 302 ? -9.065 8.620 -3.373 1.00 23.17 302 MET B N 1
ATOM 5504 C CA . MET B 1 302 ? -8.830 8.315 -4.786 1.00 21.20 302 MET B CA 1
ATOM 5505 C C . MET B 1 302 ? -8.324 6.883 -4.924 1.00 19.81 302 MET B C 1
ATOM 5506 O O . MET B 1 302 ? -8.522 6.240 -5.946 1.00 21.73 302 MET B O 1
ATOM 5511 N N . THR B 1 303 ? -7.655 6.392 -3.891 1.00 20.72 303 THR B N 1
ATOM 5512 C CA . THR B 1 303 ? -7.141 5.025 -3.899 1.00 19.96 303 THR B CA 1
ATOM 5513 C C . THR B 1 303 ? -8.348 4.116 -3.795 1.00 20.30 303 THR B C 1
ATOM 5514 O O . THR B 1 303 ? -8.493 3.167 -4.563 1.00 21.79 303 THR B O 1
ATOM 5518 N N . ASP B 1 304 ? -9.226 4.430 -2.845 1.00 21.88 304 ASP B N 1
ATOM 5519 C CA . ASP B 1 304 ? -10.436 3.649 -2.632 1.00 21.68 304 ASP B CA 1
ATOM 5520 C C . ASP B 1 304 ? -11.258 3.542 -3.900 1.00 22.72 304 ASP B C 1
ATOM 5521 O O . ASP B 1 304 ? -11.634 2.439 -4.311 1.00 22.21 304 ASP B O 1
ATOM 5526 N N . LYS B 1 305 ? -11.531 4.688 -4.524 1.00 22.50 305 LYS B N 1
ATOM 5527 C CA . LYS B 1 305 ? -12.313 4.715 -5.753 1.00 22.13 305 LYS B CA 1
ATOM 5528 C C . LYS B 1 305 ? -11.624 3.923 -6.863 1.00 22.34 305 LYS B C 1
ATOM 5529 O O . LYS B 1 305 ? -12.274 3.183 -7.596 1.00 21.08 305 LYS B O 1
ATOM 5535 N N . ALA B 1 306 ? -10.310 4.073 -6.982 1.00 21.52 306 ALA B N 1
ATOM 5536 C CA . ALA B 1 306 ? -9.574 3.355 -8.009 1.00 21.88 306 ALA B CA 1
ATOM 5537 C C . ALA B 1 306 ? -9.732 1.852 -7.791 1.00 23.05 306 ALA B C 1
ATOM 5538 O O . ALA B 1 306 ? -9.969 1.099 -8.729 1.00 24.82 306 ALA B O 1
ATOM 5540 N N . ILE B 1 307 ? -9.602 1.417 -6.549 1.00 23.65 307 ILE B N 1
ATOM 5541 C CA . ILE B 1 307 ? -9.740 0.006 -6.240 1.00 24.20 307 ILE B CA 1
ATOM 5542 C C . ILE B 1 307 ? -11.142 -0.493 -6.588 1.00 25.95 307 ILE B C 1
ATOM 5543 O O . ILE B 1 307 ? -11.305 -1.553 -7.183 1.00 25.73 307 ILE B O 1
ATOM 5548 N N . GLU B 1 308 ? -12.153 0.282 -6.221 1.00 27.76 308 GLU B N 1
ATOM 5549 C CA . GLU B 1 308 ? -13.532 -0.086 -6.504 1.00 28.02 308 GLU B CA 1
ATOM 5550 C C . GLU B 1 308 ? -13.690 -0.301 -8.002 1.00 27.08 308 GLU B C 1
ATOM 5551 O O . GLU B 1 308 ? -14.142 -1.361 -8.448 1.00 26.95 308 GLU B O 1
ATOM 5557 N N . LEU B 1 309 ? -13.299 0.704 -8.778 1.00 22.96 309 LEU B N 1
ATOM 5558 C CA . LEU B 1 309 ? -13.438 0.633 -10.224 1.00 23.30 309 LEU B CA 1
ATOM 5559 C C . LEU B 1 309 ? -12.604 -0.452 -10.897 1.00 24.99 309 LEU B C 1
ATOM 5560 O O . LEU B 1 309 ? -13.094 -1.161 -11.776 1.00 25.67 309 LEU B O 1
ATOM 5565 N N . LEU B 1 310 ? -11.348 -0.586 -10.485 1.00 25.55 310 LEU B N 1
ATOM 5566 C CA . LEU B 1 310 ? -10.454 -1.566 -11.086 1.00 26.12 310 LEU B CA 1
ATOM 5567 C C . LEU B 1 310 ? -10.712 -3.009 -10.661 1.00 28.16 310 LEU B C 1
ATOM 5568 O O . LEU B 1 310 ? -10.387 -3.944 -11.397 1.00 28.82 310 LEU B O 1
ATOM 5573 N N . SER B 1 311 ? -11.303 -3.198 -9.488 1.00 29.88 311 SER B N 1
ATOM 5574 C CA . SER B 1 311 ? -11.567 -4.550 -9.004 1.00 32.17 311 SER B CA 1
ATOM 5575 C C . SER B 1 311 ? -12.670 -5.266 -9.780 1.00 34.24 311 SER B C 1
ATOM 5576 O O . SER B 1 311 ? -12.771 -6.496 -9.733 1.00 33.16 311 SER B O 1
ATOM 5579 N N . LYS B 1 312 ? -13.483 -4.503 -10.506 1.00 36.58 312 LYS B N 1
ATOM 5580 C CA . LYS B 1 312 ? -14.570 -5.087 -11.283 1.00 39.94 312 LYS B CA 1
ATOM 5581 C C . LYS B 1 312 ? -14.104 -5.839 -12.525 1.00 41.39 312 LYS B C 1
ATOM 5582 O O . LYS B 1 312 ? -14.924 -6.318 -13.306 1.00 43.75 312 LYS B O 1
ATOM 5588 N N . ASN B 1 313 ? -12.789 -5.946 -12.699 1.00 41.51 313 ASN B N 1
ATOM 5589 C CA . ASN B 1 313 ? -12.213 -6.656 -13.839 1.00 42.16 313 ASN B CA 1
ATOM 5590 C C . ASN B 1 313 ? -11.746 -8.022 -13.352 1.00 43.16 313 ASN B C 1
ATOM 5591 O O . ASN B 1 313 ? -10.806 -8.124 -12.560 1.00 42.06 313 ASN B O 1
ATOM 5596 N N . GLU B 1 314 ? -12.410 -9.069 -13.827 1.00 44.44 314 GLU B N 1
ATOM 5597 C CA . GLU B 1 314 ? -12.081 -10.428 -13.420 1.00 46.45 314 GLU B CA 1
ATOM 5598 C C . GLU B 1 314 ? -10.610 -10.804 -13.576 1.00 44.78 314 GLU B C 1
ATOM 5599 O O . GLU B 1 314 ? -10.032 -11.433 -12.695 1.00 44.83 314 GLU B O 1
ATOM 5605 N N . LYS B 1 315 ? -10.007 -10.415 -14.690 1.00 43.51 315 LYS B N 1
ATOM 5606 C CA . LYS B 1 315 ? -8.611 -10.734 -14.954 1.00 43.06 315 LYS B CA 1
ATOM 5607 C C . LYS B 1 315 ? -7.652 -10.130 -13.916 1.00 42.04 315 LYS B C 1
ATOM 5608 O O . LYS B 1 315 ? -6.637 -10.736 -13.565 1.00 42.82 315 LYS B O 1
ATOM 5614 N N . GLY B 1 316 ? -7.972 -8.940 -13.422 1.00 39.77 316 GLY B N 1
ATOM 5615 C CA . GLY B 1 316 ? -7.111 -8.311 -12.436 1.00 36.89 316 GLY B CA 1
ATOM 5616 C C . GLY B 1 316 ? -6.769 -6.873 -12.769 1.00 35.31 316 GLY B C 1
ATOM 5617 O O . GLY B 1 316 ? -7.336 -6.296 -13.701 1.00 35.42 316 GLY B O 1
ATOM 5618 N N . PHE B 1 317 ? -5.839 -6.286 -12.019 1.00 33.26 317 PHE B N 1
ATOM 5619 C CA . PHE B 1 317 ? -5.468 -4.898 -12.271 1.00 30.63 317 PHE B CA 1
ATOM 5620 C C . PHE B 1 317 ? -4.143 -4.468 -11.651 1.00 29.21 317 PHE B C 1
ATOM 5621 O O . PHE B 1 317 ? -3.622 -5.097 -10.726 1.00 28.67 317 PHE B O 1
ATOM 5629 N N . PHE B 1 318 ? -3.612 -3.381 -12.195 1.00 26.99 318 PHE B N 1
ATOM 5630 C CA . PHE B 1 318 ? -2.391 -2.776 -11.719 1.00 24.83 318 PHE B CA 1
ATOM 5631 C C . PHE B 1 318 ? -2.757 -1.336 -11.397 1.00 23.22 318 PHE B C 1
ATOM 5632 O O . PHE B 1 318 ? -3.412 -0.660 -12.195 1.00 20.43 318 PHE B O 1
ATOM 5640 N N . LEU B 1 319 ? -2.340 -0.874 -10.225 1.00 21.72 319 LEU B N 1
ATOM 5641 C CA . LEU B 1 319 ? -2.613 0.494 -9.818 1.00 19.86 319 LEU B CA 1
ATOM 5642 C C . LEU B 1 319 ? -1.397 1.089 -9.144 1.00 20.90 319 LEU B C 1
ATOM 5643 O O . LEU B 1 319 ? -0.739 0.435 -8.342 1.00 21.18 319 LEU B O 1
ATOM 5648 N N . GLN B 1 320 ? -1.096 2.332 -9.489 1.00 21.11 320 GLN B N 1
ATOM 5649 C CA . GLN B 1 320 ? 0.024 3.043 -8.897 1.00 22.40 320 GLN B CA 1
ATOM 5650 C C . GLN B 1 320 ? -0.546 4.284 -8.202 1.00 22.72 320 GLN B C 1
ATOM 5651 O O . GLN B 1 320 ? -1.308 5.055 -8.796 1.00 21.39 320 GLN B O 1
ATOM 5657 N N . VAL B 1 321 ? -0.202 4.448 -6.931 1.00 21.37 321 VAL B N 1
ATOM 5658 C CA . VAL B 1 321 ? -0.677 5.579 -6.162 1.00 22.22 321 VAL B CA 1
ATOM 5659 C C . VAL B 1 321 ? 0.565 6.347 -5.721 1.00 23.73 321 VAL B C 1
ATOM 5660 O O . VAL B 1 321 ? 1.524 5.752 -5.232 1.00 22.81 321 VAL B O 1
ATOM 5664 N N . GLU B 1 322 ? 0.560 7.659 -5.931 1.00 23.78 322 GLU B N 1
ATOM 5665 C CA . GLU B 1 322 ? 1.690 8.483 -5.542 1.00 24.21 322 GLU B CA 1
ATOM 5666 C C . GLU B 1 322 ? 1.273 9.611 -4.615 1.00 26.80 322 GLU B C 1
ATOM 5667 O O . GLU B 1 322 ? 0.391 10.401 -4.940 1.00 27.02 322 GLU B O 1
ATOM 5673 N N . GLY B 1 323 ? 1.920 9.675 -3.458 1.00 29.02 323 GLY B N 1
ATOM 5674 C CA . GLY B 1 323 ? 1.624 10.723 -2.506 1.00 32.58 323 GLY B CA 1
ATOM 5675 C C . GLY B 1 323 ? 2.728 11.761 -2.522 1.00 35.73 323 GLY B C 1
ATOM 5676 O O . GLY B 1 323 ? 3.741 11.613 -1.841 1.00 37.58 323 GLY B O 1
ATOM 5677 N N . ALA B 1 324 ? 2.541 12.808 -3.315 1.00 38.03 324 ALA B N 1
ATOM 5678 C CA . ALA B 1 324 ? 3.522 13.876 -3.405 1.00 41.06 324 ALA B CA 1
ATOM 5679 C C . ALA B 1 324 ? 2.863 15.192 -3.797 1.00 43.53 324 ALA B C 1
ATOM 5680 O O . ALA B 1 324 ? 3.187 15.780 -4.824 1.00 43.25 324 ALA B O 1
ATOM 5682 N N . SER B 1 325 ? 1.934 15.655 -2.969 1.00 46.96 325 SER B N 1
ATOM 5683 C CA . SER B 1 325 ? 1.242 16.915 -3.217 1.00 50.62 325 SER B CA 1
ATOM 5684 C C . SER B 1 325 ? 2.189 18.091 -2.999 1.00 53.29 325 SER B C 1
ATOM 5685 O O . SER B 1 325 ? 1.854 19.233 -3.282 1.00 53.08 325 SER B O 1
ATOM 5688 N N . ILE B 1 326 ? 3.340 17.746 -2.460 1.00 56.55 326 ILE B N 1
ATOM 5689 C CA . ILE B 1 326 ? 4.292 18.812 -2.239 1.00 61.17 326 ILE B CA 1
ATOM 5690 C C . ILE B 1 326 ? 4.760 19.338 -3.581 1.00 64.87 326 ILE B C 1
ATOM 5691 O O . ILE B 1 326 ? 4.512 18.742 -4.628 1.00 66.27 326 ILE B O 1
ATOM 5696 N N . ASP B 1 327 ? 5.448 20.474 -3.547 1.00 68.78 327 ASP B N 1
ATOM 5697 C CA . ASP B 1 327 ? 5.792 21.198 -4.766 1.00 72.47 327 ASP B CA 1
ATOM 5698 C C . ASP B 1 327 ? 7.303 21.325 -4.923 1.00 74.11 327 ASP B C 1
ATOM 5699 O O . ASP B 1 327 ? 8.057 20.455 -4.490 1.00 74.90 327 ASP B O 1
ATOM 5704 N N . LYS B 1 328 ? 7.738 22.415 -5.548 1.00 76.47 328 LYS B N 1
ATOM 5705 C CA . LYS B 1 328 ? 8.816 23.232 -5.003 1.00 79.11 328 LYS B CA 1
ATOM 5706 C C . LYS B 1 328 ? 8.347 24.659 -4.738 1.00 79.19 328 LYS B C 1
ATOM 5707 O O . LYS B 1 328 ? 7.152 24.952 -4.800 1.00 80.30 328 LYS B O 1
ATOM 5713 N N . GLN B 1 329 ? 9.294 25.543 -4.443 1.00 79.49 329 GLN B N 1
ATOM 5714 C CA . GLN B 1 329 ? 9.499 26.019 -3.080 1.00 79.92 329 GLN B CA 1
ATOM 5715 C C . GLN B 1 329 ? 8.474 27.085 -2.709 1.00 79.99 329 GLN B C 1
ATOM 5716 O O . GLN B 1 329 ? 8.790 28.272 -2.655 1.00 80.31 329 GLN B O 1
ATOM 5722 N N . ASP B 1 330 ? 7.244 26.650 -2.452 1.00 80.00 330 ASP B N 1
ATOM 5723 C CA . ASP B 1 330 ? 6.414 27.262 -1.421 1.00 80.32 330 ASP B CA 1
ATOM 5724 C C . ASP B 1 330 ? 6.181 26.302 -0.260 1.00 80.31 330 ASP B C 1
ATOM 5725 O O . ASP B 1 330 ? 6.521 26.602 0.885 1.00 80.31 330 ASP B O 1
ATOM 5730 N N . HIS B 1 331 ? 5.600 25.146 -0.561 1.00 79.96 331 HIS B N 1
ATOM 5731 C CA . HIS B 1 331 ? 5.689 23.989 0.322 1.00 78.22 331 HIS B CA 1
ATOM 5732 C C . HIS B 1 331 ? 7.128 23.736 0.757 1.00 77.22 331 HIS B C 1
ATOM 5733 O O . HIS B 1 331 ? 7.438 23.748 1.949 1.00 78.87 331 HIS B O 1
ATOM 5740 N N . ALA B 1 332 ? 8.004 23.506 -0.216 1.00 73.45 332 ALA B N 1
ATOM 5741 C CA . ALA B 1 332 ? 9.450 23.502 0.034 1.00 70.02 332 ALA B CA 1
ATOM 5742 C C . ALA B 1 332 ? 10.146 22.813 1.213 1.00 67.27 332 ALA B C 1
ATOM 5743 O O . ALA B 1 332 ? 10.000 21.615 1.463 1.00 66.90 332 ALA B O 1
ATOM 5745 N N . ALA B 1 333 ? 10.975 23.623 1.883 1.00 62.35 333 ALA B N 1
ATOM 5746 C CA . ALA B 1 333 ? 11.742 23.230 3.065 1.00 56.96 333 ALA B CA 1
ATOM 5747 C C . ALA B 1 333 ? 10.738 23.305 4.194 1.00 52.58 333 ALA B C 1
ATOM 5748 O O . ALA B 1 333 ? 11.025 23.846 5.262 1.00 53.45 333 ALA B O 1
ATOM 5750 N N . ASN B 1 334 ? 9.563 22.747 3.945 1.00 45.72 334 ASN B N 1
ATOM 5751 C CA . ASN B 1 334 ? 8.450 22.783 4.877 1.00 38.82 334 ASN B CA 1
ATOM 5752 C C . ASN B 1 334 ? 8.172 21.483 5.612 1.00 35.97 334 ASN B C 1
ATOM 5753 O O . ASN B 1 334 ? 7.488 20.597 5.096 1.00 35.78 334 ASN B O 1
ATOM 5758 N N . PRO B 1 335 ? 8.703 21.373 6.825 1.00 32.02 335 PRO B N 1
ATOM 5759 C CA . PRO B 1 335 ? 8.494 20.180 7.652 1.00 29.97 335 PRO B CA 1
ATOM 5760 C C . PRO B 1 335 ? 7.011 19.874 7.821 1.00 29.35 335 PRO B C 1
ATOM 5761 O O . PRO B 1 335 ? 6.583 18.744 7.586 1.00 29.43 335 PRO B O 1
ATOM 5765 N N . CYS B 1 336 ? 6.237 20.878 8.223 1.00 27.54 336 CYS B N 1
ATOM 5766 C CA . CYS B 1 336 ? 4.800 20.712 8.398 1.00 25.16 336 CYS B CA 1
ATOM 5767 C C . CYS B 1 336 ? 4.180 20.079 7.158 1.00 25.18 336 CYS B C 1
ATOM 5768 O O . CYS B 1 336 ? 3.428 19.108 7.254 1.00 23.72 336 CYS B O 1
ATOM 5771 N N . GLY B 1 337 ? 4.502 20.633 5.994 1.00 27.98 337 GLY B N 1
ATOM 5772 C CA . GLY B 1 337 ? 4.004 20.110 4.737 1.00 27.60 337 GLY B CA 1
ATOM 5773 C C . GLY B 1 337 ? 4.643 18.780 4.393 1.00 28.34 337 GLY B C 1
ATOM 5774 O O . GLY B 1 337 ? 4.031 17.933 3.742 1.00 27.80 337 GLY B O 1
ATOM 5775 N N . GLN B 1 338 ? 5.883 18.596 4.835 1.00 28.02 338 GLN B N 1
ATOM 5776 C CA . GLN B 1 338 ? 6.608 17.355 4.593 1.00 29.09 338 GLN B CA 1
ATOM 5777 C C . GLN B 1 338 ? 6.021 16.218 5.422 1.00 29.11 338 GLN B C 1
ATOM 5778 O O . GLN B 1 338 ? 5.816 15.113 4.921 1.00 29.74 338 GLN B O 1
ATOM 5784 N N . ILE B 1 339 ? 5.750 16.499 6.693 1.00 27.41 339 ILE B N 1
ATOM 5785 C CA . ILE B 1 339 ? 5.163 15.503 7.591 1.00 25.48 339 ILE B CA 1
ATOM 5786 C C . ILE B 1 339 ? 3.739 15.082 7.234 1.00 26.86 339 ILE B C 1
ATOM 5787 O O . ILE B 1 339 ? 3.422 13.892 7.195 1.00 27.24 339 ILE B O 1
ATOM 5792 N N . GLY B 1 340 ? 2.885 16.063 6.983 1.00 25.80 340 GLY B N 1
ATOM 5793 C CA . GLY B 1 340 ? 1.513 15.770 6.625 1.00 25.26 340 GLY B CA 1
ATOM 5794 C C . GLY B 1 340 ? 1.426 14.930 5.366 1.00 26.04 340 GLY B C 1
ATOM 5795 O O . GLY B 1 340 ? 0.446 14.208 5.150 1.00 25.94 340 GLY B O 1
ATOM 5796 N N . GLU B 1 341 ? 2.454 15.015 4.529 1.00 26.45 341 GLU B N 1
ATOM 5797 C CA . GLU B 1 341 ? 2.498 14.266 3.278 1.00 26.68 341 GLU B CA 1
ATOM 5798 C C . GLU B 1 341 ? 2.690 12.774 3.543 1.00 25.79 341 GLU B C 1
ATOM 5799 O O . GLU B 1 341 ? 2.122 11.937 2.856 1.00 24.88 341 GLU B O 1
ATOM 5805 N N . THR B 1 342 ? 3.487 12.452 4.554 1.00 25.92 342 THR B N 1
ATOM 5806 C CA . THR B 1 342 ? 3.745 11.071 4.913 1.00 26.03 342 THR B CA 1
ATOM 5807 C C . THR B 1 342 ? 2.514 10.482 5.568 1.00 27.36 342 THR B C 1
ATOM 5808 O O . THR B 1 342 ? 2.277 9.282 5.472 1.00 27.40 342 THR B O 1
ATOM 5812 N N . VAL B 1 343 ? 1.736 11.322 6.248 1.00 27.42 343 VAL B N 1
ATOM 5813 C CA . VAL B 1 343 ? 0.506 10.855 6.880 1.00 26.81 343 VAL B CA 1
ATOM 5814 C C . VAL B 1 343 ? -0.489 10.550 5.759 1.00 26.96 343 VAL B C 1
ATOM 5815 O O . VAL B 1 343 ? -1.233 9.562 5.821 1.00 28.01 343 VAL B O 1
ATOM 5819 N N . ASP B 1 344 ? -0.493 11.390 4.728 1.00 24.34 344 ASP B N 1
ATOM 5820 C CA . ASP B 1 344 ? -1.367 11.174 3.578 1.00 22.54 344 ASP B CA 1
ATOM 5821 C C . ASP B 1 344 ? -1.103 9.787 3.002 1.00 21.93 344 ASP B C 1
ATOM 5822 O O . ASP B 1 344 ? -2.029 9.019 2.756 1.00 20.77 344 ASP B O 1
ATOM 5827 N N . LEU B 1 345 ? 0.169 9.470 2.783 1.00 21.18 345 LEU B N 1
ATOM 5828 C CA . LEU B 1 345 ? 0.515 8.175 2.225 1.00 20.55 345 LEU B CA 1
ATOM 5829 C C . LEU B 1 345 ? 0.090 7.040 3.147 1.00 19.67 345 LEU B C 1
ATOM 5830 O O . LEU B 1 345 ? -0.490 6.059 2.697 1.00 20.14 345 LEU B O 1
ATOM 5835 N N . ASP B 1 346 ? 0.383 7.176 4.435 1.00 19.22 346 ASP B N 1
ATOM 5836 C CA . ASP B 1 346 ? 0.014 6.156 5.403 1.00 19.03 346 ASP B CA 1
ATOM 5837 C C . ASP B 1 346 ? -1.474 5.823 5.323 1.00 19.94 346 ASP B C 1
ATOM 5838 O O . ASP B 1 346 ? -1.847 4.655 5.422 1.00 20.32 346 ASP B O 1
ATOM 5843 N N . GLU B 1 347 ? -2.332 6.827 5.135 1.00 19.96 347 GLU B N 1
ATOM 5844 C CA . GLU B 1 347 ? -3.765 6.546 5.036 1.00 20.81 347 GLU B CA 1
ATOM 5845 C C . GLU B 1 347 ? -4.038 5.720 3.783 1.00 20.60 347 GLU B C 1
ATOM 5846 O O . GLU B 1 347 ? -4.736 4.700 3.842 1.00 20.91 347 GLU B O 1
ATOM 5852 N N . ALA B 1 348 ? -3.465 6.146 2.658 1.00 19.06 348 ALA B N 1
ATOM 5853 C CA . ALA B 1 348 ? -3.640 5.430 1.400 1.00 18.18 348 ALA B CA 1
ATOM 5854 C C . ALA B 1 348 ? -3.144 3.984 1.512 1.00 19.76 348 ALA B C 1
ATOM 5855 O O . ALA B 1 348 ? -3.795 3.052 1.021 1.00 18.70 348 ALA B O 1
ATOM 5857 N N . VAL B 1 349 ? -1.996 3.794 2.163 1.00 19.13 349 VAL B N 1
ATOM 5858 C CA . VAL B 1 349 ? -1.433 2.459 2.329 1.00 20.83 349 VAL B CA 1
ATOM 5859 C C . VAL B 1 349 ? -2.342 1.581 3.182 1.00 21.75 349 VAL B C 1
ATOM 5860 O O . VAL B 1 349 ? -2.452 0.379 2.953 1.00 23.14 349 VAL B O 1
ATOM 5864 N N . GLN B 1 350 ? -3.002 2.172 4.167 1.00 23.31 350 GLN B N 1
ATOM 5865 C CA . GLN B 1 350 ? -3.911 1.393 4.998 1.00 23.30 350 GLN B CA 1
ATOM 5866 C C . GLN B 1 350 ? -5.048 0.843 4.132 1.00 24.31 350 GLN B C 1
ATOM 5867 O O . GLN B 1 350 ? -5.347 -0.356 4.183 1.00 24.24 350 GLN B O 1
ATOM 5873 N N . ARG B 1 351 ? -5.669 1.707 3.328 1.00 23.30 351 ARG B N 1
ATOM 5874 C CA . ARG B 1 351 ? -6.752 1.273 2.453 1.00 22.84 351 ARG B CA 1
ATOM 5875 C C . ARG B 1 351 ? -6.265 0.131 1.547 1.00 23.53 351 ARG B C 1
ATOM 5876 O O . ARG B 1 351 ? -6.951 -0.889 1.385 1.00 22.48 351 ARG B O 1
ATOM 5884 N N . ALA B 1 352 ? -5.078 0.305 0.969 1.00 21.93 352 ALA B N 1
ATOM 5885 C CA . ALA B 1 352 ? -4.505 -0.705 0.099 1.00 21.82 352 ALA B CA 1
ATOM 5886 C C . ALA B 1 352 ? -4.329 -2.040 0.830 1.00 21.39 352 ALA B C 1
ATOM 5887 O O . ALA B 1 352 ? -4.707 -3.086 0.296 1.00 20.24 352 ALA B O 1
ATOM 5889 N N . LEU B 1 353 ? -3.762 -2.003 2.038 1.00 19.94 353 LEU B N 1
ATOM 5890 C CA . LEU B 1 353 ? -3.560 -3.223 2.821 1.00 21.38 353 LEU B CA 1
ATOM 5891 C C . LEU B 1 353 ? -4.880 -3.866 3.253 1.00 23.23 353 LEU B C 1
ATOM 5892 O O . LEU B 1 353 ? -5.024 -5.090 3.221 1.00 22.34 353 LEU B O 1
ATOM 5897 N N . GLU B 1 354 ? -5.849 -3.044 3.643 1.00 25.82 354 GLU B N 1
ATOM 5898 C CA . GLU B 1 354 ? -7.145 -3.566 4.059 1.00 28.11 354 GLU B CA 1
ATOM 5899 C C . GLU B 1 354 ? -7.773 -4.298 2.871 1.00 28.65 354 GLU B C 1
ATOM 5900 O O . GLU B 1 354 ? -8.351 -5.381 3.027 1.00 29.37 354 GLU B O 1
ATOM 5906 N N . PHE B 1 355 ? -7.644 -3.725 1.678 1.00 27.36 355 PHE B N 1
ATOM 5907 C CA . PHE B 1 355 ? -8.190 -4.377 0.494 1.00 25.34 355 PHE B CA 1
ATOM 5908 C C . PHE B 1 355 ? -7.428 -5.655 0.171 1.00 25.72 355 PHE B C 1
ATOM 5909 O O . PHE B 1 355 ? -8.034 -6.701 -0.071 1.00 27.85 355 PHE B O 1
ATOM 5917 N N . ALA B 1 356 ? -6.101 -5.560 0.150 1.00 25.31 356 ALA B N 1
ATOM 5918 C CA . ALA B 1 356 ? -5.254 -6.695 -0.196 1.00 26.56 356 ALA B CA 1
ATOM 5919 C C . ALA B 1 356 ? -5.363 -7.884 0.752 1.00 28.27 356 ALA B C 1
ATOM 5920 O O . ALA B 1 356 ? -5.224 -9.030 0.329 1.00 26.89 356 ALA B O 1
ATOM 5922 N N . LYS B 1 357 ? -5.616 -7.602 2.026 1.00 31.05 357 LYS B N 1
ATOM 5923 C CA . LYS B 1 357 ? -5.736 -8.638 3.044 1.00 34.31 357 LYS B CA 1
ATOM 5924 C C . LYS B 1 357 ? -6.959 -9.512 2.827 1.00 35.10 357 LYS B C 1
ATOM 5925 O O . LYS B 1 357 ? -6.870 -10.736 2.860 1.00 36.23 357 LYS B O 1
ATOM 5931 N N . LYS B 1 358 ? -8.109 -8.890 2.609 1.00 35.76 358 LYS B N 1
ATOM 5932 C CA . LYS B 1 358 ? -9.317 -9.668 2.418 1.00 37.71 358 LYS B CA 1
ATOM 5933 C C . LYS B 1 358 ? -9.450 -10.268 1.021 1.00 36.45 358 LYS B C 1
ATOM 5934 O O . LYS B 1 358 ? -10.231 -11.192 0.820 1.00 37.05 358 LYS B O 1
ATOM 5940 N N . GLU B 1 359 ? -8.683 -9.762 0.060 1.00 33.44 359 GLU B N 1
ATOM 5941 C CA . GLU B 1 359 ? -8.745 -10.286 -1.301 1.00 31.36 359 GLU B CA 1
ATOM 5942 C C . GLU B 1 359 ? -7.742 -11.435 -1.447 1.00 30.94 359 GLU B C 1
ATOM 5943 O O . GLU B 1 359 ? -7.951 -12.364 -2.227 1.00 28.17 359 GLU B O 1
ATOM 5949 N N . GLY B 1 360 ? -6.645 -11.335 -0.696 1.00 30.64 360 GLY B N 1
ATOM 5950 C CA . GLY B 1 360 ? -5.613 -12.358 -0.680 1.00 30.00 360 GLY B CA 1
ATOM 5951 C C . GLY B 1 360 ? -4.773 -12.675 -1.904 1.00 29.97 360 GLY B C 1
ATOM 5952 O O . GLY B 1 360 ? -3.938 -13.591 -1.861 1.00 29.04 360 GLY B O 1
ATOM 5953 N N . ASN B 1 361 ? -4.973 -11.938 -2.990 1.00 30.61 361 ASN B N 1
ATOM 5954 C CA . ASN B 1 361 ? -4.203 -12.174 -4.211 1.00 29.77 361 ASN B CA 1
ATOM 5955 C C . ASN B 1 361 ? -3.558 -10.888 -4.712 1.00 30.61 361 ASN B C 1
ATOM 5956 O O . ASN B 1 361 ? -3.200 -10.774 -5.885 1.00 30.82 361 ASN B O 1
ATOM 5961 N N . THR B 1 362 ? -3.399 -9.927 -3.813 1.00 29.62 362 THR B N 1
ATOM 5962 C CA . THR B 1 362 ? -2.825 -8.643 -4.175 1.00 27.23 362 THR B CA 1
ATOM 5963 C C . THR B 1 362 ? -1.469 -8.383 -3.537 1.00 27.40 362 THR B C 1
ATOM 5964 O O . THR B 1 362 ? -1.264 -8.622 -2.349 1.00 26.09 362 THR B O 1
ATOM 5968 N N . LEU B 1 363 ? -0.551 -7.889 -4.358 1.00 27.31 363 LEU B N 1
ATOM 5969 C CA . LEU B 1 363 ? 0.798 -7.558 -3.933 1.00 27.67 363 LEU B CA 1
ATOM 5970 C C . LEU B 1 363 ? 0.852 -6.046 -3.711 1.00 27.20 363 LEU B C 1
ATOM 5971 O O . LEU B 1 363 ? 0.701 -5.281 -4.653 1.00 29.18 363 LEU B O 1
ATOM 5976 N N . VAL B 1 364 ? 1.041 -5.612 -2.471 1.00 25.90 364 VAL B N 1
ATOM 5977 C CA . VAL B 1 364 ? 1.125 -4.181 -2.207 1.00 24.48 364 VAL B CA 1
ATOM 5978 C C . VAL B 1 364 ? 2.577 -3.822 -1.954 1.00 24.63 364 VAL B C 1
ATOM 5979 O O . VAL B 1 364 ? 3.228 -4.390 -1.081 1.00 25.25 364 VAL B O 1
ATOM 5983 N N . ILE B 1 365 ? 3.082 -2.871 -2.722 1.00 23.46 365 ILE B N 1
ATOM 5984 C CA . ILE B 1 365 ? 4.463 -2.444 -2.587 1.00 22.11 365 ILE B CA 1
ATOM 5985 C C . ILE B 1 365 ? 4.502 -0.968 -2.214 1.00 23.73 365 ILE B C 1
ATOM 5986 O O . ILE B 1 365 ? 3.898 -0.134 -2.879 1.00 23.34 365 ILE B O 1
ATOM 5991 N N . VAL B 1 366 ? 5.205 -0.650 -1.136 1.00 25.20 366 VAL B N 1
ATOM 5992 C CA . VAL B 1 366 ? 5.311 0.734 -0.702 1.00 25.70 366 VAL B CA 1
ATOM 5993 C C . VAL B 1 366 ? 6.775 1.137 -0.725 1.00 25.68 366 VAL B C 1
ATOM 5994 O O . VAL B 1 366 ? 7.636 0.431 -0.197 1.00 23.60 366 VAL B O 1
ATOM 5998 N N . THR B 1 367 ? 7.056 2.281 -1.333 1.00 26.42 367 THR B N 1
ATOM 5999 C CA . THR B 1 367 ? 8.432 2.740 -1.415 1.00 28.59 367 THR B CA 1
ATOM 6000 C C . THR B 1 367 ? 8.498 4.241 -1.673 1.00 30.69 367 THR B C 1
ATOM 6001 O O . THR B 1 367 ? 7.469 4.927 -1.728 1.00 28.87 367 THR B O 1
ATOM 6005 N N . ALA B 1 368 ? 9.720 4.747 -1.807 1.00 33.67 368 ALA B N 1
ATOM 6006 C CA . ALA B 1 368 ? 9.944 6.155 -2.083 1.00 37.71 368 ALA B CA 1
ATOM 6007 C C . ALA B 1 368 ? 10.815 6.165 -3.317 1.00 41.00 368 ALA B C 1
ATOM 6008 O O . ALA B 1 368 ? 11.249 5.110 -3.765 1.00 42.23 368 ALA B O 1
ATOM 6010 N N . ASP B 1 369 ? 11.076 7.348 -3.860 1.00 44.96 369 ASP B N 1
ATOM 6011 C CA . ASP B 1 369 ? 11.907 7.480 -5.053 1.00 48.46 369 ASP B CA 1
ATOM 6012 C C . ASP B 1 369 ? 13.343 7.912 -4.719 1.00 51.58 369 ASP B C 1
ATOM 6013 O O . ASP B 1 369 ? 14.278 7.647 -5.480 1.00 52.59 369 ASP B O 1
ATOM 6018 N N . HIS B 1 370 ? 13.498 8.596 -3.585 1.00 53.79 370 HIS B N 1
ATOM 6019 C CA . HIS B 1 370 ? 14.798 9.071 -3.109 1.00 54.70 370 HIS B CA 1
ATOM 6020 C C . HIS B 1 370 ? 14.600 9.584 -1.693 1.00 54.21 370 HIS B C 1
ATOM 6021 O O . HIS B 1 370 ? 13.472 9.819 -1.267 1.00 53.26 370 HIS B O 1
ATOM 6028 N N . ALA B 1 371 ? 15.694 9.773 -0.968 1.00 54.89 371 ALA B N 1
ATOM 6029 C CA . ALA B 1 371 ? 15.602 10.294 0.383 1.00 55.54 371 ALA B CA 1
ATOM 6030 C C . ALA B 1 371 ? 15.819 11.792 0.286 1.00 56.43 371 ALA B C 1
ATOM 6031 O O . ALA B 1 371 ? 16.473 12.272 -0.635 1.00 56.71 371 ALA B O 1
ATOM 6033 N N . HIS B 1 372 ? 15.249 12.540 1.213 1.00 57.49 372 HIS B N 1
ATOM 6034 C CA . HIS B 1 372 ? 15.475 13.973 1.206 1.00 58.35 372 HIS B CA 1
ATOM 6035 C C . HIS B 1 372 ? 16.552 14.181 2.258 1.00 56.45 372 HIS B C 1
ATOM 6036 O O . HIS B 1 372 ? 16.622 13.414 3.218 1.00 57.86 372 HIS B O 1
ATOM 6043 N N . ALA B 1 373 ? 17.403 15.185 2.077 1.00 53.15 373 ALA B N 1
ATOM 6044 C CA . ALA B 1 373 ? 18.479 15.416 3.031 1.00 50.72 373 ALA B CA 1
ATOM 6045 C C . ALA B 1 373 ? 18.027 16.078 4.322 1.00 48.66 373 ALA B C 1
ATOM 6046 O O . ALA B 1 373 ? 18.853 16.495 5.133 1.00 50.11 373 ALA B O 1
ATOM 6048 N N . SER B 1 374 ? 16.717 16.190 4.510 1.00 45.99 374 SER B N 1
ATOM 6049 C CA . SER B 1 374 ? 16.195 16.764 5.739 1.00 43.83 374 SER B CA 1
ATOM 6050 C C . SER B 1 374 ? 16.594 15.755 6.800 1.00 42.00 374 SER B C 1
ATOM 6051 O O . SER B 1 374 ? 16.742 14.571 6.501 1.00 42.68 374 SER B O 1
ATOM 6054 N N . GLN B 1 375 ? 16.770 16.210 8.032 1.00 39.75 375 GLN B N 1
ATOM 6055 C CA . GLN B 1 375 ? 17.138 15.300 9.102 1.00 37.94 375 GLN B CA 1
ATOM 6056 C C . GLN B 1 375 ? 16.674 15.745 10.469 1.00 34.46 375 GLN B C 1
ATOM 6057 O O . GLN B 1 375 ? 16.421 16.926 10.711 1.00 33.65 375 GLN B O 1
ATOM 6063 N N . ILE B 1 376 ? 16.548 14.770 11.357 1.00 30.82 376 ILE B N 1
ATOM 6064 C CA . ILE B 1 376 ? 16.139 15.007 12.727 1.00 28.52 376 ILE B CA 1
ATOM 6065 C C . ILE B 1 376 ? 17.433 15.227 13.510 1.00 30.12 376 ILE B C 1
ATOM 6066 O O . ILE B 1 376 ? 18.263 14.323 13.598 1.00 30.30 376 ILE B O 1
ATOM 6071 N N . VAL B 1 377 ? 17.613 16.416 14.074 1.00 30.39 377 VAL B N 1
ATOM 6072 C CA . VAL B 1 377 ? 18.821 16.711 14.839 1.00 32.66 377 VAL B CA 1
ATOM 6073 C C . VAL B 1 377 ? 18.509 17.083 16.286 1.00 34.79 377 VAL B C 1
ATOM 6074 O O . VAL B 1 377 ? 17.354 17.312 16.636 1.00 35.26 377 VAL B O 1
ATOM 6078 N N . ALA B 1 378 ? 19.546 17.142 17.119 1.00 37.59 378 ALA B N 1
ATOM 6079 C CA . ALA B 1 378 ? 19.399 17.473 18.537 1.00 40.18 378 ALA B CA 1
ATOM 6080 C C . ALA B 1 378 ? 18.928 18.910 18.763 1.00 41.94 378 ALA B C 1
ATOM 6081 O O . ALA B 1 378 ? 19.317 19.814 18.035 1.00 43.09 378 ALA B O 1
ATOM 6083 N N . PRO B 1 379 ? 18.085 19.136 19.787 1.00 44.18 379 PRO B N 1
ATOM 6084 C CA . PRO B 1 379 ? 17.570 20.475 20.101 1.00 46.39 379 PRO B CA 1
ATOM 6085 C C . PRO B 1 379 ? 18.698 21.496 20.158 1.00 48.20 379 PRO B C 1
ATOM 6086 O O . PRO B 1 379 ? 18.498 22.678 19.88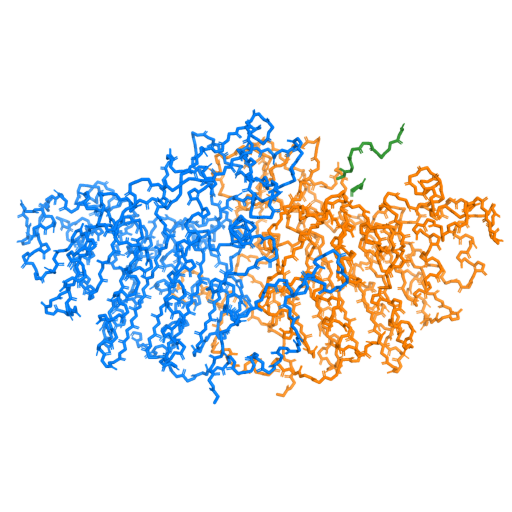3 1.00 48.84 379 PRO B O 1
ATOM 6090 N N . ASP B 1 380 ? 19.885 21.011 20.513 1.00 50.64 380 ASP B N 1
ATOM 6091 C CA . ASP B 1 380 ? 21.082 21.829 20.640 1.00 52.60 380 ASP B CA 1
ATOM 6092 C C . ASP B 1 380 ? 22.009 21.690 19.429 1.00 52.82 380 ASP B C 1
ATOM 6093 O O . ASP B 1 380 ? 23.229 21.748 19.564 1.00 52.89 380 ASP B O 1
ATOM 6098 N N . THR B 1 381 ? 21.429 21.505 18.248 1.00 53.61 381 THR B N 1
ATOM 6099 C CA . THR B 1 381 ? 22.217 21.372 17.025 1.00 54.86 381 THR B CA 1
ATOM 6100 C C . THR B 1 381 ? 23.247 22.490 16.968 1.00 55.86 381 THR B C 1
ATOM 6101 O O . THR B 1 381 ? 23.007 23.584 17.476 1.00 55.34 381 THR B O 1
ATOM 6105 N N . LYS B 1 382 ? 24.384 22.212 16.344 1.00 57.11 382 LYS B N 1
ATOM 6106 C CA . LYS B 1 382 ? 25.428 23.217 16.196 1.00 58.67 382 LYS B CA 1
ATOM 6107 C C . LYS B 1 382 ? 25.744 23.375 14.710 1.00 58.69 382 LYS B C 1
ATOM 6108 O O . LYS B 1 382 ? 26.552 24.221 14.324 1.00 59.81 382 LYS B O 1
ATOM 6114 N N . ALA B 1 383 ? 25.086 22.560 13.884 1.00 58.15 383 ALA B N 1
ATOM 6115 C CA . ALA B 1 383 ? 25.304 22.567 12.438 1.00 57.14 383 ALA B CA 1
ATOM 6116 C C . ALA B 1 383 ? 24.573 23.680 11.683 1.00 56.01 383 ALA B C 1
ATOM 6117 O O . ALA B 1 383 ? 23.497 24.128 12.091 1.00 55.71 383 ALA B O 1
ATOM 6119 N N . PRO B 1 384 ? 25.156 24.122 10.552 1.00 54.91 384 PRO B N 1
ATOM 6120 C CA . PRO B 1 384 ? 24.640 25.180 9.676 1.00 53.27 384 PRO B CA 1
ATOM 6121 C C . PRO B 1 384 ? 23.419 24.779 8.852 1.00 50.50 384 PRO B C 1
ATOM 6122 O O . PRO B 1 384 ? 23.419 23.734 8.198 1.00 49.57 384 PRO B O 1
ATOM 6126 N N . GLY B 1 385 ? 22.384 25.616 8.888 1.00 47.65 385 GLY B N 1
ATOM 6127 C CA . GLY B 1 385 ? 21.187 25.330 8.119 1.00 44.00 385 GLY B CA 1
ATOM 6128 C C . GLY B 1 385 ? 19.861 25.790 8.696 1.00 40.60 385 GLY B C 1
ATOM 6129 O O . GLY B 1 385 ? 19.790 26.257 9.843 1.00 39.68 385 GLY B O 1
ATOM 6130 N N . LEU B 1 386 ? 18.818 25.650 7.875 1.00 37.06 386 LEU B N 1
ATOM 6131 C CA . LEU B 1 386 ? 17.439 26.008 8.223 1.00 33.84 386 LEU B CA 1
ATOM 6132 C C . LEU B 1 386 ? 16.876 24.987 9.206 1.00 31.87 386 LEU B C 1
ATOM 6133 O O . LEU B 1 386 ? 16.889 23.787 8.934 1.00 30.72 386 LEU B O 1
ATOM 6138 N N . THR B 1 387 ? 16.379 25.465 10.342 1.00 30.17 387 THR B N 1
ATOM 6139 C CA . THR B 1 387 ? 15.837 24.576 11.357 1.00 27.93 387 THR B CA 1
ATOM 6140 C C . THR B 1 387 ? 14.500 25.026 11.910 1.00 27.65 387 THR B C 1
ATOM 6141 O O . THR B 1 387 ? 14.126 26.194 11.803 1.00 30.10 387 THR B O 1
ATOM 6145 N N . GLN B 1 388 ? 13.792 24.081 12.512 1.00 26.97 388 GLN B N 1
ATOM 6146 C CA . GLN B 1 388 ? 12.497 24.344 13.109 1.00 25.06 388 GLN B CA 1
ATOM 6147 C C . GLN B 1 388 ? 12.221 23.299 14.177 1.00 25.89 388 GLN B C 1
ATOM 6148 O O . GLN B 1 388 ? 12.458 22.103 13.978 1.00 24.37 388 GLN B O 1
ATOM 6154 N N . ALA B 1 389 ? 11.728 23.764 15.316 1.00 25.56 389 ALA B N 1
ATOM 6155 C CA . ALA B 1 389 ? 11.381 22.891 16.423 1.00 26.38 389 ALA B CA 1
ATOM 6156 C C . ALA B 1 389 ? 9.887 22.571 16.298 1.00 26.88 389 ALA B C 1
ATOM 6157 O O . ALA B 1 389 ? 9.086 23.432 15.936 1.00 26.50 389 ALA B O 1
ATOM 6159 N N . LEU B 1 390 ? 9.510 21.334 16.595 1.00 28.28 390 LEU B N 1
ATOM 6160 C CA . LEU B 1 390 ? 8.109 20.934 16.490 1.00 29.06 390 LEU B CA 1
ATOM 6161 C C . LEU B 1 390 ? 7.633 20.271 17.770 1.00 29.32 390 LEU B C 1
ATOM 6162 O O . LEU B 1 390 ? 8.415 19.622 18.467 1.00 29.97 390 LEU B O 1
ATOM 6167 N N . ASN B 1 391 ? 6.350 20.436 18.079 1.00 29.74 391 ASN B N 1
ATOM 6168 C CA . ASN B 1 391 ? 5.786 19.812 19.269 1.00 30.04 391 ASN B CA 1
ATOM 6169 C C . ASN B 1 391 ? 5.224 18.458 18.837 1.00 30.13 391 ASN B C 1
ATOM 6170 O O . ASN B 1 391 ? 4.245 18.392 18.101 1.00 31.60 391 ASN B O 1
ATOM 6175 N N . THR B 1 392 ? 5.852 17.378 19.286 1.00 29.99 392 THR B N 1
ATOM 6176 C CA . THR B 1 392 ? 5.414 16.034 18.911 1.00 29.79 392 THR B CA 1
ATOM 6177 C C . THR B 1 392 ? 4.288 15.524 19.812 1.00 30.20 392 THR B C 1
ATOM 6178 O O . THR B 1 392 ? 3.912 16.171 20.790 1.00 30.82 392 THR B O 1
ATOM 6182 N N . LYS B 1 393 ? 3.751 14.359 19.475 1.00 30.09 393 LYS B N 1
ATOM 6183 C CA . LYS B 1 393 ? 2.678 13.765 20.260 1.00 30.08 393 LYS B CA 1
ATOM 6184 C C . LYS B 1 393 ? 3.146 13.352 21.650 1.00 28.74 393 LYS B C 1
ATOM 6185 O O . LYS B 1 393 ? 2.327 13.123 22.530 1.00 30.05 393 LYS B O 1
ATOM 6191 N N . ASP B 1 394 ? 4.459 13.261 21.840 1.00 27.82 394 ASP B N 1
ATOM 6192 C CA . ASP B 1 394 ? 5.037 12.855 23.114 1.00 27.51 394 ASP B CA 1
ATOM 6193 C C . ASP B 1 394 ? 5.129 13.996 24.110 1.00 27.62 394 ASP B C 1
ATOM 6194 O O . ASP B 1 394 ? 5.547 13.795 25.246 1.00 27.85 394 ASP B O 1
ATOM 6199 N N . GLY B 1 395 ? 4.755 15.198 23.696 1.00 27.24 395 GLY B N 1
ATOM 6200 C CA . GLY B 1 395 ? 4.843 16.313 24.613 1.00 27.19 395 GLY B CA 1
ATOM 6201 C C . GLY B 1 395 ? 6.276 16.795 24.717 1.00 27.37 395 GLY B C 1
ATOM 6202 O O . GLY B 1 395 ? 6.644 17.476 25.668 1.00 27.56 395 GLY B O 1
ATOM 6203 N N . ALA B 1 396 ? 7.087 16.431 23.731 1.00 26.60 396 ALA B N 1
ATOM 6204 C CA . ALA B 1 396 ? 8.489 16.841 23.690 1.00 26.66 396 ALA B CA 1
ATOM 6205 C C . ALA B 1 396 ? 8.750 17.503 22.340 1.00 26.48 396 ALA B C 1
ATOM 6206 O O . ALA B 1 396 ? 7.978 17.321 21.396 1.00 27.79 396 ALA B O 1
ATOM 6208 N N . VAL B 1 397 ? 9.835 18.259 22.229 1.00 25.43 397 VAL B N 1
ATOM 6209 C CA . VAL B 1 397 ? 10.107 18.912 20.960 1.00 24.70 397 VAL B CA 1
ATOM 6210 C C . VAL B 1 397 ? 11.095 18.134 20.114 1.00 24.67 397 VAL B C 1
ATOM 6211 O O . VAL B 1 397 ? 11.956 17.426 20.625 1.00 24.16 397 VAL B O 1
ATOM 6215 N N . MET B 1 398 ? 10.939 18.268 18.806 1.00 24.18 398 MET B N 1
ATOM 6216 C CA . MET B 1 398 ? 11.808 17.618 17.852 1.00 24.29 398 MET B CA 1
ATOM 6217 C C . MET B 1 398 ? 12.258 18.688 16.892 1.00 24.45 398 MET B C 1
ATOM 6218 O O . MET B 1 398 ? 11.444 19.481 16.425 1.00 24.69 398 MET B O 1
ATOM 6223 N N . VAL B 1 399 ? 13.551 18.716 16.599 1.00 26.10 399 VAL B N 1
ATOM 6224 C CA . VAL B 1 399 ? 14.101 19.704 15.680 1.00 27.27 399 VAL B CA 1
ATOM 6225 C C . VAL B 1 399 ? 14.416 19.081 14.320 1.00 27.08 399 VAL B C 1
ATOM 6226 O O . VAL B 1 399 ? 14.875 17.952 14.236 1.00 28.12 399 VAL B O 1
ATOM 6230 N N . MET B 1 400 ? 14.163 19.837 13.261 1.00 29.48 400 MET B N 1
ATOM 6231 C CA . MET B 1 400 ? 14.416 19.399 11.895 1.00 32.11 400 MET B CA 1
ATOM 6232 C C . MET B 1 400 ? 15.360 20.379 11.192 1.00 33.17 400 MET B C 1
ATOM 6233 O O . MET B 1 400 ? 15.350 21.579 11.475 1.00 33.05 400 MET B O 1
ATOM 6238 N N . SER B 1 401 ? 16.174 19.862 10.277 1.00 34.69 401 SER B N 1
ATOM 6239 C CA . SER B 1 401 ? 17.088 20.702 9.507 1.00 37.45 401 SER B CA 1
ATOM 6240 C C . SER B 1 401 ? 17.269 20.173 8.090 1.00 40.56 401 SER B C 1
ATOM 6241 O O . SER B 1 401 ? 17.454 18.973 7.894 1.00 40.51 401 SER B O 1
ATOM 6244 N N . TYR B 1 402 ? 17.196 21.061 7.103 1.00 45.23 402 TYR B N 1
ATOM 6245 C CA . TYR B 1 402 ? 17.412 20.665 5.715 1.00 51.51 402 TYR B CA 1
ATOM 6246 C C . TYR B 1 402 ? 18.712 21.326 5.254 1.00 56.11 402 TYR B C 1
ATOM 6247 O O . TYR B 1 402 ? 18.956 22.513 5.513 1.00 51.71 402 TYR B O 1
ATOM 6256 N N . GLY B 1 403 ? 19.552 20.543 4.586 1.00 62.24 403 GLY B N 1
ATOM 6257 C CA . GLY B 1 403 ? 20.847 21.028 4.137 1.00 68.62 403 GLY B CA 1
ATOM 6258 C C . GLY B 1 403 ? 20.867 21.770 2.824 1.00 72.01 403 GLY B C 1
ATOM 6259 O O . GLY B 1 403 ? 21.879 21.797 2.127 1.00 72.61 403 GLY B O 1
ATOM 6260 N N . ASN B 1 404 ? 19.743 22.392 2.499 1.00 74.55 404 ASN B N 1
ATOM 6261 C CA . ASN B 1 404 ? 19.621 23.127 1.253 1.00 76.95 404 ASN B CA 1
ATOM 6262 C C . ASN B 1 404 ? 19.562 24.624 1.474 1.00 78.57 404 ASN B C 1
ATOM 6263 O O . ASN B 1 404 ? 19.251 25.110 2.567 1.00 79.48 404 ASN B O 1
ATOM 6268 N N . SER B 1 405 ? 19.876 25.361 0.417 1.00 79.32 405 SER B N 1
ATOM 6269 C CA . SER B 1 405 ? 19.796 26.809 0.476 1.00 79.56 405 SER B CA 1
ATOM 6270 C C . SER B 1 405 ? 18.370 27.264 0.224 1.00 80.32 405 SER B C 1
ATOM 6271 O O . SER B 1 405 ? 17.797 27.010 -0.841 1.00 80.34 405 SER B O 1
ATOM 6274 N N . GLU B 1 406 ? 17.770 27.897 1.226 1.00 80.31 406 GLU B N 1
ATOM 6275 C CA . GLU B 1 406 ? 16.463 28.506 1.056 1.00 80.31 406 GLU B CA 1
ATOM 6276 C C . GLU B 1 406 ? 16.772 29.270 -0.249 1.00 80.34 406 GLU B C 1
ATOM 6277 O O . GLU B 1 406 ? 17.919 29.698 -0.456 1.00 80.34 406 GLU B O 1
ATOM 6283 N N . GLU B 1 407 ? 15.772 29.469 -1.104 1.00 80.34 407 GLU B N 1
ATOM 6284 C CA . GLU B 1 407 ? 15.961 30.100 -2.417 1.00 80.33 407 GLU B CA 1
ATOM 6285 C C . GLU B 1 407 ? 16.716 29.047 -3.205 1.00 80.32 407 GLU B C 1
ATOM 6286 O O . GLU B 1 407 ? 17.585 29.321 -4.041 1.00 80.32 407 GLU B O 1
ATOM 6292 N N . ASP B 1 408 ? 16.362 27.818 -2.860 1.00 80.32 408 ASP B N 1
ATOM 6293 C CA . ASP B 1 408 ? 16.875 26.625 -3.478 1.00 80.21 408 ASP B CA 1
ATOM 6294 C C . ASP B 1 408 ? 16.109 25.464 -2.930 1.00 80.01 408 ASP B C 1
ATOM 6295 O O . ASP B 1 408 ? 15.886 25.336 -1.721 1.00 79.79 408 ASP B O 1
ATOM 6300 N N . SER B 1 409 ? 15.756 24.643 -3.769 1.00 79.59 409 SER B N 1
ATOM 6301 C CA . SER B 1 409 ? 14.982 23.481 -3.433 1.00 78.27 409 SER B CA 1
ATOM 6302 C C . SER B 1 409 ? 15.824 22.373 -2.829 1.00 77.29 409 SER B C 1
ATOM 6303 O O . SER B 1 409 ? 16.998 22.233 -3.166 1.00 77.73 409 SER B O 1
ATOM 6306 N N . GLN B 1 410 ? 15.152 21.565 -2.028 1.00 75.62 410 GLN B N 1
ATOM 6307 C CA . GLN B 1 410 ? 15.880 20.475 -1.391 1.00 73.62 410 GLN B CA 1
ATOM 6308 C C . GLN B 1 410 ? 16.511 19.560 -2.442 1.00 71.09 410 GLN B C 1
ATOM 6309 O O . GLN B 1 410 ? 15.888 19.213 -3.450 1.00 70.52 410 GLN B O 1
ATOM 6315 N N . GLU B 1 411 ? 17.758 19.171 -2.197 1.00 68.31 411 GLU B N 1
ATOM 6316 C CA . GLU B 1 411 ? 18.514 18.374 -3.156 1.00 65.19 411 GLU B CA 1
ATOM 6317 C C . GLU B 1 411 ? 18.162 16.894 -3.043 1.00 62.55 411 GLU B C 1
ATOM 6318 O O . GLU B 1 411 ? 17.570 16.461 -2.054 1.00 61.40 411 GLU B O 1
ATOM 6324 N N . HIS B 1 412 ? 18.530 16.123 -4.061 1.00 58.27 412 HIS B N 1
ATOM 6325 C CA . HIS B 1 412 ? 18.454 14.668 -3.985 1.00 52.96 412 HIS B CA 1
ATOM 6326 C C . HIS B 1 412 ? 19.652 14.093 -3.238 1.00 48.35 412 HIS B C 1
ATOM 6327 O O . HIS B 1 412 ? 20.656 14.777 -3.034 1.00 46.41 412 HIS B O 1
ATOM 6334 N N . THR B 1 413 ? 19.541 12.832 -2.831 1.00 42.96 413 THR B N 1
ATOM 6335 C CA . THR B 1 413 ? 20.712 12.033 -2.491 1.00 38.12 413 THR B CA 1
ATOM 6336 C C . THR B 1 413 ? 20.687 10.687 -3.207 1.00 36.09 413 THR B C 1
ATOM 6337 O O . THR B 1 413 ? 19.674 10.303 -3.792 1.00 36.82 413 THR B O 1
ATOM 6341 N N . GLY B 1 414 ? 21.808 9.974 -3.157 1.00 32.48 414 GLY B N 1
ATOM 6342 C CA . GLY B 1 414 ? 21.924 8.689 -3.820 1.00 29.14 414 GLY B CA 1
ATOM 6343 C C . GLY B 1 414 ? 21.863 7.483 -2.911 1.00 27.78 414 GLY B C 1
ATOM 6344 O O . GLY B 1 414 ? 22.110 6.356 -3.349 1.00 25.74 414 GLY B O 1
ATOM 6345 N N . SER B 1 415 ? 21.535 7.718 -1.646 1.00 26.76 415 SER B N 1
ATOM 6346 C CA . SER B 1 415 ? 21.442 6.639 -0.670 1.00 25.23 415 SER B CA 1
ATOM 6347 C C . SER B 1 415 ? 20.399 5.590 -1.069 1.00 24.87 415 SER B C 1
ATOM 6348 O O . SER B 1 415 ? 19.290 5.939 -1.489 1.00 22.07 415 SER B O 1
ATOM 6351 N N . GLN B 1 416 ? 20.756 4.312 -0.953 1.00 23.83 416 GLN B N 1
ATOM 6352 C CA . GLN B 1 416 ? 19.793 3.261 -1.260 1.00 24.82 416 GLN B CA 1
ATOM 6353 C C . GLN B 1 416 ? 18.644 3.483 -0.267 1.00 26.63 416 GLN B C 1
ATOM 6354 O O . GLN B 1 416 ? 18.868 3.965 0.857 1.00 25.58 416 GLN B O 1
ATOM 6360 N N . LEU B 1 417 ? 17.417 3.146 -0.661 1.00 27.56 417 LEU B N 1
ATOM 6361 C CA . LEU B 1 417 ? 16.309 3.388 0.244 1.00 28.17 417 LEU B CA 1
ATOM 6362 C C . LEU B 1 417 ? 15.292 2.281 0.425 1.00 28.01 417 LEU B C 1
ATOM 6363 O O . LEU B 1 417 ? 15.249 1.311 -0.331 1.00 28.69 417 LEU B O 1
ATOM 6368 N N . ARG B 1 418 ? 14.469 2.471 1.449 1.00 27.16 418 ARG B N 1
ATOM 6369 C CA . ARG B 1 418 ? 13.436 1.536 1.859 1.00 28.12 418 ARG B CA 1
ATOM 6370 C C . ARG B 1 418 ? 12.332 1.206 0.873 1.00 27.99 418 ARG B C 1
ATOM 6371 O O . ARG B 1 418 ? 11.786 2.078 0.206 1.00 28.19 418 ARG B O 1
ATOM 6379 N N . ILE B 1 419 ? 12.021 -0.082 0.800 1.00 27.86 419 ILE B N 1
ATOM 6380 C CA . ILE B 1 419 ? 10.944 -0.597 -0.021 1.00 27.12 419 ILE B CA 1
ATOM 6381 C C . ILE B 1 419 ? 10.387 -1.744 0.802 1.00 26.44 419 ILE B C 1
ATOM 6382 O O . ILE B 1 419 ? 11.143 -2.530 1.362 1.00 26.02 419 ILE B O 1
ATOM 6387 N N . ALA B 1 420 ? 9.065 -1.811 0.908 1.00 25.20 420 ALA B N 1
ATOM 6388 C CA . ALA B 1 420 ? 8.415 -2.873 1.661 1.00 23.54 420 ALA B CA 1
ATOM 6389 C C . ALA B 1 420 ? 7.313 -3.464 0.801 1.00 23.19 420 ALA B C 1
ATOM 6390 O O . ALA B 1 420 ? 6.793 -2.803 -0.105 1.00 21.31 420 ALA B O 1
ATOM 6392 N N . ALA B 1 421 ? 6.955 -4.711 1.080 1.00 22.67 421 ALA B N 1
ATOM 6393 C CA . ALA B 1 421 ? 5.912 -5.359 0.300 1.00 23.90 421 ALA B CA 1
ATOM 6394 C C . ALA B 1 421 ? 5.075 -6.300 1.147 1.00 23.50 421 ALA B C 1
ATOM 6395 O O . ALA B 1 421 ? 5.497 -6.746 2.211 1.00 22.13 421 ALA B O 1
ATOM 6397 N N . TYR B 1 422 ? 3.870 -6.572 0.662 1.00 23.50 422 TYR B N 1
ATOM 6398 C CA . TYR B 1 422 ? 2.948 -7.467 1.338 1.00 24.55 422 TYR B CA 1
ATOM 6399 C C . TYR B 1 422 ? 2.221 -8.308 0.309 1.00 24.81 422 TYR B C 1
ATOM 6400 O O . TYR B 1 422 ? 1.761 -7.799 -0.707 1.00 26.50 422 TYR B O 1
ATOM 6409 N N . GLY B 1 423 ? 2.128 -9.600 0.577 1.00 24.76 423 GLY B N 1
ATOM 6410 C CA . GLY B 1 423 ? 1.410 -10.474 -0.321 1.00 23.24 423 GLY B CA 1
ATOM 6411 C C . GLY B 1 423 ? 2.246 -11.340 -1.225 1.00 22.83 423 GLY B C 1
ATOM 6412 O O . GLY B 1 423 ? 3.456 -11.490 -1.047 1.00 20.99 423 GLY B O 1
ATOM 6413 N N . PRO B 1 424 ? 1.593 -11.943 -2.218 1.00 24.14 424 PRO B N 1
ATOM 6414 C CA . PRO B 1 424 ? 2.291 -12.806 -3.163 1.00 25.13 424 PRO B CA 1
ATOM 6415 C C . PRO B 1 424 ? 3.460 -12.089 -3.820 1.00 26.49 424 PRO B C 1
ATOM 6416 O O . PRO B 1 424 ? 3.327 -10.958 -4.295 1.00 26.72 424 PRO B O 1
ATOM 6420 N N . HIS B 1 425 ? 4.610 -12.756 -3.810 1.00 27.26 425 HIS B N 1
ATOM 6421 C CA . HIS B 1 425 ? 5.830 -12.238 -4.414 1.00 27.99 425 HIS B CA 1
ATOM 6422 C C . HIS B 1 425 ? 6.467 -11.076 -3.665 1.00 27.12 425 HIS B C 1
ATOM 6423 O O . HIS B 1 425 ? 7.390 -10.448 -4.168 1.00 26.40 425 HIS B O 1
ATOM 6430 N N . ALA B 1 426 ? 5.983 -10.795 -2.461 1.00 25.83 426 ALA B N 1
ATOM 6431 C CA . ALA B 1 426 ? 6.545 -9.708 -1.667 1.00 23.80 426 ALA B CA 1
ATOM 6432 C C . ALA B 1 426 ? 8.000 -9.963 -1.263 1.00 22.26 426 ALA B C 1
ATOM 6433 O O . ALA B 1 426 ? 8.737 -9.024 -0.962 1.00 22.51 426 ALA B O 1
ATOM 6435 N N . ALA B 1 427 ? 8.414 -11.224 -1.271 1.00 20.13 427 ALA B N 1
ATOM 6436 C CA . ALA B 1 427 ? 9.768 -11.582 -0.875 1.00 19.58 427 ALA B CA 1
ATOM 6437 C C . ALA B 1 427 ? 10.820 -10.926 -1.745 1.00 21.04 427 ALA B C 1
ATOM 6438 O O . ALA B 1 427 ? 11.910 -10.583 -1.283 1.00 20.87 427 ALA B O 1
ATOM 6440 N N . ASN B 1 428 ? 10.494 -10.740 -3.012 1.00 22.08 428 ASN B N 1
ATOM 6441 C CA . ASN B 1 428 ? 11.443 -10.150 -3.930 1.00 23.98 428 ASN B CA 1
ATOM 6442 C C . ASN B 1 428 ? 11.851 -8.702 -3.666 1.00 24.74 428 ASN B C 1
ATOM 6443 O O . ASN B 1 428 ? 12.517 -8.099 -4.509 1.00 24.75 428 ASN B O 1
ATOM 6448 N N . VAL B 1 429 ? 11.460 -8.140 -2.519 1.00 22.72 429 VAL B N 1
ATOM 6449 C CA . VAL B 1 429 ? 11.870 -6.769 -2.191 1.00 23.48 429 VAL B CA 1
ATOM 6450 C C . VAL B 1 429 ? 12.764 -6.827 -0.963 1.00 24.89 429 VAL B C 1
ATOM 6451 O O . VAL B 1 429 ? 13.315 -5.811 -0.530 1.00 26.12 429 VAL B O 1
ATOM 6455 N N . VAL B 1 430 ? 12.892 -8.021 -0.396 1.00 24.15 430 VAL B N 1
ATOM 6456 C CA . VAL B 1 430 ? 13.707 -8.221 0.793 1.00 24.69 430 VAL B CA 1
ATOM 6457 C C . VAL B 1 430 ? 15.187 -8.300 0.435 1.00 25.16 430 VAL B C 1
ATOM 6458 O O . VAL B 1 430 ? 15.579 -8.914 -0.566 1.00 25.15 430 VAL B O 1
ATOM 6462 N N . GLY B 1 431 ? 16.007 -7.664 1.264 1.00 24.49 431 GLY B N 1
ATOM 6463 C CA . GLY B 1 431 ? 17.427 -7.643 1.010 1.00 24.57 431 GLY B CA 1
ATOM 6464 C C . GLY B 1 431 ? 17.717 -6.509 0.049 1.00 26.67 431 GLY B C 1
ATOM 6465 O O . GLY B 1 431 ? 16.858 -5.642 -0.177 1.00 27.07 431 GLY B O 1
ATOM 6466 N N . LEU B 1 432 ? 18.925 -6.505 -0.513 1.00 24.95 432 LEU B N 1
ATOM 6467 C CA . LEU B 1 432 ? 19.331 -5.488 -1.465 1.00 20.69 432 LEU B CA 1
ATOM 6468 C C . LEU B 1 432 ? 18.866 -5.857 -2.864 1.00 22.30 432 LEU B C 1
ATOM 6469 O O . LEU B 1 432 ? 19.059 -6.987 -3.320 1.00 22.02 432 LEU B O 1
ATOM 6474 N N . THR B 1 433 ? 18.239 -4.909 -3.544 1.00 20.82 433 THR B N 1
ATOM 6475 C CA . THR B 1 433 ? 17.794 -5.137 -4.908 1.00 21.61 433 THR B CA 1
ATOM 6476 C C . THR B 1 433 ? 18.020 -3.829 -5.650 1.00 22.85 433 THR B C 1
ATOM 6477 O O . THR B 1 433 ? 18.436 -2.838 -5.049 1.00 24.46 433 THR B O 1
ATOM 6481 N N . ASP B 1 434 ? 17.791 -3.830 -6.956 1.00 21.46 434 ASP B N 1
ATOM 6482 C CA . ASP B 1 434 ? 17.936 -2.604 -7.713 1.00 20.63 434 ASP B CA 1
ATOM 6483 C C . ASP B 1 434 ? 16.538 -2.113 -8.041 1.00 23.32 434 ASP B C 1
ATOM 6484 O O . ASP B 1 434 ? 15.584 -2.893 -8.099 1.00 23.82 434 ASP B O 1
ATOM 6489 N N . GLN B 1 435 ? 16.420 -0.809 -8.245 1.00 24.22 435 GLN B N 1
ATOM 6490 C CA . GLN B 1 435 ? 15.138 -0.215 -8.561 1.00 25.05 435 GLN B CA 1
ATOM 6491 C C . GLN B 1 435 ? 14.518 -0.898 -9.795 1.00 24.60 435 GLN B C 1
ATOM 6492 O O . GLN B 1 435 ? 13.294 -1.027 -9.890 1.00 24.56 435 GLN B O 1
ATOM 6498 N N . THR B 1 436 ? 15.354 -1.352 -10.728 1.00 22.48 436 THR B N 1
ATOM 6499 C CA . THR B 1 436 ? 14.827 -2.012 -11.918 1.00 23.06 436 THR B CA 1
ATOM 6500 C C . THR B 1 436 ? 14.265 -3.389 -11.601 1.00 23.85 436 THR B C 1
ATOM 6501 O O . THR B 1 436 ? 13.409 -3.903 -12.321 1.00 24.70 436 THR B O 1
ATOM 6505 N N . ASP B 1 437 ? 14.744 -3.994 -10.525 1.00 24.73 437 ASP B N 1
ATOM 6506 C CA . ASP B 1 437 ? 14.248 -5.306 -10.135 1.00 25.61 437 ASP B CA 1
ATOM 6507 C C . ASP B 1 437 ? 12.765 -5.190 -9.828 1.00 25.55 437 ASP B C 1
ATOM 6508 O O . ASP B 1 437 ? 12.022 -6.158 -9.955 1.00 24.78 437 ASP B O 1
ATOM 6513 N N . LEU B 1 438 ? 12.337 -4.000 -9.418 1.00 25.13 438 LEU B N 1
ATOM 6514 C CA . LEU B 1 438 ? 10.935 -3.807 -9.086 1.00 24.82 438 LEU B CA 1
ATOM 6515 C C . LEU B 1 438 ? 10.044 -4.010 -10.316 1.00 24.78 438 LEU B C 1
ATOM 6516 O O . LEU B 1 438 ? 8.937 -4.538 -10.209 1.00 26.31 438 LEU B O 1
ATOM 6521 N N . PHE B 1 439 ? 10.528 -3.606 -11.484 1.00 24.13 439 PHE B N 1
ATOM 6522 C CA . PHE B 1 439 ? 9.762 -3.774 -12.709 1.00 23.50 439 PHE B CA 1
ATOM 6523 C C . PHE B 1 439 ? 9.579 -5.265 -12.918 1.00 24.81 439 PHE B C 1
ATOM 6524 O O . PHE B 1 439 ? 8.456 -5.747 -13.099 1.00 24.73 439 PHE B O 1
ATOM 6532 N N . TYR B 1 440 ? 10.694 -5.987 -12.873 1.00 26.04 440 TYR B N 1
ATOM 6533 C CA . TYR B 1 440 ? 10.699 -7.434 -13.065 1.00 27.96 440 TYR B CA 1
ATOM 6534 C C . TYR B 1 440 ? 9.924 -8.185 -12.005 1.00 28.39 440 TYR B C 1
ATOM 6535 O O . TYR B 1 440 ? 9.325 -9.219 -12.295 1.00 29.83 440 TYR B O 1
ATOM 6544 N N . THR B 1 441 ? 9.927 -7.672 -10.778 1.00 28.61 441 THR B N 1
ATOM 6545 C CA . THR B 1 441 ? 9.188 -8.333 -9.719 1.00 27.41 441 THR B CA 1
ATOM 6546 C C . THR B 1 441 ? 7.699 -8.228 -10.016 1.00 27.92 441 THR B C 1
ATOM 6547 O O . THR B 1 441 ? 6.961 -9.214 -9.893 1.00 28.56 441 THR B O 1
ATOM 6551 N N . MET B 1 442 ? 7.260 -7.037 -10.416 1.00 26.17 442 MET B N 1
ATOM 6552 C CA . MET B 1 442 ? 5.857 -6.819 -10.721 1.00 26.31 442 MET B CA 1
ATOM 6553 C C . MET B 1 442 ? 5.465 -7.624 -11.952 1.00 27.30 442 MET B C 1
ATOM 6554 O O . MET B 1 442 ? 4.430 -8.283 -11.965 1.00 28.78 442 MET B O 1
ATOM 6559 N N . LYS B 1 443 ? 6.305 -7.567 -12.980 1.00 28.09 443 LYS B N 1
ATOM 6560 C CA . LYS B 1 443 ? 6.066 -8.285 -14.227 1.00 28.14 443 LYS B CA 1
ATOM 6561 C C . LYS B 1 443 ? 5.847 -9.769 -13.948 1.00 29.54 443 LYS B C 1
ATOM 6562 O O . LYS B 1 443 ? 4.890 -10.372 -14.440 1.00 29.64 443 LYS B O 1
ATOM 6568 N N . ALA B 1 444 ? 6.730 -10.352 -13.141 1.00 29.14 444 ALA B N 1
ATOM 6569 C CA . ALA B 1 444 ? 6.636 -11.773 -12.801 1.00 29.65 444 ALA B CA 1
ATOM 6570 C C . ALA B 1 444 ? 5.431 -12.106 -11.925 1.00 30.42 444 ALA B C 1
ATOM 6571 O O . ALA B 1 444 ? 4.773 -13.125 -12.141 1.00 30.98 444 ALA B O 1
ATOM 6573 N N . ALA B 1 445 ? 5.137 -11.251 -10.946 1.00 30.24 445 ALA B N 1
ATOM 6574 C CA . ALA B 1 445 ? 4.006 -11.491 -10.051 1.00 29.63 445 ALA B CA 1
ATOM 6575 C C . ALA B 1 445 ? 2.677 -11.559 -10.795 1.00 30.31 445 ALA B C 1
ATOM 6576 O O . ALA B 1 445 ? 1.810 -12.360 -10.454 1.00 31.92 445 ALA B O 1
ATOM 6578 N N . LEU B 1 446 ? 2.517 -10.709 -11.804 1.00 31.48 446 LEU B N 1
ATOM 6579 C CA . LEU B 1 446 ? 1.293 -10.671 -12.602 1.00 30.54 446 LEU B CA 1
ATOM 6580 C C . LEU B 1 446 ? 1.391 -11.613 -13.791 1.00 31.31 446 LEU B C 1
ATOM 6581 O O . LEU B 1 446 ? 0.390 -11.912 -14.435 1.00 31.61 446 LEU B O 1
ATOM 6586 N N . GLY B 1 447 ? 2.606 -12.066 -14.086 1.00 32.32 447 GLY B N 1
ATOM 6587 C CA . GLY B 1 447 ? 2.804 -12.977 -15.199 1.00 33.56 447 GLY B CA 1
ATOM 6588 C C . GLY B 1 447 ? 2.648 -12.336 -16.567 1.00 34.76 447 GLY B C 1
ATOM 6589 O O . GLY B 1 447 ? 2.072 -12.933 -17.474 1.00 35.19 447 GLY B O 1
ATOM 6590 N N . LEU B 1 448 ? 3.169 -11.125 -16.724 1.00 35.55 448 LEU B N 1
ATOM 6591 C CA . LEU B 1 448 ? 3.083 -10.404 -17.986 1.00 35.79 448 LEU B CA 1
ATOM 6592 C C . LEU B 1 448 ? 4.243 -10.745 -18.916 1.00 36.98 448 LEU B C 1
ATOM 6593 O O . LEU B 1 448 ? 5.357 -10.974 -18.461 1.00 35.83 448 LEU B O 1
ATOM 6598 N N . LYS B 1 449 ? 3.981 -10.767 -20.221 1.00 39.86 449 LYS B N 1
ATOM 6599 C CA . LYS B 1 449 ? 5.020 -11.093 -21.195 1.00 43.47 449 LYS B CA 1
ATOM 6600 C C . LYS B 1 449 ? 5.550 -9.872 -21.933 1.00 43.70 449 LYS B C 1
ATOM 6601 O O . LYS B 1 449 ? 4.831 -8.855 -21.973 1.00 44.24 449 LYS B O 1
ATOM 6607 N N . HIS C 2 1 ? 15.663 16.942 -14.972 1.00 43.65 1 HIS C N 1
ATOM 6608 C CA . HIS C 2 1 ? 15.577 17.951 -16.020 1.00 46.65 1 HIS C CA 1
ATOM 6609 C C . HIS C 2 1 ? 14.503 18.986 -15.703 1.00 48.39 1 HIS C C 1
ATOM 6610 O O . HIS C 2 1 ? 14.541 20.108 -16.207 1.00 52.67 1 HIS C O 1
ATOM 6617 N N . ALA C 2 2 ? 13.548 18.601 -14.863 1.00 49.52 2 ALA C N 1
ATOM 6618 C CA . ALA C 2 2 ? 13.200 19.388 -13.686 1.00 49.06 2 ALA C CA 1
ATOM 6619 C C . ALA C 2 2 ? 13.352 18.568 -12.409 1.00 47.38 2 ALA C C 1
ATOM 6620 O O . ALA C 2 2 ? 12.770 17.491 -12.279 1.00 49.95 2 ALA C O 1
ATOM 6633 N N . PRO C 2 4 ? 14.755 20.742 -9.152 1.00 48.18 4 PRO C N 1
ATOM 6634 C CA . PRO C 2 4 ? 14.301 21.479 -10.335 1.00 48.76 4 PRO C CA 1
ATOM 6635 C C . PRO C 2 4 ? 15.448 21.763 -11.299 1.00 48.73 4 PRO C C 1
ATOM 6636 O O . PRO C 2 4 ? 16.599 21.868 -10.874 1.00 50.44 4 PRO C O 1
ATOM 6640 N N . PRO C 2 5 ? 15.131 21.885 -12.584 1.00 47.45 5 PRO C N 1
ATOM 6641 C CA . PRO C 2 5 ? 16.152 22.107 -13.612 1.00 47.90 5 PRO C CA 1
ATOM 6642 C C . PRO C 2 5 ? 17.009 23.330 -13.305 1.00 47.33 5 PRO C C 1
ATOM 6643 O O . PRO C 2 5 ? 16.710 24.073 -12.370 1.00 47.06 5 PRO C O 1
ATOM 6647 N N . LYS C 2 6 ? 18.062 23.533 -14.090 1.00 47.25 6 LYS C N 1
ATOM 6648 C CA . LYS C 2 6 ? 18.420 24.865 -14.563 1.00 48.70 6 LYS C CA 1
ATOM 6649 C C . LYS C 2 6 ? 18.078 25.036 -16.039 1.00 49.01 6 LYS C C 1
ATOM 6650 O O . LYS C 2 6 ? 17.982 24.059 -16.781 1.00 51.34 6 LYS C O 1
ATOM 6656 N N . LYS C 2 7 ? 17.896 26.284 -16.459 1.00 48.89 7 LYS C N 1
ATOM 6657 C CA . LYS C 2 7 ? 16.977 26.600 -17.546 1.00 49.03 7 LYS C CA 1
ATOM 6658 C C . LYS C 2 7 ? 15.564 26.119 -17.232 1.00 48.65 7 LYS C C 1
ATOM 6659 O O . LYS C 2 7 ? 15.023 26.408 -16.165 1.00 51.28 7 LYS C O 1
ATOM 6665 N N . GLU C 2 8 ? 14.973 25.385 -18.169 1.00 47.82 8 GLU C N 1
ATOM 6666 C CA . GLU C 2 8 ? 13.531 25.170 -18.177 1.00 47.21 8 GLU C CA 1
ATOM 6667 C C . GLU C 2 8 ? 12.776 26.489 -18.054 1.00 47.50 8 GLU C C 1
ATOM 6668 O O . GLU C 2 8 ? 12.144 26.761 -17.034 1.00 49.33 8 GLU C O 1
ATOM 6674 N N . ALA C 2 9 ? 12.847 27.305 -19.101 1.00 47.79 9 ALA C N 1
ATOM 6675 C CA . ALA C 2 9 ? 12.836 28.755 -18.945 1.00 47.62 9 ALA C CA 1
ATOM 6676 C C . ALA C 2 9 ? 12.290 29.439 -20.193 1.00 46.79 9 ALA C C 1
ATOM 6677 O O . ALA C 2 9 ? 12.056 28.794 -21.215 1.00 46.49 9 ALA C O 1
ATOM 6679 N N . ASP C 2 10 ? 12.089 30.750 -20.103 1.00 45.25 10 ASP C N 1
ATOM 6680 C CA . ASP C 2 10 ? 12.649 31.680 -21.077 1.00 47.82 10 ASP C CA 1
ATOM 6681 C C . ASP C 2 10 ? 13.841 31.066 -21.804 1.00 47.74 10 ASP C C 1
ATOM 6682 O O . ASP C 2 10 ? 14.455 31.704 -22.659 1.00 47.32 10 ASP C O 1
#

Radius of gyration: 27.7 Å; Cα contacts (8 Å, |Δi|>4): 2582; chains: 3; bounding box: 73×59×83 Å

Nearest PDB structures (foldseek):
  3dpc-assembly1_B  TM=9.983E-01  e=7.863E-101  Escherichia coli K-12
  1ura-assembly1_A  TM=9.895E-01  e=2.263E-96  Escherichia coli
  1y7a-assembly1_B  TM=9.887E-01  e=2.414E-96  Escherichia coli
  3cmr-assembly1_B  TM=9.875E-01  e=1.536E-96  Escherichia coli
  2g9y-assembly1_B  TM=9.884E-01  e=9.367E-96  Escherichia coli

GO terms:
  GO:0005515 protein binding (F, IPI)
  GO:0000287 magnesium ion binding (F, IDA)
  GO:0042597 periplasmic space (C, IDA)
  GO:0030288 outer membrane-bounded periplasmic space (C, IDA)
  GO:0008270 zinc ion binding (F, IDA)
  GO:0033748 hydrogenase (acceptor) activity (F, IDA)
  GO:0004035 alkaline phosphatase activity (F, IDA)
  GO:0016311 dephosphorylation (P, IDA)
  GO:0030613 oxidoreductase activity, acting on phosphorus or arsenic in donors (F, IDA)
  GO:0004721 phosphoprotein phosphatase activity (F, IDA)

InterPro domains:
  IPR001952 Alkaline phosphatase [PF00245] (64-431)
  IPR001952 Alkaline phosphatase [PR00113] (64-84)
  IPR001952 Alkaline phosphatase [PR00113] (121-136)
  IPR001952 Alkaline phosphatase [PR00113] (158-178)
  IPR001952 Alkaline phosphatase [PR00113] (221-231)
  IPR001952 Alkaline phosphatase [PR00113] (320-349)
  IPR001952 Alkaline phosphatase [PTHR11596] (11-403)
  IPR001952 Alkaline phosphatase [SM00098] (65-471)
  IPR001952 Alkaline phosphatase [cd16012] (65-469)
  IPR017850 Alkaline-phosphatase-like, core domain superfamily [G3DSA:3.40.720.10] (23-471)
  IPR017850 Alkaline-phosphatase-like, core domain superfamily [SSF53649] (37-470)
  IPR018299 Alkaline phosphatase, active site [PS00123] (121-129)

Foldseek 3Di:
DFQFWAQWQFQCADPVDPSSLGRDDDDCPVNVVSQADQPFFLEEEEEAEAQLFPFSLCLLCCFEQNNRGDLSFSRGFPFKAWAFQWAADLVPRHTHQFEDLQQLLLQLFFLDGAHHQWAQAHSVLHHGQGLQLLCVVVQAAEAAAELFACLARNSLSNFDGFRGSQQAAQPSCVVPGVQQHVVNVHCGGSLSRNLVSQGQYYAYAAVQQQQDAHCDDPRGPHGNVVVSVVLQEQEAAWLVSLVPDDATDNNYGYDYHHYNGGHDFQWDDAAFAFQQLPVPDADEIDGDPSDDNGHDFLQVSLLSRCVHSVVRPSHYYYYGYQPSDDPDPCFNPSGSSSSSSVSSSNNSSSVCVVCSVVQSYKYKYWHRAAWQKHWDDSDRDAGAGKHWHQRPVRDITMMHQPAHDVGGTDTGRDIGMMGMGHHLRNQNHYYYHSSSSNVSNCVSSVGDD/DFQFWAQWQFQCADPVDVSRLGRDPDDCPVNVVSQADQDFFLEEEEEAEAQCFPQLVCLLCCFEANNRGDQCFVNGFDFKEWEFQWAADLVPRHTDLFAELQQLLLQLFFLAGAHHFWAQAHSVLHHGAGLQLLCVVVVAAEAQAELFACLARNNLSNFDGFRGSQQRAQVRCVPPGVCQHVVNVHVGGSLSSNLVSQGQYYAYAACQRQQDARCDDPRGPHGNVVVSVVLQEQEAAWPVSLVVDDETDNNYRYHYHHYNGGHDFFWDDDAFAWCALPPPDAAEIDGDPSPDPTHDALQRSLVSVCNHSVVRPSHYYYYGYQDSDDPDPCFNPSRRSSSSVVSSSNNSSSVCVVCSVVQNYKYKYWYSFHFQKHWDDSPDPDTFGKHWYQHPVRDIIMIGAPDDNVGGTGTDRGTGMMGMGHNLRNQNHYYYYSNVSNVSSCVSSVGD/DPCDPPPDD

CATH classification: 3.40.720.10

Sequence (906 aa):
PEMPVLENRAAQGDITAPGGARRLTGDQTAALRDSLSDKPAKNIILLIGDGMGDSEITAARNYAEGAGGFFKGIDALPLTGQYTHYALNKKTGKPDYVTDLAASATAWSTGVKTYNGALGVDIHEKDHPTILEMAKAAGLATGNVSTAELQDATPAALVAHVTSRKCYGPSATSEKCPGNALEKGGKGSITEQLLNARADVTLGGGAKTFAETATAGEWQGKTLREQAQARGYQLVSDAASLNSVTEANQQKPLLGLFADGNMPVRWLGPKATYHGNIDKPAVTCTPNPQRNDSVPTLAQMTDKAIELLSKNEKGFFLQVEGASIDKQDHAANPCGQIGETVDLDEAVQRALEFAKKEGNTLVIVTADHAHASQIVAPDTKAPGLTQALNTKDGAVMVMSYGNSEEDSQEHTGSQLRIAAYGPHAANVVGLTDQTDLFYTMKAALGLKHPEMPVLENRAAQGDITAPGGARRLTGDQTAALRDSLSDKPAKNIILLIGDGMGDSEITAARNYAEGAGGFFKGIDALPLTGQYTHYALNKKTGKPDYVTDLAASATAWSTGVKTYNGALGVDIHEKDHPTILEMAKAAGLATGNVSTAELQDATPAALVAHVTSRKCYGPSATSEKCPGNALEKGGKGSITEQLLNARADVTLGGGAKTFAETATAGEWQGKTLREQAQARGYQLVSDAASLNSVTEANQQKPLLGLFADGNMPVRWLGPKATYHGNIDKPAVTCTPNPQRNDSVPTLAQMTDKAIELLSKNEKGFFLQVEGASIDKQDHAANPCGQIGETVDLDEAVQRALEFAKKEGNTLVIVTADHAHASQIVAPDTKAPGLTQALNTKDGAVMVMSYGNSEEDSQEHTGSQLRIAAYGPHAANVVGLTDQTDLFYTMKAALGLKHAPPKKEAD

Solvent-accessible surface area: 28973 Å² total